Protein AF-A0A7K2YQ91-F1 (afdb_monomer)

pLDDT: mean 84.51, std 18.45, range [21.89, 98.62]

Structure (mmCIF, N/CA/C/O backbone):
data_AF-A0A7K2YQ91-F1
#
_entry.id   AF-A0A7K2YQ91-F1
#
loop_
_atom_site.group_PDB
_atom_site.id
_atom_site.type_symbol
_atom_site.label_atom_id
_atom_site.label_alt_id
_atom_site.label_comp_id
_atom_site.label_asym_id
_atom_site.label_entity_id
_atom_site.label_seq_id
_atom_site.pdbx_PDB_ins_code
_atom_site.Cartn_x
_atom_site.Cartn_y
_atom_site.Cartn_z
_atom_site.occupancy
_atom_site.B_iso_or_equiv
_atom_site.auth_seq_id
_atom_site.auth_comp_id
_atom_site.auth_asym_id
_atom_site.auth_atom_id
_atom_site.pdbx_PDB_model_num
ATOM 1 N N . MET A 1 1 ? -34.217 22.440 5.362 1.00 84.19 1 MET A N 1
ATOM 2 C CA . MET A 1 1 ? -33.002 21.703 5.784 1.00 84.19 1 MET A CA 1
ATOM 3 C C . MET A 1 1 ? -31.745 22.565 5.745 1.00 84.19 1 MET A C 1
ATOM 5 O O . MET A 1 1 ? -31.147 22.761 6.793 1.00 84.19 1 MET A O 1
ATOM 9 N N . GLU A 1 2 ? -31.341 23.101 4.586 1.00 87.19 2 GLU A N 1
ATOM 10 C CA . GLU A 1 2 ? -30.051 23.801 4.434 1.00 87.19 2 GLU A CA 1
ATOM 11 C C . GLU A 1 2 ? -29.869 24.980 5.406 1.00 87.19 2 GLU A C 1
ATOM 13 O O . GLU A 1 2 ? -28.822 25.100 6.033 1.00 87.19 2 GLU A O 1
ATOM 18 N N . THR A 1 3 ? -30.908 25.792 5.627 1.00 91.75 3 THR A N 1
ATOM 19 C CA . THR A 1 3 ? -30.889 26.879 6.623 1.00 91.75 3 THR A CA 1
ATOM 20 C C . THR A 1 3 ? -30.582 26.379 8.039 1.00 91.75 3 THR A C 1
ATOM 22 O O . THR A 1 3 ? -29.820 27.016 8.761 1.00 91.75 3 THR A O 1
ATOM 25 N N . ILE A 1 4 ? -31.125 25.220 8.426 1.00 92.75 4 ILE A N 1
ATOM 26 C CA . ILE A 1 4 ? -30.897 24.611 9.746 1.00 92.75 4 ILE A CA 1
ATOM 27 C C . ILE A 1 4 ? -29.454 24.107 9.841 1.00 92.75 4 ILE A C 1
ATOM 29 O O . ILE A 1 4 ? -28.781 24.370 10.831 1.00 92.75 4 ILE A O 1
ATOM 33 N N . LEU A 1 5 ? -28.945 23.442 8.798 1.00 91.94 5 LEU A N 1
ATOM 34 C CA . LEU A 1 5 ? -27.557 22.962 8.764 1.00 91.94 5 LEU A CA 1
ATOM 35 C C . LEU A 1 5 ? -26.547 24.119 8.764 1.00 91.94 5 LEU A C 1
ATOM 37 O O . LEU A 1 5 ? -25.520 24.047 9.436 1.00 91.94 5 LEU A O 1
ATOM 41 N N . ARG A 1 6 ? -26.859 25.218 8.069 1.00 93.50 6 ARG A N 1
ATOM 42 C CA . ARG A 1 6 ? -26.076 26.458 8.109 1.00 93.50 6 ARG A CA 1
ATOM 43 C C . ARG A 1 6 ? -26.071 27.054 9.513 1.00 93.50 6 ARG A C 1
ATOM 45 O O . ARG A 1 6 ? -25.000 27.372 10.016 1.00 93.50 6 ARG A O 1
ATOM 52 N N . SER A 1 7 ? -27.240 27.138 10.154 1.00 92.56 7 SER A N 1
ATOM 53 C CA . SER A 1 7 ? -27.362 27.593 11.542 1.00 92.56 7 SER A CA 1
ATOM 54 C C . SER A 1 7 ? -26.526 26.727 12.488 1.00 92.56 7 SER A C 1
ATOM 56 O O . SER A 1 7 ? -25.738 27.267 13.263 1.00 92.56 7 SER A O 1
ATOM 58 N N . ALA A 1 8 ? -26.598 25.400 12.346 1.00 92.62 8 ALA A N 1
ATOM 59 C CA . ALA A 1 8 ? -25.799 24.453 13.116 1.00 92.62 8 ALA A CA 1
ATOM 60 C C . ALA A 1 8 ? -24.293 24.677 12.923 1.00 92.62 8 ALA A C 1
ATOM 62 O O . ALA A 1 8 ? -23.558 24.708 13.902 1.00 92.62 8 ALA A O 1
ATOM 63 N N . SER A 1 9 ? -23.834 24.907 11.687 1.00 90.00 9 SER A N 1
ATOM 64 C CA . SER A 1 9 ? -22.427 25.218 11.402 1.00 90.00 9 SER A CA 1
ATOM 65 C C . SER A 1 9 ? -21.976 26.547 12.011 1.00 90.00 9 SER A C 1
ATOM 67 O O . SER A 1 9 ? -20.847 26.637 12.484 1.00 90.00 9 SER A O 1
ATOM 69 N N . THR A 1 10 ? -22.817 27.584 11.983 1.00 93.12 10 THR A N 1
ATOM 70 C CA . THR A 1 10 ? -22.479 28.908 12.540 1.00 93.12 10 THR A CA 1
ATOM 71 C C . THR A 1 10 ? -22.552 28.957 14.061 1.00 93.12 10 THR A C 1
ATOM 73 O O . THR A 1 10 ? -21.942 29.826 14.674 1.00 93.12 10 THR A O 1
ATOM 76 N N . ALA A 1 11 ? -23.295 28.035 14.672 1.00 92.44 11 ALA A N 1
ATOM 77 C CA . ALA A 1 11 ? -23.505 27.987 16.110 1.00 92.44 11 ALA A CA 1
ATOM 78 C C . ALA A 1 11 ? -22.337 27.360 16.878 1.00 92.44 11 ALA A C 1
ATOM 80 O O . ALA A 1 11 ? -22.414 27.324 18.097 1.00 92.44 11 ALA A O 1
ATOM 81 N N . ILE A 1 12 ? -21.290 26.861 16.207 1.00 92.94 12 ILE A N 1
ATOM 82 C CA . ILE A 1 12 ? -20.124 26.222 16.836 1.00 92.94 12 ILE A CA 1
ATOM 83 C C . ILE A 1 12 ? -19.124 27.312 17.252 1.00 92.94 12 ILE A C 1
ATOM 85 O O . ILE A 1 12 ? -18.396 27.820 16.394 1.00 92.94 12 ILE A O 1
ATOM 89 N N . PRO A 1 13 ? -19.054 27.697 18.539 1.00 88.50 13 PRO A N 1
ATOM 90 C CA . PRO A 1 13 ? -18.142 28.743 18.967 1.00 88.50 13 PRO A CA 1
ATOM 91 C C . PRO A 1 13 ? -16.699 28.197 19.052 1.00 88.50 13 PRO A C 1
ATOM 93 O O . PRO A 1 13 ? -16.503 26.999 19.289 1.00 88.50 13 PRO A O 1
ATOM 96 N N . PRO A 1 14 ? -15.658 29.038 18.900 1.00 90.69 14 PRO A N 1
ATOM 97 C CA . PRO A 1 14 ? -14.260 28.607 19.025 1.00 90.69 14 PRO A CA 1
ATOM 98 C C . PRO A 1 14 ? -13.934 27.915 20.360 1.00 90.69 14 PRO A C 1
ATOM 100 O O . PRO A 1 14 ? -13.035 27.080 20.428 1.00 90.69 14 PRO A O 1
ATOM 103 N N . GLU A 1 15 ? -14.659 28.252 21.427 1.00 90.00 15 GLU A N 1
ATOM 104 C CA . GLU A 1 15 ? -14.606 27.628 22.755 1.00 90.00 15 GLU A CA 1
ATOM 105 C C . GLU A 1 15 ? -14.820 26.110 22.676 1.00 90.00 15 GLU A C 1
ATOM 107 O O . GLU A 1 15 ? -14.063 25.341 23.267 1.00 90.00 15 GLU A O 1
ATOM 112 N N . THR A 1 16 ? -15.800 25.679 21.881 1.00 87.75 16 THR A N 1
ATOM 113 C CA . THR A 1 16 ? -16.178 24.272 21.702 1.00 87.75 16 THR A CA 1
ATOM 114 C C . THR A 1 16 ? -15.062 23.440 21.061 1.00 87.75 16 THR A C 1
ATOM 116 O O . THR A 1 16 ? -15.038 22.221 21.213 1.00 87.75 16 THR A O 1
ATOM 119 N N . LEU A 1 17 ? -14.114 24.082 20.368 1.00 86.44 17 LEU A N 1
ATOM 120 C CA . LEU A 1 17 ? -12.963 23.415 19.750 1.00 86.44 17 LEU A CA 1
ATOM 121 C C . LEU A 1 17 ? -11.763 23.275 20.695 1.00 86.44 17 LEU A C 1
ATOM 123 O O . LEU A 1 17 ? -10.905 22.429 20.459 1.00 86.44 17 LEU A O 1
ATOM 127 N N . ARG A 1 18 ? -11.678 24.105 21.743 1.00 90.31 18 ARG A N 1
ATOM 128 C CA . ARG A 1 18 ? -10.527 24.153 22.664 1.00 90.31 18 ARG A CA 1
ATOM 129 C C . ARG A 1 18 ? -10.806 23.567 24.050 1.00 90.31 18 ARG A C 1
ATOM 131 O O . ARG A 1 18 ? -9.876 23.438 24.841 1.00 90.31 18 ARG A O 1
ATOM 138 N N . CYS A 1 19 ? -12.060 23.236 24.355 1.00 87.44 19 CYS A N 1
ATOM 139 C CA . CYS A 1 19 ? -12.488 22.683 25.641 1.00 87.44 19 CYS A CA 1
ATOM 140 C C . CYS A 1 19 ? -13.000 21.246 25.494 1.00 87.44 19 CYS A C 1
ATOM 142 O O . CYS A 1 19 ? -13.556 20.876 24.461 1.00 87.44 19 CYS A O 1
ATOM 144 N N . TYR A 1 20 ? -12.853 20.444 26.554 1.00 89.31 20 TYR A N 1
ATOM 145 C CA . TYR A 1 20 ? -13.459 19.116 26.590 1.00 89.31 20 TYR A CA 1
ATOM 146 C C . TYR A 1 20 ? -14.994 19.218 26.521 1.00 89.31 20 TYR A C 1
ATOM 148 O O . TYR A 1 20 ? -15.584 20.056 27.208 1.00 89.31 20 TYR A O 1
ATOM 156 N N . PRO A 1 21 ? -15.653 18.380 25.703 1.00 89.19 21 PRO A N 1
ATOM 157 C CA . PRO A 1 21 ? -17.090 18.444 25.494 1.00 89.19 21 PRO A CA 1
ATOM 158 C C . PRO A 1 21 ? -17.870 17.984 26.727 1.00 89.19 21 PRO A C 1
ATOM 160 O O . PRO A 1 21 ? -17.579 16.935 27.306 1.00 89.19 21 PRO A O 1
ATOM 163 N N . ALA A 1 22 ? -18.912 18.740 27.074 1.00 88.25 22 ALA A N 1
ATOM 164 C CA . ALA A 1 22 ? -19.911 18.360 28.064 1.00 88.25 22 ALA A CA 1
ATOM 165 C C . ALA A 1 22 ? -21.162 17.821 27.356 1.00 88.25 22 ALA A C 1
ATOM 167 O O . ALA A 1 22 ? -21.765 18.510 26.540 1.00 88.25 22 ALA A O 1
ATOM 168 N N . THR A 1 23 ? -21.567 16.591 27.669 1.00 90.56 23 THR A N 1
ATOM 169 C CA . THR A 1 23 ? -22.654 15.885 26.964 1.00 90.56 23 THR A CA 1
ATOM 170 C C . THR A 1 23 ? -24.034 16.072 27.593 1.00 90.56 23 THR A C 1
ATOM 172 O O . THR A 1 23 ? -25.032 15.706 26.976 1.00 90.56 23 THR A O 1
ATOM 175 N N . ALA A 1 24 ? -24.111 16.622 28.809 1.00 91.19 24 ALA A N 1
ATOM 176 C CA . ALA A 1 24 ? -25.329 16.634 29.619 1.00 91.19 24 ALA A CA 1
ATOM 177 C C . ALA A 1 24 ? -26.501 17.385 28.962 1.00 91.19 24 ALA A C 1
ATOM 179 O O . ALA A 1 24 ? -27.631 16.899 28.999 1.00 91.19 24 ALA A O 1
ATOM 180 N N . GLU A 1 25 ? -26.250 18.540 28.336 1.00 92.19 25 GLU A N 1
ATOM 181 C CA . GLU A 1 25 ? -27.308 19.324 27.684 1.00 92.19 25 GLU A CA 1
ATOM 182 C C . GLU A 1 25 ? -27.873 18.595 26.458 1.00 92.19 25 GLU A C 1
ATOM 184 O O . GLU A 1 25 ? -29.087 18.404 26.358 1.00 92.19 25 GLU A O 1
ATOM 189 N N . THR A 1 26 ? -26.997 18.115 25.574 1.00 94.69 26 THR A N 1
ATOM 190 C CA . THR A 1 26 ? -27.387 17.341 24.389 1.00 94.69 26 THR A CA 1
ATOM 191 C C . THR A 1 26 ? -28.086 16.040 24.766 1.00 94.69 26 THR A C 1
ATOM 193 O O . THR A 1 26 ? -29.087 15.675 24.150 1.00 94.69 26 THR A O 1
ATOM 196 N N . ALA A 1 27 ? -27.620 15.355 25.815 1.00 94.12 27 ALA A N 1
ATOM 197 C CA . ALA A 1 27 ? -28.291 14.179 26.356 1.00 94.12 27 ALA A CA 1
ATOM 198 C C . ALA A 1 27 ? -29.707 14.523 26.843 1.00 94.12 27 ALA A C 1
ATOM 200 O O . ALA A 1 27 ? -30.655 13.837 26.478 1.00 94.12 27 ALA A O 1
ATOM 201 N N . ALA A 1 28 ? -29.887 15.621 27.583 1.00 94.88 28 ALA A N 1
ATOM 202 C CA . ALA A 1 28 ? -31.205 16.089 28.019 1.00 94.88 28 ALA A CA 1
ATOM 203 C C . ALA A 1 28 ? -32.128 16.478 26.861 1.00 94.88 28 ALA A C 1
ATOM 205 O O . ALA A 1 28 ? -33.338 16.254 26.926 1.00 94.88 28 ALA A O 1
ATOM 206 N N . LEU A 1 29 ? -31.582 17.058 25.796 1.00 95.56 29 LEU A N 1
ATOM 207 C CA . LEU A 1 29 ? -32.353 17.395 24.609 1.00 95.56 29 LEU A CA 1
ATOM 208 C C . LEU A 1 29 ? -32.810 16.143 23.852 1.00 95.56 29 LEU A C 1
ATOM 210 O O . LEU A 1 29 ? -33.983 16.049 23.496 1.00 95.56 29 LEU A O 1
ATOM 214 N N . LEU A 1 30 ? -31.914 15.175 23.650 1.00 93.44 30 LEU A N 1
ATOM 215 C CA . LEU A 1 30 ? -32.241 13.910 22.992 1.00 93.44 30 LEU A CA 1
ATOM 216 C C . LEU A 1 30 ? -33.190 13.049 23.832 1.00 93.44 30 LEU A C 1
ATOM 218 O O . LEU A 1 30 ? -34.095 12.448 23.266 1.00 93.44 30 LEU A O 1
ATOM 222 N N . ALA A 1 31 ? -33.043 13.044 25.160 1.00 92.62 31 ALA A N 1
ATOM 223 C CA . ALA A 1 31 ? -33.981 12.411 26.088 1.00 92.62 31 ALA A CA 1
ATOM 224 C C . ALA A 1 31 ? -35.414 12.913 25.867 1.00 92.62 31 ALA A C 1
ATOM 226 O O . ALA A 1 31 ? -36.320 12.117 25.643 1.00 92.62 31 ALA A O 1
ATOM 227 N N . ARG A 1 32 ? -35.601 14.242 25.830 1.00 91.94 32 ARG A N 1
ATOM 228 C CA . ARG A 1 32 ? -36.911 14.854 25.553 1.00 91.94 32 ARG A CA 1
ATOM 229 C C . ARG A 1 32 ? -37.430 14.517 24.160 1.00 91.94 32 ARG A C 1
ATOM 231 O O . ARG A 1 32 ? -38.610 14.237 24.011 1.00 91.94 32 ARG A O 1
ATOM 238 N N . TYR A 1 33 ? -36.565 14.559 23.150 1.00 90.00 33 TYR A N 1
ATOM 239 C CA . TYR A 1 33 ? -36.954 14.259 21.772 1.00 90.00 33 TYR A CA 1
ATOM 240 C C . TYR A 1 33 ? -37.424 12.805 21.597 1.00 90.00 33 TYR A C 1
ATOM 242 O O . TYR A 1 33 ? -38.386 12.552 20.879 1.00 90.00 33 TYR A O 1
ATOM 250 N N . PHE A 1 34 ? -36.766 11.856 22.265 1.00 88.19 34 PHE A N 1
ATOM 251 C CA . PHE A 1 34 ? -37.110 10.433 22.213 1.00 88.19 34 PHE A CA 1
ATOM 252 C C . PHE A 1 34 ? -38.065 9.973 23.326 1.00 88.19 34 PHE A C 1
ATOM 254 O O . PHE A 1 34 ? -38.255 8.770 23.476 1.00 88.19 34 PHE A O 1
ATOM 261 N N . ASP A 1 35 ? -38.641 10.902 24.095 1.00 88.81 35 ASP A N 1
ATOM 262 C CA . ASP A 1 35 ? -39.568 10.628 25.203 1.00 88.81 35 ASP A CA 1
ATOM 263 C C . ASP A 1 35 ? -39.032 9.601 26.227 1.00 88.81 35 ASP A C 1
ATOM 265 O O . ASP A 1 35 ? -39.665 8.601 26.562 1.00 88.81 35 ASP A O 1
ATOM 269 N N . THR A 1 36 ? -37.808 9.819 26.714 1.00 90.50 36 THR A N 1
ATOM 270 C CA . THR A 1 36 ? -37.138 8.950 27.696 1.00 90.50 36 THR A CA 1
ATOM 271 C C . THR A 1 36 ? -36.401 9.763 28.759 1.00 90.50 36 THR A C 1
ATOM 273 O O . THR A 1 36 ? -36.166 10.959 28.600 1.00 90.50 36 THR A O 1
ATOM 276 N N . ASP A 1 37 ? -35.978 9.101 29.835 1.00 90.81 37 ASP A N 1
ATOM 277 C CA . ASP A 1 37 ? -35.132 9.698 30.868 1.00 90.81 37 ASP A CA 1
ATOM 278 C C . ASP A 1 37 ? -33.672 9.848 30.404 1.00 90.81 37 ASP A C 1
ATOM 280 O O . ASP A 1 37 ? -33.174 9.091 29.565 1.00 90.81 37 ASP A O 1
ATOM 284 N N . THR A 1 38 ? -32.958 10.822 30.971 1.00 91.38 38 THR A N 1
ATOM 285 C CA . THR A 1 38 ? -31.561 11.127 30.617 1.00 91.38 38 THR A CA 1
ATOM 286 C C . THR A 1 38 ? -30.558 10.067 31.050 1.00 91.38 38 THR A C 1
ATOM 288 O O . THR A 1 38 ? -29.526 9.918 30.404 1.00 91.38 38 THR A O 1
ATOM 291 N N . ASP A 1 39 ? -30.837 9.324 32.118 1.00 92.12 39 ASP A N 1
ATOM 292 C CA . ASP A 1 39 ? -30.004 8.211 32.589 1.00 92.12 39 ASP A CA 1
ATOM 293 C C . ASP A 1 39 ? -30.240 6.912 31.796 1.00 92.12 39 ASP A C 1
ATOM 295 O O . ASP A 1 39 ? -29.475 5.953 31.919 1.00 92.12 39 ASP A O 1
ATOM 299 N N . ARG A 1 40 ? -31.272 6.902 30.944 1.00 93.62 40 ARG A N 1
ATOM 300 C CA . ARG A 1 40 ? -31.621 5.824 30.011 1.00 93.62 40 ARG A CA 1
ATOM 301 C C . ARG A 1 40 ? -31.012 6.011 28.626 1.00 93.62 40 ARG A C 1
ATOM 303 O O . ARG A 1 40 ? -31.393 5.291 27.701 1.00 93.62 40 ARG A O 1
ATOM 310 N N . LEU A 1 41 ? -30.065 6.938 28.464 1.00 93.12 41 LEU A N 1
ATOM 311 C CA . LEU A 1 41 ? -29.317 7.096 27.222 1.00 93.12 41 LEU A CA 1
ATOM 312 C C . LEU A 1 41 ? -27.837 7.415 27.439 1.00 93.12 41 LEU A C 1
ATOM 314 O O . LEU A 1 41 ? -27.446 8.046 28.416 1.00 93.12 41 LEU A O 1
ATOM 318 N N . VAL A 1 42 ? -27.010 7.027 26.470 1.00 93.94 42 VAL A N 1
ATOM 319 C CA . VAL A 1 42 ? -25.608 7.450 26.384 1.00 93.94 42 VAL A CA 1
ATOM 320 C C . VAL A 1 42 ? -25.251 7.827 24.951 1.00 93.94 42 VAL A C 1
ATOM 322 O O . VAL A 1 42 ? -25.591 7.119 24.000 1.00 93.94 42 VAL A O 1
ATOM 325 N N . LEU A 1 43 ? -24.566 8.960 24.789 1.00 95.12 43 LEU A N 1
ATOM 326 C CA . LEU A 1 43 ? -24.111 9.440 23.485 1.00 95.12 43 LEU A CA 1
ATOM 327 C C . LEU A 1 43 ? -22.854 8.692 23.043 1.00 95.12 43 LEU A C 1
ATOM 329 O O . LEU A 1 43 ? -21.981 8.373 23.846 1.00 95.12 43 LEU A O 1
ATOM 333 N N . THR A 1 44 ? -22.752 8.438 21.743 1.00 95.56 44 THR A N 1
ATOM 334 C CA . THR A 1 44 ? -21.634 7.715 21.128 1.00 95.56 44 THR A CA 1
ATOM 335 C C . THR A 1 44 ? -21.174 8.429 19.854 1.00 95.56 44 THR A C 1
ATOM 337 O O . THR A 1 44 ? -22.002 9.068 19.188 1.00 95.56 44 THR A O 1
ATOM 340 N N . PRO A 1 45 ? -19.874 8.349 19.492 1.00 94.19 45 PRO A N 1
ATOM 341 C CA . PRO A 1 45 ? -19.348 8.938 18.262 1.00 94.19 45 PRO A CA 1
ATOM 342 C C . PRO A 1 45 ? -19.766 8.112 17.033 1.00 94.19 45 PRO A C 1
ATOM 344 O O . PRO A 1 45 ? -18.971 7.437 16.379 1.00 94.19 45 PRO A O 1
ATOM 347 N N . GLY A 1 46 ? -21.063 8.151 16.735 1.00 94.88 46 GLY A N 1
ATOM 348 C CA . GLY A 1 46 ? -21.717 7.366 15.702 1.00 94.88 46 GLY A CA 1
ATOM 349 C C . GLY A 1 46 ? -22.109 5.974 16.192 1.00 94.88 46 GLY A C 1
ATOM 350 O O . GLY A 1 46 ? -21.638 5.480 17.215 1.00 94.88 46 GLY A O 1
ATOM 351 N N . SER A 1 47 ? -22.993 5.328 15.432 1.00 95.12 47 SER A N 1
ATOM 352 C CA . SER A 1 47 ? -23.499 3.987 15.742 1.00 95.12 47 SER A CA 1
ATOM 353 C C . SER A 1 47 ? -22.385 2.938 15.777 1.00 95.12 47 SER A C 1
ATOM 355 O O . SER A 1 47 ? -22.453 2.008 16.567 1.00 95.12 47 SER A O 1
ATOM 357 N N . ASP A 1 48 ? -21.328 3.095 14.980 1.00 94.19 48 ASP A N 1
ATOM 358 C CA . ASP A 1 48 ? -20.211 2.141 14.918 1.00 94.19 48 ASP A CA 1
ATOM 359 C C . ASP A 1 48 ? -19.530 1.976 16.285 1.00 94.19 48 ASP A C 1
ATOM 361 O O . ASP A 1 48 ? -19.207 0.860 16.692 1.00 94.19 48 ASP A O 1
ATOM 365 N N . ALA A 1 49 ? -19.378 3.077 17.031 1.00 93.69 49 ALA A N 1
ATOM 366 C CA . ALA A 1 49 ? -18.838 3.049 18.385 1.00 93.69 49 ALA A CA 1
ATOM 367 C C . ALA A 1 49 ? -19.795 2.357 19.366 1.00 93.69 49 ALA A C 1
ATOM 369 O O . ALA A 1 49 ? -19.349 1.546 20.174 1.00 93.69 49 ALA A O 1
ATOM 370 N N . ALA A 1 50 ? -21.106 2.601 19.259 1.00 94.44 50 ALA A N 1
ATOM 371 C CA . ALA A 1 50 ? -22.115 1.884 20.041 1.00 94.44 50 ALA A CA 1
ATOM 372 C C . ALA A 1 50 ? -22.050 0.364 19.803 1.00 94.44 50 ALA A C 1
ATOM 374 O O . ALA A 1 50 ? -21.961 -0.420 20.747 1.00 94.44 50 ALA A O 1
ATOM 375 N N . LEU A 1 51 ? -22.021 -0.057 18.535 1.00 95.19 51 LEU A N 1
ATOM 376 C CA . LEU A 1 51 ? -21.925 -1.461 18.128 1.00 95.19 51 LEU A CA 1
ATOM 377 C C . LEU A 1 51 ? -20.654 -2.120 18.678 1.00 95.19 51 LEU A C 1
ATOM 379 O O . LEU A 1 51 ? -20.704 -3.240 19.198 1.00 95.19 51 LEU A O 1
ATOM 383 N N . ARG A 1 52 ? -19.526 -1.405 18.604 1.00 94.25 52 ARG A N 1
ATOM 384 C CA . ARG A 1 52 ? -18.252 -1.849 19.165 1.00 94.25 52 ARG A CA 1
ATOM 385 C C . ARG A 1 52 ? -18.326 -2.052 20.673 1.00 94.25 52 ARG A C 1
ATOM 387 O O . ARG A 1 52 ? -17.969 -3.130 21.142 1.00 94.25 52 ARG A O 1
ATOM 394 N N . LEU A 1 53 ? -18.847 -1.076 21.412 1.00 94.06 53 LEU A N 1
ATOM 395 C CA . LEU A 1 53 ? -18.963 -1.149 22.870 1.00 94.06 53 LEU A CA 1
ATOM 396 C C . LEU A 1 53 ? -19.847 -2.301 23.330 1.00 94.06 53 LEU A C 1
ATOM 398 O O . LEU A 1 53 ? -19.491 -3.015 24.266 1.00 94.06 53 LEU A O 1
ATOM 402 N N . VAL A 1 54 ? -20.965 -2.534 22.641 1.00 95.19 54 VAL A N 1
ATOM 403 C CA . VAL A 1 54 ? -21.827 -3.691 22.905 1.00 95.19 54 VAL A CA 1
ATOM 404 C C . VAL A 1 54 ? -21.056 -4.995 22.694 1.00 95.19 54 VAL A C 1
ATOM 406 O O . VAL A 1 54 ? -21.123 -5.889 23.540 1.00 95.19 54 VAL A O 1
ATOM 409 N N . CYS A 1 55 ? -20.321 -5.129 21.588 1.00 95.62 55 CYS A N 1
ATOM 410 C CA . CYS A 1 55 ? -19.553 -6.341 21.309 1.00 95.62 55 CYS A CA 1
ATOM 411 C C . CYS A 1 55 ? -18.423 -6.558 22.329 1.00 95.62 55 CYS A C 1
ATOM 413 O O . CYS A 1 55 ? -18.228 -7.683 22.786 1.00 95.62 55 CYS A O 1
ATOM 415 N N . GLU A 1 56 ? -17.712 -5.498 22.722 1.00 94.12 56 GLU A N 1
ATOM 416 C CA . GLU A 1 56 ? -16.664 -5.538 23.748 1.00 94.12 56 GLU A CA 1
ATOM 417 C C . GLU A 1 56 ? -17.236 -5.907 25.120 1.00 94.12 56 GLU A C 1
ATOM 419 O O . GLU A 1 56 ? -16.702 -6.781 25.800 1.00 94.12 56 GLU A O 1
ATOM 424 N N . HIS A 1 57 ? -18.358 -5.307 25.520 1.00 93.56 57 HIS A N 1
ATOM 425 C CA . HIS A 1 57 ? -19.061 -5.667 26.749 1.00 93.56 57 HIS A CA 1
ATOM 426 C C . HIS A 1 57 ? -19.520 -7.129 26.728 1.00 93.56 57 HIS A C 1
ATOM 428 O O . HIS A 1 57 ? -19.293 -7.865 27.690 1.00 93.56 57 HIS A O 1
ATOM 434 N N . HIS A 1 58 ? -20.097 -7.595 25.617 1.00 95.19 58 HIS A N 1
ATOM 435 C CA . HIS A 1 58 ? -20.486 -8.998 25.471 1.00 95.19 58 HIS A CA 1
ATOM 436 C C . HIS A 1 58 ? -19.277 -9.936 25.555 1.00 95.19 58 HIS A C 1
ATOM 438 O O . HIS A 1 58 ? -19.335 -10.942 26.259 1.00 95.19 58 HIS A O 1
ATOM 444 N N . ARG A 1 59 ? -18.153 -9.587 24.916 1.00 94.50 59 ARG A N 1
ATOM 445 C CA . ARG A 1 59 ? -16.886 -10.331 25.012 1.00 94.50 59 ARG A CA 1
ATOM 446 C C . ARG A 1 59 ? -16.385 -10.410 26.452 1.00 94.50 59 ARG A C 1
ATOM 448 O O . ARG A 1 59 ? -16.044 -11.503 26.901 1.00 94.50 59 ARG A O 1
ATOM 455 N N . ARG A 1 60 ? -16.370 -9.280 27.174 1.00 92.75 60 ARG A N 1
ATOM 456 C CA . ARG A 1 60 ? -15.977 -9.208 28.594 1.00 92.75 60 ARG A CA 1
ATOM 457 C C . ARG A 1 60 ? -16.850 -10.112 29.459 1.00 92.75 60 ARG A C 1
ATOM 459 O O . ARG A 1 60 ? -16.344 -10.793 30.342 1.00 92.75 60 ARG A O 1
ATOM 466 N N . ARG A 1 61 ? -18.157 -10.132 29.194 1.00 90.62 61 ARG A N 1
ATOM 467 C CA . ARG A 1 61 ? -19.138 -10.825 30.032 1.00 90.62 61 ARG A CA 1
ATOM 468 C C . ARG A 1 61 ? -19.273 -12.321 29.723 1.00 90.62 61 ARG A C 1
ATOM 470 O O . ARG A 1 61 ? -19.506 -13.105 30.638 1.00 90.62 61 ARG A O 1
ATOM 477 N N . ALA A 1 62 ? -19.168 -12.718 28.455 1.00 90.56 62 ALA A N 1
ATOM 478 C CA . ALA A 1 62 ? -19.361 -14.100 28.008 1.00 90.56 62 ALA A CA 1
ATOM 479 C C . ALA A 1 62 ? -18.050 -14.878 27.780 1.00 90.56 62 ALA A C 1
ATOM 481 O O . ALA A 1 62 ? -18.103 -16.099 27.651 1.00 90.56 62 ALA A O 1
ATOM 482 N N . GLY A 1 63 ? -16.892 -14.207 27.765 1.00 89.94 63 GLY A N 1
ATOM 483 C CA . GLY A 1 63 ? -15.578 -14.846 27.660 1.00 89.94 63 GLY A CA 1
ATOM 484 C C . GLY A 1 63 ? -15.276 -15.424 26.275 1.00 89.94 63 GLY A C 1
ATOM 485 O O . GLY A 1 63 ? -15.782 -14.954 25.251 1.00 89.94 63 GLY A O 1
ATOM 486 N N . ASP A 1 64 ? -14.393 -16.419 26.229 1.00 84.38 64 ASP A N 1
ATOM 487 C CA . ASP A 1 64 ? -14.032 -17.098 24.984 1.00 84.38 64 ASP A CA 1
ATOM 488 C C . ASP A 1 64 ? -15.218 -17.909 24.442 1.00 84.38 64 ASP A C 1
ATOM 490 O O . ASP A 1 64 ? -15.940 -18.579 25.178 1.00 84.38 64 ASP A O 1
ATOM 494 N N . GLY A 1 65 ? -15.458 -17.822 23.131 1.00 82.50 65 GLY A N 1
ATOM 495 C CA . GLY A 1 65 ? -16.636 -18.429 22.502 1.00 82.50 65 GLY A CA 1
ATOM 496 C C . GLY A 1 65 ? -17.930 -17.613 22.640 1.00 82.50 65 GLY A C 1
ATOM 497 O O . GLY A 1 65 ? -18.998 -18.091 22.227 1.00 82.50 65 GLY A O 1
ATOM 498 N N . ALA A 1 66 ? -17.849 -16.378 23.157 1.00 94.75 66 ALA A N 1
ATOM 499 C CA . ALA A 1 66 ? -18.946 -15.414 23.168 1.00 94.75 66 ALA A CA 1
ATOM 500 C C . ALA A 1 66 ? -19.626 -15.353 21.791 1.00 94.75 66 ALA A C 1
ATOM 502 O O . ALA A 1 66 ? -19.000 -15.088 20.765 1.00 94.75 66 ALA A O 1
ATOM 503 N N . THR A 1 67 ? -20.918 -15.683 21.768 1.00 97.75 67 THR A N 1
ATOM 504 C CA . THR A 1 67 ? -21.661 -15.915 20.525 1.00 97.75 67 THR A CA 1
ATOM 505 C C . THR A 1 67 ? -22.537 -14.720 20.183 1.00 97.75 67 THR A C 1
ATOM 507 O O . THR A 1 67 ? -23.244 -14.211 21.055 1.00 97.75 67 THR A O 1
ATOM 510 N N . VAL A 1 68 ? -22.529 -14.327 18.911 1.00 98.25 68 VAL A N 1
ATOM 511 C CA . VAL A 1 68 ? -23.423 -13.312 18.343 1.00 98.25 68 VAL A CA 1
ATOM 512 C C . VAL A 1 68 ? -24.408 -14.001 17.400 1.00 98.25 68 VAL A C 1
ATOM 514 O O . VAL A 1 68 ? -23.992 -14.705 16.481 1.00 98.25 68 VAL A O 1
ATOM 517 N N . LEU A 1 69 ? -25.707 -13.827 17.633 1.00 98.31 69 LEU A N 1
ATOM 518 C CA . LEU A 1 69 ? -26.776 -14.198 16.709 1.00 98.31 69 LEU A CA 1
ATOM 519 C C . LEU A 1 69 ? -27.094 -12.969 15.853 1.00 98.31 69 LEU A C 1
ATOM 521 O O . LEU A 1 69 ? -27.716 -12.026 16.339 1.00 98.31 69 LEU A O 1
ATOM 525 N N . LEU A 1 70 ? -26.636 -12.966 14.602 1.00 97.50 70 LEU A N 1
ATOM 526 C CA . LEU A 1 70 ? -26.762 -11.814 13.709 1.00 97.50 70 LEU A CA 1
ATOM 527 C C . LEU A 1 70 ? -27.858 -12.052 12.671 1.00 97.50 70 LEU A C 1
ATOM 529 O O . LEU A 1 70 ? -27.803 -13.042 11.939 1.00 97.50 70 LEU A O 1
ATOM 533 N N . GLN A 1 71 ? -28.816 -11.128 12.576 1.00 95.25 71 GLN A N 1
ATOM 534 C CA . GLN A 1 71 ? -29.711 -11.017 11.423 1.00 95.25 71 GLN A CA 1
ATOM 535 C C . GLN A 1 71 ? -28.877 -10.646 10.185 1.00 95.25 71 GLN A C 1
ATOM 537 O O . GLN A 1 71 ? -28.455 -9.500 10.097 1.00 95.25 71 GLN A O 1
ATOM 542 N N . ASP A 1 72 ? -28.614 -11.577 9.261 1.00 93.94 72 ASP A N 1
ATOM 543 C CA . ASP A 1 72 ? -27.656 -11.397 8.153 1.00 93.94 72 ASP A CA 1
ATOM 544 C C . ASP A 1 72 ? -28.350 -11.472 6.774 1.00 93.94 72 ASP A C 1
ATOM 546 O O . ASP A 1 72 ? -29.199 -12.345 6.594 1.00 93.94 72 ASP A O 1
ATOM 550 N N . PRO A 1 73 ? -28.031 -10.624 5.780 1.00 93.62 73 PRO A N 1
ATOM 551 C CA . PRO A 1 73 ? -27.064 -9.527 5.801 1.00 93.62 73 PRO A CA 1
ATOM 552 C C . PRO A 1 73 ? -27.436 -8.391 6.762 1.00 93.62 73 PRO A C 1
ATOM 554 O O . PRO A 1 73 ? -28.609 -8.092 6.993 1.00 93.62 73 PRO A O 1
ATOM 557 N N . ASN A 1 74 ? -26.412 -7.738 7.309 1.00 93.69 74 ASN A N 1
ATOM 558 C CA . ASN A 1 74 ? -26.543 -6.582 8.194 1.00 93.69 74 ASN A CA 1
ATOM 559 C C . ASN A 1 74 ? -25.482 -5.516 7.887 1.00 93.69 74 ASN A C 1
ATOM 561 O O . ASN A 1 74 ? -24.654 -5.677 6.993 1.00 93.69 74 ASN A O 1
ATOM 565 N N . TYR A 1 75 ? -25.492 -4.427 8.651 1.00 92.94 75 TYR A N 1
ATOM 566 C CA . TYR A 1 75 ? -24.464 -3.404 8.631 1.00 92.94 75 TYR A CA 1
ATOM 567 C C . TYR A 1 75 ? -23.060 -4.012 8.867 1.00 92.94 75 TYR A C 1
ATOM 569 O O . TYR A 1 75 ? -22.870 -4.732 9.855 1.00 92.94 75 TYR A O 1
ATOM 577 N N . PRO A 1 76 ? -22.065 -3.737 7.995 1.00 91.62 76 PRO A N 1
ATOM 578 C CA . PRO A 1 76 ? -20.760 -4.410 8.021 1.00 91.62 76 PRO A CA 1
ATOM 579 C C . PRO A 1 76 ? -19.996 -4.319 9.347 1.00 91.62 76 PRO A C 1
ATOM 581 O O . PRO A 1 76 ? -19.230 -5.230 9.665 1.00 91.62 76 PRO A O 1
ATOM 584 N N . ALA A 1 77 ? -20.226 -3.271 10.146 1.00 92.50 77 ALA A N 1
ATOM 585 C CA . ALA A 1 77 ? -19.550 -3.092 11.429 1.00 92.50 77 ALA A CA 1
ATOM 586 C C . ALA A 1 77 ? -19.783 -4.266 12.397 1.00 92.50 77 ALA A C 1
ATOM 588 O O . ALA A 1 77 ? -18.874 -4.601 13.157 1.00 92.50 77 ALA A O 1
ATOM 589 N N . TRP A 1 78 ? -20.943 -4.938 12.334 1.00 95.06 78 TRP A N 1
ATOM 590 C CA . TRP A 1 78 ? -21.208 -6.145 13.125 1.00 95.06 78 TRP A CA 1
ATOM 591 C C . TRP A 1 78 ? -20.239 -7.283 12.782 1.00 95.06 78 TRP A C 1
ATOM 593 O O . TRP A 1 78 ? -19.688 -7.908 13.685 1.00 95.06 78 TRP A O 1
ATOM 603 N N . HIS A 1 79 ? -19.987 -7.524 11.489 1.00 94.06 79 HIS A N 1
ATOM 604 C CA . HIS A 1 79 ? -19.043 -8.549 11.024 1.00 94.06 79 HIS A CA 1
ATOM 605 C C . HIS A 1 79 ? -17.602 -8.187 11.379 1.00 94.06 79 HIS A C 1
ATOM 607 O O . HIS A 1 79 ? -16.876 -9.011 11.933 1.00 94.06 79 HIS A O 1
ATOM 613 N N . GLN A 1 80 ? -17.205 -6.943 11.101 1.00 94.25 80 GLN A N 1
ATOM 614 C CA . GLN A 1 80 ? -15.844 -6.452 11.329 1.00 94.25 80 GLN A CA 1
ATOM 615 C C . GLN A 1 80 ? -15.477 -6.470 12.815 1.00 94.25 80 GLN A C 1
ATOM 617 O O . GLN A 1 80 ? -14.417 -6.963 13.188 1.00 94.25 80 GLN A O 1
ATOM 622 N N . THR A 1 81 ? -16.379 -5.990 13.673 1.00 94.81 81 THR A N 1
ATOM 623 C CA . THR A 1 81 ? -16.155 -5.936 15.122 1.00 94.81 81 THR A CA 1
ATOM 624 C C . THR A 1 81 ? -16.201 -7.332 15.740 1.00 94.81 81 THR A C 1
ATOM 626 O O . THR A 1 81 ? -15.366 -7.651 16.586 1.00 94.81 81 THR A O 1
ATOM 629 N N . ALA A 1 82 ? -17.126 -8.198 15.305 1.00 94.12 82 ALA A N 1
ATOM 630 C CA . ALA A 1 82 ? -17.135 -9.590 15.748 1.00 94.12 82 ALA A CA 1
ATOM 631 C C . ALA A 1 82 ? -15.828 -10.310 15.377 1.00 94.12 82 ALA A C 1
ATOM 633 O O . ALA A 1 82 ? -15.281 -11.020 16.217 1.00 94.12 82 ALA A O 1
ATOM 634 N N . GLY A 1 83 ? -15.302 -10.082 14.168 1.00 93.44 83 GLY A N 1
ATOM 635 C CA . GLY A 1 83 ? -14.003 -10.603 13.736 1.00 93.44 83 GLY A CA 1
ATOM 636 C C . GLY A 1 83 ? -12.842 -10.060 14.572 1.00 93.44 83 GLY A C 1
ATOM 637 O O . GLY A 1 83 ? -12.062 -10.842 15.105 1.00 93.44 83 GLY A O 1
ATOM 638 N N . LEU A 1 84 ? -12.778 -8.739 14.764 1.00 94.19 84 LEU A N 1
ATOM 639 C CA . LEU A 1 84 ? -11.742 -8.072 15.565 1.00 94.19 84 LEU A CA 1
ATOM 640 C C . LEU A 1 84 ? -11.668 -8.611 17.003 1.00 94.19 84 LEU A C 1
ATOM 642 O O . LEU A 1 84 ? -10.583 -8.759 17.558 1.00 94.19 84 LEU A O 1
ATOM 646 N N . LEU A 1 85 ? -12.820 -8.913 17.605 1.00 94.25 85 LEU A N 1
ATOM 647 C CA . LEU A 1 85 ? -12.926 -9.384 18.989 1.00 94.25 85 LEU A CA 1
ATOM 648 C C . LEU A 1 85 ? -12.954 -10.916 19.120 1.00 94.25 85 LEU A C 1
ATOM 650 O O . LEU A 1 85 ? -13.127 -11.432 20.231 1.00 94.25 85 LEU A O 1
ATOM 654 N N . ASN A 1 86 ? -12.794 -11.645 18.009 1.00 93.94 86 ASN A N 1
ATOM 655 C CA . ASN A 1 86 ? -12.902 -13.104 17.935 1.00 93.94 86 ASN A CA 1
ATOM 656 C C . ASN A 1 86 ? -14.219 -13.649 18.530 1.00 93.94 86 ASN A C 1
ATOM 658 O O . ASN A 1 86 ? -14.245 -14.672 19.218 1.00 93.94 86 ASN A O 1
ATOM 662 N N . LEU A 1 87 ? -15.332 -12.954 18.283 1.00 96.69 87 LEU A N 1
ATOM 663 C CA . LEU A 1 87 ? -16.670 -13.406 18.657 1.00 96.69 87 LEU A CA 1
ATOM 664 C C . LEU A 1 87 ? -17.162 -14.484 17.688 1.00 96.69 87 LEU A C 1
ATOM 666 O O . LEU A 1 87 ? -17.025 -14.373 16.469 1.00 96.69 87 LEU A O 1
ATOM 670 N N . ARG A 1 88 ? -17.822 -15.519 18.216 1.00 97.06 88 ARG A N 1
ATOM 671 C CA . ARG A 1 88 ? -18.423 -16.566 17.387 1.00 97.06 88 ARG A CA 1
ATOM 672 C C . ARG A 1 88 ? -19.691 -16.036 16.725 1.00 97.06 88 ARG A C 1
ATOM 674 O O . ARG A 1 88 ? -20.757 -15.995 17.342 1.00 97.06 88 ARG A O 1
ATOM 681 N N . LEU A 1 89 ? -19.583 -15.672 15.455 1.00 96.06 89 LEU A N 1
ATOM 682 C CA . LEU A 1 89 ? -20.698 -15.132 14.688 1.00 96.06 89 LEU A CA 1
ATOM 683 C C . LEU A 1 89 ? -21.567 -16.246 14.089 1.00 96.06 89 LEU A C 1
ATOM 685 O O . LEU A 1 89 ? -21.152 -16.961 13.177 1.00 96.06 89 LEU A O 1
ATOM 689 N N . ARG A 1 90 ? -22.803 -16.371 14.574 1.00 97.06 90 ARG A N 1
ATOM 690 C CA . ARG A 1 90 ? -23.836 -17.234 13.994 1.00 97.06 90 ARG A CA 1
ATOM 691 C C . ARG A 1 90 ? -24.801 -16.379 13.179 1.00 97.06 90 ARG A C 1
ATOM 693 O O . ARG A 1 90 ? -25.684 -15.719 13.724 1.00 97.06 90 ARG A O 1
ATOM 700 N N . ARG A 1 91 ? -24.614 -16.421 11.864 1.00 95.75 91 ARG A N 1
ATOM 701 C CA . ARG A 1 91 ? -25.411 -15.682 10.881 1.00 95.75 91 ARG A CA 1
ATOM 702 C C . ARG A 1 91 ? -26.762 -16.366 10.684 1.00 95.75 91 ARG A C 1
ATOM 704 O O . ARG A 1 91 ? -26.817 -17.579 10.484 1.00 95.75 91 ARG A O 1
ATOM 711 N N . ILE A 1 92 ? -27.839 -15.594 10.760 1.00 95.44 92 ILE A N 1
ATOM 712 C CA . ILE A 1 92 ? -29.199 -16.019 10.430 1.00 95.44 92 ILE A CA 1
ATOM 713 C C . ILE A 1 92 ? -29.543 -15.374 9.090 1.00 95.44 92 ILE A C 1
ATOM 715 O O . ILE A 1 92 ? -29.997 -14.232 9.043 1.00 95.44 92 ILE A O 1
ATOM 719 N N . THR A 1 93 ? -29.232 -16.086 8.008 1.00 92.38 93 THR A N 1
ATOM 720 C CA . THR A 1 93 ? -29.322 -15.574 6.636 1.00 92.38 93 THR A CA 1
ATOM 721 C C . THR A 1 93 ? -30.773 -15.363 6.207 1.00 92.38 93 THR A C 1
ATOM 723 O O . THR A 1 93 ? -31.621 -16.221 6.453 1.00 92.38 93 THR A O 1
ATOM 726 N N . ALA A 1 94 ? -31.058 -14.220 5.584 1.00 89.38 94 ALA A N 1
ATOM 727 C CA . ALA A 1 94 ? -32.346 -13.935 4.970 1.00 89.38 94 ALA A CA 1
ATOM 728 C C . ALA A 1 94 ? -32.535 -14.723 3.671 1.00 89.38 94 ALA A C 1
ATOM 730 O O . ALA A 1 94 ? -31.621 -14.820 2.854 1.00 89.38 94 ALA A O 1
ATOM 731 N N . ASP A 1 95 ? -33.751 -15.215 3.467 1.00 88.38 95 ASP A N 1
ATOM 732 C CA . ASP A 1 95 ? -34.249 -15.592 2.150 1.00 88.38 95 ASP A CA 1
ATOM 733 C C . ASP A 1 95 ? -34.903 -14.350 1.525 1.00 88.38 95 ASP A C 1
ATOM 735 O O . ASP A 1 95 ? -35.824 -13.773 2.109 1.00 88.38 95 ASP A O 1
ATOM 739 N N . LEU A 1 96 ? -34.398 -13.901 0.373 1.00 83.56 96 LEU A N 1
ATOM 740 C CA . LEU A 1 96 ? -34.908 -12.702 -0.298 1.00 83.56 96 LEU A CA 1
ATOM 741 C C . LEU A 1 96 ? -36.323 -12.891 -0.845 1.00 83.56 96 LEU A C 1
ATOM 743 O O . LEU A 1 96 ? -37.074 -11.919 -0.919 1.00 83.56 96 LEU A O 1
ATOM 747 N N . ASP A 1 97 ? -36.682 -14.118 -1.217 1.00 82.38 97 ASP A N 1
ATOM 748 C CA . ASP A 1 97 ? -38.003 -14.431 -1.752 1.00 82.38 97 ASP A CA 1
ATOM 749 C C . ASP A 1 97 ? -39.003 -14.700 -0.613 1.00 82.38 97 ASP A C 1
ATOM 751 O O . ASP A 1 97 ? -40.209 -14.511 -0.783 1.00 82.38 97 ASP A O 1
ATOM 755 N N . ASN A 1 98 ? -38.512 -15.060 0.582 1.00 81.50 98 ASN A N 1
ATOM 756 C CA . ASN A 1 98 ? -39.333 -15.187 1.784 1.00 81.50 98 ASN A CA 1
ATOM 757 C C . ASN A 1 98 ? -38.655 -14.651 3.068 1.00 81.50 98 ASN A C 1
ATOM 759 O O . ASN A 1 98 ? -38.231 -15.433 3.931 1.00 81.50 98 ASN A O 1
ATOM 763 N N . PRO A 1 99 ? -38.639 -13.318 3.278 1.00 72.31 99 PRO A N 1
ATOM 764 C CA . PRO A 1 99 ? -37.970 -12.693 4.424 1.00 72.31 99 PRO A CA 1
ATOM 765 C C . PRO A 1 99 ? -38.489 -13.145 5.798 1.00 72.31 99 PRO A C 1
ATOM 767 O O . PRO A 1 99 ? -37.757 -13.101 6.787 1.00 72.31 99 PRO A O 1
ATOM 770 N N . THR A 1 100 ? -39.736 -13.625 5.879 1.00 77.38 100 THR A N 1
ATOM 771 C CA . THR A 1 100 ? -40.343 -14.081 7.143 1.00 77.38 100 THR A CA 1
ATOM 772 C C . THR A 1 100 ? -39.630 -15.298 7.737 1.00 77.38 100 THR A C 1
ATOM 774 O O . THR A 1 100 ? -39.585 -15.454 8.957 1.00 77.38 100 THR A O 1
ATOM 777 N N . THR A 1 101 ? -38.977 -16.114 6.903 1.00 84.75 101 THR A N 1
ATOM 778 C CA . THR A 1 101 ? -38.195 -17.279 7.347 1.00 84.75 101 THR A CA 1
ATOM 779 C C . THR A 1 101 ? -37.037 -16.887 8.269 1.00 84.75 101 THR A C 1
ATOM 781 O O . THR A 1 101 ? -36.695 -17.640 9.188 1.00 84.75 101 THR A O 1
ATOM 784 N N . GLN A 1 102 ? -36.467 -15.692 8.073 1.00 89.81 102 GLN A N 1
ATOM 785 C CA . GLN A 1 102 ? -35.375 -15.170 8.886 1.00 89.81 102 GLN A CA 1
ATOM 786 C C . GLN A 1 102 ? -35.843 -14.841 10.306 1.00 89.81 102 GLN A C 1
ATOM 788 O O . GLN A 1 102 ? -35.134 -15.137 11.267 1.00 89.81 102 GLN A O 1
ATOM 793 N N . HIS A 1 103 ? -37.041 -14.266 10.445 1.00 88.38 103 HIS A N 1
ATOM 794 C CA . HIS A 1 103 ? -37.635 -13.904 11.737 1.00 88.38 103 HIS A CA 1
ATOM 795 C C . HIS A 1 103 ? -37.758 -15.148 12.624 1.00 88.38 103 HIS A C 1
ATOM 797 O O . HIS A 1 103 ? -37.230 -15.234 13.734 1.00 88.38 103 HIS A O 1
ATOM 803 N N . ASP A 1 104 ? -38.372 -16.161 12.036 1.00 90.06 104 ASP A N 1
ATOM 804 C CA . ASP A 1 104 ? -38.586 -17.489 12.570 1.00 90.06 104 ASP A CA 1
ATOM 805 C C . ASP A 1 104 ? -37.276 -18.188 12.965 1.00 90.06 104 ASP A C 1
ATOM 807 O O . ASP A 1 104 ? -37.132 -18.751 14.058 1.00 90.06 104 ASP A O 1
ATOM 811 N N . ALA A 1 105 ? -36.283 -18.148 12.074 1.00 94.25 105 ALA A N 1
ATOM 812 C CA . ALA A 1 105 ? -34.973 -18.736 12.310 1.00 94.25 105 ALA A CA 1
ATOM 813 C C . ALA A 1 105 ? -34.219 -18.027 13.443 1.00 94.25 105 ALA A C 1
ATOM 815 O O . ALA A 1 105 ? -33.566 -18.700 14.247 1.00 94.25 105 ALA A O 1
ATOM 816 N N . LEU A 1 106 ? -34.348 -16.703 13.547 1.00 95.19 106 LEU A N 1
ATOM 817 C CA . LEU A 1 106 ? -33.715 -15.899 14.587 1.00 95.19 106 LEU A CA 1
ATOM 818 C C . LEU A 1 106 ? -34.298 -16.224 15.964 1.00 95.19 106 LEU A C 1
ATOM 820 O O . LEU A 1 106 ? -33.544 -16.539 16.887 1.00 95.19 106 LEU A O 1
ATOM 824 N N . VAL A 1 107 ? -35.628 -16.264 16.090 1.00 95.25 107 VAL A N 1
ATOM 825 C CA . VAL A 1 107 ? -36.309 -16.661 17.333 1.00 95.25 107 VAL A CA 1
ATOM 826 C C . VAL A 1 107 ? -35.935 -18.091 17.730 1.00 95.25 107 VAL A C 1
ATOM 828 O O . VAL A 1 107 ? -35.608 -18.354 18.891 1.00 95.25 107 VAL A O 1
ATOM 831 N N . ARG A 1 108 ? -35.925 -19.038 16.781 1.00 96.81 108 ARG A N 1
ATOM 832 C CA . ARG A 1 108 ? -35.493 -20.422 17.049 1.00 96.81 108 ARG A CA 1
ATOM 833 C C . ARG A 1 108 ? -34.034 -20.494 17.498 1.00 96.81 108 ARG A C 1
ATOM 835 O O . ARG A 1 108 ? -33.714 -21.277 18.395 1.00 96.81 108 ARG A O 1
ATOM 842 N N . ALA A 1 109 ? -33.145 -19.710 16.891 1.00 97.44 109 ALA A N 1
ATOM 843 C CA . ALA A 1 109 ? -31.741 -19.650 17.280 1.00 97.44 109 ALA A CA 1
ATOM 844 C C . ALA A 1 109 ? -31.583 -19.091 18.699 1.00 97.44 109 ALA A C 1
ATOM 846 O O . ALA A 1 109 ? -30.928 -19.739 19.516 1.00 97.44 109 ALA A O 1
ATOM 847 N N . ALA A 1 110 ? -32.253 -17.978 19.012 1.00 97.19 110 ALA A N 1
ATOM 848 C CA . ALA A 1 110 ? -32.278 -17.380 20.345 1.00 97.19 110 ALA A CA 1
ATOM 849 C C . ALA A 1 110 ? -32.800 -18.380 21.388 1.00 97.19 110 ALA A C 1
ATOM 851 O O . ALA A 1 110 ? -32.136 -18.676 22.376 1.00 97.19 110 ALA A O 1
ATOM 852 N N . ARG A 1 111 ? -33.923 -19.053 21.109 1.00 97.38 111 ARG A N 1
ATOM 853 C CA . ARG A 1 111 ? -34.462 -20.104 21.986 1.00 97.38 111 ARG A CA 1
ATOM 854 C C . ARG A 1 111 ? -33.492 -21.252 22.240 1.00 97.38 111 ARG A C 1
ATOM 856 O O . ARG A 1 111 ? -33.597 -21.869 23.291 1.00 97.38 111 ARG A O 1
ATOM 863 N N . ARG A 1 112 ? -32.565 -21.574 21.334 1.00 96.75 112 ARG A N 1
ATOM 864 C CA . ARG A 1 112 ? -31.615 -22.701 21.474 1.00 96.75 112 ARG A CA 1
ATOM 865 C C . ARG A 1 112 ? -30.274 -22.308 22.092 1.00 96.75 112 ARG A C 1
ATOM 867 O O . ARG A 1 112 ? -29.527 -23.188 22.506 1.00 96.75 112 ARG A O 1
ATOM 874 N N . THR A 1 113 ? -29.971 -21.021 22.171 1.00 95.25 113 THR A N 1
ATOM 875 C CA . THR A 1 113 ? -28.712 -20.508 22.717 1.00 95.25 113 THR A CA 1
ATOM 876 C C . THR A 1 113 ? -28.939 -19.960 24.136 1.00 95.25 113 THR A C 1
ATOM 878 O O . THR A 1 113 ? -30.071 -19.732 24.554 1.00 95.25 113 THR A O 1
ATOM 881 N N . LYS A 1 114 ? -27.867 -19.783 24.914 1.00 93.94 114 LYS A N 1
ATOM 882 C CA . LYS A 1 114 ? -27.856 -19.042 26.188 1.00 93.94 114 LYS A CA 1
ATOM 883 C C . LYS A 1 114 ? -26.750 -17.989 26.134 1.00 93.94 114 LYS A C 1
ATOM 885 O O . LYS A 1 114 ? -25.760 -18.231 25.450 1.00 93.94 114 LYS A O 1
ATOM 890 N N . ASN A 1 115 ? -26.911 -16.868 26.841 1.00 94.69 115 ASN A N 1
ATOM 891 C CA . ASN A 1 115 ? -25.874 -15.837 27.014 1.00 94.69 115 ASN A CA 1
ATOM 892 C C . ASN A 1 115 ? -25.228 -15.390 25.686 1.00 94.69 115 ASN A C 1
ATOM 894 O O . ASN A 1 115 ? -24.031 -15.545 25.465 1.00 94.69 115 ASN A O 1
ATOM 898 N N . ALA A 1 116 ? -26.045 -14.874 24.773 1.00 97.75 116 ALA A N 1
ATOM 899 C CA . ALA A 1 116 ? -25.635 -14.487 23.421 1.00 97.75 116 ALA A CA 1
ATOM 900 C C . ALA A 1 116 ? -25.948 -13.007 23.211 1.00 97.75 116 ALA A C 1
ATOM 902 O O . ALA A 1 116 ? -26.836 -12.481 23.874 1.00 97.75 116 ALA A O 1
ATOM 903 N N . LEU A 1 117 ? -25.266 -12.374 22.267 1.00 98.31 117 LEU A N 1
ATOM 904 C CA . LEU A 1 117 ? -25.642 -11.062 21.759 1.00 98.31 117 LEU A CA 1
ATOM 905 C C . LEU A 1 117 ? -26.526 -11.268 20.530 1.00 98.31 117 LEU A C 1
ATOM 907 O O . LEU A 1 117 ? -26.092 -11.893 19.568 1.00 98.31 117 LEU A O 1
ATOM 911 N N . ILE A 1 118 ? -27.766 -10.796 20.564 1.00 98.12 118 ILE A N 1
ATOM 912 C CA . ILE A 1 118 ? -28.678 -10.813 19.421 1.00 98.12 118 ILE A CA 1
ATOM 913 C C . ILE A 1 118 ? -28.617 -9.433 18.775 1.00 98.12 118 ILE A C 1
ATOM 915 O O . ILE A 1 118 ? -29.000 -8.454 19.407 1.00 98.12 118 ILE A O 1
ATOM 919 N N . ALA A 1 119 ? -28.138 -9.359 17.537 1.00 97.56 119 ALA A N 1
ATOM 920 C CA . ALA A 1 119 ? -28.001 -8.113 16.791 1.00 97.56 119 ALA A CA 1
ATOM 921 C C . ALA A 1 119 ? -29.023 -8.066 15.648 1.00 97.56 119 ALA A C 1
ATOM 923 O O . ALA A 1 119 ? -29.003 -8.909 14.742 1.00 97.56 119 ALA A O 1
ATOM 924 N N . VAL A 1 120 ? -29.921 -7.084 15.714 1.00 95.56 120 VAL A N 1
ATOM 925 C CA . VAL A 1 120 ? -31.029 -6.877 14.779 1.00 95.56 120 VAL A CA 1
ATOM 926 C C . VAL A 1 120 ? -31.029 -5.426 14.331 1.00 95.56 120 VAL A C 1
ATOM 928 O O . VAL A 1 120 ? -31.003 -4.538 15.176 1.00 95.56 120 VAL A O 1
ATOM 931 N N . SER A 1 121 ? -31.129 -5.184 13.023 1.00 94.00 121 SER A N 1
ATOM 932 C CA . SER A 1 121 ? -31.379 -3.836 12.501 1.00 94.00 121 SER A CA 1
ATOM 933 C C . SER A 1 121 ? -32.806 -3.763 11.982 1.00 94.00 121 SER A C 1
ATOM 935 O O . SER A 1 121 ? -33.240 -4.614 11.204 1.00 94.00 121 SER A O 1
ATOM 937 N N . VAL A 1 122 ? -33.554 -2.761 12.431 1.00 91.38 122 VAL A N 1
ATOM 938 C CA . VAL A 1 122 ? -34.983 -2.631 12.156 1.00 91.38 122 VAL A CA 1
ATOM 939 C C . VAL A 1 122 ? -35.353 -1.148 11.978 1.00 91.38 122 VAL A C 1
ATOM 941 O O . VAL A 1 122 ? -35.537 -0.430 12.959 1.00 91.38 122 VAL A O 1
ATOM 944 N N . PRO A 1 123 ? -35.447 -0.646 10.730 1.00 92.69 123 PRO A N 1
ATOM 945 C CA . PRO A 1 123 ? -35.270 -1.354 9.454 1.00 92.69 123 PRO A CA 1
ATOM 946 C C . PRO A 1 123 ? -33.856 -1.901 9.200 1.00 92.69 123 PRO A C 1
ATOM 948 O O . PRO A 1 123 ? -32.859 -1.293 9.590 1.00 92.69 123 PRO A O 1
ATOM 951 N N . ASN A 1 124 ? -33.763 -3.026 8.486 1.00 93.19 124 ASN A N 1
ATOM 952 C CA . ASN A 1 124 ? -32.491 -3.642 8.110 1.00 93.19 124 ASN A CA 1
ATOM 953 C C . ASN A 1 124 ? -31.776 -2.815 7.023 1.00 93.19 124 ASN A C 1
ATOM 955 O O . ASN A 1 124 ? -32.374 -2.473 6.010 1.00 93.19 124 ASN A O 1
ATOM 959 N N . GLY A 1 125 ? -30.493 -2.495 7.214 1.00 90.56 125 GLY A N 1
ATOM 960 C CA . GLY A 1 125 ? -29.755 -1.555 6.356 1.00 90.56 125 GLY A CA 1
ATOM 961 C C . GLY A 1 125 ? -29.435 -2.010 4.918 1.00 90.56 125 GLY A C 1
ATOM 962 O O . GLY A 1 125 ? -29.420 -1.164 4.027 1.00 90.56 125 GLY A O 1
ATOM 963 N N . PRO A 1 126 ? -29.103 -3.282 4.644 1.00 91.50 126 PRO A N 1
ATOM 964 C CA . PRO A 1 126 ? -28.939 -3.754 3.263 1.00 91.50 126 PRO A CA 1
ATOM 965 C C . PRO A 1 126 ? -30.237 -4.271 2.623 1.00 91.50 126 PRO A C 1
ATOM 967 O O . PRO A 1 126 ? -30.405 -4.113 1.416 1.00 91.50 126 PRO A O 1
ATOM 970 N N . LEU A 1 127 ? -31.163 -4.853 3.392 1.00 90.69 127 LEU A N 1
ATOM 971 C CA . LEU A 1 127 ? -32.404 -5.432 2.854 1.00 90.69 127 LEU A CA 1
ATOM 972 C C . LEU A 1 127 ? -33.558 -4.439 2.799 1.00 90.69 127 LEU A C 1
ATOM 974 O O . LEU A 1 127 ? -34.389 -4.525 1.906 1.00 90.69 127 LEU A O 1
ATOM 978 N N . GLY A 1 128 ? -33.628 -3.528 3.769 1.00 90.38 128 GLY A N 1
ATOM 979 C CA . GLY A 1 128 ? -34.755 -2.623 3.966 1.00 90.38 128 GLY A CA 1
ATOM 980 C C . GLY A 1 128 ? -35.956 -3.249 4.688 1.00 90.38 128 GLY A C 1
ATOM 981 O O . GLY A 1 128 ? -36.925 -2.540 4.958 1.00 90.38 128 GLY A O 1
ATOM 982 N N . SER A 1 129 ? -35.898 -4.537 5.040 1.00 88.50 129 SER A N 1
ATOM 983 C CA . SER A 1 129 ? -36.969 -5.258 5.735 1.00 88.50 129 SER A CA 1
ATOM 984 C C . SER A 1 129 ? -37.172 -4.786 7.180 1.00 88.50 129 SER A C 1
ATOM 986 O O . SER A 1 129 ? -36.258 -4.283 7.837 1.00 88.50 129 SER A O 1
ATOM 988 N N . VAL A 1 130 ? -38.394 -4.969 7.688 1.00 89.56 130 VAL A N 1
ATOM 989 C CA . VAL A 1 130 ? -38.788 -4.634 9.062 1.00 89.56 130 VAL A CA 1
ATOM 990 C C . VAL A 1 130 ? -39.314 -5.892 9.742 1.00 89.56 130 VAL A C 1
ATOM 992 O O . VAL A 1 130 ? -40.213 -6.555 9.225 1.00 89.56 130 VAL A O 1
ATOM 995 N N . LEU A 1 131 ? -38.754 -6.213 10.908 1.00 88.44 131 LEU A N 1
ATOM 996 C CA . LEU A 1 131 ? -39.275 -7.267 11.773 1.00 88.44 131 LEU A CA 1
ATOM 997 C C . LEU A 1 131 ? -40.598 -6.815 12.413 1.00 88.44 131 LEU A C 1
ATOM 999 O O . LEU A 1 131 ? -40.650 -5.703 12.945 1.00 88.44 131 LEU A O 1
ATOM 1003 N N . PRO A 1 132 ? -41.650 -7.656 12.411 1.00 86.88 132 PRO A N 1
ATOM 1004 C CA . PRO A 1 132 ? -42.920 -7.329 13.041 1.00 86.88 132 PRO A CA 1
ATOM 1005 C C . PRO A 1 132 ? -42.767 -7.037 14.541 1.00 86.88 132 PRO A C 1
ATOM 1007 O O . PRO A 1 132 ? -41.948 -7.686 15.204 1.00 86.88 132 PRO A O 1
ATOM 1010 N N . PRO A 1 133 ? -43.594 -6.139 15.110 1.00 85.88 133 PRO A N 1
ATOM 1011 C CA . PRO A 1 133 ? -43.577 -5.834 16.540 1.00 85.88 133 PRO A CA 1
ATOM 1012 C C . PRO A 1 133 ? -43.674 -7.074 17.437 1.00 85.88 133 PRO A C 1
ATOM 1014 O O . PRO A 1 133 ? -42.938 -7.169 18.417 1.00 85.88 133 PRO A O 1
ATOM 1017 N N . ASP A 1 134 ? -44.506 -8.051 17.069 1.00 86.56 134 ASP A N 1
ATOM 1018 C CA . ASP A 1 134 ? -44.681 -9.290 17.836 1.00 86.56 134 ASP A CA 1
ATOM 1019 C C . ASP A 1 134 ? -43.389 -10.112 17.906 1.00 86.56 134 ASP A C 1
ATOM 1021 O O . ASP A 1 134 ? -43.029 -10.618 18.969 1.00 86.56 134 ASP A O 1
ATOM 1025 N N . THR A 1 135 ? -42.633 -10.184 16.805 1.00 89.69 135 THR A N 1
ATOM 1026 C CA . THR A 1 135 ? -41.329 -10.859 16.780 1.00 89.69 135 THR A CA 1
ATOM 1027 C C . THR A 1 135 ? -40.307 -10.122 17.642 1.00 89.69 135 THR A C 1
ATOM 1029 O O . THR A 1 135 ? -39.541 -10.759 18.364 1.00 89.69 135 THR A O 1
ATOM 1032 N N . LEU A 1 136 ? -40.291 -8.785 17.608 1.00 89.94 136 LEU A N 1
ATOM 1033 C CA . LEU A 1 136 ? -39.407 -7.989 18.466 1.00 89.94 136 LEU A CA 1
ATOM 1034 C C . LEU A 1 136 ? -39.733 -8.211 19.951 1.00 89.94 136 LEU A C 1
ATOM 1036 O O . LEU A 1 136 ? -38.827 -8.434 20.757 1.00 89.94 136 LEU A O 1
ATOM 1040 N N . SER A 1 137 ? -41.020 -8.225 20.307 1.00 88.75 137 SER A N 1
ATOM 1041 C CA . SER A 1 137 ? -41.480 -8.547 21.660 1.00 88.75 137 SER A CA 1
ATOM 1042 C C . SER A 1 137 ? -41.104 -9.970 22.076 1.00 88.75 137 SER A C 1
ATOM 1044 O O . SER A 1 137 ? -40.641 -10.181 23.197 1.00 88.75 137 SER A O 1
ATOM 1046 N N . GLU A 1 138 ? -41.239 -10.950 21.184 1.00 91.94 138 GLU A N 1
ATOM 1047 C CA . GLU A 1 138 ? -40.829 -12.328 21.445 1.00 91.94 138 GLU A CA 1
ATOM 1048 C C . GLU A 1 138 ? -39.314 -12.442 21.674 1.00 91.94 138 GLU A C 1
ATOM 1050 O O . GLU A 1 138 ? -38.886 -13.098 22.628 1.00 91.94 138 GLU A O 1
ATOM 1055 N N . LEU A 1 139 ? -38.496 -11.771 20.856 1.00 93.44 139 LEU A N 1
ATOM 1056 C CA . LEU A 1 139 ? -37.040 -11.731 21.017 1.00 93.44 139 LEU A CA 1
ATOM 1057 C C . LEU A 1 139 ? -36.632 -11.100 22.348 1.00 93.44 139 LEU A C 1
ATOM 1059 O O . LEU A 1 139 ? -35.783 -11.671 23.031 1.00 93.44 139 LEU A O 1
ATOM 1063 N N . ALA A 1 140 ? -37.259 -9.992 22.751 1.00 92.00 140 ALA A N 1
ATOM 1064 C CA . ALA A 1 140 ? -36.998 -9.352 24.041 1.00 92.00 140 ALA A CA 1
ATOM 1065 C C . ALA A 1 140 ? -37.314 -10.301 25.210 1.00 92.00 140 ALA A C 1
ATOM 1067 O O . ALA A 1 140 ? -36.491 -10.512 26.100 1.00 92.00 140 ALA A O 1
ATOM 1068 N N . GLN A 1 141 ? -38.461 -10.985 25.165 1.00 92.56 141 GLN A N 1
ATOM 1069 C CA . GLN A 1 141 ? -38.809 -11.977 26.183 1.00 92.56 141 GLN A CA 1
ATOM 1070 C C . GLN A 1 141 ? -37.848 -13.178 26.204 1.00 92.56 141 GLN A C 1
ATOM 1072 O O . GLN A 1 141 ? -37.538 -13.722 27.266 1.00 92.56 141 GLN A O 1
ATOM 1077 N N . VAL A 1 142 ? -37.399 -13.653 25.036 1.00 94.94 142 VAL A N 1
ATOM 1078 C CA . VAL A 1 142 ? -36.391 -14.722 24.954 1.00 94.94 142 VAL A CA 1
ATOM 1079 C C . VAL A 1 142 ? -35.051 -14.233 25.501 1.00 94.94 142 VAL A C 1
ATOM 1081 O O . VAL A 1 142 ? -34.385 -15.006 26.191 1.00 94.94 142 VAL A O 1
ATOM 1084 N N . ALA A 1 143 ? -34.680 -12.977 25.247 1.00 95.06 143 ALA A N 1
ATOM 1085 C CA . ALA A 1 143 ? -33.445 -12.392 25.742 1.00 95.06 143 ALA A CA 1
ATOM 1086 C C . ALA A 1 143 ? -33.388 -12.395 27.270 1.00 95.06 143 ALA A C 1
ATOM 1088 O O . ALA A 1 143 ? -32.405 -12.883 27.828 1.00 95.06 143 ALA A O 1
ATOM 1089 N N . GLU A 1 144 ? -34.477 -12.005 27.934 1.00 93.62 144 GLU A N 1
ATOM 1090 C CA . GLU A 1 144 ? -34.597 -12.111 29.391 1.00 93.62 144 GLU A CA 1
ATOM 1091 C C . GLU A 1 144 ? -34.444 -13.555 29.879 1.00 93.62 144 GLU A C 1
ATOM 1093 O O . GLU A 1 144 ? -33.554 -13.874 30.669 1.00 93.62 144 GLU A O 1
ATOM 1098 N N . ARG A 1 145 ? -35.252 -14.477 29.341 1.00 95.06 145 ARG A N 1
ATOM 1099 C CA . ARG A 1 145 ? -35.275 -15.881 29.793 1.00 95.06 145 ARG A CA 1
ATOM 1100 C C . ARG A 1 145 ? -33.961 -16.632 29.573 1.00 95.06 145 ARG A C 1
ATOM 1102 O O . ARG A 1 145 ? -33.707 -17.633 30.242 1.00 95.06 145 ARG A O 1
ATOM 1109 N N . ARG A 1 146 ? -33.161 -16.229 28.584 1.00 95.94 146 ARG A N 1
ATOM 1110 C CA . ARG A 1 146 ? -31.930 -16.931 28.176 1.00 95.94 146 ARG A CA 1
ATOM 1111 C C . ARG A 1 146 ? -30.651 -16.163 28.503 1.00 95.94 146 ARG A C 1
ATOM 1113 O O . ARG A 1 146 ? -29.568 -16.649 28.162 1.00 95.94 146 ARG A O 1
ATOM 1120 N N . GLY A 1 147 ? -30.768 -15.007 29.155 1.00 94.31 147 GLY A N 1
ATOM 1121 C CA . GLY A 1 147 ? -29.637 -14.154 29.506 1.00 94.31 147 GLY A CA 1
ATOM 1122 C C . GLY A 1 147 ? -28.939 -13.539 28.292 1.00 94.31 147 GLY A C 1
ATOM 1123 O O . GLY A 1 147 ? -27.741 -13.268 28.355 1.00 94.31 147 GLY A O 1
ATOM 1124 N N . HIS A 1 148 ? -29.642 -13.354 27.172 1.00 97.00 148 HIS A N 1
ATOM 1125 C CA . HIS A 1 148 ? -29.073 -12.668 26.010 1.00 97.00 148 HIS A CA 1
ATOM 1126 C C . HIS A 1 148 ? -28.992 -11.162 26.244 1.00 97.00 148 HIS A C 1
ATOM 1128 O O . HIS A 1 148 ? -29.699 -10.636 27.093 1.00 97.00 148 HIS A O 1
ATOM 1134 N N . LEU A 1 149 ? -28.150 -10.480 25.479 1.00 96.81 149 LEU A N 1
ATOM 1135 C CA . LEU A 1 149 ? -28.250 -9.045 25.247 1.00 96.81 149 LEU A CA 1
ATOM 1136 C C . LEU A 1 149 ? -28.892 -8.860 23.869 1.00 96.81 149 LEU A C 1
ATOM 1138 O O . LEU A 1 149 ? -28.364 -9.383 22.891 1.00 96.81 149 LEU A O 1
ATOM 1142 N N . LEU A 1 150 ? -30.037 -8.189 23.786 1.00 97.06 150 LEU A N 1
ATOM 1143 C CA . LEU A 1 150 ? -30.700 -7.865 22.523 1.00 97.06 150 LEU A CA 1
ATOM 1144 C C . LEU A 1 150 ? -30.356 -6.431 22.131 1.00 97.06 150 LEU A C 1
ATOM 1146 O O . LEU A 1 150 ? -30.593 -5.513 22.907 1.00 97.06 150 LEU A O 1
ATOM 1150 N N . VAL A 1 151 ? -29.834 -6.238 20.924 1.00 97.25 151 VAL A N 1
ATOM 1151 C CA . VAL A 1 151 ? -29.594 -4.915 20.348 1.00 97.25 151 VAL A CA 1
ATOM 1152 C C . VAL A 1 151 ? -30.477 -4.717 19.134 1.00 97.25 151 VAL A C 1
ATOM 1154 O O . VAL A 1 151 ? -30.429 -5.504 18.186 1.00 97.25 151 VAL A O 1
ATOM 1157 N N . LEU A 1 152 ? -31.254 -3.641 19.182 1.00 95.56 152 LEU A N 1
ATOM 1158 C CA . LEU A 1 152 ? -32.079 -3.146 18.095 1.00 95.56 152 LEU A CA 1
ATOM 1159 C C . LEU A 1 152 ? -31.428 -1.886 17.519 1.00 95.56 152 LEU A C 1
ATOM 1161 O O . LEU A 1 152 ? -31.468 -0.815 18.116 1.00 95.56 152 LEU A O 1
ATOM 1165 N N . ASP A 1 153 ? -30.815 -2.008 16.354 1.00 94.69 153 ASP A N 1
ATOM 1166 C CA . ASP A 1 153 ? -30.312 -0.875 15.585 1.00 94.69 153 ASP A CA 1
ATOM 1167 C C . ASP A 1 153 ? -31.456 -0.273 14.756 1.00 94.69 153 ASP A C 1
ATOM 1169 O O . ASP A 1 153 ? -31.954 -0.881 13.807 1.00 94.69 153 ASP A O 1
ATOM 1173 N N . THR A 1 154 ? -31.894 0.926 15.139 1.00 92.75 154 THR A N 1
ATOM 1174 C CA . THR A 1 154 ? -33.047 1.626 14.560 1.00 92.75 154 THR A CA 1
ATOM 1175 C C . THR A 1 154 ? -32.639 2.865 13.761 1.00 92.75 154 THR A C 1
ATOM 1177 O O . THR A 1 154 ? -33.467 3.747 13.517 1.00 92.75 154 THR A O 1
ATOM 1180 N N . CYS A 1 155 ? -31.391 2.921 13.270 1.00 93.12 155 CYS A N 1
ATOM 1181 C CA . CYS A 1 155 ? -30.834 4.073 12.540 1.00 93.12 155 CYS A CA 1
ATOM 1182 C C . CYS A 1 155 ? -31.643 4.524 11.305 1.00 93.12 155 CYS A C 1
ATOM 1184 O O . CYS A 1 155 ? -31.492 5.659 10.847 1.00 93.12 155 CYS A O 1
ATOM 1186 N N . TYR A 1 156 ? -32.489 3.652 10.746 1.00 93.56 156 TYR A N 1
ATOM 1187 C CA . TYR A 1 156 ? -33.350 3.947 9.593 1.00 93.56 156 TYR A CA 1
ATOM 1188 C C . TYR A 1 156 ? -34.827 4.198 9.953 1.00 93.56 156 TYR A C 1
ATOM 1190 O O . TYR A 1 156 ? -35.628 4.444 9.054 1.00 93.56 156 TYR A O 1
ATOM 1198 N N . GLN A 1 157 ? -35.207 4.161 11.235 1.00 90.31 157 GLN A N 1
ATOM 1199 C CA . GLN A 1 157 ? -36.608 4.202 11.686 1.00 90.31 157 GLN A CA 1
ATOM 1200 C C . GLN A 1 157 ? -37.384 5.432 11.190 1.00 90.31 157 GLN A C 1
ATOM 1202 O O . GLN A 1 157 ? -38.557 5.309 10.836 1.00 90.31 157 GLN A O 1
ATOM 1207 N N . ALA A 1 158 ? -36.727 6.593 11.090 1.00 89.75 158 ALA A N 1
ATOM 1208 C CA . ALA A 1 158 ? -37.343 7.831 10.604 1.00 89.75 158 ALA A CA 1
ATOM 1209 C C . ALA A 1 158 ? -37.998 7.683 9.213 1.00 89.75 158 ALA A C 1
ATOM 1211 O O . ALA A 1 158 ? -38.998 8.331 8.931 1.00 89.75 158 ALA A O 1
ATOM 1212 N N . PHE A 1 159 ? -37.490 6.783 8.362 1.00 91.38 159 PHE A N 1
ATOM 1213 C CA . PHE A 1 159 ? -37.983 6.577 6.992 1.00 91.38 159 PHE A CA 1
ATOM 1214 C C . PHE A 1 159 ? -39.053 5.482 6.868 1.00 91.38 159 PHE A C 1
ATOM 1216 O O . PHE A 1 159 ? -39.519 5.194 5.759 1.00 91.38 159 PHE A O 1
ATOM 1223 N N . HIS A 1 160 ? -39.431 4.848 7.976 1.00 85.88 160 HIS A N 1
ATOM 1224 C CA . HIS A 1 160 ? -40.544 3.902 8.032 1.00 85.88 160 HIS A CA 1
ATOM 1225 C C . HIS A 1 160 ? -41.772 4.519 8.701 1.00 85.88 160 HIS A C 1
ATOM 1227 O O . HIS A 1 160 ? -42.891 4.321 8.235 1.00 85.88 160 HIS A O 1
ATOM 1233 N N . GLY A 1 161 ? -41.548 5.275 9.777 1.00 70.75 161 GLY A N 1
ATOM 1234 C CA . GLY A 1 161 ? -42.560 5.572 10.786 1.00 70.75 161 GLY A CA 1
ATOM 1235 C C . GLY A 1 161 ? -42.332 4.732 12.052 1.00 70.75 161 GLY A C 1
ATOM 1236 O O . GLY A 1 161 ? -41.395 3.928 12.105 1.00 70.75 161 GLY A O 1
ATOM 1237 N N . PRO A 1 162 ? -43.139 4.923 13.106 1.00 60.75 162 PRO A N 1
ATOM 1238 C CA . PRO A 1 162 ? -42.926 4.254 14.387 1.00 60.75 162 PRO A CA 1
ATOM 1239 C C . PRO A 1 162 ? -43.065 2.726 14.261 1.00 60.75 162 PRO A C 1
ATOM 1241 O O . PRO A 1 162 ? -44.135 2.207 13.951 1.00 60.75 162 PRO A O 1
ATOM 1244 N N . ILE A 1 163 ? -41.985 1.990 14.546 1.00 56.84 163 ILE A N 1
ATOM 1245 C CA . ILE A 1 163 ? -41.961 0.518 14.641 1.00 56.84 163 ILE A CA 1
ATOM 1246 C C . ILE A 1 163 ? -42.291 0.157 16.093 1.00 56.84 163 ILE A C 1
ATOM 1248 O O . ILE A 1 163 ? -41.449 -0.292 16.869 1.00 56.84 163 ILE A O 1
ATOM 1252 N N . GLY A 1 164 ? -43.507 0.514 16.510 1.00 60.03 164 GLY A N 1
ATOM 1253 C CA . GLY A 1 164 ? -43.768 0.763 17.925 1.00 60.03 164 GLY A CA 1
ATOM 1254 C C . GLY A 1 164 ? -42.853 1.865 18.470 1.00 60.03 164 GLY A C 1
ATOM 1255 O O . GLY A 1 164 ? -42.237 2.617 17.713 1.00 60.03 164 GLY A O 1
ATOM 1256 N N . ASP A 1 165 ? -42.760 1.949 19.790 1.00 65.00 165 ASP A N 1
ATOM 1257 C CA . ASP A 1 165 ? -41.802 2.824 20.457 1.00 65.00 165 ASP A CA 1
ATOM 1258 C C . ASP A 1 165 ? -40.649 1.981 21.028 1.00 65.00 165 ASP A C 1
ATOM 1260 O O . ASP A 1 165 ? -40.688 1.553 22.183 1.00 65.00 165 ASP A O 1
ATOM 1264 N N . PRO A 1 166 ? -39.663 1.602 20.193 1.00 63.69 166 PRO A N 1
ATOM 1265 C CA . PRO A 1 166 ? -38.576 0.734 20.618 1.00 63.69 166 PRO A CA 1
ATOM 1266 C C . PRO A 1 166 ? -37.720 1.397 21.700 1.00 63.69 166 PRO A C 1
ATOM 1268 O O . PRO A 1 166 ? -37.212 0.685 22.561 1.00 63.69 166 PRO A O 1
ATOM 1271 N N . VAL A 1 167 ? -37.598 2.731 21.692 1.00 64.56 167 VAL A N 1
ATOM 1272 C CA . VAL A 1 167 ? -36.790 3.476 22.665 1.00 64.56 167 VAL A CA 1
ATOM 1273 C C . VAL A 1 167 ? -37.421 3.414 24.053 1.00 64.56 167 VAL A C 1
ATOM 1275 O O . VAL A 1 167 ? -36.743 2.997 24.991 1.00 64.56 167 VAL A O 1
ATOM 1278 N N . THR A 1 168 ? -38.722 3.682 24.205 1.00 63.00 168 THR A N 1
ATOM 1279 C CA . THR A 1 168 ? -39.367 3.533 25.528 1.00 63.00 168 THR A CA 1
ATOM 1280 C C . THR A 1 168 ? -39.477 2.075 25.977 1.00 63.00 168 THR A C 1
ATOM 1282 O O . THR A 1 168 ? -39.529 1.779 27.178 1.00 63.00 168 THR A O 1
ATOM 1285 N N . ARG A 1 169 ? -39.446 1.136 25.024 1.00 68.75 169 ARG A N 1
ATOM 1286 C CA . ARG A 1 169 ? -39.405 -0.312 25.272 1.00 68.75 169 ARG A CA 1
ATOM 1287 C C . ARG A 1 169 ? -38.002 -0.859 25.552 1.00 68.75 169 ARG A C 1
ATOM 1289 O O . ARG A 1 169 ? -37.901 -2.034 25.907 1.00 68.75 169 ARG A O 1
ATOM 1296 N N . ALA A 1 170 ? -36.942 -0.054 25.443 1.00 77.69 170 ALA A N 1
ATOM 1297 C CA . ALA A 1 170 ? -35.581 -0.457 25.789 1.00 77.69 170 ALA A CA 1
ATOM 1298 C C . ALA A 1 170 ? -35.463 -0.636 27.313 1.00 77.69 170 ALA A C 1
ATOM 1300 O O . ALA A 1 170 ? -35.277 0.318 28.075 1.00 77.69 170 ALA A O 1
ATOM 1301 N N . ARG A 1 171 ? -35.673 -1.872 27.772 1.00 78.81 171 ARG A N 1
ATOM 1302 C CA . ARG A 1 171 ? -35.650 -2.267 29.186 1.00 78.81 171 ARG A CA 1
ATOM 1303 C C . ARG A 1 171 ? -34.995 -3.629 29.361 1.00 78.81 171 ARG A C 1
ATOM 1305 O O . ARG A 1 171 ? -34.923 -4.422 28.416 1.00 78.81 171 ARG A O 1
ATOM 1312 N N . GLY A 1 172 ? -34.543 -3.889 30.580 1.00 88.06 172 GLY A N 1
ATOM 1313 C CA . GLY A 1 172 ? -33.833 -5.094 30.970 1.00 88.06 172 GLY A CA 1
ATOM 1314 C C . GLY A 1 172 ? -32.590 -5.290 30.114 1.00 88.06 172 GLY A C 1
ATOM 1315 O O . GLY A 1 172 ? -31.644 -4.504 30.131 1.00 88.06 172 GLY A O 1
ATOM 1316 N N . ARG A 1 173 ? -32.610 -6.353 29.320 1.00 91.06 173 ARG A N 1
ATOM 1317 C CA . ARG A 1 173 ? -31.517 -6.781 28.448 1.00 91.06 173 ARG A CA 1
ATOM 1318 C C . ARG A 1 173 ? -31.677 -6.326 26.999 1.00 91.06 173 ARG A C 1
ATOM 1320 O O . ARG A 1 173 ? -31.058 -6.915 26.113 1.00 91.06 173 ARG A O 1
ATOM 1327 N N . THR A 1 174 ? -32.508 -5.318 26.745 1.00 94.25 174 THR A N 1
ATOM 1328 C CA . THR A 1 174 ? -32.705 -4.742 25.409 1.00 94.25 174 THR A CA 1
ATOM 1329 C C . THR A 1 174 ? -32.075 -3.357 25.318 1.00 94.25 174 THR A C 1
ATOM 1331 O O . THR A 1 174 ? -32.403 -2.472 26.105 1.00 94.25 174 THR A O 1
ATOM 1334 N N . LEU A 1 175 ? -31.208 -3.172 24.325 1.00 95.69 175 LEU A N 1
ATOM 1335 C CA . LEU A 1 175 ? -30.623 -1.893 23.940 1.00 95.69 175 LEU A CA 1
ATOM 1336 C C . LEU A 1 175 ? -31.154 -1.458 22.581 1.00 95.69 175 LEU A C 1
ATOM 1338 O O . LEU A 1 175 ? -31.316 -2.281 21.677 1.00 95.69 175 LEU A O 1
ATOM 1342 N N . VAL A 1 176 ? -31.338 -0.156 22.412 1.00 95.44 176 VAL A N 1
ATOM 1343 C CA . VAL A 1 176 ? -31.652 0.455 21.118 1.00 95.44 176 VAL A CA 1
ATOM 1344 C C . VAL A 1 176 ? -30.518 1.378 20.710 1.00 95.44 176 VAL A C 1
ATOM 1346 O O . VAL A 1 176 ? -30.047 2.162 21.526 1.00 95.44 176 VAL A O 1
ATOM 1349 N N . VAL A 1 177 ? -30.085 1.307 19.454 1.00 95.75 177 VAL A N 1
ATOM 1350 C CA . VAL A 1 177 ? -29.094 2.224 18.876 1.00 95.75 177 VAL A CA 1
ATOM 1351 C C . VAL A 1 177 ? -29.787 3.105 17.848 1.00 95.75 177 VAL A C 1
ATOM 1353 O O . VAL A 1 177 ? -30.381 2.593 16.903 1.00 95.75 177 VAL A O 1
ATOM 1356 N N . GLN A 1 178 ? -29.677 4.423 18.008 1.00 92.75 178 GLN A N 1
ATOM 1357 C CA . GLN A 1 178 ? -30.244 5.406 17.086 1.00 92.75 178 GLN A CA 1
ATOM 1358 C C . GLN A 1 178 ? -29.172 6.397 16.630 1.00 92.75 178 GLN A C 1
ATOM 1360 O O . GLN A 1 178 ? -28.329 6.817 17.422 1.00 92.75 178 GLN A O 1
ATOM 1365 N N . SER A 1 179 ? -29.211 6.815 15.362 1.00 93.94 179 SER A N 1
ATOM 1366 C CA . SER A 1 179 ? -28.258 7.785 14.811 1.00 93.94 179 SER A CA 1
ATOM 1367 C C . SER A 1 179 ? -28.949 8.965 14.142 1.00 93.94 179 SER A C 1
ATOM 1369 O O . SER A 1 179 ? -29.940 8.818 13.427 1.00 93.94 179 SER A O 1
ATOM 1371 N N . LEU A 1 180 ? -28.345 10.145 14.298 1.00 94.56 180 LEU A N 1
ATOM 1372 C CA . LEU A 1 180 ? -28.742 11.353 13.572 1.00 94.56 180 LEU A CA 1
ATOM 1373 C C . LEU A 1 180 ? -28.125 11.422 12.165 1.00 94.56 180 LEU A C 1
ATOM 1375 O O . LEU A 1 180 ? -28.474 12.299 11.376 1.00 94.56 180 LEU A O 1
ATOM 1379 N N . SER A 1 181 ? -27.237 10.477 11.819 1.00 93.94 181 SER A N 1
ATOM 1380 C CA . SER A 1 181 ? -26.501 10.472 10.547 1.00 93.94 181 SER A CA 1
ATOM 1381 C C . SER A 1 181 ? -27.422 10.492 9.329 1.00 93.94 181 SER A C 1
ATOM 1383 O O . SER A 1 181 ? -27.099 11.111 8.319 1.00 93.94 181 SER A O 1
ATOM 1385 N N . LYS A 1 182 ? -28.544 9.770 9.411 1.00 91.38 182 LYS A N 1
ATOM 1386 C CA . LYS A 1 182 ? -29.495 9.611 8.308 1.00 91.38 182 LYS A CA 1
ATOM 1387 C C . LYS A 1 182 ? -30.731 10.468 8.533 1.00 91.38 182 LYS A C 1
ATOM 1389 O O . LYS A 1 182 ? -31.029 11.318 7.706 1.00 91.38 182 LYS A O 1
ATOM 1394 N N . SER A 1 183 ? -31.395 10.278 9.672 1.00 89.81 183 SER A N 1
ATOM 1395 C CA . SER A 1 183 ? -32.642 10.965 10.029 1.00 89.81 183 SER A CA 1
ATOM 1396 C C . SER A 1 183 ? -32.521 12.493 9.991 1.00 89.81 183 SER A C 1
ATOM 1398 O O . SER A 1 183 ? -33.437 13.161 9.537 1.00 89.81 183 SER A O 1
ATOM 1400 N N . HIS A 1 184 ? -31.380 13.056 10.385 1.00 93.44 184 HIS A N 1
ATOM 1401 C CA . HIS A 1 184 ? -31.232 14.504 10.553 1.00 93.44 184 HIS A CA 1
ATOM 1402 C C . HIS A 1 184 ? -30.120 15.110 9.684 1.00 93.44 184 HIS A C 1
ATOM 1404 O O . HIS A 1 184 ? -29.637 16.203 9.962 1.00 93.44 184 HIS A O 1
ATOM 1410 N N . ALA A 1 185 ? -29.689 14.398 8.634 1.00 92.81 185 ALA A N 1
ATOM 1411 C CA . ALA A 1 185 ? -28.610 14.822 7.734 1.00 92.81 185 ALA A CA 1
ATOM 1412 C C . ALA A 1 185 ? -27.276 15.163 8.442 1.00 92.81 185 ALA A C 1
ATOM 1414 O O . ALA A 1 185 ? -26.450 15.906 7.917 1.00 92.81 185 ALA A O 1
ATOM 1415 N N . LEU A 1 186 ? -27.025 14.579 9.619 1.00 94.62 186 LEU A N 1
ATOM 1416 C CA . LEU A 1 186 ? -25.831 14.825 10.434 1.00 94.62 186 LEU A CA 1
ATOM 1417 C C . LEU A 1 186 ? -24.758 13.735 10.262 1.00 94.62 186 LEU A C 1
ATOM 1419 O O . LEU A 1 186 ? -24.043 13.380 11.198 1.00 94.62 186 LEU A O 1
ATOM 1423 N N . ALA A 1 187 ? -24.625 13.166 9.060 1.00 93.00 187 ALA A N 1
ATOM 1424 C CA . ALA A 1 187 ? -23.678 12.075 8.811 1.00 93.00 187 ALA A CA 1
ATOM 1425 C C . ALA A 1 187 ? -22.231 12.460 9.152 1.00 93.00 187 ALA A C 1
ATOM 1427 O O . ALA A 1 187 ? -21.5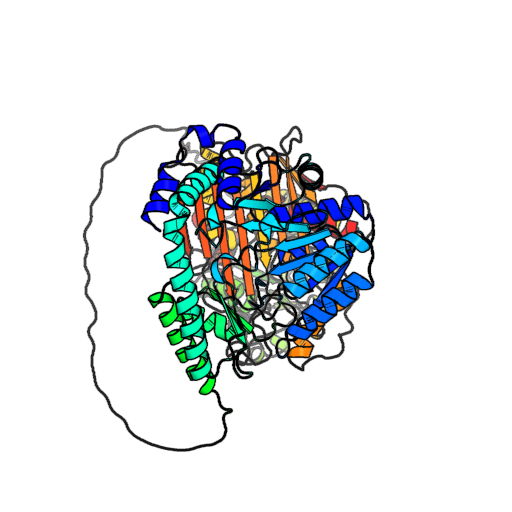19 11.644 9.733 1.00 93.00 187 ALA A O 1
ATOM 1428 N N . GLY A 1 188 ? -21.817 13.694 8.850 1.00 91.81 188 GLY A N 1
ATOM 1429 C CA . GLY A 1 188 ? -20.464 14.193 9.118 1.00 91.81 188 GLY A CA 1
ATOM 1430 C C . GLY A 1 188 ? -20.158 14.459 10.595 1.00 91.81 188 GLY A C 1
ATOM 1431 O O . GLY A 1 188 ? -18.990 14.486 10.963 1.00 91.81 188 GLY A O 1
ATOM 1432 N N . THR A 1 189 ? -21.170 14.603 11.459 1.00 92.75 189 THR A N 1
ATOM 1433 C CA . THR A 1 189 ? -20.943 14.907 12.885 1.00 92.75 189 THR A CA 1
ATOM 1434 C C . THR A 1 189 ? -20.707 13.661 13.725 1.00 92.75 189 THR A C 1
ATOM 1436 O O . THR A 1 189 ? -20.264 13.772 14.863 1.00 92.75 189 THR A O 1
ATOM 1439 N N . ARG A 1 190 ? -20.977 12.470 13.179 1.00 94.44 190 ARG A N 1
ATOM 1440 C CA . ARG A 1 190 ? -20.764 11.187 13.865 1.00 94.44 190 ARG A CA 1
ATOM 1441 C C . ARG A 1 190 ? -21.432 11.170 15.246 1.00 94.44 190 ARG A C 1
ATOM 1443 O O . ARG A 1 190 ? -20.775 10.906 16.242 1.00 94.44 190 ARG A O 1
ATOM 1450 N N . ILE A 1 191 ? -22.730 11.464 15.321 1.00 95.12 191 ILE A N 1
ATOM 1451 C CA . ILE A 1 191 ? -23.484 11.394 16.582 1.00 95.12 191 ILE A CA 1
ATOM 1452 C C . ILE A 1 191 ? -24.567 10.308 16.542 1.00 95.12 191 ILE A C 1
ATOM 1454 O O . ILE A 1 191 ? -25.322 10.152 15.570 1.00 95.12 191 ILE A O 1
ATOM 1458 N N . ALA A 1 192 ? -24.609 9.521 17.610 1.00 95.62 192 ALA A N 1
ATOM 1459 C CA . ALA A 1 192 ? -25.607 8.495 17.871 1.00 95.62 192 ALA A CA 1
ATOM 1460 C C . ALA A 1 192 ? -25.856 8.377 19.380 1.00 95.62 192 ALA A C 1
ATOM 1462 O O . ALA A 1 192 ? -25.093 8.911 20.187 1.00 95.62 192 ALA A O 1
ATOM 1463 N N . ALA A 1 193 ? -26.907 7.659 19.754 1.00 94.62 193 ALA A N 1
ATOM 1464 C CA . ALA A 1 193 ? -27.244 7.365 21.138 1.00 94.62 193 ALA A CA 1
ATOM 1465 C C . ALA A 1 193 ? -27.612 5.886 21.297 1.00 94.62 193 ALA A C 1
ATOM 1467 O O . ALA A 1 193 ? -28.239 5.295 20.413 1.00 94.62 193 ALA A O 1
ATOM 1468 N N . MET A 1 194 ? -27.215 5.302 22.428 1.00 95.19 194 MET A N 1
ATOM 1469 C CA . MET A 1 194 ? -27.739 4.023 22.903 1.00 95.19 194 MET A CA 1
ATOM 1470 C C . MET A 1 194 ? -28.780 4.282 23.985 1.00 95.19 194 MET A C 1
ATOM 1472 O O . MET A 1 194 ? -28.535 5.113 24.855 1.00 95.19 194 MET A O 1
ATOM 1476 N N . PHE A 1 195 ? -29.883 3.543 23.956 1.00 95.31 195 PHE A N 1
ATOM 1477 C CA . PHE A 1 195 ? -30.958 3.596 24.944 1.00 95.31 195 PHE A CA 1
ATOM 1478 C C . PHE A 1 195 ? -31.121 2.243 25.623 1.00 95.31 195 PHE A C 1
ATOM 1480 O O . PHE A 1 195 ? -30.987 1.206 24.969 1.00 95.31 195 PHE A O 1
ATOM 1487 N N . GLY A 1 196 ? -31.426 2.243 26.916 1.00 94.81 196 GLY A N 1
ATOM 1488 C CA . GLY A 1 196 ? -31.607 1.024 27.699 1.00 94.81 196 GLY A CA 1
ATOM 1489 C C . GLY A 1 196 ? -31.647 1.288 29.196 1.00 94.81 196 GLY A C 1
ATOM 1490 O O . GLY A 1 196 ? -31.771 2.429 29.637 1.00 94.81 196 GLY A O 1
ATOM 1491 N N . ASP A 1 197 ? -31.534 0.224 29.991 1.00 93.69 197 ASP A N 1
ATOM 1492 C CA . ASP A 1 197 ? -31.555 0.364 31.445 1.00 93.69 197 ASP A CA 1
ATOM 1493 C C . ASP A 1 197 ? -30.296 1.083 31.973 1.00 93.69 197 ASP A C 1
ATOM 1495 O O . ASP A 1 197 ? -29.182 0.748 31.552 1.00 93.69 197 ASP A O 1
ATOM 1499 N N . PRO A 1 198 ? -30.432 2.014 32.944 1.00 93.81 198 PRO A N 1
ATOM 1500 C CA . PRO A 1 198 ? -29.317 2.847 33.406 1.00 93.81 198 PRO A CA 1
ATOM 1501 C C . PRO A 1 198 ? -28.123 2.063 33.960 1.00 93.81 198 PRO A C 1
ATOM 1503 O O . PRO A 1 198 ? -26.976 2.493 33.864 1.00 93.81 198 PRO A O 1
ATOM 1506 N N . GLU A 1 199 ? -28.356 0.901 34.572 1.00 92.12 199 GLU A N 1
ATOM 1507 C CA . GLU A 1 199 ? -27.277 0.039 35.068 1.00 92.12 199 GLU A CA 1
ATOM 1508 C C . GLU A 1 199 ? -26.473 -0.588 33.922 1.00 92.12 199 GLU A C 1
ATOM 1510 O O . GLU A 1 199 ? -25.243 -0.541 33.933 1.00 92.12 199 GLU A O 1
ATOM 1515 N N . LEU A 1 200 ? -27.162 -1.094 32.897 1.00 91.94 200 LEU A N 1
ATOM 1516 C CA . LEU A 1 200 ? -26.529 -1.669 31.715 1.00 91.94 200 LEU A CA 1
ATOM 1517 C C . LEU A 1 200 ? -25.751 -0.604 30.932 1.00 91.94 200 LEU A C 1
ATOM 1519 O O . LEU A 1 200 ? -24.617 -0.848 30.521 1.00 91.94 200 LEU A O 1
ATOM 1523 N N . LEU A 1 201 ? -26.333 0.586 30.760 1.00 93.00 201 LEU A N 1
ATOM 1524 C CA . LEU A 1 201 ? -25.662 1.699 30.090 1.00 93.00 201 LEU A CA 1
ATOM 1525 C C . LEU A 1 201 ? -24.423 2.167 30.855 1.00 93.00 201 LEU A C 1
ATOM 1527 O O . LEU A 1 201 ? -23.398 2.417 30.225 1.00 93.00 201 LEU A O 1
ATOM 1531 N N . ARG A 1 202 ? -24.470 2.225 32.192 1.00 90.12 202 ARG A N 1
ATOM 1532 C CA . ARG A 1 202 ? -23.291 2.552 33.011 1.00 90.12 202 ARG A CA 1
ATOM 1533 C C . ARG A 1 202 ? -22.163 1.532 32.847 1.00 90.12 202 ARG A C 1
ATOM 1535 O O . ARG A 1 202 ? -21.018 1.944 32.709 1.00 90.12 202 ARG A O 1
ATOM 1542 N N . ASP A 1 203 ? -22.462 0.233 32.803 1.00 88.88 203 ASP A N 1
ATOM 1543 C CA . ASP A 1 203 ? -21.445 -0.816 32.581 1.00 88.88 203 ASP A CA 1
ATOM 1544 C C . ASP A 1 203 ? -20.872 -0.790 31.143 1.00 88.88 203 ASP A C 1
ATOM 1546 O O . ASP A 1 203 ? -19.679 -1.013 30.909 1.00 88.88 203 ASP A O 1
ATOM 1550 N N . LEU A 1 204 ? -21.703 -0.461 30.150 1.00 87.88 204 LEU A N 1
ATOM 1551 C CA . LEU A 1 204 ? -21.257 -0.257 28.766 1.00 87.88 204 LEU A CA 1
ATOM 1552 C C . LEU A 1 204 ? -20.376 0.986 28.607 1.00 87.88 204 LEU A C 1
ATOM 1554 O O . LEU A 1 204 ? -19.410 0.954 27.848 1.00 87.88 204 LEU A O 1
ATOM 1558 N N . ALA A 1 205 ? -20.715 2.067 29.309 1.00 80.75 205 ALA A N 1
ATOM 1559 C CA . ALA A 1 205 ? -20.080 3.375 29.183 1.00 80.75 205 ALA A CA 1
ATOM 1560 C C . ALA A 1 205 ? -18.922 3.612 30.168 1.00 80.75 205 ALA A C 1
ATOM 1562 O O . ALA A 1 205 ? -18.332 4.692 30.149 1.00 80.75 205 ALA A O 1
ATOM 1563 N N . ALA A 1 206 ? -18.579 2.634 31.014 1.00 75.12 206 ALA A N 1
ATOM 1564 C CA . ALA A 1 206 ? -17.496 2.738 31.989 1.00 75.12 206 ALA A CA 1
ATOM 1565 C C . ALA A 1 206 ? -16.121 2.864 31.298 1.00 75.12 206 ALA A C 1
ATOM 1567 O O . ALA A 1 206 ? -15.463 1.861 31.023 1.00 75.12 206 ALA A O 1
ATOM 1568 N N . GLY A 1 207 ? -15.701 4.103 31.010 1.00 64.31 207 GLY A N 1
ATOM 1569 C CA . GLY A 1 207 ? -14.386 4.475 30.471 1.00 64.31 207 GLY A CA 1
ATOM 1570 C C . GLY A 1 207 ? -14.412 5.042 29.038 1.00 64.31 207 GLY A C 1
ATOM 1571 O O . GLY A 1 207 ? -14.183 6.235 28.866 1.00 64.31 207 GLY A O 1
ATOM 1572 N N . PRO A 1 208 ? -14.696 4.239 27.992 1.00 66.50 208 PRO A N 1
ATOM 1573 C CA . PRO A 1 208 ? -14.410 4.585 26.589 1.00 66.50 208 PRO A CA 1
ATOM 1574 C C . PRO A 1 208 ? -15.142 5.797 25.996 1.00 66.50 208 PRO A C 1
ATOM 1576 O O . PRO A 1 208 ? -14.798 6.230 24.897 1.00 66.50 208 PRO A O 1
ATOM 1579 N N . LEU A 1 209 ? -16.196 6.286 26.655 1.00 74.62 209 LEU A N 1
ATOM 1580 C CA . LEU A 1 209 ? -17.079 7.327 26.121 1.00 74.62 209 LEU A CA 1
ATOM 1581 C C . LEU A 1 209 ? -16.881 8.704 26.755 1.00 74.62 209 LEU A C 1
ATOM 1583 O O . LEU A 1 209 ? -17.497 9.668 26.291 1.00 74.62 209 LEU A O 1
ATOM 1587 N N . GLU A 1 210 ? -16.028 8.825 27.773 1.00 73.06 210 GLU A N 1
ATOM 1588 C CA . GLU A 1 210 ? -15.721 10.122 28.371 1.00 73.06 210 GLU A CA 1
ATOM 1589 C C . GLU A 1 210 ? -15.104 11.039 27.302 1.00 73.06 210 GLU A C 1
ATOM 1591 O O . GLU A 1 210 ? -14.075 10.734 26.706 1.00 73.06 210 GLU A O 1
ATOM 1596 N N . HIS A 1 211 ? -15.805 12.130 26.983 1.00 80.81 211 HIS A N 1
ATOM 1597 C CA . HIS A 1 211 ? -15.444 13.094 25.935 1.00 80.81 211 HIS A CA 1
ATOM 1598 C C . HIS A 1 211 ? -15.310 12.545 24.499 1.00 80.81 211 HIS A C 1
ATOM 1600 O O . HIS A 1 211 ? -14.774 13.229 23.627 1.00 80.81 211 HIS A O 1
ATOM 1606 N N . ALA A 1 212 ? -15.833 11.349 24.211 1.00 86.25 212 ALA A N 1
ATOM 1607 C CA . ALA A 1 212 ? -15.659 10.708 22.904 1.00 86.25 212 ALA A CA 1
ATOM 1608 C C . ALA A 1 212 ? -16.452 11.377 21.763 1.00 86.25 212 ALA A C 1
ATOM 1610 O O . ALA A 1 212 ? -16.085 11.256 20.594 1.00 86.25 212 ALA A O 1
ATOM 1611 N N . VAL A 1 213 ? -17.545 12.080 22.079 1.00 92.88 213 VAL A N 1
ATOM 1612 C CA . VAL A 1 213 ? -18.330 12.849 21.100 1.00 92.88 213 VAL A CA 1
ATOM 1613 C C . VAL A 1 213 ? -17.816 14.281 21.069 1.00 92.88 213 VAL A C 1
ATOM 1615 O O . VAL A 1 213 ? -17.827 14.959 22.093 1.00 92.88 213 VAL A O 1
ATOM 1618 N N . SER A 1 214 ? -17.383 14.750 19.895 1.00 94.31 214 SER A N 1
ATOM 1619 C CA . SER A 1 214 ? -16.799 16.088 19.763 1.00 94.31 214 SER A CA 1
ATOM 1620 C C . SER A 1 214 ? -17.791 17.187 20.155 1.00 94.31 214 SER A C 1
ATOM 1622 O O . SER A 1 214 ? -18.989 17.079 19.880 1.00 94.31 214 SER A O 1
ATOM 1624 N N . GLY A 1 215 ? -17.294 18.283 20.734 1.00 94.25 215 GLY A N 1
ATOM 1625 C CA . GLY A 1 215 ? -18.138 19.425 21.088 1.00 94.25 215 GLY A CA 1
ATOM 1626 C C . GLY A 1 215 ? -18.872 20.000 19.873 1.00 94.25 215 GLY A C 1
ATOM 1627 O O . GLY A 1 215 ? -20.056 20.307 19.955 1.00 94.25 215 GLY A O 1
ATOM 1628 N N . ALA A 1 216 ? -18.202 20.060 18.719 1.00 94.62 216 ALA A N 1
ATOM 1629 C CA . ALA A 1 216 ? -18.798 20.505 17.461 1.00 94.62 216 ALA A CA 1
ATOM 1630 C C . ALA A 1 216 ? -19.995 19.628 17.048 1.00 94.62 216 ALA A C 1
ATOM 1632 O O . ALA A 1 216 ? -21.017 20.137 16.586 1.00 94.62 216 ALA A O 1
ATOM 1633 N N . SER A 1 217 ? -19.892 18.313 17.260 1.00 95.56 217 SER A N 1
ATOM 1634 C CA . SER A 1 217 ? -20.972 17.361 16.996 1.00 95.56 217 SER A CA 1
ATOM 1635 C C . SER A 1 217 ? -22.166 17.566 17.922 1.00 95.56 217 SER A C 1
ATOM 1637 O O . SER A 1 217 ? -23.303 17.490 17.458 1.00 95.56 217 SER A O 1
ATOM 1639 N N . LEU A 1 218 ? -21.906 17.827 19.207 1.00 95.62 218 LEU A N 1
ATOM 1640 C CA . LEU A 1 218 ? -22.935 18.105 20.211 1.00 95.62 218 LEU A CA 1
ATOM 1641 C C . LEU A 1 218 ? -23.691 19.392 19.870 1.00 95.62 218 LEU A C 1
ATOM 1643 O O . LEU A 1 218 ? -24.908 19.360 19.724 1.00 95.62 218 LEU A O 1
ATOM 1647 N N . THR A 1 219 ? -22.974 20.488 19.606 1.00 95.31 219 THR A N 1
ATOM 1648 C CA . THR A 1 219 ? -23.585 21.769 19.225 1.00 95.31 219 THR A CA 1
ATOM 1649 C C . THR A 1 219 ? -24.426 21.653 17.953 1.00 95.31 219 THR A C 1
ATOM 1651 O O . THR A 1 219 ? -25.548 22.158 17.897 1.00 95.31 219 THR A O 1
ATOM 1654 N N . ALA A 1 220 ? -23.924 20.952 16.933 1.00 95.75 220 ALA A N 1
ATOM 1655 C CA . ALA A 1 220 ? -24.683 20.737 15.706 1.00 95.75 220 ALA A CA 1
ATOM 1656 C C . ALA A 1 220 ? -25.956 19.907 15.951 1.00 95.75 220 ALA A C 1
ATOM 1658 O O . ALA A 1 220 ? -27.011 20.224 15.399 1.00 95.75 220 ALA A O 1
ATOM 1659 N N . ALA A 1 221 ? -25.875 18.870 16.791 1.00 96.00 221 ALA A N 1
ATOM 1660 C CA . ALA A 1 221 ? -27.034 18.074 17.177 1.00 96.00 221 ALA A CA 1
ATOM 1661 C C . ALA A 1 221 ? -28.063 18.902 17.953 1.00 96.00 221 ALA A C 1
ATOM 1663 O O . ALA A 1 221 ? -29.253 18.799 17.662 1.00 96.00 221 ALA A O 1
ATOM 1664 N N . ASP A 1 222 ? -27.618 19.766 18.867 1.00 96.12 222 ASP A N 1
ATOM 1665 C CA . ASP A 1 222 ? -28.505 20.612 19.662 1.00 96.12 222 ASP A CA 1
ATOM 1666 C C . ASP A 1 222 ? -29.337 21.551 18.793 1.00 96.12 222 ASP A C 1
ATOM 1668 O O . ASP A 1 222 ? -30.553 21.656 18.971 1.00 96.12 222 ASP A O 1
ATOM 1672 N N . VAL A 1 223 ? -28.699 22.209 17.823 1.00 95.81 223 VAL A N 1
ATOM 1673 C CA . VAL A 1 223 ? -29.400 23.090 16.881 1.00 95.81 223 VAL A CA 1
ATOM 1674 C C . VAL A 1 223 ? -30.386 22.293 16.034 1.00 95.81 223 VAL A C 1
ATOM 1676 O O . VAL A 1 223 ? -31.548 22.671 15.914 1.00 95.81 223 VAL A O 1
ATOM 1679 N N . VAL A 1 224 ? -29.951 21.171 15.464 1.00 95.31 224 VAL A N 1
ATOM 1680 C CA . VAL A 1 224 ? -30.784 20.393 14.541 1.00 95.31 224 VAL A CA 1
ATOM 1681 C C . VAL A 1 224 ? -31.991 19.764 15.237 1.00 95.31 224 VAL A C 1
ATOM 1683 O O . VAL A 1 224 ? -33.095 19.834 14.700 1.00 95.31 224 VAL A O 1
ATOM 1686 N N . ILE A 1 225 ? -31.820 19.206 16.438 1.00 94.31 225 ILE A N 1
ATOM 1687 C CA . ILE A 1 225 ? -32.913 18.570 17.188 1.00 94.31 225 ILE A CA 1
ATOM 1688 C C . ILE A 1 225 ? -33.961 19.591 17.638 1.00 94.31 225 ILE A C 1
ATOM 1690 O O . ILE A 1 225 ? -35.150 19.288 17.614 1.00 94.31 225 ILE A O 1
ATOM 1694 N N . ARG A 1 226 ? -33.572 20.832 17.962 1.00 94.25 226 ARG A N 1
ATOM 1695 C CA . ARG A 1 226 ? -34.538 21.913 18.255 1.00 94.25 226 ARG A CA 1
ATOM 1696 C C . ARG A 1 226 ? -35.422 22.276 17.058 1.00 94.25 226 ARG A C 1
ATOM 1698 O O . ARG A 1 226 ? -36.459 22.902 17.242 1.00 94.25 226 ARG A O 1
ATOM 1705 N N . HIS A 1 227 ? -35.026 21.876 15.853 1.00 92.69 227 HIS A N 1
ATOM 1706 C CA . HIS A 1 227 ? -35.776 22.073 14.618 1.00 92.69 227 HIS A CA 1
ATOM 1707 C C . HIS A 1 227 ? -36.224 20.745 13.985 1.00 92.69 227 HIS A C 1
ATOM 1709 O O . HIS A 1 227 ? -36.436 20.694 12.771 1.00 92.69 227 HIS A O 1
ATOM 1715 N N . HIS A 1 228 ? -36.369 19.669 14.773 1.00 88.69 228 HIS A N 1
ATOM 1716 C CA . HIS A 1 228 ? -36.682 18.337 14.241 1.00 88.69 228 HIS A CA 1
ATOM 1717 C C . HIS A 1 228 ? -37.991 18.296 13.434 1.00 88.69 228 HIS A C 1
ATOM 1719 O O . HIS A 1 228 ? -38.085 17.542 12.469 1.00 88.69 228 HIS A O 1
ATOM 1725 N N . ASP A 1 229 ? -38.986 19.124 13.775 1.00 87.88 229 ASP A N 1
ATOM 1726 C CA . ASP A 1 229 ? -40.271 19.179 13.064 1.00 87.88 229 ASP A CA 1
ATOM 1727 C C . ASP A 1 229 ? -40.095 19.471 11.569 1.00 87.88 229 ASP A C 1
ATOM 1729 O O . ASP A 1 229 ? -40.810 18.926 10.730 1.00 87.88 229 ASP A O 1
ATOM 1733 N N . ALA A 1 230 ? -39.076 20.257 11.210 1.00 88.69 230 ALA A N 1
ATOM 1734 C CA . ALA A 1 230 ? -38.771 20.573 9.819 1.00 88.69 230 ALA A CA 1
ATOM 1735 C C . ALA A 1 230 ? -38.252 19.366 9.013 1.00 88.69 230 ALA A C 1
ATOM 1737 O O . ALA A 1 230 ? -38.222 19.427 7.783 1.00 88.69 230 ALA A O 1
ATOM 1738 N N . PHE A 1 231 ? -37.826 18.284 9.675 1.00 90.88 231 PHE A N 1
ATOM 1739 C CA . PHE A 1 231 ? -37.357 17.061 9.021 1.00 90.88 231 PHE A CA 1
ATOM 1740 C C . PHE A 1 231 ? -38.485 16.068 8.723 1.00 90.88 231 PHE A C 1
ATOM 1742 O O . PHE A 1 231 ? -38.304 15.232 7.842 1.00 90.88 231 PHE A O 1
ATOM 1749 N N . GLN A 1 232 ? -39.656 16.191 9.361 1.00 88.94 232 GLN A N 1
ATOM 1750 C CA . GLN A 1 232 ? -40.808 15.311 9.105 1.00 88.94 232 GLN A CA 1
ATOM 1751 C C . GLN A 1 232 ? -41.200 15.309 7.622 1.00 88.94 232 GLN A C 1
ATOM 1753 O O . GLN A 1 232 ? -41.262 14.251 7.000 1.00 88.94 232 GLN A O 1
ATOM 1758 N N . ALA A 1 233 ? -41.329 16.500 7.026 1.00 87.56 233 ALA A N 1
ATOM 1759 C CA . ALA A 1 233 ? -41.651 16.651 5.608 1.00 87.56 233 ALA A CA 1
ATOM 1760 C C . ALA A 1 233 ? -40.605 15.998 4.682 1.00 87.56 233 ALA A C 1
ATOM 1762 O O . ALA A 1 233 ? -40.950 15.466 3.633 1.00 87.56 233 ALA A O 1
ATOM 1763 N N . ILE A 1 234 ? -39.330 15.983 5.085 1.00 89.50 234 ILE A N 1
ATOM 1764 C CA . ILE A 1 234 ? -38.248 15.341 4.323 1.00 89.50 234 ILE A CA 1
ATOM 1765 C C . ILE A 1 234 ? -38.372 13.818 4.422 1.00 89.50 234 ILE A C 1
ATOM 1767 O O . ILE A 1 234 ? -38.163 13.104 3.444 1.00 89.50 234 ILE A O 1
ATOM 1771 N N . TRP A 1 235 ? -38.718 13.295 5.599 1.00 92.00 235 TRP A N 1
ATOM 1772 C CA . TRP A 1 235 ? -38.948 11.862 5.779 1.00 92.00 235 TRP A CA 1
ATOM 1773 C C . TRP A 1 235 ? -40.169 11.383 4.993 1.00 92.00 235 TRP A C 1
ATOM 1775 O O . TRP A 1 235 ? -40.126 10.288 4.432 1.00 92.00 235 TRP A O 1
ATOM 1785 N N . ASP A 1 236 ? -41.232 12.188 4.931 1.00 89.94 236 ASP A N 1
ATOM 1786 C CA . ASP A 1 236 ? -42.393 11.965 4.061 1.00 89.94 236 ASP A CA 1
ATOM 1787 C C . ASP A 1 236 ? -41.987 11.941 2.584 1.00 89.94 236 ASP A C 1
ATOM 1789 O O . ASP A 1 236 ? -42.239 10.957 1.890 1.00 89.94 236 ASP A O 1
ATOM 1793 N N . GLU A 1 237 ? -41.254 12.954 2.121 1.00 89.88 237 GLU A N 1
ATOM 1794 C CA . GLU A 1 237 ? -40.804 13.041 0.729 1.00 89.88 237 GLU A CA 1
ATOM 1795 C C . GLU A 1 237 ? -39.925 11.848 0.320 1.00 89.88 237 GLU A C 1
ATOM 1797 O O . GLU A 1 237 ? -40.103 11.273 -0.759 1.00 89.88 237 GLU A O 1
ATOM 1802 N N . VAL A 1 238 ? -38.999 11.425 1.189 1.00 92.56 238 VAL A N 1
ATOM 1803 C CA . VAL A 1 238 ? -38.161 10.239 0.955 1.00 92.56 238 VAL A CA 1
ATOM 1804 C C . VAL A 1 238 ? -39.017 8.975 0.889 1.00 92.56 238 VAL A C 1
ATOM 1806 O O . VAL A 1 238 ? -38.757 8.113 0.046 1.00 92.56 238 VAL A O 1
ATOM 1809 N N . ARG A 1 239 ? -40.043 8.840 1.742 1.00 91.88 239 ARG A N 1
ATOM 1810 C CA . ARG A 1 239 ? -40.974 7.699 1.707 1.00 91.88 239 ARG A CA 1
ATOM 1811 C C . ARG A 1 239 ? -41.747 7.653 0.393 1.00 91.88 239 ARG A C 1
ATOM 1813 O O . ARG A 1 239 ? -41.749 6.608 -0.262 1.00 91.88 239 ARG A O 1
ATOM 1820 N N . ASP A 1 240 ? -42.328 8.772 -0.016 1.00 91.31 240 ASP A N 1
ATOM 1821 C CA . ASP A 1 240 ? -43.120 8.871 -1.242 1.00 91.31 240 ASP A CA 1
ATOM 1822 C C . ASP A 1 240 ? -42.256 8.638 -2.484 1.00 91.31 240 ASP A C 1
ATOM 1824 O O . ASP A 1 240 ? -42.613 7.862 -3.377 1.00 91.31 240 ASP A O 1
ATOM 1828 N N . THR A 1 241 ? -41.065 9.240 -2.516 1.00 93.25 241 THR A N 1
ATOM 1829 C CA . THR A 1 241 ? -40.098 9.060 -3.602 1.00 93.25 241 THR A CA 1
ATOM 1830 C C . THR A 1 241 ? -39.614 7.618 -3.672 1.00 93.25 241 THR A C 1
ATOM 1832 O O . THR A 1 241 ? -39.553 7.057 -4.765 1.00 93.25 241 THR A O 1
ATOM 1835 N N . ARG A 1 242 ? -39.357 6.959 -2.536 1.00 94.56 242 ARG A N 1
ATOM 1836 C CA . ARG A 1 242 ? -38.988 5.536 -2.490 1.00 94.56 242 ARG A CA 1
ATOM 1837 C C . ARG A 1 242 ? -40.083 4.644 -3.076 1.00 94.56 242 ARG A C 1
ATOM 1839 O O . ARG A 1 242 ? -39.770 3.761 -3.873 1.00 94.56 242 ARG A O 1
ATOM 1846 N N . VAL A 1 243 ? -41.349 4.878 -2.720 1.00 92.06 243 VAL A N 1
ATOM 1847 C CA . VAL A 1 243 ? -42.498 4.110 -3.239 1.00 92.06 243 VAL A CA 1
ATOM 1848 C C . VAL A 1 243 ? -42.655 4.316 -4.746 1.00 92.06 243 VAL A C 1
ATOM 1850 O O . VAL A 1 243 ? -42.695 3.339 -5.497 1.00 92.06 243 VAL A O 1
ATOM 1853 N N . ARG A 1 244 ? -42.661 5.575 -5.206 1.00 92.75 244 ARG A N 1
ATOM 1854 C CA . ARG A 1 244 ? -42.745 5.924 -6.633 1.00 92.75 244 ARG A CA 1
ATOM 1855 C C . ARG A 1 244 ? -41.603 5.300 -7.437 1.00 92.75 244 ARG A C 1
ATOM 1857 O O . ARG A 1 244 ? -41.835 4.681 -8.471 1.00 92.75 244 ARG A O 1
ATOM 1864 N N . THR A 1 245 ? -40.377 5.411 -6.935 1.00 94.88 245 THR A N 1
ATOM 1865 C CA . THR A 1 245 ? -39.171 4.880 -7.586 1.00 94.88 245 THR A CA 1
ATOM 1866 C C . THR A 1 245 ? -39.214 3.359 -7.674 1.00 94.88 245 THR A C 1
ATOM 1868 O O . THR A 1 245 ? -38.923 2.798 -8.728 1.00 94.88 245 THR A O 1
ATOM 1871 N N . ALA A 1 246 ? -39.639 2.672 -6.609 1.00 94.19 246 ALA A N 1
ATOM 1872 C CA . ALA A 1 246 ? -39.802 1.221 -6.628 1.00 94.19 246 ALA A CA 1
ATOM 1873 C C . ALA A 1 246 ? -40.838 0.762 -7.669 1.00 94.19 246 ALA A C 1
ATOM 1875 O O . ALA A 1 246 ? -40.638 -0.271 -8.303 1.00 94.19 246 ALA A O 1
ATOM 1876 N N . HIS A 1 247 ? -41.921 1.517 -7.884 1.00 92.75 247 HIS A N 1
ATOM 1877 C CA . HIS A 1 247 ? -42.883 1.218 -8.951 1.00 92.75 247 HIS A CA 1
ATOM 1878 C C . HIS A 1 247 ? -42.239 1.379 -10.333 1.00 92.75 247 HIS A C 1
ATOM 1880 O O . HIS A 1 247 ? -42.219 0.422 -11.104 1.00 92.75 247 HIS A O 1
ATOM 1886 N N . SER A 1 248 ? -41.587 2.517 -10.585 1.00 92.62 248 SER A N 1
ATOM 1887 C CA . SER A 1 248 ? -40.880 2.780 -11.844 1.00 92.62 248 SER A CA 1
ATOM 1888 C C . SER A 1 248 ? -39.796 1.745 -12.163 1.00 92.62 248 SER A C 1
ATOM 1890 O O . SER A 1 248 ? -39.585 1.413 -13.325 1.00 92.62 248 SER A O 1
ATOM 1892 N N . LEU A 1 249 ? -39.091 1.215 -11.158 1.00 92.62 249 LEU A N 1
ATOM 1893 C CA . LEU A 1 249 ? -38.073 0.175 -11.355 1.00 92.62 249 LEU A CA 1
ATOM 1894 C C . LEU A 1 249 ? -38.666 -1.153 -11.836 1.00 92.62 249 LEU A C 1
ATOM 1896 O O . LEU A 1 249 ? -38.036 -1.834 -12.648 1.00 92.62 249 LEU A O 1
ATOM 1900 N N . ARG A 1 250 ? -39.868 -1.512 -11.366 1.00 90.62 250 ARG A N 1
ATOM 1901 C CA . ARG A 1 250 ? -40.566 -2.728 -11.815 1.00 90.62 250 ARG A CA 1
ATOM 1902 C C . ARG A 1 250 ? -40.963 -2.621 -13.281 1.00 90.62 250 ARG A C 1
ATOM 1904 O O . ARG A 1 250 ? -40.753 -3.575 -14.025 1.00 90.62 250 ARG A O 1
ATOM 1911 N N . ASP A 1 251 ? -41.417 -1.446 -13.715 1.00 86.38 251 ASP A N 1
ATOM 1912 C CA . ASP A 1 251 ? -41.745 -1.179 -15.125 1.00 86.38 251 ASP A CA 1
ATOM 1913 C C . ASP A 1 251 ? -40.519 -1.299 -16.047 1.00 86.38 251 ASP A C 1
ATOM 1915 O O . ASP A 1 251 ? -40.640 -1.554 -17.244 1.00 86.38 251 ASP A O 1
ATOM 1919 N N . LEU A 1 252 ? -39.315 -1.153 -15.487 1.00 84.12 252 LEU A N 1
ATOM 1920 C CA . LEU A 1 252 ? -38.041 -1.330 -16.185 1.00 84.12 252 LEU A CA 1
ATOM 1921 C C . LEU A 1 252 ? -37.497 -2.760 -16.143 1.00 84.12 252 LEU A C 1
ATOM 1923 O O . LEU A 1 252 ? -36.427 -3.022 -16.694 1.00 84.12 252 LEU A O 1
ATOM 1927 N N . GLY A 1 253 ? -38.227 -3.689 -15.527 1.00 83.44 253 GLY A N 1
ATOM 1928 C CA . GLY A 1 253 ? -37.839 -5.091 -15.417 1.00 83.44 253 GLY A CA 1
ATOM 1929 C C . GLY A 1 253 ? -36.820 -5.376 -14.314 1.00 83.44 253 GLY A C 1
ATOM 1930 O O . GLY A 1 253 ? -36.236 -6.458 -14.307 1.00 83.44 253 GLY A O 1
ATOM 1931 N N . TYR A 1 254 ? -36.596 -4.439 -13.390 1.00 88.94 254 TYR A N 1
ATOM 1932 C CA . TYR A 1 254 ? -35.808 -4.693 -12.187 1.00 88.94 254 TYR A CA 1
ATOM 1933 C C . TYR A 1 254 ? -36.694 -5.158 -11.023 1.00 88.94 254 TYR A C 1
ATOM 1935 O O . TYR A 1 254 ? -37.891 -4.870 -10.980 1.00 88.94 254 TYR A O 1
ATOM 1943 N N . VAL A 1 255 ? -36.099 -5.836 -10.034 1.00 90.38 255 VAL A N 1
ATOM 1944 C CA . VAL A 1 255 ? -36.820 -6.332 -8.851 1.00 90.38 255 VAL A CA 1
ATOM 1945 C C . VAL A 1 255 ? -36.355 -5.580 -7.596 1.00 90.38 255 VAL A C 1
ATOM 1947 O O . VAL A 1 255 ? -35.369 -5.983 -6.972 1.00 90.38 255 VAL A O 1
ATOM 1950 N N . PRO A 1 256 ? -37.007 -4.462 -7.219 1.00 93.31 256 PRO A N 1
ATOM 1951 C CA . PRO A 1 256 ? -36.681 -3.758 -5.984 1.00 93.31 256 PRO A CA 1
ATOM 1952 C C . PRO A 1 256 ? -37.147 -4.567 -4.770 1.00 93.31 256 PRO A C 1
ATOM 1954 O O . PRO A 1 256 ? -38.299 -5.009 -4.716 1.00 93.31 256 PRO A O 1
ATOM 1957 N N . LEU A 1 257 ? -36.264 -4.725 -3.785 1.00 92.31 257 LEU A N 1
ATOM 1958 C CA . LEU A 1 257 ? -36.599 -5.333 -2.500 1.00 92.31 257 LEU A CA 1
ATOM 1959 C C . LEU A 1 257 ? -37.483 -4.386 -1.664 1.00 92.31 257 LEU A C 1
ATOM 1961 O O . LEU A 1 257 ? -37.390 -3.161 -1.816 1.00 92.31 257 LEU A O 1
ATOM 1965 N N . PRO A 1 258 ? -38.334 -4.917 -0.763 1.00 88.06 258 PRO A N 1
ATOM 1966 C CA . PRO A 1 258 ? -39.078 -4.093 0.185 1.00 88.06 258 PRO A CA 1
ATOM 1967 C C . PRO A 1 258 ? -38.133 -3.237 1.031 1.00 88.06 258 PRO A C 1
ATOM 1969 O O . PRO A 1 258 ? -37.245 -3.771 1.689 1.00 88.06 258 PRO A O 1
ATOM 1972 N N . SER A 1 259 ? -38.342 -1.919 1.047 1.00 92.69 259 SER A N 1
ATOM 1973 C CA . SER A 1 259 ? -37.486 -1.007 1.805 1.00 92.69 259 SER A CA 1
ATOM 1974 C C . SER A 1 259 ? -38.265 -0.063 2.704 1.00 92.69 259 SER A C 1
ATOM 1976 O O . SER A 1 259 ? -39.222 0.590 2.287 1.00 92.69 259 SER A O 1
ATOM 1978 N N . ALA A 1 260 ? -37.794 0.021 3.943 1.00 92.12 260 ALA A N 1
ATOM 1979 C CA . ALA A 1 260 ? -38.230 0.944 4.975 1.00 92.12 260 ALA A CA 1
ATOM 1980 C C . ALA A 1 260 ? -37.122 1.937 5.396 1.00 92.12 260 ALA A C 1
ATOM 1982 O O . ALA A 1 260 ? -37.327 2.716 6.320 1.00 92.12 260 ALA A O 1
ATOM 1983 N N . GLY A 1 261 ? -35.963 1.932 4.722 1.00 94.19 261 GLY A N 1
ATOM 1984 C CA . GLY A 1 261 ? -34.875 2.900 4.924 1.00 94.19 261 GLY A CA 1
ATOM 1985 C C . GLY A 1 261 ? -34.834 3.991 3.849 1.00 94.19 261 GLY A C 1
ATOM 1986 O O . GLY A 1 261 ? -35.664 4.019 2.948 1.00 94.19 261 GLY A O 1
ATOM 1987 N N . ASN A 1 262 ? -33.851 4.890 3.879 1.00 95.19 262 ASN A N 1
ATOM 1988 C CA . ASN A 1 262 ? -33.699 5.945 2.861 1.00 95.19 262 ASN A CA 1
ATOM 1989 C C . ASN A 1 262 ? -33.000 5.465 1.573 1.00 95.19 262 ASN A C 1
ATOM 1991 O O . ASN A 1 262 ? -32.229 6.198 0.964 1.00 95.19 262 ASN A O 1
ATOM 1995 N N . PHE A 1 263 ? -33.203 4.212 1.180 1.00 96.38 263 PHE A N 1
ATOM 1996 C CA . PHE A 1 263 ? -32.515 3.583 0.054 1.00 96.38 263 PHE A CA 1
ATOM 1997 C C . PHE A 1 263 ? -33.414 2.541 -0.612 1.00 96.38 263 PHE A C 1
ATOM 1999 O O . PHE A 1 263 ? -34.414 2.106 -0.036 1.00 96.38 263 PHE A O 1
ATOM 2006 N N . LEU A 1 264 ? -33.023 2.099 -1.803 1.00 96.50 264 LEU A N 1
ATOM 2007 C CA . LEU A 1 264 ? -33.589 0.940 -2.483 1.00 96.50 264 LEU A CA 1
ATOM 2008 C C . LEU A 1 264 ? -32.477 -0.047 -2.815 1.00 96.50 264 LEU A C 1
ATOM 2010 O O . LEU A 1 264 ? -31.456 0.331 -3.390 1.00 96.50 264 LEU A O 1
ATOM 2014 N N . THR A 1 265 ? -32.700 -1.309 -2.458 1.00 96.31 265 THR A N 1
ATOM 2015 C CA . THR A 1 265 ? -31.875 -2.433 -2.904 1.00 96.31 265 THR A CA 1
ATOM 2016 C C . THR A 1 265 ? -32.581 -3.106 -4.068 1.00 96.31 265 THR A C 1
ATOM 2018 O O . THR A 1 265 ? -33.784 -3.362 -4.017 1.00 96.31 265 THR A O 1
ATOM 2021 N N . LEU A 1 266 ? -31.836 -3.359 -5.132 1.00 94.12 266 LEU A N 1
ATOM 2022 C CA . LEU A 1 266 ? -32.335 -3.798 -6.419 1.00 94.12 266 LEU A CA 1
ATOM 2023 C C . LEU A 1 266 ? -31.659 -5.108 -6.797 1.00 94.12 266 LEU A C 1
ATOM 2025 O O . LEU A 1 266 ? -30.445 -5.127 -6.993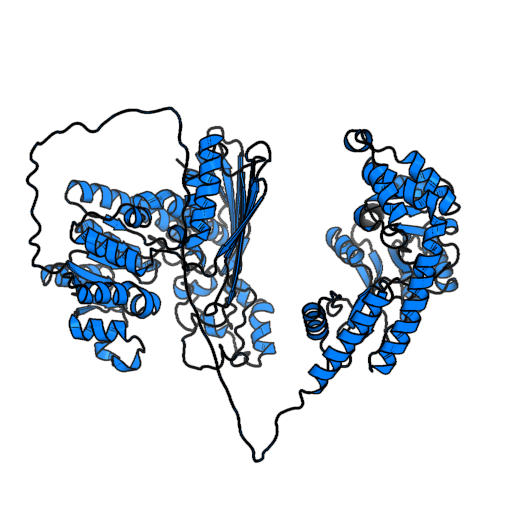 1.00 94.12 266 LEU A O 1
ATOM 2029 N N . ARG A 1 267 ? -32.438 -6.182 -6.940 1.00 91.69 267 ARG A N 1
ATOM 2030 C CA . ARG A 1 267 ? -31.960 -7.404 -7.590 1.00 91.69 267 ARG A CA 1
ATOM 2031 C C . ARG A 1 267 ? -31.940 -7.154 -9.094 1.00 91.69 267 ARG A C 1
ATOM 2033 O O . ARG A 1 267 ? -32.975 -6.831 -9.691 1.00 91.69 267 ARG A O 1
ATOM 2040 N N . LEU A 1 268 ? -30.750 -7.243 -9.682 1.00 90.06 268 LEU A N 1
ATOM 2041 C CA . LEU A 1 268 ? -30.565 -7.055 -11.113 1.00 90.06 268 LEU A CA 1
ATOM 2042 C C . LEU A 1 268 ? -31.022 -8.309 -11.875 1.00 90.06 268 LEU A C 1
ATOM 2044 O O . LEU A 1 268 ? -30.942 -9.413 -11.337 1.00 90.06 268 LEU A O 1
ATOM 2048 N N . PRO A 1 269 ? -31.504 -8.168 -13.120 1.00 84.06 269 PRO A N 1
ATOM 2049 C CA . PRO A 1 269 ? -31.704 -9.307 -14.010 1.00 84.06 269 PRO A CA 1
ATOM 2050 C C . PRO A 1 269 ? -30.384 -10.045 -14.266 1.00 84.06 269 PRO A C 1
ATOM 2052 O O . PRO A 1 269 ? -29.360 -9.387 -14.427 1.00 84.06 269 PRO A O 1
ATOM 2055 N N . ASP A 1 270 ? -30.419 -11.371 -14.443 1.00 78.00 270 ASP A N 1
ATOM 2056 C CA . ASP A 1 270 ? -29.223 -12.222 -14.641 1.00 78.00 270 ASP A CA 1
ATOM 2057 C C . ASP A 1 270 ? -28.278 -11.753 -15.765 1.00 78.00 270 ASP A C 1
ATOM 2059 O O . ASP A 1 270 ? -27.080 -12.020 -15.751 1.00 78.00 270 ASP A O 1
ATOM 2063 N N . ARG A 1 271 ? -28.814 -11.024 -16.751 1.00 76.12 271 ARG A N 1
ATOM 2064 C CA . ARG A 1 271 ? -28.060 -10.447 -17.876 1.00 76.12 271 ARG A CA 1
ATOM 2065 C C . ARG A 1 271 ? -27.237 -9.197 -17.524 1.00 76.12 271 ARG A C 1
ATOM 2067 O O . ARG A 1 271 ? -26.497 -8.718 -18.376 1.00 76.12 271 ARG A O 1
ATOM 2074 N N . VAL A 1 272 ? -27.398 -8.624 -16.330 1.00 80.69 272 VAL A N 1
ATOM 2075 C CA . VAL A 1 272 ? -26.690 -7.415 -15.879 1.00 80.69 272 VAL A CA 1
ATOM 2076 C C . VAL A 1 272 ? -25.925 -7.735 -14.599 1.00 80.69 272 VAL A C 1
ATOM 2078 O O . VAL A 1 272 ? -26.528 -7.967 -13.556 1.00 80.69 272 VAL A O 1
ATOM 2081 N N . SER A 1 273 ? -24.591 -7.705 -14.653 1.00 87.88 273 SER A N 1
ATOM 2082 C CA . SER A 1 273 ? -23.782 -7.832 -13.438 1.00 87.88 273 SER A CA 1
ATOM 2083 C C . SER A 1 273 ? -23.840 -6.549 -12.600 1.00 87.88 273 SER A C 1
ATOM 2085 O O . SER A 1 273 ? -23.927 -5.441 -13.136 1.00 87.88 273 SER A O 1
ATOM 2087 N N . ALA A 1 274 ? -23.768 -6.691 -11.274 1.00 90.62 274 ALA A N 1
ATOM 2088 C CA . ALA A 1 274 ? -23.781 -5.559 -10.346 1.00 90.62 274 ALA A CA 1
ATOM 2089 C C . ALA A 1 274 ? -22.616 -4.592 -10.587 1.00 90.62 274 ALA A C 1
ATOM 2091 O O . ALA A 1 274 ? -22.852 -3.392 -10.721 1.00 90.62 274 ALA A O 1
ATOM 2092 N N . GLY A 1 275 ? -21.401 -5.114 -10.782 1.00 90.56 275 GLY A N 1
ATOM 2093 C CA . GLY A 1 275 ? -20.227 -4.304 -11.112 1.00 90.56 275 GLY A CA 1
ATOM 2094 C C . GLY A 1 275 ? -20.384 -3.504 -12.410 1.00 90.56 275 GLY A C 1
ATOM 2095 O O . GLY A 1 275 ? -20.066 -2.318 -12.434 1.00 90.56 275 GLY A O 1
ATOM 2096 N N . ALA A 1 276 ? -20.948 -4.099 -13.471 1.00 89.31 276 ALA A N 1
ATOM 2097 C CA . ALA A 1 276 ? -21.210 -3.375 -14.719 1.00 89.31 276 ALA A CA 1
ATOM 2098 C C . ALA A 1 276 ? -22.307 -2.313 -14.551 1.00 89.31 276 ALA A C 1
ATOM 2100 O O . ALA A 1 276 ? -22.214 -1.231 -15.125 1.00 89.31 276 ALA A O 1
ATOM 2101 N N . CYS A 1 277 ? -23.336 -2.598 -13.746 1.00 91.25 277 CYS A N 1
ATOM 2102 C CA . CYS A 1 277 ? -24.366 -1.620 -13.413 1.00 91.25 277 CYS A CA 1
ATOM 2103 C C . CYS A 1 277 ? -23.783 -0.424 -12.646 1.00 91.25 277 CYS A C 1
ATOM 2105 O O . CYS A 1 277 ? -24.116 0.717 -12.951 1.00 91.25 277 CYS A O 1
ATOM 2107 N N . VAL A 1 278 ? -22.906 -0.679 -11.673 1.00 95.06 278 VAL A N 1
ATOM 2108 C CA . VAL A 1 278 ? -22.243 0.358 -10.869 1.00 95.06 278 VAL A CA 1
ATOM 2109 C C . VAL A 1 278 ? -21.325 1.212 -11.739 1.00 95.06 278 VAL A C 1
ATOM 2111 O O . VAL A 1 278 ? -21.429 2.433 -11.689 1.00 95.06 278 VAL A O 1
ATOM 2114 N N . ALA A 1 279 ? -20.486 0.592 -12.574 1.00 91.06 279 ALA A N 1
ATOM 2115 C CA . ALA A 1 279 ? -19.611 1.310 -13.500 1.00 91.06 279 ALA A CA 1
ATOM 2116 C C . ALA A 1 279 ? -20.412 2.166 -14.495 1.00 91.06 279 ALA A C 1
ATOM 2118 O O . ALA A 1 279 ? -20.152 3.356 -14.629 1.00 91.06 279 ALA A O 1
ATOM 2119 N N . GLY A 1 280 ? -21.457 1.599 -15.109 1.00 92.56 280 GLY A N 1
ATOM 2120 C CA . GLY A 1 280 ? -22.285 2.327 -16.071 1.00 92.56 280 GLY A CA 1
ATOM 2121 C C . GLY A 1 280 ? -23.060 3.498 -15.458 1.00 92.56 280 GLY A C 1
ATOM 2122 O O . GLY A 1 280 ? -23.259 4.511 -16.122 1.00 92.56 280 GLY A O 1
ATOM 2123 N N . LEU A 1 281 ? -23.489 3.399 -14.194 1.00 94.06 281 LEU A N 1
ATOM 2124 C CA . LEU A 1 281 ? -24.052 4.553 -13.487 1.00 94.06 281 LEU A CA 1
ATOM 2125 C C . LEU A 1 281 ? -22.975 5.582 -13.123 1.00 94.06 281 LEU A C 1
ATOM 2127 O O . LEU A 1 281 ? -23.249 6.777 -13.224 1.00 94.06 281 LEU A O 1
ATOM 2131 N N . ALA A 1 282 ? -21.767 5.144 -12.753 1.00 94.12 282 ALA A N 1
ATOM 2132 C CA . ALA A 1 282 ? -20.655 6.035 -12.428 1.00 94.12 282 ALA A CA 1
ATOM 2133 C C . ALA A 1 282 ? -20.213 6.871 -13.640 1.00 94.12 282 ALA A C 1
ATOM 2135 O O . ALA A 1 282 ? -20.008 8.075 -13.494 1.00 94.12 282 ALA A O 1
ATOM 2136 N N . ASP A 1 283 ? -20.176 6.276 -14.837 1.00 92.88 283 ASP A N 1
ATOM 2137 C CA . ASP A 1 283 ? -19.911 6.981 -16.103 1.00 92.88 283 ASP A CA 1
ATOM 2138 C C . ASP A 1 283 ? -20.964 8.059 -16.407 1.00 92.88 283 ASP A C 1
ATOM 2140 O O . ASP A 1 283 ? -20.688 9.054 -17.076 1.00 92.88 283 ASP A O 1
ATOM 2144 N N . LEU A 1 284 ? -22.179 7.880 -15.883 1.00 93.81 284 LEU A N 1
ATOM 2145 C CA . LEU A 1 284 ? -23.283 8.833 -15.978 1.00 93.81 284 LEU A CA 1
ATOM 2146 C C . LEU A 1 284 ? -23.344 9.799 -14.781 1.00 93.81 284 LEU A C 1
ATOM 2148 O O . LEU A 1 284 ? -24.306 10.553 -14.656 1.00 93.81 284 LEU A O 1
ATOM 2152 N N . GLY A 1 285 ? -22.332 9.790 -13.907 1.00 94.81 285 GLY A N 1
ATOM 2153 C CA . GLY A 1 285 ? -22.217 10.693 -12.759 1.00 94.81 285 GLY A CA 1
ATOM 2154 C C . GLY A 1 285 ? -22.940 10.234 -11.488 1.00 94.81 285 GLY A C 1
ATOM 2155 O O . GLY A 1 285 ? -23.038 11.012 -10.540 1.00 94.81 285 GLY A O 1
ATOM 2156 N N . TYR A 1 286 ? -23.427 8.990 -11.425 1.00 95.44 286 TYR A N 1
ATOM 2157 C CA . TYR A 1 286 ? -24.163 8.452 -10.276 1.00 95.44 286 TYR A CA 1
ATOM 2158 C C . TYR A 1 286 ? -23.386 7.347 -9.554 1.00 95.44 286 TYR A C 1
ATOM 2160 O O . TYR A 1 286 ? -23.062 6.309 -10.124 1.00 95.44 286 TYR A O 1
ATOM 2168 N N . ALA A 1 287 ? -23.151 7.522 -8.253 1.00 94.44 287 ALA A N 1
ATOM 2169 C CA . ALA A 1 287 ? -22.514 6.508 -7.417 1.00 94.44 287 ALA A CA 1
ATOM 2170 C C . ALA A 1 287 ? -23.561 5.641 -6.695 1.00 94.44 287 ALA A C 1
ATOM 2172 O O . ALA A 1 287 ? -24.360 6.142 -5.900 1.00 94.44 287 ALA A O 1
ATOM 2173 N N . ILE A 1 288 ? -23.523 4.328 -6.933 1.00 95.31 288 ILE A N 1
ATOM 2174 C CA . ILE A 1 288 ? -24.355 3.325 -6.250 1.00 95.31 288 ILE A CA 1
ATOM 2175 C C . ILE A 1 288 ? -23.475 2.207 -5.671 1.00 95.31 288 ILE A C 1
ATOM 2177 O O . ILE A 1 288 ? -22.317 2.064 -6.053 1.00 95.31 288 ILE A O 1
ATOM 2181 N N . ALA A 1 289 ? -24.000 1.422 -4.731 1.00 95.69 289 ALA A N 1
ATOM 2182 C CA . ALA A 1 289 ? -23.249 0.358 -4.065 1.00 95.69 289 ALA A CA 1
ATOM 2183 C C . ALA A 1 289 ? -23.477 -1.009 -4.731 1.00 95.69 289 ALA A C 1
ATOM 2185 O O . ALA A 1 289 ? -24.626 -1.423 -4.891 1.00 95.69 289 ALA A O 1
ATOM 2186 N N . ASP A 1 290 ? -22.391 -1.723 -5.038 1.00 95.25 290 ASP A N 1
ATOM 2187 C CA . ASP A 1 290 ? -22.415 -3.158 -5.349 1.00 95.25 290 ASP A CA 1
ATOM 2188 C C . ASP A 1 290 ? -22.588 -3.956 -4.049 1.00 95.25 290 ASP A C 1
ATOM 2190 O O . ASP A 1 290 ? -21.830 -3.761 -3.096 1.00 95.25 290 ASP A O 1
ATOM 2194 N N . LEU A 1 291 ? -23.592 -4.833 -3.983 1.00 94.88 291 LEU A N 1
ATOM 2195 C CA . LEU A 1 291 ? -23.826 -5.701 -2.826 1.00 94.88 291 LEU A CA 1
ATOM 2196 C C . LEU A 1 291 ? -23.424 -7.157 -3.085 1.00 94.88 291 LEU A C 1
ATOM 2198 O O . LEU A 1 291 ? -23.759 -8.024 -2.281 1.00 94.88 291 LEU A O 1
ATOM 2202 N N . SER A 1 292 ? -22.674 -7.438 -4.151 1.00 90.94 292 SER A N 1
ATOM 2203 C CA . SER A 1 292 ? -22.338 -8.808 -4.549 1.00 90.94 292 SER A CA 1
ATOM 2204 C C . SER A 1 292 ? -21.517 -9.572 -3.510 1.00 90.94 292 SER A C 1
ATOM 2206 O O . SER A 1 292 ? -21.655 -10.786 -3.393 1.00 90.94 292 SER A O 1
ATOM 2208 N N . GLU A 1 293 ? -20.710 -8.864 -2.719 1.00 87.81 293 GLU A N 1
ATOM 2209 C CA . GLU A 1 293 ? -19.940 -9.434 -1.604 1.00 87.81 293 GLU A CA 1
ATOM 2210 C C . GLU A 1 293 ? -20.731 -9.479 -0.284 1.00 87.81 293 GLU A C 1
ATOM 2212 O O . GLU A 1 293 ? -20.273 -10.039 0.712 1.00 87.81 293 GLU A O 1
ATOM 2217 N N . THR A 1 294 ? -21.934 -8.898 -0.249 1.00 88.94 294 THR A N 1
ATOM 2218 C CA . THR A 1 294 ? -22.805 -8.934 0.929 1.00 88.94 294 THR A CA 1
ATOM 2219 C C . THR A 1 294 ? -23.559 -10.263 0.968 1.00 88.94 294 THR A C 1
ATOM 2221 O O . THR A 1 294 ? -24.177 -10.664 -0.020 1.00 88.94 294 THR A O 1
ATOM 2224 N N . THR A 1 295 ? -23.533 -10.959 2.114 1.00 85.62 295 THR A N 1
ATOM 2225 C CA . THR A 1 295 ? -24.159 -12.283 2.279 1.00 85.62 295 THR A CA 1
ATOM 2226 C C . THR A 1 295 ? -25.589 -12.303 1.730 1.00 85.62 295 THR A C 1
ATOM 2228 O O . THR A 1 295 ? -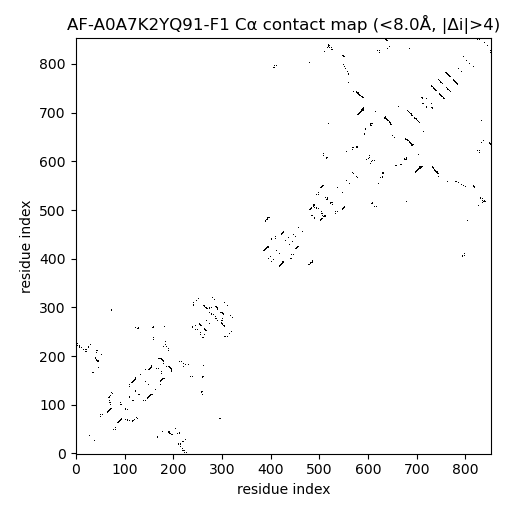26.437 -11.538 2.180 1.00 85.62 295 THR A O 1
ATOM 2231 N N . GLY A 1 296 ? -25.874 -13.206 0.789 1.00 86.25 296 GLY A N 1
ATOM 2232 C CA . GLY A 1 296 ? -27.222 -13.385 0.240 1.00 86.25 296 GLY A CA 1
ATOM 2233 C C . GLY A 1 296 ? -27.696 -12.278 -0.708 1.00 86.25 296 GLY A C 1
ATOM 2234 O O . GLY A 1 296 ? -28.857 -12.305 -1.091 1.00 86.25 296 GLY A O 1
ATOM 2235 N N . LEU A 1 297 ? -26.832 -11.332 -1.101 1.00 91.56 297 LEU A N 1
ATOM 2236 C CA . LEU A 1 297 ? -27.154 -10.217 -2.006 1.00 91.56 297 LEU A CA 1
ATOM 2237 C C . LEU A 1 297 ? -26.304 -10.200 -3.286 1.00 91.56 297 LEU A C 1
ATOM 2239 O O . LEU A 1 297 ? -26.182 -9.168 -3.945 1.00 91.56 297 LEU A O 1
ATOM 2243 N N . ALA A 1 298 ? -25.764 -11.358 -3.679 1.00 90.06 298 ALA A N 1
ATOM 2244 C CA . ALA A 1 298 ? -25.129 -11.546 -4.982 1.00 90.06 298 ALA A CA 1
ATOM 2245 C C . ALA A 1 298 ? -26.046 -11.053 -6.118 1.00 90.06 298 ALA A C 1
ATOM 2247 O O . ALA A 1 298 ? -27.230 -11.389 -6.154 1.00 90.06 298 ALA A O 1
ATOM 2248 N N . GLY A 1 299 ? -25.511 -10.231 -7.028 1.00 89.69 299 GLY A N 1
ATOM 2249 C CA . GLY A 1 299 ? -26.293 -9.657 -8.131 1.00 89.69 299 GLY A CA 1
ATOM 2250 C C . GLY A 1 299 ? -27.259 -8.537 -7.720 1.00 89.69 299 GLY A C 1
ATOM 2251 O O . GLY A 1 299 ? -28.097 -8.125 -8.523 1.00 89.69 299 GLY A O 1
ATOM 2252 N N . CYS A 1 300 ? -27.164 -8.028 -6.489 1.00 94.31 300 CYS A N 1
ATOM 2253 C CA . CYS A 1 300 ? -27.915 -6.857 -6.053 1.00 94.31 300 CYS A CA 1
ATOM 2254 C C . CYS A 1 300 ? -27.039 -5.601 -6.038 1.00 94.31 300 CYS A C 1
ATOM 2256 O O . CYS A 1 300 ? -25.852 -5.642 -5.720 1.00 94.31 300 CYS A O 1
ATOM 2258 N N . VAL A 1 301 ? -27.663 -4.459 -6.308 1.00 96.00 301 VAL A N 1
ATOM 2259 C CA . VAL A 1 301 ? -27.085 -3.128 -6.086 1.00 96.00 301 VAL A CA 1
ATOM 2260 C C . VAL A 1 301 ? -27.981 -2.323 -5.156 1.00 96.00 301 VAL A C 1
ATOM 2262 O O . VAL A 1 301 ? -29.161 -2.635 -5.001 1.00 96.00 301 VAL A O 1
ATOM 2265 N N . ARG A 1 302 ? -27.456 -1.270 -4.534 1.00 96.69 302 ARG A N 1
ATOM 2266 C CA . ARG A 1 302 ? -28.247 -0.377 -3.679 1.00 96.69 302 ARG A CA 1
ATOM 2267 C C . ARG A 1 302 ? -27.905 1.077 -3.925 1.00 96.69 302 ARG A C 1
ATOM 2269 O O . ARG A 1 302 ? -26.734 1.441 -3.982 1.00 96.69 302 ARG A O 1
ATOM 2276 N N . PHE A 1 303 ? -28.926 1.921 -3.965 1.00 96.31 303 PHE A N 1
ATOM 2277 C CA . PHE A 1 303 ? -28.761 3.367 -4.054 1.00 96.31 303 PHE A CA 1
ATOM 2278 C C . PHE A 1 303 ? -29.615 4.086 -3.012 1.00 96.31 303 PHE A C 1
ATOM 2280 O O . PHE A 1 303 ? -30.665 3.596 -2.592 1.00 96.31 303 PHE A O 1
ATOM 2287 N N . THR A 1 304 ? -29.128 5.238 -2.558 1.00 95.62 304 THR A N 1
ATOM 2288 C CA . THR A 1 304 ? -29.839 6.101 -1.605 1.00 95.62 304 THR A CA 1
ATOM 2289 C C . THR A 1 304 ? -30.926 6.867 -2.352 1.00 95.62 304 THR A C 1
ATOM 2291 O O . THR A 1 304 ? -30.678 7.360 -3.448 1.00 95.62 304 THR A O 1
ATOM 2294 N N . VAL A 1 305 ? -32.114 6.976 -1.763 1.00 94.38 305 VAL A N 1
ATOM 2295 C CA . VAL A 1 305 ? -33.175 7.850 -2.271 1.00 94.38 305 VAL A CA 1
ATOM 2296 C C . VAL A 1 305 ? -32.799 9.283 -1.904 1.00 94.38 305 VAL A C 1
ATOM 2298 O O . VAL A 1 305 ? -32.687 9.607 -0.719 1.00 94.38 305 VAL A O 1
ATOM 2301 N N . ALA A 1 306 ? -32.531 10.090 -2.924 1.00 88.88 306 ALA A N 1
ATOM 2302 C CA . ALA A 1 306 ? -32.190 11.502 -2.801 1.00 88.88 306 ALA A CA 1
ATOM 2303 C C . ALA A 1 306 ? -33.455 12.359 -2.996 1.00 88.88 306 ALA A C 1
ATOM 2305 O O . ALA A 1 306 ? -34.572 11.866 -2.820 1.00 88.88 306 ALA A O 1
ATOM 2306 N N . ASP A 1 307 ? -33.290 13.626 -3.370 1.00 85.50 307 ASP A N 1
ATOM 2307 C CA . ASP A 1 307 ? -34.388 14.432 -3.902 1.00 85.50 307 ASP A CA 1
ATOM 2308 C C . ASP A 1 307 ? -34.966 13.803 -5.189 1.00 85.50 307 ASP A C 1
ATOM 2310 O O . ASP A 1 307 ? -34.373 12.900 -5.801 1.00 85.50 307 ASP A O 1
ATOM 2314 N N . ALA A 1 308 ? -36.158 14.254 -5.582 1.00 84.19 308 ALA A N 1
ATOM 2315 C CA . ALA A 1 308 ? -36.873 13.697 -6.725 1.00 84.19 308 ALA A CA 1
ATOM 2316 C C . ALA A 1 308 ? -36.081 13.806 -8.041 1.00 84.19 308 ALA A C 1
ATOM 2318 O O . ALA A 1 308 ? -36.042 12.830 -8.786 1.00 84.19 308 ALA A O 1
ATOM 2319 N N . GLU A 1 309 ? -35.408 14.932 -8.297 1.00 87.38 309 GLU A N 1
ATOM 2320 C CA . GLU A 1 309 ? -34.649 15.166 -9.533 1.00 87.38 309 GLU A CA 1
ATOM 2321 C C . GLU A 1 309 ? -33.459 14.207 -9.636 1.00 87.38 309 GLU A C 1
ATOM 2323 O O . GLU A 1 309 ? -33.309 13.491 -10.630 1.00 87.38 309 GLU A O 1
ATOM 2328 N N . THR A 1 310 ? -32.656 14.112 -8.574 1.00 91.69 310 THR A N 1
ATOM 2329 C CA . THR A 1 310 ? -31.522 13.183 -8.519 1.00 91.69 310 THR A CA 1
ATOM 2330 C C . THR A 1 310 ? -31.987 11.732 -8.662 1.00 91.69 310 THR A C 1
ATOM 2332 O O . THR A 1 310 ? -31.377 10.945 -9.391 1.00 91.69 310 THR A O 1
ATOM 2335 N N . THR A 1 311 ? -33.084 11.363 -7.995 1.00 93.50 311 THR A N 1
ATOM 2336 C CA . THR A 1 311 ? -33.617 9.993 -8.037 1.00 93.50 311 THR A CA 1
ATOM 2337 C C . THR A 1 311 ? -34.176 9.638 -9.419 1.00 93.50 311 THR A C 1
ATOM 2339 O O . THR A 1 311 ? -33.940 8.532 -9.915 1.00 93.50 311 THR A O 1
ATOM 2342 N N . ASP A 1 312 ? -34.850 10.573 -10.088 1.00 90.88 312 ASP A N 1
ATOM 2343 C CA . ASP A 1 312 ? -35.330 10.397 -11.461 1.00 90.88 312 ASP A CA 1
ATOM 2344 C C . ASP A 1 312 ? -34.164 10.298 -12.459 1.00 90.88 312 ASP A C 1
ATOM 2346 O O . ASP A 1 312 ? -34.213 9.499 -13.401 1.00 90.88 312 ASP A O 1
ATOM 2350 N N . GLY A 1 313 ? -33.071 11.024 -12.209 1.00 93.00 313 GLY A N 1
ATOM 2351 C CA . GLY A 1 313 ? -31.807 10.883 -12.929 1.00 93.00 313 GLY A CA 1
ATOM 2352 C C . GLY A 1 313 ? -31.198 9.481 -12.806 1.00 93.00 313 GLY A C 1
ATOM 2353 O O . GLY A 1 313 ? -30.852 8.864 -13.817 1.00 93.00 313 GLY A O 1
ATOM 2354 N N . VAL A 1 314 ? -31.167 8.911 -11.594 1.00 93.94 314 VAL A N 1
ATOM 2355 C CA . VAL A 1 314 ? -30.735 7.517 -11.363 1.00 93.94 314 VAL A CA 1
ATOM 2356 C C . VAL A 1 314 ? -31.630 6.527 -12.117 1.00 93.94 314 VAL A C 1
ATOM 2358 O O . VAL A 1 314 ? -31.126 5.592 -12.744 1.00 93.94 314 VAL A O 1
ATOM 2361 N N . LEU A 1 315 ? -32.952 6.731 -12.120 1.00 93.06 315 LEU A N 1
ATOM 2362 C CA . LEU A 1 315 ? -33.879 5.905 -12.903 1.00 93.06 315 LEU A CA 1
ATOM 2363 C C . LEU A 1 315 ? -33.588 5.990 -14.406 1.00 93.06 315 LEU A C 1
ATOM 2365 O O . LEU A 1 315 ? -33.582 4.964 -15.089 1.00 93.06 315 LEU A O 1
ATOM 2369 N N . ALA A 1 316 ? -33.334 7.188 -14.934 1.00 92.25 316 ALA A N 1
ATOM 2370 C CA . ALA A 1 316 ? -32.965 7.380 -16.333 1.00 92.25 316 ALA A CA 1
ATOM 2371 C C . ALA A 1 316 ? -31.630 6.695 -16.671 1.00 92.25 316 ALA A C 1
ATOM 2373 O O . ALA A 1 316 ? -31.541 5.999 -17.685 1.00 92.25 316 ALA A O 1
ATOM 2374 N N . ALA A 1 317 ? -30.629 6.799 -15.796 1.00 92.62 317 ALA A N 1
ATOM 2375 C CA . ALA A 1 317 ? -29.351 6.112 -15.950 1.00 92.62 317 ALA A CA 1
ATOM 2376 C C . ALA A 1 317 ? -29.524 4.582 -15.968 1.00 92.62 317 ALA A C 1
ATOM 2378 O O . ALA A 1 317 ? -29.031 3.906 -16.874 1.00 92.62 317 ALA A O 1
ATOM 2379 N N . LEU A 1 318 ? -30.328 4.029 -15.051 1.00 91.38 318 LEU A N 1
ATOM 2380 C CA . LEU A 1 318 ? -30.657 2.600 -15.018 1.00 91.38 318 LEU A CA 1
ATOM 2381 C C . LEU A 1 318 ? -31.378 2.125 -16.288 1.00 91.38 318 LEU A C 1
ATOM 2383 O O . LEU A 1 318 ? -31.156 0.989 -16.718 1.00 91.38 318 LEU A O 1
ATOM 2387 N N . ARG A 1 319 ? -32.211 2.965 -16.921 1.00 89.25 319 ARG A N 1
ATOM 2388 C CA . ARG A 1 319 ? -32.818 2.667 -18.236 1.00 89.25 319 ARG A CA 1
ATOM 2389 C C . ARG A 1 319 ? -31.759 2.558 -19.324 1.00 89.25 319 ARG A C 1
ATOM 2391 O O . ARG A 1 319 ? -31.799 1.622 -20.124 1.00 89.25 319 ARG A O 1
ATOM 2398 N N . THR A 1 320 ? -30.826 3.504 -19.358 1.00 86.50 320 THR A N 1
ATOM 2399 C CA . THR A 1 320 ? -29.745 3.550 -20.348 1.00 86.50 320 THR A CA 1
ATOM 2400 C C . THR A 1 320 ? -28.844 2.325 -20.238 1.00 86.50 320 THR A C 1
ATOM 2402 O O . THR A 1 320 ? -28.609 1.659 -21.249 1.00 86.50 320 THR A O 1
ATOM 2405 N N . VAL A 1 321 ? -28.426 1.972 -19.019 1.00 84.12 321 VAL A N 1
ATOM 2406 C CA . VAL A 1 321 ? -27.582 0.796 -18.752 1.00 84.12 321 VAL A CA 1
ATOM 2407 C C . VAL A 1 321 ? -28.303 -0.504 -19.117 1.00 84.12 321 VAL A C 1
ATOM 2409 O O . VAL A 1 321 ? -27.731 -1.361 -19.791 1.00 84.12 321 VAL A O 1
ATOM 2412 N N . SER A 1 322 ? -29.592 -0.630 -18.778 1.00 75.25 322 SER A N 1
ATOM 2413 C CA . SER A 1 322 ? -30.395 -1.792 -19.183 1.00 75.25 322 SER A CA 1
ATOM 2414 C C . SER A 1 322 ? -30.502 -1.946 -20.702 1.00 75.25 322 SER A C 1
ATOM 2416 O O . SER A 1 322 ? -30.438 -3.068 -21.202 1.00 75.25 322 SER A O 1
ATOM 2418 N N . ARG A 1 323 ? -30.647 -0.851 -21.461 1.00 71.12 323 ARG A N 1
ATOM 2419 C CA . ARG A 1 323 ? -30.753 -0.894 -22.932 1.00 71.12 323 ARG A CA 1
ATOM 2420 C C . ARG A 1 323 ? -29.431 -1.251 -23.611 1.00 71.12 323 ARG A C 1
ATOM 2422 O O . ARG A 1 323 ? -29.446 -2.067 -24.527 1.00 71.12 323 ARG A O 1
ATOM 2429 N N . HIS A 1 324 ? -28.309 -0.703 -23.146 1.00 60.91 324 HIS A N 1
ATOM 2430 C CA . HIS A 1 324 ? -26.987 -1.003 -23.711 1.00 60.91 324 HIS A CA 1
ATOM 2431 C C . HIS A 1 324 ? -26.571 -2.456 -23.449 1.00 60.91 324 HIS A C 1
ATOM 2433 O O . HIS A 1 324 ? -26.112 -3.134 -24.365 1.00 60.91 324 HIS A O 1
ATOM 2439 N N . ASN A 1 325 ? -26.868 -2.989 -22.261 1.00 52.94 325 ASN A N 1
ATOM 2440 C CA . ASN A 1 325 ? -26.605 -4.397 -21.940 1.00 52.94 325 ASN A CA 1
ATOM 2441 C C . ASN A 1 325 ? -27.634 -5.372 -22.546 1.00 52.94 325 ASN A C 1
ATOM 2443 O O . ASN A 1 325 ? -27.403 -6.577 -22.564 1.00 52.94 325 ASN A O 1
ATOM 2447 N N . SER A 1 326 ? -28.754 -4.877 -23.090 1.00 44.75 326 SER A N 1
ATOM 2448 C CA . SER A 1 326 ? -29.709 -5.682 -23.874 1.00 44.75 326 SER A CA 1
ATOM 2449 C C . SER A 1 326 ? -29.302 -5.851 -25.347 1.00 44.75 326 SER A C 1
ATOM 2451 O O . SER A 1 326 ? -29.886 -6.683 -26.041 1.00 44.75 326 SER A O 1
ATOM 2453 N N . LEU A 1 327 ? -28.333 -5.066 -25.838 1.00 32.47 327 LEU A N 1
ATOM 2454 C CA . LEU A 1 327 ? -27.890 -5.067 -27.240 1.00 32.47 327 LEU A CA 1
ATOM 2455 C C . LEU A 1 327 ? -26.707 -6.008 -27.517 1.00 32.47 327 LEU A C 1
ATOM 2457 O O . LEU A 1 327 ? -26.314 -6.169 -28.670 1.00 32.47 327 LEU A O 1
ATOM 2461 N N . VAL A 1 328 ? -26.195 -6.704 -26.500 1.00 33.19 328 VAL A N 1
ATOM 2462 C CA . VAL A 1 328 ? -25.199 -7.766 -26.678 1.00 33.19 328 VAL A CA 1
ATOM 2463 C C . VAL A 1 328 ? -25.918 -9.118 -26.751 1.00 33.19 328 VAL A C 1
ATOM 2465 O O . VAL A 1 328 ? -26.108 -9.806 -25.751 1.00 33.19 328 VAL A O 1
ATOM 2468 N N . LYS A 1 329 ? -26.356 -9.498 -27.959 1.00 28.33 329 LYS A N 1
ATOM 2469 C CA . LYS A 1 329 ? -26.627 -10.903 -28.320 1.00 28.33 329 LYS A CA 1
ATOM 2470 C C . LYS A 1 329 ? -25.383 -11.505 -28.998 1.00 28.33 329 LYS A C 1
ATOM 2472 O O . LYS A 1 329 ? -24.634 -10.758 -29.624 1.00 28.33 329 LYS A O 1
ATOM 2477 N N . PRO A 1 330 ? -25.160 -12.833 -28.919 1.00 30.06 330 PRO A N 1
ATOM 2478 C CA . PRO A 1 330 ? -23.977 -13.477 -29.492 1.00 30.06 330 PRO A CA 1
ATOM 2479 C C . PRO A 1 330 ? -23.948 -13.299 -31.015 1.00 30.06 330 PRO A C 1
ATOM 2481 O O . PRO A 1 330 ? -24.981 -13.446 -31.672 1.00 30.06 330 PRO A O 1
ATOM 2484 N N . ALA A 1 331 ? -22.777 -13.008 -31.584 1.00 27.80 331 ALA A N 1
ATOM 2485 C CA . ALA A 1 331 ? -22.615 -12.869 -33.026 1.00 27.80 331 ALA A CA 1
ATOM 2486 C C . ALA A 1 331 ? -22.863 -14.205 -33.751 1.00 27.80 331 ALA A C 1
ATOM 2488 O O . ALA A 1 331 ? -22.182 -15.199 -33.504 1.00 27.80 331 ALA A O 1
ATOM 2489 N N . GLY A 1 332 ? -23.804 -14.194 -34.699 1.00 26.84 332 GLY A N 1
ATOM 2490 C CA . GLY A 1 332 ? -24.031 -15.258 -35.671 1.00 26.84 332 GLY A CA 1
ATOM 2491 C C . GLY A 1 332 ? -24.614 -14.711 -36.981 1.00 26.84 332 GLY A C 1
ATOM 2492 O O . GLY A 1 332 ? -25.770 -14.317 -37.016 1.00 26.84 332 GLY A O 1
ATOM 2493 N N . CYS A 1 333 ? -23.795 -14.763 -38.040 1.00 22.00 333 CYS A N 1
ATOM 2494 C CA . CYS A 1 333 ? -24.107 -14.785 -39.485 1.00 22.00 333 CYS A CA 1
ATOM 2495 C C . CYS A 1 333 ? -24.721 -13.550 -40.212 1.00 22.00 333 CYS A C 1
ATOM 2497 O O . CYS A 1 333 ? -25.898 -13.273 -40.046 1.00 22.00 333 CYS A O 1
ATOM 2499 N N . ARG A 1 334 ? -23.891 -12.926 -41.093 1.00 25.28 334 ARG A N 1
ATOM 2500 C CA . ARG A 1 334 ? -24.081 -12.371 -42.485 1.00 25.28 334 ARG A CA 1
ATOM 2501 C C . ARG A 1 334 ? -25.420 -11.634 -42.811 1.00 25.28 334 ARG A C 1
ATOM 2503 O O . ARG A 1 334 ? -26.470 -12.129 -42.458 1.00 25.28 334 ARG A O 1
ATOM 2510 N N . SER A 1 335 ? -25.530 -10.506 -43.541 1.00 23.92 335 SER A N 1
ATOM 2511 C CA . SER A 1 335 ? -24.988 -10.135 -44.869 1.00 23.92 335 SER A CA 1
ATOM 2512 C C . SER A 1 335 ? -25.389 -8.695 -45.322 1.00 23.92 335 SER A C 1
ATOM 2514 O O . SER A 1 335 ? -26.512 -8.277 -45.067 1.00 23.92 335 SER A O 1
ATOM 2516 N N . SER A 1 336 ? -24.510 -8.038 -46.105 1.00 24.47 336 SER A N 1
ATOM 2517 C CA . SER A 1 336 ? -24.736 -7.164 -47.297 1.00 24.47 336 SER A CA 1
ATOM 2518 C C . SER A 1 336 ? -25.451 -5.780 -47.275 1.00 24.47 336 SER A C 1
ATOM 2520 O O . SER A 1 336 ? -26.663 -5.703 -47.109 1.00 24.47 336 SER A O 1
ATOM 2522 N N . THR A 1 337 ? -24.680 -4.768 -47.753 1.00 24.64 337 THR A N 1
ATOM 2523 C CA . THR A 1 337 ? -24.991 -3.655 -48.720 1.00 24.64 337 THR A CA 1
ATOM 2524 C C . THR A 1 337 ? -25.951 -2.518 -48.301 1.00 24.64 337 THR A C 1
ATOM 2526 O O . THR A 1 337 ? -26.939 -2.797 -47.650 1.00 24.64 337 THR A O 1
ATOM 2529 N N . VAL A 1 338 ? -25.840 -1.219 -48.656 1.00 26.75 338 VAL A N 1
ATOM 2530 C CA . VAL A 1 338 ? -25.002 -0.346 -49.530 1.00 26.75 338 VAL A CA 1
ATOM 2531 C C . VAL A 1 338 ? -25.330 1.128 -49.156 1.00 26.75 338 VAL A C 1
ATOM 2533 O O . VAL A 1 338 ? -26.465 1.394 -48.774 1.00 26.75 338 VAL A O 1
ATOM 2536 N N . GLY A 1 339 ? -24.405 2.091 -49.347 1.00 22.39 339 GLY A N 1
ATOM 2537 C CA . GLY A 1 339 ? -24.769 3.507 -49.614 1.00 22.39 339 GLY A CA 1
ATOM 2538 C C . GLY A 1 339 ? -23.948 4.620 -48.928 1.00 22.39 339 GLY A C 1
ATOM 2539 O O . GLY A 1 339 ? -24.195 4.968 -47.783 1.00 22.39 339 GLY A O 1
ATOM 2540 N N . ARG A 1 340 ? -23.003 5.220 -49.667 1.00 23.27 340 ARG A N 1
ATOM 2541 C CA . ARG A 1 340 ? -22.321 6.533 -49.444 1.00 23.27 340 ARG A CA 1
ATOM 2542 C C . ARG A 1 340 ? -23.165 7.689 -50.069 1.00 23.27 340 ARG A C 1
ATOM 2544 O O . ARG A 1 340 ? -24.148 7.319 -50.709 1.00 23.27 340 ARG A O 1
ATOM 2551 N N . PRO A 1 341 ? -22.779 9.005 -50.101 1.00 31.80 341 PRO A N 1
ATOM 2552 C CA . PRO A 1 341 ? -21.617 9.753 -49.529 1.00 31.80 341 PRO A CA 1
ATOM 2553 C C . PRO A 1 341 ? -21.898 11.185 -48.924 1.00 31.80 341 PRO A C 1
ATOM 2555 O O . PRO A 1 341 ? -22.934 11.767 -49.199 1.00 31.80 341 PRO A O 1
ATOM 2558 N N . ARG A 1 342 ? -20.913 11.722 -48.149 1.00 25.53 342 ARG A N 1
ATOM 2559 C CA . ARG A 1 342 ? -20.200 13.066 -48.073 1.00 25.53 342 ARG A CA 1
ATOM 2560 C C . ARG A 1 342 ? -20.826 14.381 -48.652 1.00 25.53 342 ARG A C 1
ATOM 2562 O O . ARG A 1 342 ? -21.762 14.239 -49.421 1.00 25.53 342 ARG A O 1
ATOM 2569 N N . PRO A 1 343 ? -20.275 15.633 -48.468 1.00 36.16 343 PRO A N 1
ATOM 2570 C CA . PRO A 1 343 ? -18.955 16.110 -47.932 1.00 36.16 343 PRO A CA 1
ATOM 2571 C C . PRO A 1 343 ? -18.987 17.371 -46.998 1.00 36.16 343 PRO A C 1
ATOM 2573 O O . PRO A 1 343 ? -20.014 18.019 -46.875 1.00 36.16 343 PRO A O 1
ATOM 2576 N N . GLY A 1 344 ? -17.930 17.700 -46.228 1.00 24.94 344 GLY A N 1
ATOM 2577 C CA . GLY A 1 344 ? -16.830 18.656 -46.555 1.00 24.94 344 GLY A CA 1
ATOM 2578 C C . GLY A 1 344 ? -16.967 19.948 -45.705 1.00 24.94 344 GLY A C 1
ATOM 2579 O O . GLY A 1 344 ? -18.086 20.286 -45.360 1.00 24.94 344 GLY A O 1
ATOM 2580 N N . HIS A 1 345 ? -15.973 20.743 -45.296 1.00 27.03 345 HIS A N 1
ATOM 2581 C CA . HIS A 1 345 ? -14.503 20.774 -45.359 1.00 27.03 345 HIS A CA 1
ATOM 2582 C C . HIS A 1 345 ? -14.026 21.858 -44.317 1.00 27.03 345 HIS A C 1
ATOM 2584 O O . HIS A 1 345 ? -14.869 22.313 -43.546 1.00 27.03 345 HIS A O 1
ATOM 2590 N N . PRO A 1 346 ? -12.732 22.232 -44.183 1.00 35.25 346 PRO A N 1
ATOM 2591 C CA . PRO A 1 346 ? -12.029 22.484 -42.911 1.00 35.25 346 PRO A CA 1
ATOM 2592 C C . PRO A 1 346 ? -11.753 23.985 -42.655 1.00 35.25 346 PRO A C 1
ATOM 2594 O O . PRO A 1 346 ? -12.207 24.793 -43.448 1.00 35.25 346 PRO A O 1
ATOM 2597 N N . ILE A 1 347 ? -10.976 24.346 -41.619 1.00 24.12 347 ILE A N 1
ATOM 2598 C CA . ILE A 1 347 ? -9.981 25.453 -41.600 1.00 24.12 347 ILE A CA 1
ATOM 2599 C C . ILE A 1 347 ? -9.110 25.316 -40.323 1.00 24.12 347 ILE A C 1
ATOM 2601 O O . ILE A 1 347 ? -9.625 25.054 -39.238 1.00 24.12 347 ILE A O 1
ATOM 2605 N N . THR A 1 348 ? -7.795 25.491 -40.472 1.00 23.56 348 THR A N 1
ATOM 2606 C CA . THR A 1 348 ? -6.757 25.687 -39.431 1.00 23.56 348 THR A CA 1
ATOM 2607 C C . THR A 1 348 ? -6.058 27.056 -39.674 1.00 23.56 348 THR A C 1
ATOM 2609 O O . THR A 1 348 ? -6.552 27.826 -40.494 1.00 23.56 348 THR A O 1
ATOM 2612 N N . PRO A 1 349 ? -4.922 27.393 -39.031 1.00 42.16 349 PRO A N 1
ATOM 2613 C CA . PRO A 1 349 ? -4.763 28.237 -37.836 1.00 42.16 349 PRO A CA 1
ATOM 2614 C C . PRO A 1 349 ? -3.994 29.554 -38.129 1.00 42.16 349 PRO A C 1
ATOM 2616 O O . PRO A 1 349 ? -3.475 29.703 -39.228 1.00 42.16 349 PRO A O 1
ATOM 2619 N N . THR A 1 350 ? -3.820 30.457 -37.151 1.00 25.23 350 THR A N 1
ATOM 2620 C CA . THR A 1 350 ? -2.714 31.450 -37.160 1.00 25.23 350 THR A CA 1
ATOM 2621 C C . THR A 1 350 ? -2.372 31.995 -35.766 1.00 25.23 350 THR A C 1
ATOM 2623 O O . THR A 1 350 ? -3.254 32.164 -34.924 1.00 25.23 350 THR A O 1
ATOM 2626 N N . ASP A 1 351 ? -1.075 32.271 -35.613 1.00 24.47 351 ASP A N 1
ATOM 2627 C CA . ASP A 1 351 ? -0.285 32.841 -34.512 1.00 24.47 351 ASP A CA 1
ATOM 2628 C C . ASP A 1 351 ? -0.698 34.265 -34.059 1.00 24.47 351 ASP A C 1
ATOM 2630 O O . ASP A 1 351 ? -1.381 34.973 -34.799 1.00 24.47 351 ASP A O 1
ATOM 2634 N N . ASP A 1 352 ? -0.296 34.723 -32.859 1.00 26.14 352 ASP A N 1
ATOM 2635 C CA . ASP A 1 352 ? 0.942 35.518 -32.660 1.00 26.14 352 ASP A CA 1
ATOM 2636 C C . ASP A 1 352 ? 1.067 36.205 -31.269 1.00 26.14 352 ASP A C 1
ATOM 2638 O O . ASP A 1 352 ? 0.107 36.417 -30.531 1.00 26.14 352 ASP A O 1
ATOM 2642 N N . GLU A 1 353 ? 2.321 36.525 -30.948 1.00 25.17 353 GLU A N 1
ATOM 2643 C CA . GLU A 1 353 ? 2.987 37.018 -29.728 1.00 25.17 353 GLU A CA 1
ATOM 2644 C C . GLU A 1 353 ? 2.425 38.249 -28.960 1.00 25.17 353 GLU A C 1
ATOM 2646 O O . GLU A 1 353 ? 1.859 39.169 -29.547 1.00 25.17 353 GLU A O 1
ATOM 2651 N N . ARG A 1 354 ? 2.778 38.376 -27.653 1.00 25.78 354 ARG A N 1
ATOM 2652 C CA . ARG A 1 354 ? 3.659 39.466 -27.121 1.00 25.78 354 ARG A CA 1
ATOM 2653 C C . ARG A 1 354 ? 3.890 39.477 -25.590 1.00 25.78 354 ARG A C 1
ATOM 2655 O O . ARG A 1 354 ? 2.990 39.688 -24.788 1.00 25.78 354 ARG A O 1
ATOM 2662 N N . THR A 1 355 ? 5.171 39.322 -25.241 1.00 24.97 355 THR A N 1
ATOM 2663 C CA . THR A 1 355 ? 6.018 39.985 -24.213 1.00 24.97 355 THR A CA 1
ATOM 2664 C C . THR A 1 355 ? 5.418 40.841 -23.077 1.00 24.97 355 THR A C 1
ATOM 2666 O O . THR A 1 355 ? 4.740 41.823 -23.357 1.00 24.97 355 THR A O 1
ATOM 2669 N N . MET A 1 356 ? 5.909 40.636 -21.836 1.00 22.97 356 MET A N 1
ATOM 2670 C CA . MET A 1 356 ? 6.341 41.700 -20.890 1.00 22.97 356 MET A CA 1
ATOM 2671 C C . MET A 1 356 ? 7.241 41.157 -19.744 1.00 22.97 356 MET A C 1
ATOM 2673 O O . MET A 1 356 ? 7.006 40.088 -19.190 1.00 22.97 356 MET A O 1
ATOM 2677 N N . ARG A 1 357 ? 8.282 41.925 -19.390 1.00 21.89 357 ARG A N 1
ATOM 2678 C CA . ARG A 1 357 ? 9.219 41.847 -18.232 1.00 21.89 357 ARG A CA 1
ATOM 2679 C C . ARG A 1 357 ? 9.522 43.310 -17.822 1.00 21.89 357 ARG A C 1
ATOM 2681 O O . ARG A 1 357 ? 9.382 44.160 -18.701 1.00 21.89 357 ARG A O 1
ATOM 2688 N N . PRO A 1 358 ? 10.166 43.633 -16.674 1.00 40.38 358 PRO A N 1
ATOM 2689 C CA . PRO A 1 358 ? 10.197 43.061 -15.312 1.00 40.38 358 PRO A CA 1
ATOM 2690 C C . PRO A 1 358 ? 9.937 44.174 -14.236 1.00 40.38 358 PRO A C 1
ATOM 2692 O O . PRO A 1 358 ? 9.443 45.242 -14.594 1.00 40.38 358 PRO A O 1
ATOM 2695 N N . PRO A 1 359 ? 10.280 43.990 -12.936 1.00 25.30 359 PRO A N 1
ATOM 2696 C CA . PRO A 1 359 ? 11.550 44.560 -12.441 1.00 25.30 359 PRO A CA 1
ATOM 2697 C C . PRO A 1 359 ? 12.309 43.704 -11.395 1.00 25.30 359 PRO A C 1
ATOM 2699 O O . PRO A 1 359 ? 11.791 42.747 -10.830 1.00 25.30 359 PRO A O 1
ATOM 2702 N N . ARG A 1 360 ? 13.588 44.061 -11.188 1.00 25.73 360 ARG A N 1
ATOM 2703 C CA . ARG A 1 360 ? 14.603 43.454 -10.295 1.00 25.73 360 ARG A CA 1
ATOM 2704 C C . ARG A 1 360 ? 14.788 44.245 -8.987 1.00 25.73 360 ARG A C 1
ATOM 2706 O O . ARG A 1 360 ? 14.566 45.451 -9.012 1.00 25.73 360 ARG A O 1
ATOM 2713 N N . ALA A 1 361 ? 15.375 43.567 -7.981 1.00 25.12 361 ALA A N 1
ATOM 2714 C CA . ALA A 1 361 ? 16.319 44.001 -6.910 1.00 25.12 361 ALA A CA 1
ATOM 2715 C C . ALA A 1 361 ? 15.899 43.377 -5.551 1.00 25.12 361 ALA A C 1
ATOM 2717 O O . ALA A 1 361 ? 14.710 43.341 -5.280 1.00 25.12 361 ALA A O 1
ATOM 2718 N N . ASN A 1 362 ? 16.742 42.878 -4.632 1.00 24.39 362 ASN A N 1
ATOM 2719 C CA . ASN A 1 362 ? 18.193 42.967 -4.412 1.00 24.39 362 ASN A CA 1
ATOM 2720 C C . ASN A 1 362 ? 18.650 41.969 -3.312 1.00 24.39 362 ASN A C 1
ATOM 2722 O O . ASN A 1 362 ? 17.868 41.687 -2.413 1.00 24.39 362 ASN A O 1
ATOM 2726 N N . GLY A 1 363 ? 19.947 41.602 -3.346 1.00 23.92 363 GLY A N 1
ATOM 2727 C CA . GLY A 1 363 ? 20.840 41.214 -2.218 1.00 23.92 363 GLY A CA 1
ATOM 2728 C C . GLY A 1 363 ? 20.582 39.885 -1.472 1.00 23.92 363 GLY A C 1
ATOM 2729 O O . GLY A 1 363 ? 19.457 39.588 -1.127 1.00 23.92 363 GLY A O 1
ATOM 2730 N N . ASN A 1 364 ? 21.556 39.034 -1.120 1.00 24.34 364 ASN A N 1
ATOM 2731 C CA . ASN A 1 364 ? 22.992 39.233 -0.920 1.00 24.34 364 ASN A CA 1
ATOM 2732 C C . ASN A 1 364 ? 23.800 37.929 -1.138 1.00 24.34 364 ASN A C 1
ATOM 2734 O O . ASN A 1 364 ? 23.357 36.828 -0.840 1.00 24.34 364 ASN A O 1
ATOM 2738 N N . ARG A 1 365 ? 25.000 38.160 -1.672 1.00 27.91 365 ARG A N 1
ATOM 2739 C CA . ARG A 1 365 ? 26.170 37.333 -2.047 1.00 27.91 365 ARG A CA 1
ATOM 2740 C C . ARG A 1 365 ? 26.999 36.815 -0.822 1.00 27.91 365 ARG A C 1
ATOM 2742 O O . ARG A 1 365 ? 26.638 37.184 0.290 1.00 27.91 365 ARG A O 1
ATOM 2749 N N . PRO A 1 366 ? 28.257 36.311 -0.979 1.00 40.09 366 PRO A N 1
ATOM 2750 C CA . PRO A 1 366 ? 28.812 35.167 -1.751 1.00 40.09 366 PRO A CA 1
ATOM 2751 C C . PRO A 1 366 ? 29.947 34.444 -0.945 1.00 40.09 366 PRO A C 1
ATOM 2753 O O . PRO A 1 366 ? 30.069 34.705 0.245 1.00 40.09 366 PRO A O 1
ATOM 2756 N N . ILE A 1 367 ? 30.812 33.633 -1.598 1.00 23.81 367 ILE A N 1
ATOM 2757 C CA . ILE A 1 367 ? 32.309 33.513 -1.469 1.00 23.81 367 ILE A CA 1
ATOM 2758 C C . ILE A 1 367 ? 32.761 32.114 -1.986 1.00 23.81 367 ILE A C 1
ATOM 2760 O O . ILE A 1 367 ? 32.038 31.163 -1.698 1.00 23.81 367 ILE A O 1
ATOM 2764 N N . PRO A 1 368 ? 33.942 31.896 -2.629 1.00 27.52 368 PRO A N 1
ATOM 2765 C CA . PRO A 1 368 ? 34.884 32.766 -3.366 1.00 27.52 368 PRO A CA 1
ATOM 2766 C C . PRO A 1 368 ? 35.185 32.284 -4.820 1.00 27.52 368 PRO A C 1
ATOM 2768 O O . PRO A 1 368 ? 34.700 31.234 -5.240 1.00 27.52 368 PRO A O 1
ATOM 2771 N N . PRO A 1 369 ? 35.977 33.050 -5.608 1.00 27.38 369 PRO A N 1
ATOM 2772 C CA . PRO A 1 369 ? 36.213 32.800 -7.030 1.00 27.38 369 PRO A CA 1
ATOM 2773 C C . PRO A 1 369 ? 37.384 31.848 -7.311 1.00 27.38 369 PRO A C 1
ATOM 2775 O O . PRO A 1 369 ? 38.333 31.747 -6.535 1.00 27.38 369 PRO A O 1
ATOM 2778 N N . ALA A 1 370 ? 37.315 31.212 -8.482 1.00 28.00 370 ALA A N 1
ATOM 2779 C CA . ALA A 1 370 ? 38.386 30.431 -9.083 1.00 28.00 370 ALA A CA 1
ATOM 2780 C C . ALA A 1 370 ? 39.608 31.313 -9.386 1.00 28.00 370 ALA A C 1
ATOM 2782 O O . ALA A 1 370 ? 39.494 32.347 -10.046 1.00 28.00 370 ALA A O 1
ATOM 2783 N N . THR A 1 371 ? 40.771 30.892 -8.896 1.00 26.94 371 THR A N 1
ATOM 2784 C CA . THR A 1 371 ? 42.076 31.428 -9.283 1.00 26.94 371 THR A CA 1
ATOM 2785 C C . THR A 1 371 ? 42.604 30.683 -10.499 1.00 26.94 371 THR A C 1
ATOM 2787 O O . THR A 1 371 ? 42.684 29.454 -10.482 1.00 26.94 371 THR A O 1
ATOM 2790 N N . ASP A 1 372 ? 43.011 31.448 -11.510 1.00 31.92 372 ASP A N 1
ATOM 2791 C CA . ASP A 1 372 ? 43.883 31.005 -12.593 1.00 31.92 372 ASP A CA 1
ATOM 2792 C C . ASP A 1 372 ? 45.154 30.355 -12.031 1.00 31.92 372 ASP A C 1
ATOM 2794 O O . ASP A 1 372 ? 45.927 30.982 -11.304 1.00 31.92 372 ASP A O 1
ATOM 2798 N N . ALA A 1 373 ? 45.389 29.107 -12.425 1.00 26.61 373 ALA A N 1
ATOM 2799 C CA . ALA A 1 373 ? 46.693 28.470 -12.377 1.00 26.61 373 ALA A CA 1
ATOM 2800 C C . ALA A 1 373 ? 46.850 27.602 -13.628 1.00 26.61 373 ALA A C 1
ATOM 2802 O O . ALA A 1 373 ? 46.472 26.434 -13.673 1.00 26.61 373 ALA A O 1
ATOM 2803 N N . THR A 1 374 ? 47.434 28.191 -14.666 1.00 34.59 374 THR A N 1
ATOM 2804 C CA . THR A 1 374 ? 48.162 27.444 -15.686 1.00 34.59 374 THR A CA 1
ATOM 2805 C C . THR A 1 374 ? 49.350 26.745 -15.020 1.00 34.59 374 THR A C 1
ATOM 2807 O O . THR A 1 374 ? 50.373 27.379 -14.767 1.00 34.59 374 THR A O 1
ATOM 2810 N N . SER A 1 375 ? 49.244 25.442 -14.756 1.00 26.22 375 SER A N 1
ATOM 2811 C CA . SER A 1 375 ? 50.417 24.571 -14.662 1.00 26.22 375 SER A CA 1
ATOM 2812 C C . SER A 1 375 ? 50.111 23.179 -15.207 1.00 26.22 375 SER A C 1
ATOM 2814 O O . SER A 1 375 ? 49.242 22.463 -14.720 1.00 26.22 375 SER A O 1
ATOM 2816 N N . THR A 1 376 ? 50.874 22.855 -16.239 1.00 32.66 376 THR A N 1
ATOM 2817 C CA . THR A 1 376 ? 51.071 21.589 -16.941 1.00 32.66 376 THR A CA 1
ATOM 2818 C C . THR A 1 376 ? 50.882 20.317 -16.109 1.00 32.66 376 THR A C 1
ATOM 2820 O O . THR A 1 376 ? 51.669 20.039 -15.206 1.00 32.66 376 THR A O 1
ATOM 2823 N N . LEU A 1 377 ? 49.938 19.480 -16.541 1.00 27.69 377 LEU A N 1
ATOM 2824 C CA . LEU A 1 377 ? 50.047 18.023 -16.484 1.00 27.69 377 LEU A CA 1
ATOM 2825 C C . LEU A 1 377 ? 49.758 17.503 -17.895 1.00 27.69 377 LEU A C 1
ATOM 2827 O O . LEU A 1 377 ? 48.611 17.348 -18.307 1.00 27.69 377 LEU A O 1
ATOM 2831 N N . GLU A 1 378 ? 50.830 17.313 -18.662 1.00 35.88 378 GLU A N 1
ATOM 2832 C CA . GLU A 1 378 ? 50.813 16.489 -19.866 1.00 35.88 378 GLU A CA 1
ATOM 2833 C C . GLU A 1 378 ? 50.398 15.067 -19.465 1.00 35.88 378 GLU A C 1
ATOM 2835 O O . GLU A 1 378 ? 51.086 14.396 -18.698 1.00 35.88 378 GLU A O 1
ATOM 2840 N N . GLY A 1 379 ? 49.249 14.619 -19.965 1.00 28.56 379 GLY A N 1
ATOM 2841 C CA . GLY A 1 379 ? 48.728 13.279 -19.730 1.00 28.56 379 GLY A CA 1
ATOM 2842 C C . GLY A 1 379 ? 47.826 12.858 -20.881 1.00 28.56 379 GLY A C 1
ATOM 2843 O O . GLY A 1 379 ? 46.624 13.080 -20.835 1.00 28.56 379 GLY A O 1
ATOM 2844 N N . ASN A 1 380 ? 48.442 12.279 -21.914 1.00 31.06 380 ASN A N 1
ATOM 2845 C CA . ASN A 1 380 ? 47.845 11.525 -23.021 1.00 31.06 380 ASN A CA 1
ATOM 2846 C C . ASN A 1 380 ? 46.622 12.156 -23.713 1.00 31.06 380 ASN A C 1
ATOM 2848 O O . ASN A 1 380 ? 45.469 11.850 -23.414 1.00 31.06 380 ASN A O 1
ATOM 2852 N N . LEU A 1 381 ? 46.892 12.937 -24.764 1.00 36.09 381 LEU A N 1
ATOM 2853 C CA . LEU A 1 381 ? 45.945 13.142 -25.860 1.00 36.09 381 LEU A CA 1
ATOM 2854 C C . LEU A 1 381 ? 45.570 11.767 -26.441 1.00 36.09 381 LEU A C 1
ATOM 2856 O O . LEU A 1 381 ? 46.345 11.169 -27.184 1.00 36.09 381 LEU A O 1
ATOM 2860 N N . VAL A 1 382 ? 44.395 11.255 -26.066 1.00 43.78 382 VAL A N 1
ATOM 2861 C CA . VAL A 1 382 ? 43.781 10.076 -26.683 1.00 43.78 382 VAL A CA 1
ATOM 2862 C C . VAL A 1 382 ? 43.684 10.338 -28.183 1.00 43.78 382 VAL A C 1
ATOM 2864 O O . VAL A 1 382 ? 43.107 11.343 -28.604 1.00 43.78 382 VAL A O 1
ATOM 2867 N N . ASP A 1 383 ? 44.282 9.455 -28.979 1.00 42.00 383 ASP A N 1
ATOM 2868 C CA . ASP A 1 383 ? 44.175 9.455 -30.435 1.00 42.00 383 ASP A CA 1
ATOM 2869 C C . ASP A 1 383 ? 42.692 9.465 -30.838 1.00 42.00 383 ASP A C 1
ATOM 2871 O O . ASP A 1 383 ? 41.974 8.477 -30.672 1.00 42.00 383 ASP A O 1
ATOM 2875 N N . ARG A 1 384 ? 42.223 10.617 -31.332 1.00 50.34 384 ARG A N 1
ATOM 2876 C CA . ARG A 1 384 ? 40.810 10.898 -31.639 1.00 50.34 384 ARG A CA 1
ATOM 2877 C C . ARG A 1 384 ? 40.309 10.190 -32.903 1.00 50.34 384 ARG A C 1
ATOM 2879 O O . ARG A 1 384 ? 39.208 10.486 -33.360 1.00 50.34 384 ARG A O 1
ATOM 2886 N N . THR A 1 385 ? 41.110 9.298 -33.487 1.00 57.78 385 THR A N 1
ATOM 2887 C CA . THR A 1 385 ? 40.772 8.566 -34.714 1.00 57.78 385 THR A CA 1
ATOM 2888 C C . THR A 1 385 ? 40.337 7.121 -34.469 1.00 57.78 385 THR A C 1
ATOM 2890 O O . THR A 1 385 ? 39.652 6.554 -35.322 1.00 57.78 385 THR A O 1
ATOM 2893 N N . ARG A 1 386 ? 40.672 6.521 -33.313 1.00 80.69 386 ARG A N 1
ATOM 2894 C CA . ARG A 1 386 ? 40.263 5.143 -33.004 1.00 80.69 386 ARG A CA 1
ATOM 2895 C C . ARG A 1 386 ? 38.861 5.110 -32.377 1.00 80.69 386 ARG A C 1
ATOM 2897 O O . ARG A 1 386 ? 38.607 5.876 -31.446 1.00 80.69 386 ARG A O 1
ATOM 2904 N N . PRO A 1 387 ? 37.953 4.236 -32.844 1.00 89.12 387 PRO A N 1
ATOM 2905 C CA . PRO A 1 387 ? 36.650 4.067 -32.215 1.00 89.12 387 PRO A CA 1
ATOM 2906 C C . PRO A 1 387 ? 36.760 3.610 -30.762 1.00 89.12 387 PRO A C 1
ATOM 2908 O O . PRO A 1 387 ? 37.610 2.776 -30.450 1.00 89.12 387 PRO A O 1
ATOM 2911 N N . VAL A 1 388 ? 35.859 4.094 -29.904 1.00 95.19 388 VAL A N 1
ATOM 2912 C CA . VAL A 1 388 ? 35.643 3.513 -28.572 1.00 95.19 388 VAL A CA 1
ATOM 2913 C C . VAL A 1 388 ? 35.153 2.084 -28.769 1.00 95.19 388 VAL A C 1
ATOM 2915 O O . VAL A 1 388 ? 34.071 1.873 -29.326 1.00 95.19 388 VAL A O 1
ATOM 2918 N N . ASN A 1 389 ? 35.946 1.108 -28.338 1.00 96.88 389 ASN A N 1
ATOM 2919 C CA . ASN A 1 389 ? 35.628 -0.300 -28.522 1.00 96.88 389 ASN A CA 1
ATOM 2920 C C . ASN A 1 389 ? 34.869 -0.846 -27.307 1.00 96.88 389 ASN A C 1
ATOM 2922 O O . ASN A 1 389 ? 35.381 -0.862 -26.185 1.00 96.88 389 ASN A O 1
ATOM 2926 N N . ILE A 1 390 ? 33.636 -1.292 -27.531 1.00 98.06 390 ILE A N 1
ATOM 2927 C CA . ILE A 1 390 ? 32.711 -1.739 -26.492 1.00 98.06 390 ILE A CA 1
ATOM 2928 C C . ILE A 1 390 ? 32.644 -3.264 -26.452 1.00 98.06 390 ILE A C 1
ATOM 2930 O O . ILE A 1 390 ? 32.439 -3.921 -27.476 1.00 98.06 390 ILE A O 1
ATOM 2934 N N . LEU A 1 391 ? 32.730 -3.815 -25.243 1.00 97.88 391 LEU A N 1
ATOM 2935 C CA . LEU A 1 391 ? 32.296 -5.176 -24.940 1.00 97.88 391 LEU A CA 1
ATOM 2936 C C . LEU A 1 391 ? 30.873 -5.131 -24.362 1.00 97.88 391 LEU A C 1
ATOM 2938 O O . LEU A 1 391 ? 30.641 -4.586 -23.280 1.00 97.88 391 LEU A O 1
ATOM 2942 N N . LEU A 1 392 ? 29.912 -5.709 -25.081 1.00 96.88 392 LEU A N 1
ATOM 2943 C CA . LEU A 1 392 ? 28.506 -5.730 -24.677 1.00 96.88 392 LEU A CA 1
ATOM 2944 C C . LEU A 1 392 ? 28.158 -7.061 -23.997 1.00 96.88 392 LEU A C 1
ATOM 2946 O O . LEU A 1 392 ? 28.268 -8.124 -24.600 1.00 96.88 392 LEU A O 1
ATOM 2950 N N . ILE A 1 393 ? 27.691 -7.021 -22.753 1.00 95.88 393 ILE A N 1
ATOM 2951 C CA . ILE A 1 393 ? 27.284 -8.201 -21.983 1.00 95.88 393 ILE A CA 1
ATOM 2952 C C . ILE A 1 393 ? 25.754 -8.245 -21.891 1.00 95.88 393 ILE A C 1
ATOM 2954 O O . ILE A 1 393 ? 25.136 -7.284 -21.435 1.00 95.88 393 ILE A O 1
ATOM 2958 N N . GLY A 1 394 ? 25.129 -9.358 -22.286 1.00 88.62 394 GLY A N 1
ATOM 2959 C CA . GLY A 1 394 ? 23.663 -9.491 -22.301 1.00 88.62 394 GLY A CA 1
ATOM 2960 C C . GLY A 1 394 ? 22.975 -8.768 -23.469 1.00 88.62 394 GLY A C 1
ATOM 2961 O O . GLY A 1 394 ? 21.811 -8.369 -23.368 1.00 88.62 394 GLY A O 1
ATOM 2962 N N . GLY A 1 395 ? 23.692 -8.576 -24.582 1.00 80.94 395 GLY A N 1
ATOM 2963 C CA . GLY A 1 395 ? 23.262 -7.765 -25.726 1.00 80.94 395 GLY A CA 1
ATOM 2964 C C . GLY A 1 395 ? 21.975 -8.213 -26.427 1.00 80.94 395 GLY A C 1
ATOM 2965 O O . GLY A 1 395 ? 21.391 -7.415 -27.152 1.00 80.94 395 GLY A O 1
ATOM 2966 N N . CYS A 1 396 ? 21.488 -9.437 -26.191 1.00 80.81 396 CYS A N 1
ATOM 2967 C CA . CYS A 1 396 ? 20.255 -9.953 -26.799 1.00 80.81 396 CYS A CA 1
ATOM 2968 C C . CYS A 1 396 ? 19.006 -9.779 -25.915 1.00 80.81 396 CYS A C 1
ATOM 2970 O O . CYS A 1 396 ? 17.939 -10.323 -26.211 1.00 80.81 396 CYS A O 1
ATOM 2972 N N . GLY A 1 397 ? 19.094 -9.117 -24.757 1.00 79.00 397 GLY A N 1
ATOM 2973 C CA . GLY A 1 397 ? 17.911 -8.825 -23.937 1.00 79.00 397 GLY A CA 1
ATOM 2974 C C . GLY A 1 397 ? 16.961 -7.861 -24.657 1.00 79.00 397 GLY A C 1
ATOM 2975 O O . GLY A 1 397 ? 17.437 -6.914 -25.266 1.00 79.00 397 GLY A O 1
ATOM 2976 N N . HIS A 1 398 ? 15.633 -8.041 -24.560 1.00 75.25 398 HIS A N 1
ATOM 2977 C CA . HIS A 1 398 ? 14.654 -7.162 -25.235 1.00 75.25 398 HIS A CA 1
ATOM 2978 C C . HIS A 1 398 ? 14.948 -5.670 -24.995 1.00 75.25 398 HIS A C 1
ATOM 2980 O O . HIS A 1 398 ? 15.100 -4.905 -25.943 1.00 75.25 398 HIS A O 1
ATOM 2986 N N . TRP A 1 399 ? 15.123 -5.285 -23.728 1.00 78.62 399 TRP A N 1
ATOM 2987 C CA . TRP A 1 399 ? 15.466 -3.919 -23.333 1.00 78.62 399 TRP A CA 1
ATOM 2988 C C . TRP A 1 399 ? 16.799 -3.435 -23.937 1.00 78.62 399 TRP A C 1
ATOM 2990 O O . TRP A 1 399 ? 16.871 -2.347 -24.508 1.00 78.62 399 TRP A O 1
ATOM 3000 N N . ALA A 1 400 ? 17.858 -4.244 -23.839 1.00 83.25 400 ALA A N 1
ATOM 3001 C CA . ALA A 1 400 ? 19.191 -3.885 -24.322 1.00 83.25 400 ALA A CA 1
ATOM 3002 C C . ALA A 1 400 ? 19.248 -3.777 -25.856 1.00 83.25 400 ALA A C 1
ATOM 3004 O O . ALA A 1 400 ? 19.814 -2.817 -26.379 1.00 83.25 400 ALA A O 1
ATOM 3005 N N . ALA A 1 401 ? 18.624 -4.729 -26.553 1.00 84.38 401 ALA A N 1
ATOM 3006 C CA . ALA A 1 401 ? 18.670 -4.899 -27.999 1.00 84.38 401 ALA A CA 1
ATOM 3007 C C . ALA A 1 401 ? 17.682 -4.009 -28.764 1.00 84.38 401 ALA A C 1
ATOM 3009 O O . ALA A 1 401 ? 17.997 -3.576 -29.867 1.00 84.38 401 ALA A O 1
ATOM 3010 N N . LYS A 1 402 ? 16.477 -3.763 -28.226 1.00 81.88 402 LYS A N 1
ATOM 3011 C CA . LYS A 1 402 ? 15.415 -3.031 -28.945 1.00 81.88 402 LYS A CA 1
ATOM 3012 C C . LYS A 1 402 ? 15.226 -1.599 -28.471 1.00 81.88 402 LYS A C 1
ATOM 3014 O O . LYS A 1 402 ? 14.926 -0.730 -29.284 1.00 81.88 402 LYS A O 1
ATOM 3019 N N . GLU A 1 403 ? 15.375 -1.347 -27.172 1.00 80.44 403 GLU A N 1
ATOM 3020 C CA . GLU A 1 403 ? 14.903 -0.091 -26.580 1.00 80.44 403 GLU A CA 1
ATOM 3021 C C . GLU A 1 403 ? 16.030 0.853 -26.152 1.00 80.44 403 GLU A C 1
ATOM 3023 O O . GLU A 1 403 ? 15.840 2.070 -26.214 1.00 80.44 403 GLU A O 1
ATOM 3028 N N . ASN A 1 404 ? 17.198 0.325 -25.758 1.00 88.50 404 ASN A N 1
ATOM 3029 C CA . ASN A 1 404 ? 18.204 1.109 -25.040 1.00 88.50 404 ASN A CA 1
ATOM 3030 C C . ASN A 1 404 ? 19.627 1.055 -25.600 1.00 88.50 404 ASN A C 1
ATOM 3032 O O . ASN A 1 404 ? 20.005 1.937 -26.361 1.00 88.50 404 ASN A O 1
ATOM 3036 N N . HIS A 1 405 ? 20.438 0.076 -25.186 1.00 94.06 405 HIS A N 1
ATOM 3037 C CA . HIS A 1 405 ? 21.892 0.148 -25.351 1.00 94.06 405 HIS A CA 1
ATOM 3038 C C . HIS A 1 405 ? 22.326 0.011 -26.806 1.00 94.06 405 HIS A C 1
ATOM 3040 O O . HIS A 1 405 ? 23.099 0.833 -27.283 1.00 94.06 405 HIS A O 1
ATOM 3046 N N . VAL A 1 406 ? 21.798 -0.983 -27.523 1.00 94.75 406 VAL A N 1
ATOM 3047 C CA . VAL A 1 406 ? 22.103 -1.171 -28.944 1.00 94.75 406 VAL A CA 1
ATOM 3048 C C . VAL A 1 406 ? 21.607 0.016 -29.782 1.00 94.75 406 VAL A C 1
ATOM 3050 O O . VAL A 1 406 ? 22.429 0.586 -30.497 1.00 94.75 406 VAL A O 1
ATOM 3053 N N . PRO A 1 407 ? 20.342 0.474 -29.654 1.00 94.56 407 PRO A N 1
ATOM 3054 C CA . PRO A 1 407 ? 19.909 1.706 -30.307 1.00 94.56 407 PRO A CA 1
ATOM 3055 C C . PRO A 1 407 ? 20.792 2.914 -29.982 1.00 94.56 407 PRO A C 1
ATOM 3057 O O . PRO A 1 407 ? 21.189 3.616 -30.893 1.00 94.56 407 PRO A O 1
ATOM 3060 N N . ALA A 1 408 ? 21.173 3.125 -28.718 1.00 94.75 408 ALA A N 1
ATOM 3061 C CA . ALA A 1 408 ? 22.023 4.254 -28.330 1.00 94.75 408 ALA A CA 1
ATOM 3062 C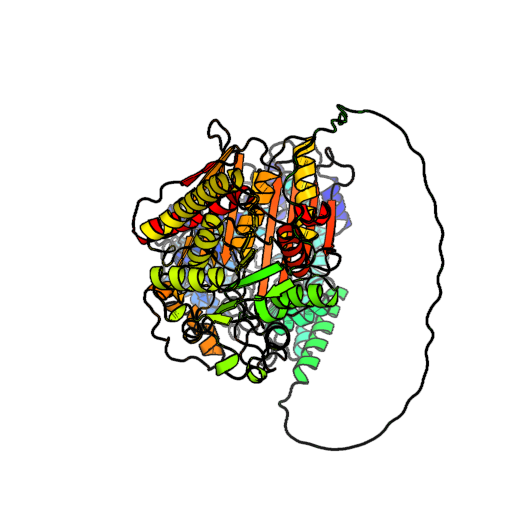 C . ALA A 1 408 ? 23.408 4.228 -29.002 1.00 94.75 408 ALA A C 1
ATOM 3064 O O . ALA A 1 408 ? 23.948 5.281 -29.340 1.00 94.75 408 ALA A O 1
ATOM 3065 N N . LEU A 1 409 ? 23.983 3.035 -29.187 1.00 96.62 409 LEU A N 1
ATOM 3066 C CA . LEU A 1 409 ? 25.255 2.848 -29.888 1.00 96.62 409 LEU A CA 1
ATOM 3067 C C . LEU A 1 409 ? 25.112 3.117 -31.392 1.00 96.62 409 LEU A C 1
ATOM 3069 O O . LEU A 1 409 ? 25.977 3.769 -31.969 1.00 96.62 409 LEU A O 1
ATOM 3073 N N . LEU A 1 410 ? 24.015 2.675 -32.012 1.00 96.12 410 LEU A N 1
ATOM 3074 C CA . LEU A 1 410 ? 23.699 2.984 -33.412 1.00 96.12 410 LEU A CA 1
ATOM 3075 C C . LEU A 1 410 ? 23.404 4.472 -33.629 1.00 96.12 410 LEU A C 1
ATOM 3077 O O . LEU A 1 410 ? 23.877 5.047 -34.603 1.00 96.12 410 LEU A O 1
ATOM 3081 N N . ASP A 1 411 ? 22.686 5.109 -32.704 1.00 95.56 411 ASP A N 1
ATOM 3082 C CA . ASP A 1 411 ? 22.404 6.545 -32.736 1.00 95.56 411 ASP A CA 1
ATOM 3083 C C . ASP A 1 411 ? 23.731 7.337 -32.724 1.00 95.56 411 ASP A C 1
ATOM 3085 O O . ASP A 1 411 ? 23.932 8.224 -33.550 1.00 95.56 411 ASP A O 1
ATOM 3089 N N . LEU A 1 412 ? 24.703 6.947 -31.882 1.00 95.19 412 LEU A N 1
ATOM 3090 C CA . LEU A 1 412 ? 26.051 7.539 -31.890 1.00 95.19 412 LEU A CA 1
ATOM 3091 C C . LEU A 1 412 ? 26.779 7.355 -33.227 1.00 95.19 412 LEU A C 1
ATOM 3093 O O . LEU A 1 412 ? 27.412 8.292 -33.713 1.00 95.19 412 LEU A O 1
ATOM 3097 N N . LYS A 1 413 ? 26.694 6.167 -33.831 1.00 94.88 413 LYS A N 1
ATOM 3098 C CA . LYS A 1 413 ? 27.297 5.886 -35.144 1.00 94.88 413 LYS A CA 1
ATOM 3099 C C . LYS A 1 413 ? 26.679 6.755 -36.235 1.00 94.88 413 LYS A C 1
ATOM 3101 O O . LYS A 1 413 ? 27.406 7.349 -37.029 1.00 94.88 413 LYS A O 1
ATOM 3106 N N . ALA A 1 414 ? 25.355 6.896 -36.229 1.00 94.44 414 ALA A N 1
ATOM 3107 C CA . ALA A 1 414 ? 24.623 7.761 -37.149 1.00 94.44 414 ALA A CA 1
ATOM 3108 C C . ALA A 1 414 ? 24.972 9.250 -36.961 1.00 94.44 414 ALA A C 1
ATOM 3110 O O . ALA A 1 414 ? 25.037 9.994 -37.938 1.00 94.44 414 ALA A O 1
ATOM 3111 N N . GLU A 1 415 ? 25.266 9.677 -35.729 1.00 93.88 415 GLU A N 1
ATOM 3112 C CA . GLU A 1 415 ? 25.808 11.007 -35.406 1.00 93.88 415 GLU A CA 1
ATOM 3113 C C . GLU A 1 415 ? 27.280 11.194 -35.840 1.00 93.88 415 GLU A C 1
ATOM 3115 O O . GLU A 1 415 ? 27.836 12.284 -35.691 1.00 93.88 415 GLU A O 1
ATOM 3120 N N . GLY A 1 416 ? 27.936 10.152 -36.365 1.00 92.19 416 GLY A N 1
ATOM 3121 C CA . GLY A 1 416 ? 29.347 10.171 -36.758 1.00 92.19 416 GLY A CA 1
ATOM 3122 C C . GLY A 1 416 ? 30.324 10.047 -35.585 1.00 92.19 416 GLY A C 1
ATOM 3123 O O . GLY A 1 416 ? 31.517 10.310 -35.747 1.00 92.19 416 GLY A O 1
ATOM 3124 N N . PHE A 1 417 ? 29.849 9.665 -34.397 1.00 93.50 417 PHE A N 1
ATOM 3125 C CA . PHE A 1 417 ? 30.713 9.413 -33.252 1.00 93.50 417 PHE A CA 1
ATOM 3126 C C . PHE A 1 417 ? 31.442 8.067 -33.425 1.00 93.50 417 PHE A C 1
ATOM 3128 O O . PHE A 1 417 ? 30.794 7.050 -33.688 1.00 93.50 417 PHE A O 1
ATOM 3135 N N . PRO A 1 418 ? 32.777 8.012 -33.255 1.00 93.06 418 PRO A N 1
ATOM 3136 C CA . PRO A 1 418 ? 33.548 6.802 -33.506 1.00 93.06 418 PRO A CA 1
ATOM 3137 C C . PRO A 1 418 ? 33.364 5.806 -32.347 1.00 93.06 418 PRO A C 1
ATOM 3139 O O . PRO A 1 418 ? 34.089 5.830 -31.354 1.00 93.06 418 PRO A O 1
ATOM 3142 N N . VAL A 1 419 ? 32.377 4.917 -32.470 1.00 95.81 419 VAL A N 1
ATOM 3143 C CA . VAL A 1 419 ? 32.108 3.808 -31.540 1.00 95.81 419 VAL A CA 1
ATOM 3144 C C . VAL A 1 419 ? 31.885 2.506 -32.306 1.00 95.81 419 VAL A C 1
ATOM 3146 O O . VAL A 1 419 ? 31.336 2.494 -33.411 1.00 95.81 419 VAL A O 1
ATOM 3149 N N . ARG A 1 420 ? 32.323 1.401 -31.705 1.00 95.94 420 ARG A N 1
ATOM 3150 C CA . ARG A 1 420 ? 32.232 0.044 -32.245 1.00 95.94 420 ARG A CA 1
ATOM 3151 C C . ARG A 1 420 ? 31.930 -0.938 -31.121 1.00 95.94 420 ARG A C 1
ATOM 3153 O O . ARG A 1 420 ? 32.459 -0.793 -30.024 1.00 95.94 420 ARG A O 1
ATOM 3160 N N . VAL A 1 421 ? 31.148 -1.973 -31.402 1.00 97.38 421 VAL A N 1
ATOM 3161 C CA . VAL A 1 421 ? 31.019 -3.149 -30.534 1.00 97.38 421 VAL A CA 1
ATOM 3162 C C . VAL A 1 421 ? 31.946 -4.249 -31.046 1.00 97.38 421 VAL A C 1
ATOM 3164 O O . VAL A 1 421 ? 31.677 -4.872 -32.066 1.00 97.38 421 VAL A O 1
ATOM 3167 N N . GLY A 1 422 ? 33.064 -4.488 -30.359 1.00 95.88 422 GLY A N 1
ATOM 3168 C CA . GLY A 1 422 ? 34.058 -5.482 -30.785 1.00 95.88 422 GLY A CA 1
ATOM 3169 C C . GLY A 1 422 ? 33.667 -6.920 -30.437 1.00 95.88 422 GLY A C 1
ATOM 3170 O O . GLY A 1 422 ? 33.996 -7.856 -31.171 1.00 95.88 422 GLY A O 1
ATOM 3171 N N . ALA A 1 423 ? 32.933 -7.106 -29.338 1.00 96.94 423 ALA A N 1
ATOM 3172 C CA . ALA A 1 423 ? 32.430 -8.409 -28.925 1.00 96.94 423 ALA A CA 1
ATOM 3173 C C . ALA A 1 423 ? 31.117 -8.306 -28.141 1.00 96.94 423 ALA A C 1
ATOM 3175 O O . ALA A 1 423 ? 30.840 -7.305 -27.473 1.00 96.94 423 ALA A O 1
ATOM 3176 N N . VAL A 1 424 ? 30.335 -9.385 -28.195 1.00 95.19 424 VAL A N 1
ATOM 3177 C CA . VAL A 1 424 ? 29.128 -9.573 -27.390 1.00 95.19 424 VAL A CA 1
ATOM 3178 C C . VAL A 1 424 ? 29.246 -10.867 -26.592 1.00 95.19 424 VAL A C 1
ATOM 3180 O O . VAL A 1 424 ? 29.553 -11.923 -27.142 1.00 95.19 424 VAL A O 1
ATOM 3183 N N . CYS A 1 425 ? 28.983 -10.781 -25.290 1.00 94.31 425 CYS A N 1
ATOM 3184 C CA . CYS A 1 425 ? 28.892 -11.926 -24.393 1.00 94.31 425 CYS A CA 1
ATOM 3185 C C . CYS A 1 425 ? 27.418 -12.189 -24.050 1.00 94.31 425 CYS A C 1
ATOM 3187 O O . CYS A 1 425 ? 26.835 -11.507 -23.201 1.00 94.31 425 CYS A O 1
ATOM 3189 N N . ASP A 1 426 ? 26.790 -13.140 -24.737 1.00 90.94 426 ASP A N 1
ATOM 3190 C CA . ASP A 1 426 ? 25.395 -13.543 -24.518 1.00 90.94 426 ASP A CA 1
ATOM 3191 C C . ASP A 1 426 ? 25.216 -14.998 -24.984 1.00 90.94 426 ASP A C 1
ATOM 3193 O O . ASP A 1 426 ? 25.740 -15.361 -26.038 1.00 90.94 426 ASP A O 1
ATOM 3197 N N . PRO A 1 427 ? 24.484 -15.847 -24.242 1.00 87.00 427 PRO A N 1
ATOM 3198 C CA . PRO A 1 427 ? 24.252 -17.228 -24.662 1.00 87.00 427 PRO A CA 1
ATOM 3199 C C . PRO A 1 427 ? 23.448 -17.355 -25.964 1.00 87.00 427 PRO A C 1
ATOM 3201 O O . PRO A 1 427 ? 23.531 -18.382 -26.633 1.00 87.00 427 PRO A O 1
ATOM 3204 N N . ARG A 1 428 ? 22.668 -16.333 -26.335 1.00 85.44 428 ARG A N 1
ATOM 3205 C CA . ARG A 1 428 ? 21.912 -16.311 -27.595 1.00 85.44 428 ARG A CA 1
ATOM 3206 C C . ARG A 1 428 ? 22.815 -15.792 -28.697 1.00 85.44 428 ARG A C 1
ATOM 3208 O O . ARG A 1 428 ? 23.208 -14.632 -28.653 1.00 85.44 428 ARG A O 1
ATOM 3215 N N . ASP A 1 429 ? 23.146 -16.651 -29.653 1.00 85.31 429 ASP A N 1
ATOM 3216 C CA . ASP A 1 429 ? 24.063 -16.340 -30.749 1.00 85.31 429 ASP A CA 1
ATOM 3217 C C . ASP A 1 429 ? 23.278 -16.070 -32.047 1.00 85.31 429 ASP A C 1
ATOM 3219 O O . ASP A 1 429 ? 22.793 -17.014 -32.686 1.00 85.31 429 ASP A O 1
ATOM 3223 N N . PRO A 1 430 ? 23.161 -14.800 -32.481 1.00 78.38 430 PRO A N 1
ATOM 3224 C CA . PRO A 1 430 ? 22.385 -14.436 -33.658 1.00 78.38 430 PRO A CA 1
ATOM 3225 C C . PRO A 1 430 ? 22.999 -14.970 -34.960 1.00 78.38 430 PRO A C 1
ATOM 3227 O O . PRO A 1 430 ? 22.279 -15.115 -35.949 1.00 78.38 430 PRO A O 1
ATOM 3230 N N . TYR A 1 431 ? 24.292 -15.321 -34.975 1.00 82.06 431 TYR A N 1
ATOM 3231 C CA . TYR A 1 431 ? 24.933 -15.956 -36.129 1.00 82.06 431 TYR A CA 1
ATOM 3232 C C . TYR A 1 431 ? 24.510 -17.419 -36.302 1.00 82.06 431 TYR A C 1
ATOM 3234 O O . TYR A 1 431 ? 24.600 -17.954 -37.407 1.00 82.06 431 TYR A O 1
ATOM 3242 N N . ARG A 1 432 ? 24.046 -18.070 -35.228 1.00 76.75 432 ARG A N 1
ATOM 3243 C CA . ARG A 1 432 ? 23.571 -19.463 -35.243 1.00 76.75 432 ARG A CA 1
ATOM 3244 C C . ARG A 1 432 ? 22.056 -19.569 -35.355 1.00 76.75 432 ARG A C 1
ATOM 3246 O O . ARG A 1 432 ? 21.570 -20.468 -36.031 1.00 76.75 432 ARG A O 1
ATOM 3253 N N . GLU A 1 433 ? 21.328 -18.672 -34.696 1.00 68.12 433 GLU A N 1
ATOM 3254 C CA . GLU A 1 433 ? 19.865 -18.742 -34.560 1.00 68.12 433 GLU A CA 1
ATOM 3255 C C . GLU A 1 433 ? 19.093 -18.035 -35.688 1.00 68.12 433 GLU A C 1
ATOM 3257 O O . GLU A 1 433 ? 17.871 -18.073 -35.703 1.00 68.12 433 GLU A O 1
ATOM 3262 N N . GLY A 1 434 ? 19.777 -17.423 -36.661 1.00 62.56 434 GLY A N 1
ATOM 3263 C CA . GLY A 1 434 ? 19.123 -16.716 -37.762 1.00 62.56 434 GLY A CA 1
ATOM 3264 C C . GLY A 1 434 ? 18.652 -15.317 -37.352 1.00 62.56 434 GLY A C 1
ATOM 3265 O O . GLY A 1 434 ? 17.588 -15.110 -36.777 1.00 62.56 434 GLY A O 1
ATOM 3266 N N . ILE A 1 435 ? 19.442 -14.314 -37.730 1.00 57.22 435 ILE A N 1
ATOM 3267 C CA . ILE A 1 435 ? 19.274 -12.890 -37.395 1.00 57.22 435 ILE A CA 1
ATOM 3268 C C . ILE A 1 435 ? 17.850 -12.337 -37.656 1.00 57.22 435 ILE A C 1
ATOM 3270 O O . ILE A 1 435 ? 17.368 -11.487 -36.906 1.00 57.22 435 ILE A O 1
ATOM 3274 N N . GLY A 1 436 ? 17.164 -12.805 -38.708 1.00 57.38 436 GLY A N 1
ATOM 3275 C CA . GLY A 1 436 ? 15.836 -12.314 -39.110 1.00 57.38 436 GLY A CA 1
ATOM 3276 C C . GLY A 1 436 ? 14.672 -12.778 -38.225 1.00 57.38 436 GLY A C 1
ATOM 3277 O O . GLY A 1 436 ? 13.643 -12.106 -38.181 1.00 57.38 436 GLY A O 1
ATOM 3278 N N . GLU A 1 437 ? 14.829 -13.882 -37.493 1.00 58.38 437 GLU A N 1
ATOM 3279 C CA . GLU A 1 437 ? 13.751 -14.499 -36.702 1.00 58.38 437 GLU A CA 1
ATOM 3280 C C . GLU A 1 437 ? 13.680 -13.953 -35.265 1.00 58.38 437 GLU A C 1
ATOM 3282 O O . GLU A 1 437 ? 12.663 -14.079 -34.586 1.00 58.38 437 GLU A O 1
ATOM 3287 N N . LEU A 1 438 ? 14.727 -13.254 -34.811 1.00 60.09 438 LEU A N 1
ATOM 3288 C CA . LEU A 1 438 ? 14.862 -12.757 -33.436 1.00 60.09 438 LEU A CA 1
ATOM 3289 C C . LEU A 1 438 ? 13.995 -11.524 -33.116 1.00 60.09 438 LEU A C 1
ATOM 3291 O O . LEU A 1 438 ? 13.898 -11.108 -31.958 1.00 60.09 438 LEU A O 1
ATOM 3295 N N . GLY A 1 439 ? 13.386 -10.890 -34.125 1.00 68.12 439 GLY A N 1
ATOM 3296 C CA . GLY A 1 439 ? 12.549 -9.696 -33.952 1.00 68.12 439 GLY A CA 1
ATOM 3297 C C . GLY A 1 439 ? 13.271 -8.503 -33.301 1.00 68.12 439 GLY A C 1
ATOM 3298 O O . GLY A 1 439 ? 12.610 -7.643 -32.719 1.00 68.12 439 GLY A O 1
ATOM 3299 N N . MET A 1 440 ? 14.608 -8.460 -33.346 1.00 77.94 440 MET A N 1
ATOM 3300 C CA . MET A 1 440 ? 15.484 -7.464 -32.708 1.00 77.94 440 MET A CA 1
ATOM 3301 C C . MET A 1 440 ? 16.234 -6.630 -33.761 1.00 77.94 440 MET A C 1
ATOM 3303 O O . MET A 1 440 ? 17.456 -6.678 -33.828 1.00 77.94 440 MET A O 1
ATOM 3307 N N . ALA A 1 441 ? 15.508 -5.871 -34.593 1.00 84.69 441 ALA A N 1
ATOM 3308 C CA . ALA A 1 441 ? 16.079 -5.138 -35.734 1.00 84.69 441 ALA A CA 1
ATOM 3309 C C . ALA A 1 441 ? 17.334 -4.288 -35.411 1.00 84.69 441 ALA A C 1
ATOM 3311 O O . ALA A 1 441 ? 18.312 -4.428 -36.137 1.00 84.69 441 ALA A O 1
ATOM 3312 N N . PRO A 1 442 ? 17.407 -3.519 -34.304 1.00 90.12 442 PRO A N 1
ATOM 3313 C CA . PRO A 1 442 ? 18.625 -2.759 -34.013 1.00 90.12 442 PRO A CA 1
ATOM 3314 C C . PRO A 1 442 ? 19.847 -3.658 -33.755 1.00 90.12 442 PRO A C 1
ATOM 3316 O O . PRO A 1 442 ? 20.954 -3.344 -34.171 1.00 90.12 442 PRO A O 1
ATOM 3319 N N . LEU A 1 443 ? 19.670 -4.821 -33.120 1.00 88.62 443 LEU A N 1
ATOM 3320 C CA . LEU A 1 443 ? 20.767 -5.779 -32.936 1.00 88.62 443 LEU A CA 1
ATOM 3321 C C . LEU A 1 443 ? 21.239 -6.371 -34.264 1.00 88.62 443 LEU A C 1
ATOM 3323 O O . LEU A 1 443 ? 22.433 -6.586 -34.444 1.00 88.62 443 LEU A O 1
ATOM 3327 N N . VAL A 1 444 ? 20.318 -6.604 -35.198 1.00 88.38 444 VAL A N 1
ATOM 3328 C CA . VAL A 1 444 ? 20.653 -7.040 -36.557 1.00 88.38 444 VAL A CA 1
ATOM 3329 C C . VAL A 1 444 ? 21.548 -6.017 -37.250 1.00 88.38 444 VAL A C 1
ATOM 3331 O O . VAL A 1 444 ? 22.560 -6.392 -37.839 1.00 88.38 444 VAL A O 1
ATOM 3334 N N . ASP A 1 445 ? 21.181 -4.741 -37.170 1.00 90.88 445 ASP A N 1
ATOM 3335 C CA . ASP A 1 445 ? 21.934 -3.661 -37.801 1.00 90.88 445 ASP A CA 1
ATOM 3336 C C . ASP A 1 445 ? 23.317 -3.509 -37.161 1.00 90.88 445 ASP A C 1
ATOM 3338 O O . ASP A 1 445 ? 24.314 -3.478 -37.879 1.00 90.88 445 ASP A O 1
ATOM 3342 N N . LEU A 1 446 ? 23.403 -3.577 -35.827 1.00 92.75 446 LEU A N 1
ATOM 3343 C CA . LEU A 1 446 ? 24.680 -3.595 -35.110 1.00 92.75 446 LEU A CA 1
ATOM 3344 C C . LEU A 1 446 ? 25.571 -4.769 -35.543 1.00 92.75 446 LEU A C 1
ATOM 3346 O O . LEU A 1 446 ? 26.756 -4.584 -35.800 1.00 92.75 446 LEU A O 1
ATOM 3350 N N . VAL A 1 447 ? 25.014 -5.980 -35.635 1.00 90.81 447 VAL A N 1
ATOM 3351 C CA . VAL A 1 447 ? 25.765 -7.177 -36.044 1.00 90.81 447 VAL A CA 1
ATOM 3352 C C . VAL A 1 447 ? 26.276 -7.054 -37.480 1.00 90.81 447 VAL A C 1
ATOM 3354 O O . VAL A 1 447 ? 27.398 -7.468 -37.763 1.00 90.81 447 VAL A O 1
ATOM 3357 N N . ARG A 1 448 ? 25.484 -6.471 -38.387 1.00 90.06 448 ARG A N 1
ATOM 3358 C CA . ARG A 1 448 ? 25.915 -6.216 -39.770 1.00 90.06 448 ARG A CA 1
ATOM 3359 C C . ARG A 1 448 ? 27.005 -5.153 -39.853 1.00 90.06 448 ARG A C 1
ATOM 3361 O O . ARG A 1 448 ? 27.892 -5.287 -40.689 1.00 90.06 448 ARG A O 1
ATOM 3368 N N . GLU A 1 449 ? 26.908 -4.104 -39.041 1.00 92.94 449 GLU A N 1
ATOM 3369 C CA . GLU A 1 449 ? 27.823 -2.966 -39.093 1.00 92.94 449 GLU A CA 1
ATOM 3370 C C . GLU A 1 449 ? 29.170 -3.271 -38.423 1.00 92.94 449 GLU A C 1
ATOM 3372 O O . GLU A 1 449 ? 30.216 -3.013 -39.013 1.00 92.94 449 GLU A O 1
ATOM 3377 N N . ASP A 1 450 ? 29.153 -3.855 -37.222 1.00 94.69 450 ASP A N 1
ATOM 3378 C CA . ASP A 1 450 ? 30.358 -4.054 -36.405 1.00 94.69 450 ASP A CA 1
ATOM 3379 C C . ASP A 1 450 ? 30.941 -5.471 -36.468 1.00 94.69 450 ASP A C 1
ATOM 3381 O O . ASP A 1 450 ? 32.098 -5.667 -36.087 1.00 94.69 450 ASP A O 1
ATOM 3385 N N . ALA A 1 451 ? 30.158 -6.458 -36.924 1.00 93.25 451 ALA A N 1
ATOM 3386 C CA . ALA A 1 451 ? 30.521 -7.879 -36.939 1.00 93.25 451 ALA A CA 1
ATOM 3387 C C . ALA A 1 451 ? 31.209 -8.353 -35.631 1.00 93.25 451 ALA A C 1
ATOM 3389 O O . ALA A 1 451 ? 32.316 -8.906 -35.677 1.00 93.25 451 ALA A O 1
ATOM 3390 N N . PRO A 1 452 ? 30.589 -8.135 -34.450 1.00 94.88 452 PRO A N 1
ATOM 3391 C CA . PRO A 1 452 ? 31.208 -8.439 -33.166 1.00 94.88 452 PRO A CA 1
ATOM 3392 C C . PRO A 1 452 ? 31.502 -9.931 -33.014 1.00 94.88 452 PRO A C 1
ATOM 3394 O O . PRO A 1 452 ? 30.719 -10.785 -33.444 1.00 94.88 452 PRO A O 1
ATOM 3397 N N . ILE A 1 453 ? 32.591 -10.252 -32.313 1.00 94.88 453 ILE A N 1
ATOM 3398 C CA . ILE A 1 453 ? 32.882 -11.628 -31.899 1.00 94.88 453 ILE A CA 1
ATOM 3399 C C . ILE A 1 453 ? 31.850 -12.057 -30.857 1.00 94.88 453 ILE A C 1
ATOM 3401 O O . ILE A 1 453 ? 31.607 -11.336 -29.889 1.00 94.88 453 ILE A O 1
ATOM 3405 N N . TRP A 1 454 ? 31.274 -13.245 -31.030 1.00 92.81 454 TRP A N 1
ATOM 3406 C CA . TRP A 1 454 ? 30.304 -13.783 -30.085 1.00 92.81 454 TRP A CA 1
ATOM 3407 C C . TRP A 1 454 ? 30.955 -14.731 -29.081 1.00 92.81 454 TRP A C 1
ATOM 3409 O O . TRP A 1 454 ? 31.641 -15.680 -29.467 1.00 92.81 454 TRP A O 1
ATOM 3419 N N . LEU A 1 455 ? 30.717 -14.490 -27.795 1.00 92.56 455 LEU A N 1
ATOM 3420 C CA . LEU A 1 455 ? 31.126 -15.363 -26.701 1.00 92.56 455 LEU A CA 1
ATOM 3421 C C . LEU A 1 455 ? 29.878 -15.871 -25.977 1.00 92.56 455 LEU A C 1
ATOM 3423 O O . LEU A 1 455 ? 29.072 -15.078 -25.500 1.00 92.56 455 LEU A O 1
ATOM 3427 N N . ASP A 1 456 ? 29.730 -17.192 -25.885 1.00 90.50 456 ASP A N 1
ATOM 3428 C CA . ASP A 1 456 ? 28.659 -17.835 -25.119 1.00 90.50 456 ASP A CA 1
ATOM 3429 C C . ASP A 1 456 ? 29.156 -18.116 -23.687 1.00 90.50 456 ASP A C 1
ATOM 3431 O O . ASP A 1 456 ? 29.927 -19.064 -23.485 1.00 90.50 456 ASP A O 1
ATOM 3435 N N . PRO A 1 457 ? 28.744 -17.318 -22.680 1.00 88.50 457 PRO A N 1
ATOM 3436 C CA . PRO A 1 457 ? 29.196 -17.507 -21.308 1.00 88.50 457 PRO A CA 1
ATOM 3437 C C . PRO A 1 457 ? 28.572 -18.737 -20.642 1.00 88.50 457 PRO A C 1
ATOM 3439 O O . PRO A 1 457 ? 29.139 -19.241 -19.679 1.00 88.50 457 PRO A O 1
ATOM 3442 N N . ALA A 1 458 ? 27.438 -19.258 -21.133 1.00 81.81 458 ALA A N 1
ATOM 3443 C CA . ALA A 1 458 ? 26.741 -20.378 -20.494 1.00 81.81 458 ALA A CA 1
ATOM 3444 C C . ALA A 1 458 ? 27.507 -21.707 -20.614 1.00 81.81 458 ALA A C 1
ATOM 3446 O O . ALA A 1 458 ? 27.187 -22.678 -19.930 1.00 81.81 458 ALA A O 1
ATOM 3447 N N . ARG A 1 459 ? 28.530 -21.758 -21.473 1.00 76.56 459 ARG A N 1
ATOM 3448 C CA . ARG A 1 459 ? 29.378 -22.939 -21.690 1.00 76.56 459 ARG A CA 1
ATOM 3449 C C . ARG A 1 459 ? 30.704 -22.888 -20.939 1.00 76.56 459 ARG A C 1
ATOM 3451 O O . ARG A 1 459 ? 31.510 -23.803 -21.100 1.00 76.56 459 ARG A O 1
ATOM 3458 N N . LEU A 1 460 ? 30.959 -21.830 -20.169 1.00 83.06 460 LEU A N 1
ATOM 3459 C CA . LEU A 1 460 ? 32.262 -21.577 -19.565 1.00 83.06 460 LEU A CA 1
ATOM 3460 C C . LEU A 1 460 ? 32.153 -21.456 -18.039 1.00 83.06 460 LEU A C 1
ATOM 3462 O O . LEU A 1 460 ? 31.342 -20.672 -17.547 1.00 83.06 460 LEU A O 1
ATOM 3466 N N . PRO A 1 461 ? 32.987 -22.174 -17.265 1.00 80.50 461 PRO A N 1
ATOM 3467 C CA . PRO A 1 461 ? 33.169 -21.852 -15.853 1.00 80.50 461 PRO A CA 1
ATOM 3468 C C . PRO A 1 461 ? 33.837 -20.468 -15.693 1.00 80.50 461 PRO A C 1
ATOM 3470 O O . PRO A 1 461 ? 34.487 -20.000 -16.633 1.00 80.50 461 PRO A O 1
ATOM 3473 N N . PRO A 1 462 ? 33.748 -19.823 -14.511 1.00 76.75 462 PRO A N 1
ATOM 3474 C CA . PRO A 1 462 ? 34.262 -18.466 -14.295 1.00 76.75 462 PRO A CA 1
ATOM 3475 C C . PRO A 1 462 ? 35.720 -18.255 -14.731 1.00 76.75 462 PRO A C 1
ATOM 3477 O O . PRO A 1 462 ? 35.998 -17.310 -15.461 1.00 76.75 462 PRO A O 1
ATOM 3480 N N . ASP A 1 463 ? 36.641 -19.155 -14.377 1.00 81.88 463 ASP A N 1
ATOM 3481 C CA . ASP A 1 463 ? 38.059 -19.007 -14.745 1.00 81.88 463 ASP A CA 1
ATOM 3482 C C . ASP A 1 463 ? 38.277 -19.066 -16.264 1.00 81.88 463 ASP A C 1
ATOM 3484 O O . ASP A 1 463 ? 39.055 -18.292 -16.825 1.00 81.88 463 ASP A O 1
ATOM 3488 N N . ALA A 1 464 ? 37.541 -19.942 -16.953 1.00 88.56 464 ALA A N 1
ATOM 3489 C CA . ALA A 1 464 ? 37.590 -20.038 -18.408 1.00 88.56 464 ALA A CA 1
ATOM 3490 C C . ALA A 1 464 ? 36.952 -18.812 -19.079 1.00 88.56 464 ALA A C 1
ATOM 3492 O O . ALA A 1 464 ? 37.403 -18.392 -20.143 1.00 88.56 464 ALA A O 1
ATOM 3493 N N . LEU A 1 465 ? 35.937 -18.206 -18.451 1.00 91.19 465 LEU A N 1
ATOM 3494 C CA . LEU A 1 465 ? 35.358 -16.949 -18.914 1.00 91.19 465 LEU A CA 1
ATOM 3495 C C . LEU A 1 465 ? 36.376 -15.805 -18.815 1.00 91.19 465 LEU A C 1
ATOM 3497 O O . LEU A 1 465 ? 36.544 -15.079 -19.789 1.00 91.19 465 LEU A O 1
ATOM 3501 N N . TYR A 1 466 ? 37.106 -15.673 -17.701 1.00 92.06 466 TYR A N 1
ATOM 3502 C CA . TYR A 1 466 ? 38.175 -14.669 -17.572 1.00 92.06 466 TYR A CA 1
ATOM 3503 C C . TYR A 1 466 ? 39.252 -14.851 -18.644 1.00 92.06 466 TYR A C 1
ATOM 3505 O O . TYR A 1 466 ? 39.621 -13.883 -19.304 1.00 92.06 466 TYR A O 1
ATOM 3513 N N . GLN A 1 467 ? 39.700 -16.088 -18.871 1.00 93.19 467 GLN A N 1
ATOM 3514 C CA . GLN A 1 467 ? 40.676 -16.400 -19.920 1.00 93.19 467 GLN A CA 1
ATOM 3515 C C . GLN A 1 467 ? 40.156 -16.048 -21.320 1.00 93.19 467 GLN A C 1
ATOM 3517 O O . GLN A 1 467 ? 40.895 -15.495 -22.133 1.00 93.19 467 GLN A O 1
ATOM 3522 N N . ALA A 1 468 ? 38.884 -16.336 -21.608 1.00 94.31 468 ALA A N 1
ATOM 3523 C CA . ALA A 1 468 ? 38.267 -15.991 -22.883 1.00 94.31 468 ALA A CA 1
ATOM 3524 C C . ALA A 1 468 ? 38.157 -14.470 -23.072 1.00 94.31 468 ALA A C 1
ATOM 3526 O O . ALA A 1 468 ? 38.500 -13.959 -24.137 1.00 94.31 468 ALA A O 1
ATOM 3527 N N . LEU A 1 469 ? 37.728 -13.740 -22.039 1.00 95.75 469 LEU A N 1
ATOM 3528 C CA . LEU A 1 469 ? 37.667 -12.278 -22.062 1.00 95.75 469 LEU A CA 1
ATOM 3529 C C . LEU A 1 469 ? 39.062 -11.658 -22.228 1.00 95.75 469 LEU A C 1
ATOM 3531 O O . LEU A 1 469 ? 39.218 -10.715 -23.001 1.00 95.75 469 LEU A O 1
ATOM 3535 N N . ASP A 1 470 ? 40.083 -12.222 -21.580 1.00 95.94 470 ASP A N 1
ATOM 3536 C CA . ASP A 1 470 ? 41.478 -11.801 -21.739 1.00 95.94 470 ASP A CA 1
ATOM 3537 C C . ASP A 1 470 ? 41.998 -12.040 -23.150 1.00 95.94 470 ASP A C 1
ATOM 3539 O O . ASP A 1 470 ? 42.628 -11.156 -23.725 1.00 95.94 470 ASP A O 1
ATOM 3543 N N . ALA A 1 471 ? 41.690 -13.192 -23.746 1.00 95.69 471 ALA A N 1
ATOM 3544 C CA . ALA A 1 471 ? 42.057 -13.480 -25.127 1.00 95.69 471 ALA A CA 1
ATOM 3545 C C . ALA A 1 471 ? 41.386 -12.508 -26.114 1.00 95.69 471 ALA A C 1
ATOM 3547 O O . ALA A 1 471 ? 42.033 -12.038 -27.052 1.00 95.69 471 ALA A O 1
ATOM 3548 N N . LEU A 1 472 ? 40.108 -12.172 -25.897 1.00 96.19 472 LEU A N 1
ATOM 3549 C CA . LEU A 1 472 ? 39.396 -11.180 -26.708 1.00 96.19 472 LEU A CA 1
ATOM 3550 C C . LEU A 1 472 ? 40.015 -9.788 -26.558 1.00 96.19 472 LEU A C 1
ATOM 3552 O O . LEU A 1 472 ? 40.326 -9.154 -27.562 1.00 96.19 472 LEU A O 1
ATOM 3556 N N . HIS A 1 473 ? 40.252 -9.350 -25.322 1.00 96.88 473 HIS A N 1
ATOM 3557 C CA . HIS A 1 473 ? 40.821 -8.039 -25.029 1.00 96.88 473 HIS A CA 1
ATOM 3558 C C . HIS A 1 473 ? 42.271 -7.897 -25.518 1.00 96.88 473 HIS A C 1
ATOM 3560 O O . HIS A 1 473 ? 42.661 -6.836 -25.992 1.00 96.88 473 HIS A O 1
ATOM 3566 N N . ALA A 1 474 ? 43.073 -8.963 -25.451 1.00 95.81 474 ALA A N 1
ATOM 3567 C CA . ALA A 1 474 ? 44.435 -8.969 -25.983 1.00 95.81 474 ALA A CA 1
ATOM 3568 C C . ALA A 1 474 ? 44.461 -8.904 -27.518 1.00 95.81 474 ALA A C 1
ATOM 3570 O O . ALA A 1 474 ? 45.367 -8.304 -28.095 1.00 95.81 474 ALA A O 1
ATOM 3571 N N . ARG A 1 475 ? 43.476 -9.522 -28.184 1.00 94.00 475 ARG A N 1
ATOM 3572 C CA . ARG A 1 475 ? 43.334 -9.480 -29.644 1.00 94.00 475 ARG A CA 1
ATOM 3573 C C . ARG A 1 475 ? 42.848 -8.116 -30.134 1.00 94.00 475 ARG A C 1
ATOM 3575 O O . ARG A 1 475 ? 43.318 -7.647 -31.165 1.00 94.00 475 ARG A O 1
ATOM 3582 N N . ASP A 1 476 ? 41.876 -7.537 -29.441 1.00 92.00 476 ASP A N 1
ATOM 3583 C CA . ASP A 1 476 ? 41.216 -6.287 -29.810 1.00 92.00 476 ASP A CA 1
ATOM 3584 C C . ASP A 1 476 ? 40.793 -5.544 -28.529 1.00 92.00 476 ASP A C 1
ATOM 3586 O O . ASP A 1 476 ? 39.738 -5.841 -27.961 1.00 92.00 476 ASP A O 1
ATOM 3590 N N . PRO A 1 477 ? 41.633 -4.621 -28.023 1.00 94.75 477 PRO A N 1
ATOM 3591 C CA . PRO A 1 477 ? 41.409 -3.973 -26.738 1.00 94.75 477 PRO A CA 1
ATOM 3592 C C . PRO A 1 477 ? 40.075 -3.234 -26.674 1.00 94.75 477 PRO A C 1
ATOM 3594 O O . PRO A 1 477 ? 39.719 -2.465 -27.565 1.00 94.75 477 PRO A O 1
ATOM 3597 N N . PHE A 1 478 ? 39.355 -3.458 -25.580 1.00 96.88 478 PHE A N 1
ATOM 3598 C CA . PHE A 1 478 ? 38.123 -2.753 -25.236 1.00 96.88 478 PHE A CA 1
ATOM 3599 C C . PHE A 1 478 ? 38.449 -1.507 -24.418 1.00 96.88 478 PHE A C 1
ATOM 3601 O O . PHE A 1 478 ? 39.375 -1.524 -23.613 1.00 96.88 478 PHE A O 1
ATOM 3608 N N . ASP A 1 479 ? 37.656 -0.455 -24.570 1.00 95.50 479 ASP A N 1
ATOM 3609 C CA . ASP A 1 479 ? 37.749 0.763 -23.762 1.00 95.50 479 ASP A CA 1
ATOM 3610 C C . ASP A 1 479 ? 36.682 0.778 -22.659 1.00 95.50 479 ASP A C 1
ATOM 3612 O O . ASP A 1 479 ? 36.897 1.313 -21.566 1.00 95.50 479 ASP A O 1
ATOM 3616 N N . ALA A 1 480 ? 35.531 0.154 -22.927 1.00 97.00 480 ALA A N 1
ATOM 3617 C CA . ALA A 1 480 ? 34.419 0.120 -21.995 1.00 97.00 480 ALA A CA 1
ATOM 3618 C C . ALA A 1 480 ? 33.535 -1.126 -22.133 1.00 97.00 480 ALA A C 1
ATOM 3620 O O . ALA A 1 480 ? 33.481 -1.781 -23.175 1.00 97.00 480 ALA A O 1
ATOM 3621 N N . LEU A 1 481 ? 32.806 -1.425 -21.059 1.00 98.00 481 LEU A N 1
ATOM 3622 C CA . LEU A 1 481 ? 31.786 -2.461 -21.006 1.00 98.00 481 LEU A CA 1
ATOM 3623 C C . LEU A 1 481 ? 30.398 -1.848 -20.852 1.00 98.00 481 LEU A C 1
ATOM 3625 O O . LEU A 1 481 ? 30.208 -0.886 -20.108 1.00 98.00 481 LEU A O 1
ATOM 3629 N N . VAL A 1 482 ? 29.415 -2.482 -21.482 1.00 97.56 482 VAL A N 1
ATOM 3630 C CA . VAL A 1 482 ? 27.994 -2.262 -21.196 1.00 97.56 482 VAL A CA 1
ATOM 3631 C C . VAL A 1 482 ? 27.408 -3.580 -20.703 1.00 97.56 482 VAL A C 1
ATOM 3633 O O . VAL A 1 482 ? 27.392 -4.562 -21.439 1.00 97.56 482 VAL A O 1
ATOM 3636 N N . ILE A 1 483 ? 26.955 -3.614 -19.451 1.00 96.06 483 ILE A N 1
ATOM 3637 C CA . ILE A 1 483 ? 26.499 -4.816 -18.750 1.00 96.06 483 ILE A CA 1
ATOM 3638 C C . ILE A 1 483 ? 24.984 -4.753 -18.560 1.00 96.06 483 ILE A C 1
ATOM 3640 O O . ILE A 1 483 ? 24.487 -3.963 -17.759 1.00 96.06 483 ILE A O 1
ATOM 3644 N N . ALA A 1 484 ? 24.264 -5.601 -19.295 1.00 92.75 484 ALA A N 1
ATOM 3645 C CA . ALA A 1 484 ? 22.804 -5.688 -19.315 1.00 92.75 484 ALA A CA 1
ATOM 3646 C C . ALA A 1 484 ? 22.317 -7.154 -19.275 1.00 92.75 484 ALA A C 1
ATOM 3648 O O . ALA A 1 484 ? 21.423 -7.560 -20.022 1.00 92.75 484 ALA A O 1
ATOM 3649 N N . CYS A 1 485 ? 22.943 -7.979 -18.429 1.00 90.94 485 CYS A N 1
ATOM 3650 C CA . CYS A 1 485 ? 22.580 -9.383 -18.221 1.00 90.94 485 CYS A CA 1
ATOM 3651 C C . CYS A 1 485 ? 21.788 -9.582 -16.910 1.00 90.94 485 CYS A C 1
ATOM 3653 O O . CYS A 1 485 ? 21.244 -8.631 -16.352 1.00 90.94 485 CYS A O 1
ATOM 3655 N N . ASN A 1 486 ? 21.620 -10.828 -16.450 1.00 89.00 486 ASN A N 1
ATOM 3656 C CA . ASN A 1 486 ? 20.980 -11.076 -15.155 1.00 89.00 486 ASN A CA 1
ATOM 3657 C C . ASN A 1 486 ? 21.873 -10.503 -14.026 1.00 89.00 486 ASN A C 1
ATOM 3659 O O . ASN A 1 486 ? 23.075 -10.787 -14.028 1.00 89.00 486 ASN A O 1
ATOM 3663 N N . PRO A 1 487 ? 21.310 -9.758 -13.050 1.00 92.69 487 PRO A N 1
ATOM 3664 C CA . PRO A 1 487 ? 22.070 -9.173 -11.950 1.00 92.69 487 PRO A CA 1
ATOM 3665 C C . PRO A 1 487 ? 22.986 -10.118 -11.174 1.00 92.69 487 PRO A C 1
ATOM 3667 O O . PRO A 1 487 ? 24.028 -9.676 -10.691 1.00 92.69 487 PRO A O 1
ATOM 3670 N N . VAL A 1 488 ? 22.655 -11.412 -11.076 1.00 92.44 488 VAL A N 1
ATOM 3671 C CA . VAL A 1 488 ? 23.523 -12.387 -10.387 1.00 92.44 488 VAL A CA 1
ATOM 3672 C C . VAL A 1 488 ? 24.861 -12.627 -11.098 1.00 92.44 488 VAL A C 1
ATOM 3674 O O . VAL A 1 488 ? 25.778 -13.208 -10.523 1.00 92.44 488 VAL A O 1
ATOM 3677 N N . HIS A 1 489 ? 24.998 -12.162 -12.342 1.00 91.62 489 HIS A N 1
ATOM 3678 C CA . HIS A 1 489 ? 26.217 -12.283 -13.136 1.00 91.62 489 HIS A CA 1
ATOM 3679 C C . HIS A 1 489 ? 26.967 -10.957 -13.296 1.00 91.62 489 HIS A C 1
ATOM 3681 O O . HIS A 1 489 ? 28.041 -10.955 -13.882 1.00 91.62 489 HIS A O 1
ATOM 3687 N N . HIS A 1 490 ? 26.470 -9.824 -12.790 1.00 95.06 490 HIS A N 1
ATOM 3688 C CA . HIS A 1 490 ? 27.135 -8.527 -12.989 1.00 95.06 490 HIS A CA 1
ATOM 3689 C C . HIS A 1 490 ? 28.557 -8.495 -12.415 1.00 95.06 490 HIS A C 1
ATOM 3691 O O . HIS A 1 490 ? 29.483 -8.001 -13.064 1.00 95.06 490 HIS A O 1
ATOM 3697 N N . MET A 1 491 ? 28.745 -9.075 -11.226 1.00 94.50 491 MET A N 1
ATOM 3698 C CA . MET A 1 491 ? 29.998 -8.982 -10.476 1.00 94.50 491 MET A CA 1
ATOM 3699 C C . MET A 1 491 ? 31.202 -9.572 -11.227 1.00 94.50 491 MET A C 1
ATOM 3701 O O . MET A 1 491 ? 32.299 -9.021 -11.150 1.00 94.50 491 MET A O 1
ATOM 3705 N N . VAL A 1 492 ? 31.004 -10.644 -12.005 1.00 92.69 492 VAL A N 1
ATOM 3706 C CA . VAL A 1 492 ? 32.088 -11.289 -12.769 1.00 92.69 492 VAL A CA 1
ATOM 3707 C C . VAL A 1 492 ? 32.680 -10.329 -13.810 1.00 92.69 492 VAL A C 1
ATOM 3709 O O . VAL A 1 492 ? 33.896 -10.172 -13.908 1.00 92.69 492 VAL A O 1
ATOM 3712 N N . TYR A 1 493 ? 31.817 -9.602 -14.523 1.00 96.00 493 TYR A N 1
ATOM 3713 C CA . TYR A 1 493 ? 32.219 -8.663 -15.568 1.00 96.00 493 TYR A CA 1
ATOM 3714 C C . TYR A 1 493 ? 32.719 -7.343 -14.984 1.00 96.00 493 TYR A C 1
ATOM 3716 O O . TYR A 1 493 ? 33.709 -6.798 -15.469 1.00 96.00 493 TYR A O 1
ATOM 3724 N N . LEU A 1 494 ? 32.084 -6.855 -13.915 1.00 96.62 494 LEU A N 1
ATOM 3725 C CA . LEU A 1 494 ? 32.522 -5.655 -13.202 1.00 96.62 494 LEU A CA 1
ATOM 3726 C C . LEU A 1 494 ? 33.929 -5.828 -12.628 1.00 96.62 494 LEU A C 1
ATOM 3728 O O . LEU A 1 494 ? 34.790 -4.983 -12.861 1.00 96.62 494 LEU A O 1
ATOM 3732 N N . ARG A 1 495 ? 34.201 -6.944 -11.942 1.00 95.12 495 ARG A N 1
ATOM 3733 C CA . ARG A 1 495 ? 35.540 -7.232 -11.412 1.00 95.12 495 ARG A CA 1
ATOM 3734 C C . ARG A 1 495 ? 36.565 -7.361 -12.538 1.00 95.12 495 ARG A C 1
ATOM 3736 O O . ARG A 1 495 ? 37.663 -6.821 -12.417 1.00 95.12 495 ARG A O 1
ATOM 3743 N N . TRP A 1 496 ? 36.225 -8.037 -13.638 1.00 95.56 496 TRP A N 1
ATOM 3744 C CA . TRP A 1 496 ? 37.115 -8.141 -14.800 1.00 95.56 496 TRP A CA 1
ATOM 3745 C C . TRP A 1 496 ? 37.450 -6.766 -15.407 1.00 95.56 496 TRP A C 1
ATOM 3747 O O . TRP A 1 496 ? 38.624 -6.481 -15.648 1.00 95.56 496 TRP A O 1
ATOM 3757 N N . ALA A 1 497 ? 36.449 -5.894 -15.574 1.00 96.25 497 ALA A N 1
ATOM 3758 C CA . ALA A 1 497 ? 36.624 -4.538 -16.094 1.00 96.25 497 ALA A CA 1
ATOM 3759 C C . ALA A 1 497 ? 37.473 -3.662 -15.167 1.00 96.25 497 ALA A C 1
ATOM 3761 O O . ALA A 1 497 ? 38.454 -3.068 -15.612 1.00 96.25 497 ALA A O 1
ATOM 3762 N N . VAL A 1 498 ? 37.136 -3.619 -13.874 1.00 95.56 498 VAL A N 1
ATOM 3763 C CA . VAL A 1 498 ? 37.818 -2.769 -12.890 1.00 95.56 498 VAL A CA 1
ATOM 3764 C C . VAL A 1 498 ? 39.275 -3.184 -12.710 1.00 95.56 498 VAL A C 1
ATOM 3766 O O . VAL A 1 498 ? 40.146 -2.328 -12.771 1.00 95.56 498 VAL A O 1
ATOM 3769 N N . THR A 1 499 ? 39.576 -4.481 -12.604 1.00 93.19 499 THR A N 1
ATOM 3770 C CA . THR A 1 499 ? 40.973 -4.964 -12.488 1.00 93.19 499 THR A CA 1
ATOM 3771 C C . THR A 1 499 ? 41.827 -4.662 -13.721 1.00 93.19 499 THR A C 1
ATOM 3773 O O . THR A 1 499 ? 43.053 -4.674 -13.653 1.00 93.19 499 THR A O 1
ATOM 3776 N N . ARG A 1 500 ? 41.191 -4.366 -14.859 1.00 93.75 500 ARG A N 1
ATOM 3777 C CA . ARG A 1 500 ? 41.860 -3.900 -16.078 1.00 93.75 500 ARG A CA 1
ATOM 3778 C C . ARG A 1 500 ? 41.789 -2.397 -16.249 1.00 93.75 500 ARG A C 1
ATOM 3780 O O . ARG A 1 500 ? 42.439 -1.920 -17.161 1.00 93.75 500 ARG A O 1
ATOM 3787 N N . GLY A 1 501 ? 41.047 -1.669 -15.412 1.00 94.12 501 GLY A N 1
ATOM 3788 C CA . GLY A 1 501 ? 40.782 -0.231 -15.479 1.00 94.12 501 GLY A CA 1
ATOM 3789 C C . GLY A 1 501 ? 39.909 0.215 -16.645 1.00 94.12 501 GLY A C 1
ATOM 3790 O O . GLY A 1 501 ? 40.147 1.284 -17.205 1.00 94.12 501 GLY A O 1
ATOM 3791 N N . LEU A 1 502 ? 38.970 -0.623 -17.070 1.00 95.81 502 LEU A N 1
ATOM 3792 C CA . LEU A 1 502 ? 38.002 -0.314 -18.120 1.00 95.81 502 LEU A CA 1
ATOM 3793 C C . LEU A 1 502 ? 36.771 0.374 -17.533 1.00 95.81 502 LEU A C 1
ATOM 3795 O O . LEU A 1 502 ? 36.305 0.006 -16.455 1.00 95.81 502 LEU A O 1
ATOM 3799 N N . HIS A 1 503 ? 36.198 1.326 -18.270 1.00 97.12 503 HIS A N 1
ATOM 3800 C CA . HIS A 1 503 ? 34.915 1.911 -17.884 1.00 97.12 503 HIS A CA 1
ATOM 3801 C C . HIS A 1 503 ? 33.806 0.854 -17.975 1.00 97.12 503 HIS A C 1
ATOM 3803 O O . HIS A 1 503 ? 33.819 0.012 -18.870 1.00 97.12 503 HIS A O 1
ATOM 3809 N N . ALA A 1 504 ? 32.815 0.900 -17.090 1.00 97.62 504 ALA A N 1
ATOM 3810 C CA . ALA A 1 504 ? 31.679 -0.013 -17.134 1.00 97.62 504 ALA A CA 1
ATOM 3811 C C . ALA A 1 504 ? 30.363 0.722 -16.870 1.00 97.62 504 ALA A C 1
ATOM 3813 O O . ALA A 1 504 ? 30.211 1.393 -15.852 1.00 97.62 504 ALA A O 1
ATOM 3814 N N . LEU A 1 505 ? 29.394 0.555 -17.765 1.00 96.38 505 LEU A N 1
ATOM 3815 C CA . LEU A 1 505 ? 27.995 0.885 -17.525 1.00 96.38 505 LEU A CA 1
ATOM 3816 C C . LEU A 1 505 ? 27.294 -0.400 -17.113 1.00 96.38 505 LEU A C 1
ATOM 3818 O O . LEU A 1 505 ? 27.296 -1.361 -17.877 1.00 96.38 505 LEU A O 1
ATOM 3822 N N . CYS A 1 506 ? 26.695 -0.429 -15.931 1.00 94.62 506 CYS A N 1
ATOM 3823 C CA . CYS A 1 506 ? 26.038 -1.618 -15.409 1.00 94.62 506 CYS A CA 1
ATOM 3824 C C . CYS A 1 506 ? 24.583 -1.332 -15.080 1.00 94.62 506 CYS A C 1
ATOM 3826 O O . CYS A 1 506 ? 24.276 -0.399 -14.335 1.00 94.62 506 CYS A O 1
ATOM 3828 N N . ASP A 1 507 ? 23.685 -2.164 -15.601 1.00 90.88 507 ASP A N 1
ATOM 3829 C CA . ASP A 1 507 ? 22.299 -2.169 -15.163 1.00 90.88 507 ASP A CA 1
ATOM 3830 C C . ASP A 1 507 ? 22.199 -2.507 -13.667 1.00 90.88 507 ASP A C 1
ATOM 3832 O O . ASP A 1 507 ? 23.084 -3.105 -13.053 1.00 90.88 507 ASP A O 1
ATOM 3836 N N . LYS A 1 508 ? 21.090 -2.092 -13.055 1.00 88.50 508 LYS A N 1
ATOM 3837 C CA . LYS A 1 508 ? 20.851 -2.261 -11.619 1.00 88.50 508 LYS A CA 1
ATOM 3838 C C . LYS A 1 508 ? 20.153 -3.589 -11.273 1.00 88.50 508 LYS A C 1
ATOM 3840 O O . LYS A 1 508 ? 19.275 -4.018 -12.035 1.00 88.50 508 LYS A O 1
ATOM 3845 N N . PRO A 1 509 ? 20.380 -4.149 -10.070 1.00 92.75 509 PRO A N 1
ATOM 3846 C CA . PRO A 1 509 ? 21.363 -3.756 -9.053 1.00 92.75 509 PRO A CA 1
ATOM 3847 C C . PRO A 1 509 ? 22.796 -4.052 -9.498 1.00 92.75 509 PRO A C 1
ATOM 3849 O O . PRO A 1 509 ? 23.015 -4.914 -10.343 1.00 92.75 509 PRO A O 1
ATOM 3852 N N . VAL A 1 510 ? 23.762 -3.347 -8.907 1.00 93.88 510 VAL A N 1
ATOM 3853 C CA . VAL A 1 510 ? 25.186 -3.518 -9.239 1.00 93.88 510 VAL A CA 1
ATOM 3854 C C . VAL A 1 510 ? 25.679 -4.910 -8.854 1.00 93.88 510 VAL A C 1
ATOM 3856 O O . VAL A 1 510 ? 26.274 -5.595 -9.679 1.00 93.88 510 VAL A O 1
ATOM 3859 N N . VAL A 1 511 ? 25.404 -5.341 -7.620 1.00 95.69 511 VAL A N 1
ATOM 3860 C CA . VAL A 1 511 ? 25.767 -6.671 -7.131 1.00 95.69 511 VAL A CA 1
ATOM 3861 C C . VAL A 1 511 ? 24.510 -7.385 -6.662 1.00 95.69 511 VAL A C 1
ATOM 3863 O O . VAL A 1 511 ? 23.710 -6.848 -5.902 1.00 95.69 511 VAL A O 1
ATOM 3866 N N . CYS A 1 512 ? 24.335 -8.617 -7.118 1.00 95.94 512 CYS A N 1
ATOM 3867 C CA . CYS A 1 512 ? 23.358 -9.562 -6.605 1.00 95.94 512 CYS A CA 1
ATOM 3868 C C . CYS A 1 512 ? 23.993 -10.953 -6.659 1.00 95.94 512 CYS A C 1
ATOM 3870 O O . CYS A 1 512 ? 24.898 -11.192 -7.456 1.00 95.94 512 CYS A O 1
ATOM 3872 N N . THR A 1 513 ? 23.548 -11.864 -5.806 1.00 95.62 513 THR A N 1
ATOM 3873 C CA . THR A 1 513 ? 24.129 -13.202 -5.692 1.00 95.62 513 THR A CA 1
ATOM 3874 C C . THR A 1 513 ? 23.025 -14.239 -5.784 1.00 95.62 513 THR A C 1
ATOM 3876 O O . THR A 1 513 ? 21.934 -14.039 -5.255 1.00 95.62 513 THR A O 1
ATOM 3879 N N . GLU A 1 514 ? 23.290 -15.353 -6.461 1.00 94.81 514 GLU A N 1
ATOM 3880 C CA . GLU A 1 514 ? 22.333 -16.460 -6.517 1.00 94.81 514 GLU A CA 1
ATOM 3881 C C . GLU A 1 514 ? 21.953 -16.912 -5.107 1.00 94.81 514 GLU A C 1
ATOM 3883 O O . GLU A 1 514 ? 22.796 -16.951 -4.210 1.00 94.81 514 GLU A O 1
ATOM 3888 N N . ASN A 1 515 ? 20.682 -17.260 -4.924 1.00 96.69 515 ASN A N 1
ATOM 3889 C CA . ASN A 1 515 ? 20.094 -17.731 -3.673 1.00 96.69 515 ASN A CA 1
ATOM 3890 C C . ASN A 1 515 ? 20.072 -16.716 -2.523 1.00 96.69 515 ASN A C 1
ATOM 3892 O O . ASN A 1 515 ? 19.668 -17.073 -1.417 1.00 96.69 515 ASN A O 1
ATOM 3896 N N . ALA A 1 516 ? 20.406 -15.444 -2.771 1.00 96.62 516 ALA A N 1
ATOM 3897 C CA . ALA A 1 516 ? 20.428 -14.399 -1.743 1.00 96.62 516 ALA A CA 1
ATOM 3898 C C . ALA A 1 516 ? 19.121 -14.247 -0.960 1.00 96.62 516 ALA A C 1
ATOM 3900 O O . ALA A 1 516 ? 19.120 -13.729 0.151 1.00 96.62 516 ALA A O 1
ATOM 3901 N N . SER A 1 517 ? 17.996 -14.677 -1.528 1.00 95.19 517 SER A N 1
ATOM 3902 C CA . SER A 1 517 ? 16.709 -14.582 -0.856 1.00 95.19 517 SER A CA 1
ATOM 3903 C C . SER A 1 517 ? 16.578 -15.524 0.342 1.00 95.19 517 SER A C 1
ATOM 3905 O O . SER A 1 517 ? 15.773 -15.255 1.230 1.00 95.19 517 SER A O 1
ATOM 3907 N N . TRP A 1 518 ? 17.333 -16.623 0.387 1.00 95.44 518 TRP A N 1
ATOM 3908 C CA . TRP A 1 518 ? 17.144 -17.691 1.374 1.00 95.44 518 TRP A CA 1
ATOM 3909 C C . TRP A 1 518 ? 18.448 -18.281 1.934 1.00 95.44 518 TRP A C 1
ATOM 3911 O O . TRP A 1 518 ? 18.399 -18.964 2.954 1.00 95.44 518 TRP A O 1
ATOM 3921 N N . ASP A 1 519 ? 19.599 -18.025 1.309 1.00 96.94 519 ASP A N 1
ATOM 3922 C CA . ASP A 1 519 ? 20.922 -18.422 1.798 1.00 96.94 519 ASP A CA 1
ATOM 3923 C C . ASP A 1 519 ? 21.628 -17.226 2.473 1.00 96.94 519 ASP A C 1
ATOM 3925 O O . ASP A 1 519 ? 22.008 -16.271 1.783 1.00 96.94 519 ASP A O 1
ATOM 3929 N N . PRO A 1 520 ? 21.844 -17.257 3.806 1.00 95.88 520 PRO A N 1
ATOM 3930 C CA . PRO A 1 520 ? 22.535 -16.186 4.520 1.00 95.88 520 PRO A CA 1
ATOM 3931 C C . PRO A 1 520 ? 23.942 -15.905 3.988 1.00 95.88 520 PRO A C 1
ATOM 3933 O O . PRO A 1 520 ? 24.343 -14.744 3.914 1.00 95.88 520 PRO A O 1
ATOM 3936 N N . THR A 1 521 ? 24.695 -16.929 3.574 1.00 96.50 521 THR A N 1
ATOM 3937 C CA . THR A 1 521 ? 26.042 -16.736 3.023 1.00 96.50 521 THR A CA 1
ATOM 3938 C C . THR A 1 521 ? 25.973 -15.975 1.705 1.00 96.50 521 THR A C 1
ATOM 3940 O O . THR A 1 521 ? 26.712 -15.008 1.517 1.00 96.50 521 THR A O 1
ATOM 3943 N N . ALA A 1 522 ? 25.053 -16.349 0.815 1.00 96.69 522 ALA A N 1
ATOM 3944 C CA . ALA A 1 522 ? 24.824 -15.612 -0.421 1.00 96.69 522 ALA A CA 1
ATOM 3945 C C . ALA A 1 522 ? 24.379 -14.165 -0.166 1.00 96.69 522 ALA A C 1
ATOM 3947 O O . ALA A 1 522 ? 24.937 -13.248 -0.770 1.00 96.69 522 ALA A O 1
ATOM 3948 N N . ALA A 1 523 ? 23.434 -13.945 0.751 1.00 96.56 523 ALA A N 1
ATOM 3949 C CA . ALA A 1 523 ? 22.947 -12.611 1.097 1.00 96.56 523 ALA A CA 1
ATOM 3950 C C . ALA A 1 523 ? 24.064 -11.702 1.641 1.00 96.56 523 ALA A C 1
ATOM 3952 O O . ALA A 1 523 ? 24.161 -10.536 1.261 1.00 96.56 523 ALA A O 1
ATOM 3953 N N . HIS A 1 524 ? 24.947 -12.239 2.489 1.00 94.88 524 HIS A N 1
ATOM 3954 C CA . HIS A 1 524 ? 26.103 -11.512 3.018 1.00 94.88 524 HIS A CA 1
ATOM 3955 C C . HIS A 1 524 ? 27.108 -11.110 1.934 1.00 94.88 524 HIS A C 1
ATOM 3957 O O . HIS A 1 524 ? 27.677 -10.016 2.010 1.00 94.88 524 HIS A O 1
ATOM 3963 N N . ARG A 1 525 ? 27.297 -11.953 0.909 1.00 96.81 525 ARG A N 1
ATOM 3964 C CA . ARG A 1 525 ? 28.189 -11.637 -0.213 1.00 96.81 525 ARG A CA 1
ATOM 3965 C C . ARG A 1 525 ? 27.767 -10.384 -0.977 1.00 96.81 525 ARG A C 1
ATOM 3967 O O . ARG A 1 525 ? 28.645 -9.697 -1.468 1.00 96.81 525 ARG A O 1
ATOM 3974 N N . ILE A 1 526 ? 26.476 -10.031 -1.022 1.00 97.31 526 ILE A N 1
ATOM 3975 C CA . ILE A 1 526 ? 26.009 -8.833 -1.744 1.00 97.31 526 ILE A CA 1
ATOM 3976 C C . ILE A 1 526 ? 26.762 -7.581 -1.271 1.00 97.31 526 ILE A C 1
ATOM 3978 O O . ILE A 1 526 ? 27.370 -6.894 -2.087 1.00 97.31 526 ILE A O 1
ATOM 3982 N N . GLN A 1 527 ? 26.761 -7.294 0.037 1.00 96.00 527 GLN A N 1
ATOM 3983 C CA . GLN A 1 527 ? 27.463 -6.116 0.560 1.00 96.00 527 GLN A CA 1
ATOM 3984 C C . GLN A 1 527 ? 28.983 -6.274 0.466 1.00 96.00 527 GLN A C 1
ATOM 3986 O O . GLN A 1 527 ? 29.673 -5.336 0.080 1.00 96.00 527 GLN A O 1
ATOM 3991 N N . HIS A 1 528 ? 29.495 -7.463 0.793 1.00 96.06 528 HIS A N 1
ATOM 3992 C CA . HIS A 1 528 ? 30.929 -7.734 0.779 1.00 96.06 528 HIS A CA 1
ATOM 3993 C C . HIS A 1 528 ? 31.551 -7.511 -0.607 1.00 96.06 528 HIS A C 1
ATOM 3995 O O . HIS A 1 528 ? 32.533 -6.782 -0.728 1.00 96.06 528 HIS A O 1
ATOM 4001 N N . ASP A 1 529 ? 30.943 -8.080 -1.648 1.00 97.00 529 ASP A N 1
ATOM 4002 C CA . ASP A 1 529 ? 31.422 -7.987 -3.026 1.00 97.00 529 ASP A CA 1
ATOM 4003 C C . ASP A 1 529 ? 31.307 -6.552 -3.566 1.00 97.00 529 ASP A C 1
ATOM 4005 O O . ASP A 1 529 ? 32.152 -6.122 -4.352 1.00 97.00 529 ASP A O 1
ATOM 4009 N N . PHE A 1 530 ? 30.304 -5.783 -3.123 1.00 97.38 530 PHE A N 1
ATOM 4010 C CA . PHE A 1 530 ? 30.189 -4.361 -3.452 1.00 97.38 530 PHE A CA 1
ATOM 4011 C C . PHE A 1 530 ? 31.310 -3.531 -2.818 1.00 97.38 530 PHE A C 1
ATOM 4013 O O . PHE A 1 530 ? 31.943 -2.734 -3.510 1.00 97.38 530 PHE A O 1
ATOM 4020 N N . ASP A 1 531 ? 31.598 -3.743 -1.531 1.00 96.06 531 ASP A N 1
ATOM 4021 C CA . ASP A 1 531 ? 32.694 -3.056 -0.839 1.00 96.06 531 ASP A CA 1
ATOM 4022 C C . ASP A 1 531 ? 34.057 -3.422 -1.446 1.00 96.06 531 ASP A C 1
ATOM 4024 O O . ASP A 1 531 ? 34.931 -2.566 -1.593 1.00 96.06 531 ASP A O 1
ATOM 4028 N N . ASP A 1 532 ? 34.238 -4.688 -1.830 1.00 96.25 532 ASP A N 1
ATOM 4029 C CA . ASP A 1 532 ? 35.413 -5.163 -2.561 1.00 96.25 532 ASP A CA 1
ATOM 4030 C C . ASP A 1 532 ? 35.553 -4.484 -3.924 1.00 96.25 532 ASP A C 1
ATOM 4032 O O . ASP A 1 532 ? 36.634 -3.995 -4.256 1.00 96.25 532 ASP A O 1
ATOM 4036 N N . LEU A 1 533 ? 34.472 -4.433 -4.709 1.00 97.00 533 LEU A N 1
ATOM 4037 C CA . LEU A 1 533 ? 34.467 -3.779 -6.016 1.00 97.00 533 LEU A CA 1
ATOM 4038 C C . LEU A 1 533 ? 34.828 -2.298 -5.895 1.00 97.00 533 LEU A C 1
ATOM 4040 O O . LEU A 1 533 ? 35.576 -1.774 -6.716 1.00 97.00 533 LEU A O 1
ATOM 4044 N N . LEU A 1 534 ? 34.308 -1.633 -4.867 1.00 96.00 534 LEU A N 1
ATOM 4045 C CA . LEU A 1 534 ? 34.540 -0.220 -4.618 1.00 96.00 534 LEU A CA 1
ATOM 4046 C C . LEU A 1 534 ? 35.990 0.060 -4.223 1.00 96.00 534 LEU A C 1
ATOM 4048 O O . LEU A 1 534 ? 36.612 0.941 -4.811 1.00 96.00 534 LEU A O 1
ATOM 4052 N N . ARG A 1 535 ? 36.561 -0.747 -3.317 1.00 95.88 535 ARG A N 1
ATOM 4053 C CA . ARG A 1 535 ? 37.992 -0.684 -2.979 1.00 95.88 535 ARG A CA 1
ATOM 4054 C C . ARG A 1 535 ? 38.874 -0.906 -4.202 1.00 95.88 535 ARG A C 1
ATOM 4056 O O . ARG A 1 535 ? 39.885 -0.230 -4.363 1.00 95.88 535 ARG A O 1
ATOM 4063 N N . GLU A 1 536 ? 38.522 -1.870 -5.046 1.00 95.69 536 GLU A N 1
ATOM 4064 C CA . GLU A 1 536 ? 39.301 -2.168 -6.246 1.00 95.69 536 GLU A CA 1
ATOM 4065 C C . GLU A 1 536 ? 39.197 -1.043 -7.282 1.00 95.69 536 GLU A C 1
ATOM 4067 O O . GLU A 1 536 ? 40.201 -0.662 -7.880 1.00 95.69 536 GLU A O 1
ATOM 4072 N N . LEU A 1 537 ? 38.014 -0.441 -7.430 1.00 96.19 537 LEU A N 1
ATOM 4073 C CA . LEU A 1 537 ? 37.820 0.725 -8.285 1.00 96.19 537 LEU A CA 1
ATOM 4074 C C . LEU A 1 537 ? 38.636 1.922 -7.795 1.00 96.19 537 LEU A C 1
ATOM 4076 O O . LEU A 1 537 ? 39.310 2.552 -8.603 1.00 96.19 537 LEU A O 1
ATOM 4080 N N . GLU A 1 538 ? 38.622 2.207 -6.492 1.00 94.94 538 GLU A N 1
ATOM 4081 C CA . GLU A 1 538 ? 39.396 3.296 -5.886 1.00 94.94 538 GLU A CA 1
ATOM 4082 C C . GLU A 1 538 ? 40.905 3.110 -6.112 1.00 94.94 538 GLU A C 1
ATOM 4084 O O . GLU A 1 538 ? 41.585 4.051 -6.520 1.00 94.94 538 GLU A O 1
ATOM 4089 N N . LYS A 1 539 ? 41.434 1.891 -5.924 1.00 94.38 539 LYS A N 1
ATOM 4090 C CA . LYS A 1 539 ? 42.840 1.579 -6.245 1.00 94.38 539 LYS A CA 1
ATOM 4091 C C . LYS A 1 539 ? 43.138 1.797 -7.721 1.00 94.38 539 LYS A C 1
ATOM 4093 O O . LYS A 1 539 ? 44.145 2.410 -8.063 1.00 94.38 539 LYS A O 1
ATOM 4098 N N . GLN A 1 540 ? 42.267 1.316 -8.602 1.00 94.00 540 GLN A N 1
ATOM 4099 C CA . GLN A 1 540 ? 42.493 1.433 -10.035 1.00 94.00 540 GLN A CA 1
ATOM 4100 C C . GLN A 1 540 ? 42.432 2.889 -10.511 1.00 94.00 540 GLN A C 1
ATOM 4102 O O . GLN A 1 540 ? 43.220 3.284 -11.370 1.00 94.00 540 GLN A O 1
ATOM 4107 N N . GLN A 1 541 ? 41.552 3.704 -9.924 1.00 93.12 541 GLN A N 1
ATOM 4108 C CA . GLN A 1 541 ? 41.435 5.136 -10.207 1.00 93.12 541 GLN A CA 1
ATOM 4109 C C . GLN A 1 541 ? 42.694 5.931 -9.832 1.00 93.12 541 GLN A C 1
ATOM 4111 O O . GLN A 1 541 ? 42.943 6.973 -10.434 1.00 93.12 541 GLN A O 1
ATOM 4116 N N . GLN A 1 542 ? 43.520 5.431 -8.903 1.00 92.38 542 GLN A N 1
ATOM 4117 C CA . GLN A 1 542 ? 44.843 6.007 -8.617 1.00 92.38 542 GLN A CA 1
ATOM 4118 C C . GLN A 1 542 ? 45.856 5.746 -9.740 1.00 92.38 542 GLN A C 1
ATOM 4120 O O . GLN A 1 542 ? 46.831 6.483 -9.868 1.00 92.38 542 GLN A O 1
ATOM 4125 N N . VAL A 1 543 ? 45.641 4.702 -10.548 1.00 92.00 543 VAL A N 1
ATOM 4126 C CA . VAL A 1 543 ? 46.518 4.327 -11.665 1.00 92.00 543 VAL A CA 1
ATOM 4127 C C . VAL A 1 543 ? 46.060 4.983 -12.965 1.00 92.00 543 VAL A C 1
ATOM 4129 O O . VAL A 1 543 ? 46.882 5.508 -13.713 1.00 92.00 543 VAL A O 1
ATOM 4132 N N . ARG A 1 544 ? 44.757 4.939 -13.265 1.00 87.88 544 ARG A N 1
ATOM 4133 C CA . ARG A 1 544 ? 44.178 5.532 -14.478 1.00 87.88 544 ARG A CA 1
ATOM 4134 C C . ARG A 1 544 ? 42.686 5.847 -14.313 1.00 87.88 544 ARG A C 1
ATOM 4136 O O . ARG A 1 544 ? 42.013 5.143 -13.560 1.00 87.88 544 ARG A O 1
ATOM 4143 N N . PRO A 1 545 ? 42.132 6.822 -15.061 1.00 87.06 545 PRO A N 1
ATOM 4144 C CA . PRO A 1 545 ? 40.698 7.091 -15.055 1.00 87.06 545 PRO A CA 1
ATOM 4145 C C . PRO A 1 545 ? 39.893 5.841 -15.424 1.00 87.06 545 PRO A C 1
ATOM 4147 O O . PRO A 1 545 ? 40.113 5.226 -16.463 1.00 87.06 545 PRO A O 1
ATOM 4150 N N . CYS A 1 546 ? 38.972 5.453 -14.547 1.00 91.88 546 CYS A N 1
ATOM 4151 C CA . CYS A 1 546 ? 38.096 4.300 -14.713 1.00 91.88 546 CYS A CA 1
ATOM 4152 C C . CYS A 1 546 ? 36.804 4.579 -13.945 1.00 91.88 546 CYS A C 1
ATOM 4154 O O . CYS A 1 546 ? 36.849 5.004 -12.791 1.00 91.88 546 CYS A O 1
ATOM 4156 N N . HIS A 1 547 ? 35.645 4.358 -14.564 1.00 93.75 547 HIS A N 1
ATOM 4157 C CA . HIS A 1 547 ? 34.349 4.663 -13.955 1.00 93.75 547 HIS A CA 1
ATOM 4158 C C . HIS A 1 547 ? 33.402 3.478 -14.077 1.00 93.75 547 HIS A C 1
ATOM 4160 O O . HIS A 1 547 ? 33.232 2.938 -15.166 1.00 93.75 547 HIS A O 1
ATOM 4166 N N . VAL A 1 548 ? 32.745 3.134 -12.970 1.00 96.06 548 VAL A N 1
ATOM 4167 C CA . VAL A 1 548 ? 31.578 2.249 -12.961 1.00 96.06 548 VAL A CA 1
ATOM 4168 C C . VAL A 1 548 ? 30.343 3.119 -12.767 1.00 96.06 548 VAL A C 1
ATOM 4170 O O . VAL A 1 548 ? 30.253 3.858 -11.783 1.00 96.06 548 VAL A O 1
ATOM 4173 N N . VAL A 1 549 ? 29.424 3.054 -13.726 1.00 93.50 549 VAL A N 1
ATOM 4174 C CA . VAL A 1 549 ? 28.260 3.932 -13.841 1.00 93.50 549 VAL A CA 1
ATOM 4175 C C . VAL A 1 549 ? 26.983 3.102 -13.887 1.00 93.50 549 VAL A C 1
ATOM 4177 O O . VAL A 1 549 ? 26.924 2.064 -14.543 1.00 93.50 549 VAL A O 1
ATOM 4180 N N . VAL A 1 550 ? 25.942 3.579 -13.214 1.00 90.88 550 VAL A N 1
ATOM 4181 C CA . VAL A 1 550 ? 24.622 2.953 -13.137 1.00 90.88 550 VAL A CA 1
ATOM 4182 C C . VAL A 1 550 ? 23.577 3.905 -13.729 1.00 90.88 550 VAL A C 1
ATOM 4184 O O . VAL A 1 550 ? 23.443 5.040 -13.258 1.00 90.88 550 VAL A O 1
ATOM 4187 N N . PRO A 1 551 ? 22.807 3.486 -14.751 1.00 85.88 551 PRO A N 1
ATOM 4188 C CA . PRO A 1 551 ? 21.796 4.337 -15.366 1.00 85.88 551 PRO A CA 1
ATOM 4189 C C . PRO A 1 551 ? 20.514 4.391 -14.512 1.00 85.88 551 PRO A C 1
ATOM 4191 O O . PRO A 1 551 ? 19.746 3.426 -14.434 1.00 85.88 551 PRO A O 1
ATOM 4194 N N . LEU A 1 552 ? 20.227 5.547 -13.899 1.00 82.38 552 LEU A N 1
ATOM 4195 C CA . LEU A 1 552 ? 19.097 5.724 -12.974 1.00 82.38 552 LEU A CA 1
ATOM 4196 C C . LEU A 1 552 ? 17.940 6.525 -13.579 1.00 82.38 552 LEU A C 1
ATOM 4198 O O . LEU A 1 552 ? 17.757 7.715 -13.337 1.00 82.38 552 LEU A O 1
ATOM 4202 N N . ARG A 1 553 ? 17.073 5.830 -14.318 1.00 78.19 553 ARG A N 1
ATOM 4203 C CA . ARG A 1 553 ? 15.968 6.445 -15.083 1.00 78.19 553 ARG A CA 1
ATOM 4204 C C . ARG A 1 553 ? 15.017 7.305 -14.251 1.00 78.19 553 ARG A C 1
ATOM 4206 O O . ARG A 1 553 ? 14.570 8.345 -14.715 1.00 78.19 553 ARG A O 1
ATOM 4213 N N . ARG A 1 554 ? 14.687 6.871 -13.028 1.00 83.94 554 ARG A N 1
ATOM 4214 C CA . ARG A 1 554 ? 13.755 7.610 -12.158 1.00 83.94 554 ARG A CA 1
ATOM 4215 C C . ARG A 1 554 ? 14.345 8.940 -11.692 1.00 83.94 554 ARG A C 1
ATOM 4217 O O . ARG A 1 554 ? 13.588 9.880 -11.518 1.00 83.94 554 ARG A O 1
ATOM 4224 N N . ARG A 1 555 ? 15.672 9.064 -11.591 1.00 83.88 555 ARG A N 1
ATOM 4225 C CA . ARG A 1 555 ? 16.334 10.336 -11.261 1.00 83.88 555 ARG A CA 1
ATOM 4226 C C . ARG A 1 555 ? 16.345 11.338 -12.424 1.00 83.88 555 ARG A C 1
ATOM 4228 O O . ARG A 1 555 ? 16.704 12.489 -12.219 1.00 83.88 555 ARG A O 1
ATOM 4235 N N . ALA A 1 556 ? 15.951 10.923 -13.631 1.00 78.25 556 ALA A N 1
ATOM 4236 C CA . ALA A 1 556 ? 15.789 11.785 -14.809 1.00 78.25 556 ALA A CA 1
ATOM 4237 C C . ALA A 1 556 ? 14.312 12.060 -15.164 1.00 78.25 556 ALA A C 1
ATOM 4239 O O . ALA A 1 556 ? 14.020 12.751 -16.139 1.00 78.25 556 ALA A O 1
ATOM 4240 N N . ASN A 1 557 ? 13.376 11.511 -14.388 1.00 83.44 557 ASN A N 1
ATOM 4241 C CA . ASN A 1 557 ? 11.945 11.684 -14.601 1.00 83.44 557 ASN A CA 1
ATOM 4242 C C . ASN A 1 557 ? 11.434 12.925 -13.860 1.00 83.44 557 ASN A C 1
ATOM 4244 O O . ASN A 1 557 ? 11.694 13.097 -12.667 1.00 83.44 557 ASN A O 1
ATOM 4248 N N . ASP A 1 558 ? 10.652 13.749 -14.555 1.00 85.69 558 ASP A N 1
ATOM 4249 C CA . ASP A 1 558 ? 10.196 15.045 -14.049 1.00 85.69 558 ASP A CA 1
ATOM 4250 C C . ASP A 1 558 ? 9.292 14.961 -12.813 1.00 85.69 558 ASP A C 1
ATOM 4252 O O . ASP A 1 558 ? 9.372 15.834 -11.947 1.00 85.69 558 ASP A O 1
ATOM 4256 N N . ALA A 1 559 ? 8.487 13.906 -12.669 1.00 90.56 559 ALA A N 1
ATOM 4257 C CA . ALA A 1 559 ? 7.661 13.691 -11.484 1.00 90.56 559 ALA A CA 1
ATOM 4258 C C . ALA A 1 559 ? 8.526 13.401 -10.247 1.00 90.56 559 ALA A C 1
ATOM 4260 O O . ALA A 1 559 ? 8.372 14.052 -9.213 1.00 90.56 559 ALA A O 1
ATOM 4261 N N . TYR A 1 560 ? 9.497 12.489 -10.369 1.00 92.56 560 TYR A N 1
ATOM 4262 C CA . TYR A 1 560 ? 10.423 12.175 -9.274 1.00 92.56 560 TYR A CA 1
ATOM 4263 C C . TYR A 1 560 ? 11.352 13.352 -8.952 1.00 92.56 560 TYR A C 1
ATOM 4265 O O . TYR A 1 560 ? 11.645 13.588 -7.781 1.00 92.56 560 TYR A O 1
ATOM 4273 N N . LEU A 1 561 ? 11.788 14.107 -9.967 1.00 90.56 561 LEU A N 1
ATOM 4274 C CA . LEU A 1 561 ? 12.562 15.341 -9.801 1.00 90.56 561 LEU A CA 1
ATOM 4275 C C . LEU A 1 561 ? 11.743 16.453 -9.137 1.00 90.56 561 LEU A C 1
ATOM 4277 O O . LEU A 1 561 ? 12.293 17.252 -8.387 1.00 90.56 561 LEU A O 1
ATOM 4281 N N . THR A 1 562 ? 10.438 16.521 -9.403 1.00 94.12 562 THR A N 1
ATOM 4282 C CA . THR A 1 562 ? 9.543 17.470 -8.732 1.00 94.12 562 THR A CA 1
ATOM 4283 C C . THR A 1 562 ? 9.469 17.160 -7.247 1.00 94.12 562 THR A C 1
ATOM 4285 O O . THR A 1 562 ? 9.720 18.048 -6.444 1.00 94.12 562 THR A O 1
ATOM 4288 N N . VAL A 1 563 ? 9.245 15.897 -6.879 1.00 96.94 563 VAL A N 1
ATOM 4289 C CA . VAL A 1 563 ? 9.287 15.474 -5.473 1.00 96.94 563 VAL A CA 1
ATOM 4290 C C . VAL A 1 563 ? 10.653 15.767 -4.842 1.00 96.94 563 VAL A C 1
ATOM 4292 O O . VAL A 1 563 ? 10.691 16.345 -3.762 1.00 96.94 563 VAL A O 1
ATOM 4295 N N . ALA A 1 564 ? 11.755 15.436 -5.526 1.00 95.88 564 ALA A N 1
ATOM 4296 C CA . ALA A 1 564 ? 13.118 15.695 -5.054 1.00 95.88 564 ALA A CA 1
ATOM 4297 C C . ALA A 1 564 ? 13.349 17.175 -4.710 1.00 95.88 564 ALA A C 1
ATOM 4299 O O . ALA A 1 564 ? 13.815 17.487 -3.619 1.00 95.88 564 ALA A O 1
ATOM 4300 N N . ARG A 1 565 ? 12.964 18.087 -5.612 1.00 95.81 565 ARG A N 1
ATOM 4301 C CA . ARG A 1 565 ? 13.080 19.535 -5.386 1.00 95.81 565 ARG A CA 1
ATOM 4302 C C . ARG A 1 565 ? 12.235 20.000 -4.205 1.00 95.81 565 ARG A C 1
ATOM 4304 O O . ARG A 1 565 ? 12.716 20.773 -3.388 1.00 95.81 565 ARG A O 1
ATOM 4311 N N . GLU A 1 566 ? 10.992 19.530 -4.109 1.00 97.19 566 GLU A N 1
ATOM 4312 C CA . GLU A 1 566 ? 10.082 19.935 -3.033 1.00 97.19 566 GLU A CA 1
ATOM 4313 C C . GLU A 1 566 ? 10.595 19.490 -1.655 1.00 97.19 566 GLU A C 1
ATOM 4315 O O . GLU A 1 566 ? 10.470 20.247 -0.691 1.00 97.19 566 GLU A O 1
ATOM 4320 N N . ILE A 1 567 ? 11.179 18.289 -1.539 1.00 97.56 567 ILE A N 1
ATOM 4321 C CA . ILE A 1 567 ? 11.739 17.828 -0.258 1.00 97.56 567 ILE A CA 1
ATOM 4322 C C . ILE A 1 567 ? 13.061 18.517 0.081 1.00 97.56 567 ILE A C 1
ATOM 4324 O O . ILE A 1 567 ? 13.279 18.887 1.237 1.00 97.56 567 ILE A O 1
ATOM 4328 N N . GLU A 1 568 ? 13.916 18.730 -0.919 1.00 97.06 568 GLU A N 1
ATOM 4329 C CA . GLU A 1 568 ? 15.203 19.408 -0.764 1.00 97.06 568 GLU A CA 1
ATOM 4330 C C . GLU A 1 568 ? 15.007 20.869 -0.348 1.00 97.06 568 GLU A C 1
ATOM 4332 O O . GLU A 1 568 ? 15.718 21.358 0.524 1.00 97.06 568 GLU A O 1
ATOM 4337 N N . GLU A 1 569 ? 13.997 21.557 -0.885 1.00 95.81 569 GLU A N 1
ATOM 4338 C CA . GLU A 1 569 ? 13.666 22.931 -0.500 1.00 95.81 569 GLU A CA 1
ATOM 4339 C C . GLU A 1 569 ? 13.338 23.037 0.998 1.00 95.81 569 GLU A C 1
ATOM 4341 O O . GLU A 1 569 ? 13.899 23.873 1.709 1.00 95.81 569 GLU A O 1
ATOM 4346 N N . VAL A 1 570 ? 12.465 22.160 1.508 1.00 96.25 570 VAL A N 1
ATOM 4347 C CA . VAL A 1 570 ? 12.088 22.149 2.930 1.00 96.25 570 VAL A CA 1
ATOM 4348 C C . VAL A 1 570 ? 13.276 21.764 3.817 1.00 96.25 570 VAL A C 1
ATOM 4350 O O . VAL A 1 570 ? 13.469 22.377 4.870 1.00 96.25 570 VAL A O 1
ATOM 4353 N N . GLN A 1 571 ? 14.106 20.810 3.386 1.00 96.00 571 GLN A N 1
ATOM 4354 C CA . GLN A 1 571 ? 15.351 20.475 4.079 1.00 96.00 571 GLN A CA 1
ATOM 4355 C C . GLN A 1 571 ? 16.289 21.686 4.128 1.00 96.00 571 GLN A C 1
ATOM 4357 O O . GLN A 1 571 ? 16.790 22.032 5.191 1.00 96.00 571 GLN A O 1
ATOM 4362 N N . HIS A 1 572 ? 16.522 22.350 3.001 1.00 96.06 572 HIS A N 1
ATOM 4363 C CA . HIS A 1 572 ? 17.452 23.468 2.912 1.00 96.06 572 HIS A CA 1
ATOM 4364 C C . HIS A 1 572 ? 17.009 24.639 3.800 1.00 96.06 572 HIS A C 1
ATOM 4366 O O . HIS A 1 572 ? 17.807 25.170 4.573 1.00 96.06 572 HIS A O 1
ATOM 4372 N N . VAL A 1 573 ? 15.728 25.014 3.739 1.00 94.62 573 VAL A N 1
ATOM 4373 C CA . VAL A 1 573 ? 15.201 26.187 4.455 1.00 94.62 573 VAL A CA 1
ATOM 4374 C C . VAL A 1 573 ? 14.945 25.903 5.938 1.00 94.62 573 VAL A C 1
ATOM 4376 O O . VAL A 1 573 ? 15.191 26.770 6.776 1.00 94.62 573 VAL A O 1
ATOM 4379 N N . HIS A 1 574 ? 14.460 24.709 6.286 1.00 94.38 574 HIS A N 1
ATOM 4380 C CA . HIS A 1 574 ? 13.979 24.405 7.640 1.00 94.38 574 HIS A CA 1
ATOM 4381 C C . HIS A 1 574 ? 14.745 23.292 8.354 1.00 94.38 574 HIS A C 1
ATOM 4383 O O . HIS A 1 574 ? 14.429 22.996 9.504 1.00 94.38 574 HIS A O 1
ATOM 4389 N N . GLN A 1 575 ? 15.729 22.668 7.698 1.00 94.75 575 GLN A N 1
ATOM 4390 C CA . GLN A 1 575 ? 16.480 21.515 8.218 1.00 94.75 575 GLN A CA 1
ATOM 4391 C C . GLN A 1 575 ? 15.572 20.335 8.604 1.00 94.75 575 GLN A C 1
ATOM 4393 O O . GLN A 1 575 ? 15.921 19.497 9.438 1.00 94.75 575 GLN A O 1
ATOM 4398 N N . GLN A 1 576 ? 14.385 20.275 7.994 1.00 95.81 576 GLN A N 1
ATOM 4399 C CA . GLN A 1 576 ? 13.401 19.236 8.241 1.00 95.81 576 GLN A CA 1
ATOM 4400 C C . GLN A 1 576 ? 13.577 18.104 7.230 1.00 95.81 576 GLN A C 1
ATOM 4402 O O . GLN A 1 576 ? 13.223 18.227 6.054 1.00 95.81 576 GLN A O 1
ATOM 4407 N N . GLY A 1 577 ? 14.068 16.974 7.731 1.00 96.44 577 GLY A N 1
ATOM 4408 C CA . GLY A 1 577 ? 14.178 15.748 6.954 1.00 96.44 577 GLY A CA 1
ATOM 4409 C C . GLY A 1 577 ? 12.850 15.023 6.794 1.00 96.44 577 GLY A C 1
ATOM 4410 O O . GLY A 1 577 ? 11.816 15.432 7.343 1.00 96.44 577 GLY A O 1
ATOM 4411 N N . LEU A 1 578 ? 12.895 13.910 6.066 1.00 97.69 578 LEU A N 1
ATOM 4412 C CA . LEU A 1 578 ? 11.771 12.985 5.976 1.00 97.69 578 LEU A CA 1
ATOM 4413 C C . LEU A 1 578 ? 11.440 12.425 7.366 1.00 97.69 578 LEU A C 1
ATOM 4415 O O . LEU A 1 578 ? 12.315 11.943 8.078 1.00 97.69 578 LEU A O 1
ATOM 4419 N N . THR A 1 579 ? 10.166 12.468 7.748 1.00 97.44 579 THR A N 1
ATOM 4420 C CA . THR A 1 579 ? 9.662 11.834 8.981 1.00 97.44 579 THR A CA 1
ATOM 4421 C C . THR A 1 579 ? 8.847 10.589 8.674 1.00 97.44 579 THR A C 1
ATOM 4423 O O . THR A 1 579 ? 8.739 9.689 9.502 1.00 97.44 579 THR A O 1
ATOM 4426 N N . SER A 1 580 ? 8.255 10.511 7.482 1.00 98.19 580 SER A N 1
ATOM 4427 C CA . SER A 1 580 ? 7.637 9.281 7.007 1.00 98.19 580 SER A CA 1
ATOM 4428 C C . SER A 1 580 ? 7.674 9.190 5.489 1.00 98.19 580 SER A C 1
ATOM 4430 O O . SER A 1 580 ? 7.461 10.188 4.803 1.00 98.19 580 SER A O 1
ATOM 4432 N N . LEU A 1 581 ? 7.920 7.989 4.972 1.00 98.44 581 LEU A N 1
ATOM 4433 C CA . LEU A 1 581 ? 7.715 7.654 3.566 1.00 98.44 581 LEU A CA 1
ATOM 4434 C C . LEU A 1 581 ? 7.025 6.296 3.495 1.00 98.44 581 LEU A C 1
ATOM 4436 O O . LEU A 1 581 ? 7.611 5.294 3.889 1.00 98.44 581 LEU A O 1
ATOM 4440 N N . ASN A 1 582 ? 5.803 6.240 2.980 1.00 98.38 582 ASN A N 1
ATOM 4441 C CA . ASN A 1 582 ? 5.106 4.988 2.714 1.00 98.38 582 ASN A CA 1
ATOM 4442 C C . ASN A 1 582 ? 5.013 4.758 1.207 1.00 98.38 582 ASN A C 1
ATOM 4444 O O . ASN A 1 582 ? 4.336 5.496 0.489 1.00 98.38 582 ASN A O 1
ATOM 4448 N N . LEU A 1 583 ? 5.705 3.729 0.730 1.00 98.00 583 LEU A N 1
ATOM 4449 C CA . LEU A 1 583 ? 5.687 3.301 -0.655 1.00 98.00 583 LEU A CA 1
ATOM 4450 C C . LEU A 1 583 ? 4.975 1.957 -0.776 1.00 98.00 583 LEU A C 1
ATOM 4452 O O . LEU A 1 583 ? 5.450 0.942 -0.267 1.00 98.00 583 LEU A O 1
ATOM 4456 N N . VAL A 1 584 ? 3.899 1.933 -1.556 1.00 96.81 584 VAL A N 1
ATOM 4457 C CA . VAL A 1 584 ? 3.214 0.703 -1.957 1.00 96.81 584 VAL A CA 1
ATOM 4458 C C . VAL A 1 584 ? 3.350 0.535 -3.462 1.00 96.81 584 VAL A C 1
ATOM 4460 O O . VAL A 1 584 ? 2.929 1.403 -4.223 1.00 96.81 584 VAL A O 1
ATOM 4463 N N . LYS A 1 585 ? 3.929 -0.586 -3.895 1.00 93.19 585 LYS A N 1
ATOM 4464 C CA . LYS A 1 585 ? 4.052 -0.990 -5.299 1.00 93.19 585 LYS A CA 1
ATOM 4465 C C . LYS A 1 585 ? 3.227 -2.251 -5.542 1.00 93.19 585 LYS A C 1
ATOM 4467 O O . LYS A 1 585 ? 3.549 -3.316 -5.022 1.00 93.19 585 LYS A O 1
ATOM 4472 N N . ASN A 1 586 ? 2.250 -2.146 -6.432 1.00 90.69 586 ASN A N 1
ATOM 4473 C CA . ASN A 1 586 ? 1.482 -3.271 -6.949 1.00 90.69 586 ASN A CA 1
ATOM 4474 C C . ASN A 1 586 ? 1.934 -3.524 -8.389 1.00 90.69 586 ASN A C 1
ATOM 4476 O O . ASN A 1 586 ? 1.699 -2.713 -9.286 1.00 90.69 586 ASN A O 1
ATOM 4480 N N . ALA A 1 587 ? 2.669 -4.613 -8.611 1.00 80.94 587 ALA A N 1
ATOM 4481 C CA . ALA A 1 587 ? 3.325 -4.822 -9.899 1.00 80.94 587 ALA A CA 1
ATOM 4482 C C . ALA A 1 587 ? 2.433 -5.462 -10.964 1.00 80.94 587 ALA A C 1
ATOM 4484 O O . ALA A 1 587 ? 2.899 -5.562 -12.100 1.00 80.94 587 ALA A O 1
ATOM 4485 N N . GLY A 1 588 ? 1.220 -5.908 -10.611 1.00 77.50 588 GLY A N 1
ATOM 4486 C CA . GLY A 1 588 ? 0.222 -6.424 -11.547 1.00 77.50 588 GLY A CA 1
ATOM 4487 C C . GLY A 1 588 ? 0.703 -7.586 -12.407 1.00 77.50 588 GLY A C 1
ATOM 4488 O O . GLY A 1 588 ? 0.321 -7.690 -13.573 1.00 77.50 588 GLY A O 1
ATOM 4489 N N . MET A 1 589 ? 1.605 -8.409 -11.867 1.00 72.38 589 MET A N 1
ATOM 4490 C CA . MET A 1 589 ? 2.309 -9.487 -12.564 1.00 72.38 589 MET A CA 1
ATOM 4491 C C . MET A 1 589 ? 1.708 -10.852 -12.261 1.00 72.38 589 MET A C 1
ATOM 4493 O O . MET A 1 589 ? 2.461 -11.808 -12.069 1.00 72.38 589 MET A O 1
ATOM 4497 N N . TYR A 1 590 ? 0.380 -10.966 -12.206 1.00 77.25 590 TYR A N 1
ATOM 4498 C CA . TYR A 1 590 ? -0.214 -12.290 -12.072 1.00 77.25 590 TYR A CA 1
ATOM 4499 C C . TYR A 1 590 ? 0.325 -13.223 -13.171 1.00 77.25 590 TYR A C 1
ATOM 4501 O O . TYR A 1 590 ? 0.359 -12.881 -14.359 1.00 77.25 590 TYR A O 1
ATOM 4509 N N . ARG A 1 591 ? 0.772 -14.401 -12.739 1.00 78.31 591 ARG A N 1
ATOM 4510 C CA . ARG A 1 591 ? 1.318 -15.463 -13.578 1.00 78.31 591 ARG A CA 1
ATOM 4511 C C . ARG A 1 591 ? 0.570 -16.744 -13.286 1.00 78.31 591 ARG A C 1
ATOM 4513 O O . ARG A 1 591 ? 0.329 -17.073 -12.123 1.00 78.31 591 ARG A O 1
ATOM 4520 N N . LEU A 1 592 ? 0.256 -17.488 -14.337 1.00 78.19 592 LEU A N 1
ATOM 4521 C CA . LEU A 1 592 ? -0.182 -18.865 -14.177 1.00 78.19 592 LEU A CA 1
ATOM 4522 C C . LEU A 1 592 ? 0.970 -19.679 -13.564 1.00 78.19 592 LEU A C 1
ATOM 4524 O O . LEU A 1 592 ? 2.134 -19.417 -13.877 1.00 78.19 592 LEU A O 1
ATOM 4528 N N . PRO A 1 593 ? 0.684 -20.696 -12.732 1.00 79.50 593 PRO A N 1
ATOM 4529 C CA . PRO A 1 593 ? 1.716 -21.543 -12.138 1.00 79.50 593 PRO A CA 1
ATOM 4530 C C . PRO A 1 593 ? 2.742 -22.073 -13.152 1.00 79.50 593 PRO A C 1
ATOM 4532 O O . PRO A 1 593 ? 3.941 -22.013 -12.892 1.00 79.50 593 PRO A O 1
ATOM 4535 N N . THR A 1 594 ? 2.285 -22.511 -14.330 1.00 75.56 594 THR A N 1
ATOM 4536 C CA . THR A 1 594 ? 3.113 -23.021 -15.442 1.00 75.56 594 THR A CA 1
ATOM 4537 C C . THR A 1 594 ? 4.117 -22.005 -15.977 1.00 75.56 594 THR A C 1
ATOM 4539 O O . THR A 1 594 ? 5.188 -22.376 -16.447 1.00 75.56 594 THR A O 1
ATOM 4542 N N . GLU A 1 595 ? 3.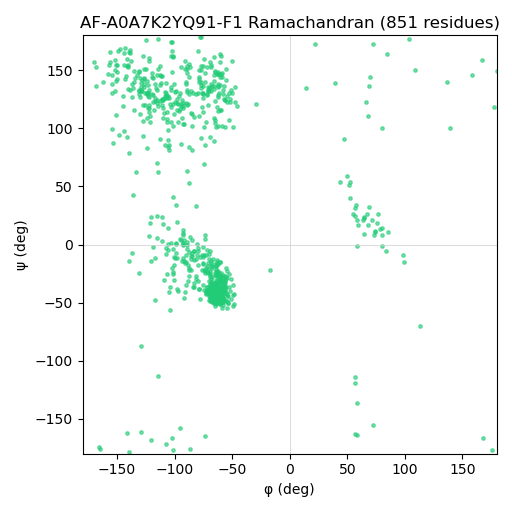824 -20.715 -15.853 1.00 77.75 595 GLU A N 1
ATOM 4543 C CA . GLU A 1 595 ? 4.647 -19.632 -16.391 1.00 77.75 595 GLU A CA 1
ATOM 4544 C C . GLU A 1 595 ? 5.857 -19.299 -15.526 1.00 77.75 595 GLU A C 1
ATOM 4546 O O . GLU A 1 595 ? 6.809 -18.693 -16.012 1.00 77.75 595 GLU A O 1
ATOM 4551 N N . TYR A 1 596 ? 5.869 -19.717 -14.260 1.00 80.38 596 TYR A N 1
ATOM 4552 C CA . TYR A 1 596 ? 7.074 -19.618 -13.438 1.00 80.38 596 TYR A CA 1
ATOM 4553 C C . TYR A 1 596 ? 8.183 -20.569 -13.908 1.00 80.38 596 TYR A C 1
ATOM 4555 O O . TYR A 1 596 ? 9.341 -20.342 -13.576 1.00 80.38 596 TYR A O 1
ATOM 4563 N N . GLY A 1 597 ? 7.844 -21.597 -14.697 1.00 71.50 597 GLY A N 1
ATOM 4564 C CA . GLY A 1 597 ? 8.811 -22.477 -15.359 1.00 71.50 597 GLY A CA 1
ATOM 4565 C C . GLY A 1 597 ? 9.226 -22.003 -16.757 1.00 71.50 597 GLY A C 1
ATOM 4566 O O . GLY A 1 597 ? 10.154 -22.558 -17.341 1.00 71.50 597 GLY A O 1
ATOM 4567 N N . MET A 1 598 ? 8.558 -20.983 -17.310 1.00 68.62 598 MET A N 1
ATOM 4568 C CA . MET A 1 598 ? 8.845 -20.460 -18.647 1.00 68.62 598 MET A CA 1
ATOM 4569 C C . MET A 1 598 ? 9.937 -19.384 -18.577 1.00 68.62 598 MET A C 1
ATOM 4571 O O . MET A 1 598 ? 9.666 -18.182 -18.531 1.00 68.62 598 MET A O 1
ATOM 4575 N N . GLY A 1 599 ? 11.192 -19.836 -18.578 1.00 62.41 599 GLY A N 1
ATOM 4576 C CA . GLY A 1 599 ? 12.378 -18.977 -18.575 1.00 62.41 599 GLY A CA 1
ATOM 4577 C C . GLY A 1 599 ? 12.642 -18.265 -17.243 1.00 62.41 599 GLY A C 1
ATOM 4578 O O . GLY A 1 599 ? 11.838 -18.288 -16.314 1.00 62.41 599 GLY A O 1
ATOM 4579 N N . ASP A 1 600 ? 13.795 -17.601 -17.145 1.00 64.44 600 ASP A N 1
ATOM 4580 C CA . ASP A 1 600 ? 14.208 -16.925 -15.913 1.00 64.44 600 ASP A CA 1
ATOM 4581 C C . ASP A 1 600 ? 13.618 -15.513 -15.824 1.00 64.44 600 ASP A C 1
ATOM 4583 O O . ASP A 1 600 ? 14.199 -14.496 -16.215 1.00 64.44 600 ASP A O 1
ATOM 4587 N N . ALA A 1 601 ? 12.367 -15.441 -15.401 1.00 61.75 601 ALA A N 1
ATOM 4588 C CA . ALA A 1 601 ? 11.668 -14.182 -15.268 1.00 61.75 601 ALA A CA 1
ATOM 4589 C C . ALA A 1 601 ? 11.781 -13.646 -13.843 1.00 61.75 601 ALA A C 1
ATOM 4591 O O . ALA A 1 601 ? 11.289 -14.268 -12.915 1.00 61.75 601 ALA A O 1
ATOM 4592 N N . HIS A 1 602 ? 12.371 -12.457 -13.694 1.00 75.31 602 HIS A N 1
ATOM 4593 C CA . HIS A 1 602 ? 12.618 -11.831 -12.391 1.00 75.31 602 HIS A CA 1
ATOM 4594 C C . HIS A 1 602 ? 13.475 -12.697 -11.448 1.00 75.31 602 HIS A C 1
ATOM 4596 O O . HIS A 1 602 ? 13.256 -12.678 -10.244 1.00 75.31 602 HIS A O 1
ATOM 4602 N N . GLY A 1 603 ? 14.428 -13.468 -11.990 1.00 83.06 603 GLY A N 1
ATOM 4603 C CA . GLY A 1 603 ? 15.468 -14.156 -11.213 1.00 83.06 603 GLY A CA 1
ATOM 4604 C C . GLY A 1 603 ? 14.957 -15.214 -10.241 1.00 83.06 603 GLY A C 1
ATOM 4605 O O . GLY A 1 603 ? 15.653 -15.544 -9.278 1.00 83.06 603 GLY A O 1
ATOM 4606 N N . TYR A 1 604 ? 13.743 -15.738 -10.455 1.00 89.06 604 TYR A N 1
ATOM 4607 C CA . TYR A 1 604 ? 13.244 -16.862 -9.669 1.00 89.06 604 TYR A CA 1
ATOM 4608 C C . TYR A 1 604 ? 14.158 -18.076 -9.850 1.00 89.06 604 TYR A C 1
ATOM 4610 O O . TYR A 1 604 ? 14.514 -18.698 -8.857 1.00 89.06 604 TYR A O 1
ATOM 4618 N N . GLY A 1 605 ? 14.620 -18.365 -11.073 1.00 88.25 605 GLY A N 1
ATOM 4619 C CA . GLY A 1 605 ? 15.520 -19.495 -11.329 1.00 88.25 605 GLY A CA 1
ATOM 4620 C C . GLY A 1 605 ? 16.837 -19.406 -10.553 1.00 88.25 605 GLY A C 1
ATOM 4621 O O . GLY A 1 605 ? 17.385 -20.428 -10.160 1.00 88.25 605 GLY A O 1
ATOM 4622 N N . SER A 1 606 ? 17.290 -18.186 -10.263 1.00 90.50 606 SER A N 1
ATOM 4623 C CA . SER A 1 606 ? 18.501 -17.904 -9.485 1.00 90.50 606 SER A CA 1
ATOM 4624 C C . SER A 1 606 ? 18.249 -17.732 -7.981 1.00 90.50 606 SER A C 1
ATOM 4626 O O . SER A 1 606 ? 19.167 -17.361 -7.258 1.00 90.50 606 SER A O 1
ATOM 4628 N N . GLY A 1 607 ? 17.020 -17.922 -7.487 1.00 92.56 607 GLY A N 1
ATOM 4629 C CA . GLY A 1 607 ? 16.703 -17.819 -6.058 1.00 92.56 607 GLY A CA 1
ATOM 4630 C C . GLY A 1 607 ? 16.723 -16.398 -5.469 1.00 92.56 607 GLY A C 1
ATOM 4631 O O . GLY A 1 607 ? 16.870 -16.268 -4.252 1.00 92.56 607 GLY A O 1
ATOM 4632 N N . VAL A 1 608 ? 16.591 -15.346 -6.293 1.00 90.94 608 VAL A N 1
ATOM 4633 C CA . VAL A 1 608 ? 16.659 -13.925 -5.865 1.00 90.94 608 VAL A CA 1
ATOM 4634 C C . VAL A 1 608 ? 15.379 -13.125 -6.080 1.00 90.94 608 VAL A C 1
ATOM 4636 O O . VAL A 1 608 ? 15.297 -12.019 -5.587 1.00 90.94 608 VAL A O 1
ATOM 4639 N N . GLY A 1 609 ? 14.399 -13.643 -6.821 1.00 90.50 609 GLY A N 1
ATOM 4640 C CA . GLY A 1 609 ? 13.065 -13.047 -6.903 1.00 90.50 609 GLY A CA 1
ATOM 4641 C C . GLY A 1 609 ? 12.990 -11.583 -7.365 1.00 90.50 609 GLY A C 1
ATOM 4642 O O . GLY A 1 609 ? 13.873 -11.023 -8.015 1.00 90.50 609 GLY A O 1
ATOM 4643 N N . SER A 1 610 ? 11.845 -10.954 -7.097 1.00 87.81 610 SER A N 1
ATOM 4644 C CA . SER A 1 610 ? 11.483 -9.665 -7.701 1.00 87.81 610 SER A CA 1
ATOM 4645 C C . SER A 1 610 ? 12.280 -8.452 -7.204 1.00 87.81 610 SER A C 1
ATOM 4647 O O . SER A 1 610 ? 12.305 -7.423 -7.898 1.00 87.81 610 SER A O 1
ATOM 4649 N N . LEU A 1 611 ? 12.898 -8.540 -6.018 1.00 92.25 611 LEU A N 1
ATOM 4650 C CA . LEU A 1 611 ? 13.573 -7.418 -5.366 1.00 92.25 611 LEU A CA 1
ATOM 4651 C C . LEU A 1 611 ? 14.737 -6.909 -6.229 1.00 92.25 611 LEU A C 1
ATOM 4653 O O . LEU A 1 611 ? 14.849 -5.702 -6.461 1.00 92.25 611 LEU A O 1
ATOM 4657 N N . ALA A 1 612 ? 15.525 -7.828 -6.801 1.00 90.56 612 ALA A N 1
ATOM 4658 C CA . ALA A 1 612 ? 16.645 -7.532 -7.705 1.00 90.56 612 ALA A CA 1
ATOM 4659 C C . ALA A 1 612 ? 16.228 -6.973 -9.080 1.00 90.56 612 ALA A C 1
ATOM 4661 O O . ALA A 1 612 ? 17.073 -6.572 -9.873 1.00 90.56 612 ALA A O 1
ATOM 4662 N N . PHE A 1 613 ? 14.937 -6.901 -9.401 1.00 85.81 613 PHE A N 1
ATOM 4663 C CA . PHE A 1 613 ? 14.481 -6.492 -10.730 1.00 85.81 613 PHE A CA 1
ATOM 4664 C C . PHE A 1 613 ? 13.712 -5.173 -10.666 1.00 85.81 613 PHE A C 1
ATOM 4666 O O . PHE A 1 613 ? 14.292 -4.115 -10.403 1.00 85.81 613 PHE A O 1
ATOM 4673 N N . SER A 1 614 ? 12.410 -5.189 -10.952 1.00 75.00 614 SER A N 1
ATOM 4674 C CA . SER A 1 614 ? 11.601 -3.969 -11.077 1.00 75.00 614 SER A CA 1
ATOM 4675 C C . SER A 1 614 ? 11.492 -3.177 -9.767 1.00 75.00 614 SER A C 1
ATOM 4677 O O . SER A 1 614 ? 11.170 -1.987 -9.797 1.00 75.00 614 SER A O 1
ATOM 4679 N N . SER A 1 615 ? 11.786 -3.820 -8.636 1.00 86.25 615 SER A N 1
ATOM 4680 C CA . SER A 1 615 ? 11.663 -3.262 -7.292 1.00 86.25 615 SER A CA 1
ATOM 4681 C C . SER A 1 615 ? 12.899 -2.493 -6.807 1.00 86.25 615 SER A C 1
ATOM 4683 O O . SER A 1 615 ? 12.723 -1.543 -6.046 1.00 86.25 615 SER A O 1
ATOM 4685 N N . TYR A 1 616 ? 14.113 -2.806 -7.284 1.00 91.06 616 TYR A N 1
ATOM 4686 C CA . TYR A 1 616 ? 15.342 -2.096 -6.879 1.00 91.06 616 TYR A CA 1
ATOM 4687 C C . TYR A 1 616 ? 15.268 -0.589 -7.136 1.00 91.06 616 TYR A C 1
ATOM 4689 O O . TYR A 1 616 ? 15.728 0.217 -6.338 1.00 91.06 616 TYR A O 1
ATOM 4697 N N . HIS A 1 617 ? 14.642 -0.181 -8.239 1.00 89.62 617 HIS A N 1
ATOM 4698 C CA . HIS A 1 617 ? 14.552 1.236 -8.581 1.00 89.62 617 HIS A CA 1
ATOM 4699 C C . HIS A 1 617 ? 13.872 2.095 -7.512 1.00 89.62 617 HIS A C 1
ATOM 4701 O O . HIS A 1 617 ? 14.098 3.297 -7.467 1.00 89.62 617 HIS A O 1
ATOM 4707 N N . PHE A 1 618 ? 12.993 1.506 -6.708 1.00 93.94 618 PHE A N 1
ATOM 4708 C CA . PHE A 1 618 ? 12.350 2.223 -5.621 1.00 93.94 618 PHE A CA 1
ATOM 4709 C C . PHE A 1 618 ? 13.237 2.309 -4.380 1.00 93.94 618 PHE A C 1
ATOM 4711 O O . PHE A 1 618 ? 13.163 3.310 -3.681 1.00 93.94 618 PHE A O 1
ATOM 4718 N N . ILE A 1 619 ? 14.111 1.324 -4.153 1.00 95.25 619 ILE A N 1
ATOM 4719 C CA . ILE A 1 619 ? 15.162 1.407 -3.128 1.00 95.25 619 ILE A CA 1
ATOM 4720 C C . ILE A 1 619 ? 16.088 2.575 -3.453 1.00 95.25 619 ILE A C 1
ATOM 4722 O O . ILE A 1 619 ? 16.377 3.382 -2.580 1.00 95.25 619 ILE A O 1
ATOM 4726 N N . ASP A 1 620 ? 16.469 2.715 -4.725 1.00 93.31 620 ASP A N 1
ATOM 4727 C CA . ASP A 1 620 ? 17.282 3.844 -5.173 1.00 93.31 620 ASP A CA 1
ATOM 472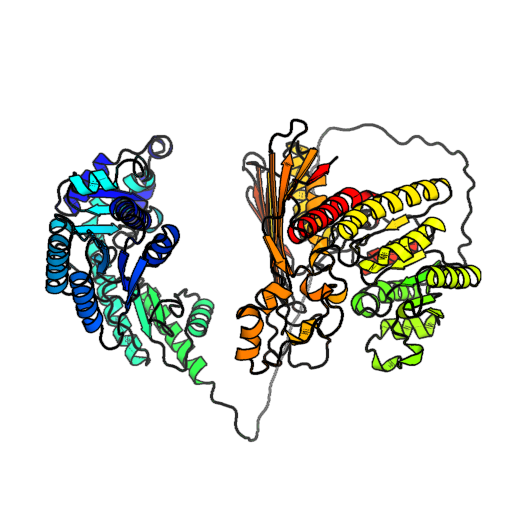8 C C . ASP A 1 620 ? 16.593 5.199 -4.956 1.00 93.31 620 ASP A C 1
ATOM 4730 O O . ASP A 1 620 ? 17.227 6.134 -4.482 1.00 93.31 620 ASP A O 1
ATOM 4734 N N . VAL A 1 621 ? 15.292 5.308 -5.249 1.00 94.75 621 VAL A N 1
ATOM 4735 C CA . VAL A 1 621 ? 14.535 6.545 -4.992 1.00 94.75 621 VAL A CA 1
ATOM 4736 C C . VAL A 1 621 ? 14.422 6.836 -3.496 1.00 94.75 621 VAL A C 1
ATOM 4738 O O . VAL A 1 621 ? 14.579 7.984 -3.099 1.00 94.75 621 VAL A O 1
ATOM 4741 N N . ILE A 1 622 ? 14.179 5.816 -2.666 1.00 96.69 622 ILE A N 1
ATOM 4742 C CA . ILE A 1 622 ? 14.140 5.963 -1.205 1.00 96.69 622 ILE A CA 1
ATOM 4743 C C . ILE A 1 622 ? 15.491 6.468 -0.694 1.00 96.69 622 ILE A C 1
ATOM 4745 O O . ILE A 1 622 ? 15.529 7.472 0.011 1.00 96.69 622 ILE A O 1
ATOM 4749 N N . ALA A 1 623 ? 16.587 5.814 -1.083 1.00 95.50 623 ALA A N 1
ATOM 4750 C CA . ALA A 1 623 ? 17.939 6.220 -0.717 1.00 95.50 623 ALA A CA 1
ATOM 4751 C C . ALA A 1 623 ? 18.229 7.655 -1.173 1.00 95.50 623 ALA A C 1
ATOM 4753 O O . ALA A 1 623 ? 18.673 8.475 -0.379 1.00 95.50 623 ALA A O 1
ATOM 4754 N N . TRP A 1 624 ? 17.893 7.988 -2.420 1.00 94.44 624 TRP A N 1
ATOM 4755 C CA . TRP A 1 624 ? 18.077 9.327 -2.968 1.00 94.44 624 TRP A CA 1
ATOM 4756 C C . TRP A 1 624 ? 17.310 10.395 -2.183 1.00 94.44 624 TRP A C 1
ATOM 4758 O O . TRP A 1 624 ? 17.884 11.418 -1.825 1.00 94.44 624 TRP A O 1
ATOM 4768 N N . TYR A 1 625 ? 16.033 10.163 -1.876 1.00 97.31 625 TYR A N 1
ATOM 4769 C CA . TYR A 1 625 ? 15.225 11.120 -1.119 1.00 97.31 625 TYR A CA 1
ATOM 4770 C C . TYR A 1 625 ? 15.695 11.268 0.328 1.00 97.31 625 TYR A C 1
ATOM 4772 O O . TYR A 1 625 ? 15.686 12.380 0.852 1.00 97.31 625 TYR A O 1
ATOM 4780 N N . LEU A 1 626 ? 16.160 10.183 0.953 1.00 96.69 626 LEU A N 1
ATOM 4781 C CA . LEU A 1 626 ? 16.793 10.238 2.269 1.00 96.69 626 LEU A CA 1
ATOM 4782 C C . LEU A 1 626 ? 18.092 11.050 2.241 1.00 96.69 626 LEU A C 1
ATOM 4784 O O . LEU A 1 626 ? 18.313 11.844 3.147 1.00 96.69 626 LEU A O 1
ATOM 4788 N N . SER A 1 627 ? 18.910 10.916 1.195 1.00 93.75 627 SER A N 1
ATOM 4789 C CA . SER A 1 627 ? 20.130 11.716 1.035 1.00 93.75 627 SER A CA 1
ATOM 4790 C C . SER A 1 627 ? 19.848 13.197 0.757 1.00 93.75 627 SER A C 1
ATOM 4792 O O . SER A 1 627 ? 20.623 14.046 1.186 1.00 93.75 627 SER A O 1
ATOM 4794 N N . LEU A 1 628 ? 18.752 13.527 0.064 1.00 95.06 628 LEU A N 1
ATOM 4795 C CA . LEU A 1 628 ? 18.355 14.920 -0.192 1.00 95.06 628 LEU A CA 1
ATOM 4796 C C . LEU A 1 628 ? 17.754 15.609 1.038 1.00 95.06 628 LEU A C 1
ATOM 4798 O O . LEU A 1 628 ? 17.931 16.811 1.220 1.00 95.06 628 LEU A O 1
ATOM 4802 N N . ALA A 1 629 ? 17.020 14.866 1.867 1.00 96.81 629 ALA A N 1
ATOM 4803 C CA . ALA A 1 629 ? 16.329 15.396 3.038 1.00 96.81 629 ALA A CA 1
ATOM 4804 C C . ALA A 1 629 ? 16.557 14.529 4.294 1.00 96.81 629 ALA A C 1
ATOM 4806 O O . ALA A 1 629 ? 15.589 13.999 4.853 1.00 96.81 629 ALA A O 1
ATOM 4807 N N . PRO A 1 630 ? 17.810 14.389 4.774 1.00 95.56 630 PRO A N 1
ATOM 4808 C CA . PRO A 1 630 ? 18.120 13.538 5.924 1.00 95.56 630 PRO A CA 1
ATOM 4809 C C . PRO A 1 630 ? 17.653 14.150 7.252 1.00 95.56 630 PRO A C 1
ATOM 4811 O O . PRO A 1 630 ? 17.407 13.435 8.224 1.00 95.56 630 PRO A O 1
ATOM 4814 N N . GLY A 1 631 ? 17.502 15.476 7.329 1.00 94.69 631 GLY A N 1
ATOM 4815 C CA . GLY A 1 631 ? 17.230 16.169 8.586 1.00 94.69 631 GLY A CA 1
ATOM 4816 C C . GLY A 1 631 ? 18.315 15.872 9.616 1.00 94.69 631 GLY A C 1
ATOM 4817 O O . GLY A 1 631 ? 19.483 16.171 9.393 1.00 94.69 631 GLY A O 1
ATOM 4818 N N . ARG A 1 632 ? 17.921 15.267 10.742 1.00 94.94 632 ARG A N 1
ATOM 4819 C CA . ARG A 1 632 ? 18.840 14.809 11.800 1.00 94.94 632 ARG A CA 1
ATOM 4820 C C . ARG A 1 632 ? 19.150 13.311 11.731 1.00 94.94 632 ARG A C 1
ATOM 4822 O O . ARG A 1 632 ? 19.851 12.812 12.608 1.00 94.94 632 ARG A O 1
ATOM 4829 N N . ALA A 1 633 ? 18.587 12.588 10.763 1.00 96.00 633 ALA A N 1
ATOM 4830 C CA . ALA A 1 633 ? 18.787 11.153 10.657 1.00 96.00 633 ALA A CA 1
ATOM 4831 C C . ALA A 1 633 ? 20.215 10.858 10.193 1.00 96.00 633 ALA A C 1
ATOM 4833 O O . ALA A 1 633 ? 20.671 11.394 9.187 1.00 96.00 633 ALA A O 1
ATOM 4834 N N . THR A 1 634 ? 20.902 9.986 10.923 1.00 95.56 634 THR A N 1
ATOM 4835 C CA . THR A 1 634 ? 22.257 9.519 10.598 1.00 95.56 634 THR A CA 1
ATOM 4836 C C . THR A 1 634 ? 22.316 8.013 10.397 1.00 95.56 634 THR A C 1
ATOM 4838 O O . THR A 1 634 ? 23.292 7.510 9.846 1.00 95.56 634 THR A O 1
ATOM 4841 N N . ARG A 1 635 ? 21.277 7.274 10.807 1.00 95.94 635 ARG A N 1
ATOM 4842 C CA . ARG A 1 635 ? 21.218 5.813 10.707 1.00 95.94 635 ARG A CA 1
ATOM 4843 C C . ARG A 1 635 ? 19.826 5.320 10.337 1.00 95.94 635 ARG A C 1
ATOM 4845 O O . ARG A 1 635 ? 18.822 5.950 10.670 1.00 95.94 635 ARG A O 1
ATOM 4852 N N . LEU A 1 636 ? 19.786 4.152 9.709 1.00 97.12 636 LEU A N 1
ATOM 4853 C CA . LEU A 1 636 ? 18.591 3.360 9.453 1.00 97.12 636 LEU A CA 1
ATOM 4854 C C . LEU A 1 636 ? 18.643 2.069 10.255 1.00 97.12 636 LEU A C 1
ATOM 4856 O O . LEU A 1 636 ? 19.667 1.389 10.255 1.00 97.12 636 LEU A O 1
ATOM 4860 N N . VAL A 1 637 ? 17.522 1.687 10.856 1.00 96.88 637 VAL A N 1
ATOM 4861 C CA . VAL A 1 637 ? 17.306 0.321 11.340 1.00 96.88 637 VAL A CA 1
ATOM 4862 C C . VAL A 1 637 ? 16.315 -0.377 10.421 1.00 96.88 637 VAL A C 1
ATOM 4864 O O . VAL A 1 637 ? 15.152 0.014 10.335 1.00 96.88 637 VAL A O 1
ATOM 4867 N N . LEU A 1 638 ? 16.783 -1.404 9.713 1.00 96.81 638 LEU A N 1
ATOM 4868 C CA . LEU A 1 638 ? 15.974 -2.167 8.770 1.00 96.81 638 LEU A CA 1
ATOM 4869 C C . LEU A 1 638 ? 15.294 -3.354 9.454 1.00 96.81 638 LEU A C 1
ATOM 4871 O O . LEU A 1 638 ? 15.930 -4.093 10.211 1.00 96.81 638 LEU A O 1
ATOM 4875 N N . THR A 1 639 ? 14.024 -3.583 9.119 1.00 95.31 639 THR A N 1
ATOM 4876 C CA . THR A 1 639 ? 13.271 -4.787 9.500 1.00 95.31 639 THR A CA 1
ATOM 4877 C C . THR A 1 639 ? 12.433 -5.312 8.333 1.00 95.31 639 THR A C 1
ATOM 4879 O O . THR A 1 639 ? 12.125 -4.587 7.384 1.00 95.31 639 THR A O 1
ATOM 4882 N N . ASN A 1 640 ? 12.080 -6.598 8.390 1.00 92.56 640 ASN A N 1
ATOM 4883 C CA . ASN A 1 640 ? 11.291 -7.289 7.372 1.00 92.56 640 ASN A CA 1
ATOM 4884 C C . ASN A 1 640 ? 10.046 -7.929 8.010 1.00 92.56 640 ASN A C 1
ATOM 4886 O O . ASN A 1 640 ? 10.082 -9.104 8.373 1.00 92.56 640 ASN A O 1
ATOM 4890 N N . PRO A 1 641 ? 8.957 -7.168 8.206 1.00 92.56 641 PRO A N 1
ATOM 4891 C CA . PRO A 1 641 ? 7.729 -7.691 8.806 1.00 92.56 641 PRO A CA 1
ATOM 4892 C C . PRO A 1 641 ? 6.993 -8.727 7.945 1.00 92.56 641 PRO A C 1
ATOM 4894 O O . PRO A 1 641 ? 6.125 -9.427 8.466 1.00 92.56 641 PRO A O 1
ATOM 4897 N N . TYR A 1 642 ? 7.264 -8.811 6.638 1.00 95.00 642 TYR A N 1
ATOM 4898 C CA . TYR A 1 642 ? 6.543 -9.725 5.756 1.00 95.00 642 TYR A CA 1
ATOM 4899 C C . TYR A 1 642 ? 7.365 -10.112 4.533 1.00 95.00 642 TYR A C 1
ATOM 4901 O O . TYR A 1 642 ? 7.809 -9.258 3.771 1.00 95.00 642 TYR A O 1
ATOM 4909 N N . VAL A 1 643 ? 7.439 -11.415 4.266 1.00 94.56 643 VAL A N 1
ATOM 4910 C CA . VAL A 1 643 ? 7.926 -11.961 3.001 1.00 94.56 643 VAL A CA 1
ATOM 4911 C C . VAL A 1 643 ? 7.055 -13.139 2.572 1.00 94.56 643 VAL A C 1
ATOM 4913 O O . VAL A 1 643 ? 6.761 -14.051 3.345 1.00 94.56 643 VAL A O 1
ATOM 4916 N N . ARG A 1 644 ? 6.647 -13.152 1.304 1.00 94.31 644 ARG A N 1
ATOM 4917 C CA . ARG A 1 644 ? 5.958 -14.280 0.673 1.00 94.31 644 ARG A CA 1
ATOM 4918 C C . ARG A 1 644 ? 6.873 -14.923 -0.349 1.00 94.31 644 ARG A C 1
ATOM 4920 O O . ARG A 1 644 ? 7.332 -14.266 -1.279 1.00 94.31 644 ARG A O 1
ATOM 4927 N N . ARG A 1 645 ? 7.095 -16.229 -0.209 1.00 94.38 645 ARG A N 1
ATOM 4928 C CA . ARG A 1 645 ? 7.883 -17.036 -1.153 1.00 94.38 645 ARG A CA 1
ATOM 4929 C C . ARG A 1 645 ? 7.020 -17.611 -2.267 1.00 94.38 645 ARG A C 1
ATOM 4931 O O . ARG A 1 645 ? 5.836 -17.885 -2.046 1.00 94.38 645 ARG A O 1
ATOM 4938 N N . LEU A 1 646 ? 7.625 -17.877 -3.424 1.00 92.06 646 LEU A N 1
ATOM 4939 C CA . LEU A 1 646 ? 6.920 -18.458 -4.568 1.00 92.06 646 LEU A CA 1
ATOM 4940 C C . LEU A 1 646 ? 6.276 -19.802 -4.220 1.00 92.06 646 LEU A C 1
ATOM 4942 O O . LEU A 1 646 ? 5.091 -19.999 -4.475 1.00 92.06 646 LEU A O 1
ATOM 4946 N N . GLY A 1 647 ? 7.009 -20.695 -3.554 1.00 92.44 647 GLY A N 1
ATOM 4947 C CA . GLY A 1 647 ? 6.471 -21.987 -3.136 1.00 92.44 647 GLY A CA 1
ATOM 4948 C C . GLY A 1 647 ? 5.260 -21.855 -2.208 1.00 92.44 647 GLY A C 1
ATOM 4949 O O . GLY A 1 647 ? 4.323 -22.642 -2.312 1.00 92.44 647 GLY A O 1
ATOM 4950 N N . ASN A 1 648 ? 5.237 -20.840 -1.336 1.00 92.69 648 ASN A N 1
ATOM 4951 C CA . ASN A 1 648 ? 4.096 -20.571 -0.455 1.00 92.69 648 ASN A CA 1
ATOM 4952 C C . ASN A 1 648 ? 2.897 -20.040 -1.249 1.00 92.69 648 ASN A C 1
ATOM 4954 O O . ASN A 1 648 ? 1.771 -20.463 -1.006 1.00 92.69 648 ASN A O 1
ATOM 4958 N N . TYR A 1 649 ? 3.136 -19.141 -2.208 1.00 91.00 649 TYR A N 1
ATOM 4959 C CA . TYR A 1 649 ? 2.104 -18.631 -3.111 1.00 91.00 649 TYR A CA 1
ATOM 4960 C C . TYR A 1 649 ? 1.457 -19.747 -3.938 1.00 91.00 649 TYR A C 1
ATOM 4962 O O . TYR A 1 649 ? 0.237 -19.856 -3.950 1.00 91.00 649 TYR A O 1
ATOM 4970 N N . LEU A 1 650 ? 2.250 -20.627 -4.554 1.00 89.31 650 LEU A N 1
ATOM 4971 C CA . LEU A 1 650 ? 1.744 -21.699 -5.421 1.00 89.31 650 LEU A CA 1
ATOM 4972 C C . LEU A 1 650 ? 0.881 -22.746 -4.692 1.00 89.31 650 LEU A C 1
ATOM 4974 O O . LEU A 1 650 ? 0.144 -23.490 -5.334 1.00 89.31 650 LEU A O 1
ATOM 4978 N N . ARG A 1 651 ? 0.946 -22.808 -3.354 1.00 89.25 651 ARG A N 1
ATOM 4979 C CA . ARG A 1 651 ? 0.074 -23.667 -2.535 1.00 89.25 651 ARG A CA 1
ATOM 4980 C C . ARG A 1 651 ? -1.280 -23.037 -2.212 1.00 89.25 651 ARG A C 1
ATOM 4982 O O . ARG A 1 651 ? -2.141 -23.724 -1.668 1.00 89.25 651 ARG A O 1
ATOM 4989 N N . THR A 1 652 ? -1.487 -21.751 -2.500 1.00 88.00 652 THR A N 1
ATOM 4990 C CA . THR A 1 652 ? -2.767 -21.091 -2.223 1.00 88.00 652 THR A CA 1
ATOM 4991 C C . THR A 1 652 ? -3.750 -21.270 -3.371 1.00 88.00 652 THR A C 1
ATOM 4993 O O . THR A 1 652 ? -3.373 -21.383 -4.540 1.00 88.00 652 THR A O 1
ATOM 4996 N N . THR A 1 653 ? -5.042 -21.232 -3.043 1.00 84.69 653 THR A N 1
ATOM 4997 C CA . THR A 1 653 ? -6.130 -21.240 -4.030 1.00 84.69 653 THR A CA 1
ATOM 4998 C C . THR A 1 653 ? -6.087 -20.026 -4.961 1.00 84.69 653 THR A C 1
ATOM 5000 O O . THR A 1 653 ? -6.581 -20.124 -6.085 1.00 84.69 653 THR A O 1
ATOM 5003 N N . GLU A 1 654 ? -5.480 -18.920 -4.518 1.00 83.12 654 GLU A N 1
ATOM 5004 C CA . GLU A 1 654 ? -5.284 -17.674 -5.274 1.00 83.12 654 GLU A CA 1
ATOM 5005 C C . GLU A 1 654 ? -4.411 -17.902 -6.510 1.00 83.12 654 GLU A C 1
ATOM 5007 O O . GLU A 1 654 ? -4.756 -17.447 -7.598 1.00 83.12 654 GLU A O 1
ATOM 5012 N N . SER A 1 655 ? -3.316 -18.660 -6.366 1.00 83.25 655 SER A N 1
ATOM 5013 C CA . SER A 1 655 ? -2.409 -18.959 -7.483 1.00 83.25 655 SER A CA 1
ATOM 5014 C C . SER A 1 655 ? -3.099 -19.722 -8.616 1.00 83.25 655 SER A C 1
ATOM 5016 O O . SER A 1 655 ? -2.738 -19.571 -9.780 1.00 83.25 655 SER A O 1
ATOM 5018 N N . GLN A 1 656 ? -4.150 -20.477 -8.292 1.00 79.44 656 GLN A N 1
ATOM 5019 C CA . GLN A 1 656 ? -4.914 -21.295 -9.232 1.00 79.44 656 GLN A CA 1
ATOM 5020 C C . GLN A 1 656 ? -6.234 -20.648 -9.670 1.00 79.44 656 GLN A C 1
ATOM 5022 O O . GLN A 1 656 ? -6.906 -21.170 -10.558 1.00 79.44 656 GLN A O 1
ATOM 5027 N N . LEU A 1 657 ? -6.672 -19.564 -9.020 1.00 81.12 657 LEU A N 1
ATOM 5028 C CA . LEU A 1 657 ? -8.017 -19.018 -9.203 1.00 81.12 657 LEU A CA 1
ATOM 5029 C C . LEU A 1 657 ? -8.231 -18.503 -10.627 1.00 81.12 657 LEU A C 1
ATOM 5031 O O . LEU A 1 657 ? -9.176 -18.934 -11.282 1.00 81.12 657 LEU A O 1
ATOM 5035 N N . LEU A 1 658 ? -7.342 -17.636 -11.121 1.00 76.00 658 LEU A N 1
ATOM 5036 C CA . LEU A 1 658 ? -7.499 -17.067 -12.461 1.00 76.00 658 LEU A CA 1
ATOM 5037 C C . LEU A 1 658 ? -7.368 -18.144 -13.541 1.00 76.00 658 LEU A C 1
ATOM 5039 O O . LEU A 1 658 ? -8.179 -18.177 -14.458 1.00 76.00 658 LEU A O 1
ATOM 5043 N N . GLY A 1 659 ? -6.424 -19.081 -13.393 1.00 74.00 659 GLY A N 1
ATOM 5044 C CA . GLY A 1 659 ? -6.308 -20.228 -14.299 1.00 74.00 659 GLY A CA 1
ATOM 5045 C C . GLY A 1 659 ? -7.593 -21.060 -14.378 1.00 74.00 659 GLY A C 1
ATOM 5046 O O . GLY A 1 659 ? -8.003 -21.447 -15.471 1.00 74.00 659 GLY A O 1
ATOM 5047 N N . ARG A 1 660 ? -8.273 -21.287 -13.242 1.00 80.75 660 ARG A N 1
ATOM 5048 C CA . ARG A 1 660 ? -9.574 -21.981 -13.200 1.00 80.75 660 ARG A CA 1
ATOM 5049 C C . ARG A 1 660 ? -10.687 -21.175 -13.867 1.00 80.75 660 ARG A C 1
ATOM 5051 O O . ARG A 1 660 ? -11.459 -21.753 -14.621 1.00 80.75 660 ARG A O 1
ATOM 5058 N N . ILE A 1 661 ? -10.753 -19.865 -13.619 1.00 78.25 661 ILE A N 1
ATOM 5059 C CA . ILE A 1 661 ? -11.743 -18.965 -14.238 1.00 78.25 661 ILE A CA 1
ATOM 5060 C C . ILE A 1 661 ? -11.573 -18.929 -15.762 1.00 78.25 661 ILE A C 1
ATOM 5062 O O . ILE A 1 661 ? -12.555 -18.985 -16.492 1.00 78.25 661 ILE A O 1
ATOM 5066 N N . LEU A 1 662 ? -10.328 -18.870 -16.237 1.00 73.06 662 LEU A N 1
ATOM 5067 C CA . LEU A 1 662 ? -9.994 -18.811 -17.660 1.00 73.06 662 LEU A CA 1
ATOM 5068 C C . LEU A 1 662 ? -10.058 -20.179 -18.365 1.00 73.06 662 LEU A C 1
ATOM 5070 O O . LEU A 1 662 ? -9.865 -20.243 -19.574 1.00 73.06 662 LEU A O 1
ATOM 5074 N N . GLY A 1 663 ? -10.293 -21.278 -17.639 1.00 73.75 663 GLY A N 1
ATOM 5075 C CA . GLY A 1 663 ? -10.313 -22.627 -18.218 1.00 73.75 663 GLY A CA 1
ATOM 5076 C C . GLY A 1 663 ? -8.946 -23.128 -18.708 1.00 73.75 663 GLY A C 1
ATOM 5077 O O . GLY A 1 663 ? -8.886 -24.096 -19.459 1.00 73.75 663 GLY A O 1
ATOM 5078 N N . VAL A 1 664 ? -7.851 -22.493 -18.277 1.00 69.31 664 VAL A N 1
ATOM 5079 C CA . VAL A 1 664 ? -6.457 -22.833 -18.637 1.00 69.31 664 VAL A CA 1
ATOM 5080 C C . VAL A 1 664 ? -5.680 -23.423 -17.455 1.00 69.31 664 VAL A C 1
ATOM 5082 O O . VAL A 1 664 ? -4.450 -23.435 -17.440 1.00 69.31 664 VAL A O 1
ATOM 5085 N N . ALA A 1 665 ? -6.391 -23.889 -16.426 1.00 64.06 665 ALA A N 1
ATOM 5086 C CA . ALA A 1 665 ? -5.792 -24.541 -15.270 1.00 64.06 665 ALA A CA 1
ATOM 5087 C C . ALA A 1 665 ? -5.133 -25.867 -15.688 1.00 64.06 665 ALA A C 1
ATOM 5089 O O . ALA A 1 665 ? -5.820 -26.844 -15.974 1.00 64.06 665 ALA A O 1
ATOM 5090 N N . GLY A 1 666 ? -3.800 -25.884 -15.721 1.00 62.75 666 GLY A N 1
ATOM 5091 C CA . GLY A 1 666 ? -2.986 -27.092 -15.869 1.00 62.75 666 GLY A CA 1
ATOM 5092 C C . GLY A 1 666 ? -2.375 -27.544 -14.542 1.00 62.75 666 GLY A C 1
ATOM 5093 O O . GLY A 1 666 ? -2.481 -26.847 -13.527 1.00 62.75 666 GLY A O 1
ATOM 5094 N N . GLU A 1 667 ? -1.706 -28.699 -14.550 1.00 65.56 667 GLU A N 1
ATOM 5095 C CA . GLU A 1 667 ? -0.890 -29.127 -13.411 1.00 65.56 667 GLU A CA 1
ATOM 5096 C C . GLU A 1 667 ? 0.231 -28.103 -13.141 1.00 65.56 667 GLU A C 1
ATOM 5098 O O . GLU A 1 667 ? 0.844 -27.597 -14.089 1.00 65.56 667 GLU A O 1
ATOM 5103 N N . PRO A 1 668 ? 0.510 -27.756 -11.869 1.00 68.12 668 PRO A N 1
ATOM 5104 C CA . PRO A 1 668 ? 1.632 -26.888 -11.533 1.00 68.12 668 PRO A CA 1
ATOM 5105 C C . PRO A 1 668 ? 2.942 -27.493 -12.060 1.00 68.12 668 PRO A C 1
ATOM 5107 O O . PRO A 1 668 ? 3.160 -28.695 -11.893 1.00 68.12 668 PRO A O 1
ATOM 5110 N N . PRO A 1 669 ? 3.836 -26.695 -12.668 1.00 74.75 669 PRO A N 1
ATOM 5111 C CA . PRO A 1 669 ? 5.093 -27.213 -13.182 1.00 74.75 669 PRO A CA 1
ATOM 5112 C C . PRO A 1 669 ? 5.989 -27.647 -12.021 1.00 74.75 669 PRO A C 1
ATOM 5114 O O . PRO A 1 669 ? 5.947 -27.074 -10.927 1.00 74.75 669 PRO A O 1
ATOM 5117 N N . VAL A 1 670 ? 6.865 -28.614 -12.281 1.00 83.56 670 VAL A N 1
ATOM 5118 C CA . VAL A 1 670 ? 7.972 -28.909 -11.370 1.00 83.56 670 VAL A CA 1
ATOM 5119 C C . VAL A 1 670 ? 8.992 -27.781 -11.504 1.00 83.56 670 VAL A C 1
ATOM 5121 O O . VAL A 1 670 ? 9.689 -27.677 -12.511 1.00 83.56 670 VAL A O 1
ATOM 5124 N N . LEU A 1 671 ? 9.041 -26.906 -10.503 1.00 87.75 671 LEU A N 1
ATOM 5125 C CA . LEU A 1 671 ? 10.012 -25.817 -10.434 1.00 87.75 671 LEU A CA 1
ATOM 5126 C C . LEU A 1 671 ? 11.265 -26.257 -9.679 1.00 87.75 671 LEU A C 1
ATOM 5128 O O . LEU A 1 671 ? 11.194 -27.077 -8.760 1.00 87.75 671 LEU A O 1
ATOM 5132 N N . ALA A 1 672 ? 12.401 -25.660 -10.038 1.00 88.88 672 ALA A N 1
ATOM 5133 C CA . ALA A 1 672 ? 13.646 -25.838 -9.307 1.00 88.88 672 ALA A CA 1
ATOM 5134 C C . ALA A 1 672 ? 13.484 -25.400 -7.831 1.00 88.88 672 ALA A C 1
ATOM 5136 O O . ALA A 1 672 ? 12.755 -24.433 -7.557 1.00 88.88 672 ALA A O 1
ATOM 5137 N N . PRO A 1 673 ? 14.137 -26.077 -6.866 1.00 91.62 673 PRO A N 1
ATOM 5138 C CA . PRO A 1 673 ? 14.053 -25.722 -5.449 1.00 91.62 673 PRO A CA 1
ATOM 5139 C C . PRO A 1 673 ? 14.370 -24.250 -5.156 1.00 91.62 673 PRO A C 1
ATOM 5141 O O . PRO A 1 673 ? 13.727 -23.638 -4.305 1.00 91.62 673 PRO A O 1
ATOM 5144 N N . GLU A 1 674 ? 15.325 -23.674 -5.878 1.00 91.56 674 GLU A N 1
ATOM 5145 C CA . GLU A 1 674 ? 15.767 -22.284 -5.779 1.00 91.56 674 GLU A CA 1
ATOM 5146 C C . GLU A 1 674 ? 14.616 -21.324 -6.102 1.00 91.56 674 GLU A C 1
ATOM 5148 O O . GLU A 1 674 ? 14.343 -20.392 -5.342 1.00 91.56 674 GLU A O 1
ATOM 5153 N N . ALA A 1 675 ? 13.859 -21.616 -7.163 1.00 91.06 675 ALA A N 1
ATOM 5154 C CA . ALA A 1 675 ? 12.699 -20.828 -7.565 1.00 91.06 675 ALA A CA 1
ATOM 5155 C C . ALA A 1 675 ? 11.591 -20.843 -6.518 1.00 91.06 675 ALA A C 1
ATOM 5157 O O . ALA A 1 675 ? 11.009 -19.801 -6.224 1.00 91.06 675 ALA A O 1
ATOM 5158 N N . LEU A 1 676 ? 11.331 -21.990 -5.889 1.00 93.31 676 LEU A N 1
ATOM 5159 C CA . LEU A 1 676 ? 10.324 -22.091 -4.830 1.00 93.31 676 LEU A CA 1
ATOM 5160 C C . LEU A 1 676 ? 10.683 -21.261 -3.588 1.00 93.31 676 LEU A C 1
ATOM 5162 O O . LEU A 1 676 ? 9.780 -20.842 -2.856 1.00 93.31 676 LEU A O 1
ATOM 5166 N N . ARG A 1 677 ? 11.976 -21.016 -3.355 1.00 95.38 677 ARG A N 1
ATOM 5167 C CA . ARG A 1 677 ? 12.497 -20.251 -2.213 1.00 95.38 677 ARG A CA 1
ATOM 5168 C C . ARG A 1 677 ? 12.658 -18.761 -2.504 1.00 95.38 677 ARG A C 1
ATOM 5170 O O . ARG A 1 677 ? 12.803 -17.986 -1.562 1.00 95.38 677 ARG A O 1
ATOM 5177 N N . ALA A 1 678 ? 12.606 -18.343 -3.764 1.00 93.75 678 ALA A N 1
ATOM 5178 C CA . ALA A 1 678 ? 12.665 -16.936 -4.136 1.00 93.75 678 ALA A CA 1
ATOM 5179 C C . ALA A 1 678 ? 11.477 -16.139 -3.563 1.00 93.75 678 ALA A C 1
ATOM 5181 O O . ALA A 1 678 ? 10.365 -16.662 -3.395 1.00 93.75 678 ALA A O 1
ATOM 5182 N N . GLU A 1 679 ? 11.703 -14.863 -3.255 1.00 94.06 679 GLU A N 1
ATOM 5183 C CA . GLU A 1 679 ? 10.659 -13.965 -2.775 1.00 94.06 679 GLU A CA 1
ATOM 5184 C C . GLU A 1 679 ? 9.785 -13.442 -3.920 1.00 94.06 679 GLU A C 1
ATOM 5186 O O . GLU A 1 679 ? 10.239 -13.145 -5.029 1.00 94.06 679 GLU A O 1
ATOM 5191 N N . VAL A 1 680 ? 8.494 -13.316 -3.627 1.00 91.25 680 VAL A N 1
ATOM 5192 C CA . VAL A 1 680 ? 7.484 -12.799 -4.550 1.00 91.25 680 VAL A CA 1
ATOM 5193 C C . VAL A 1 680 ? 6.869 -11.525 -4.010 1.00 91.25 680 VAL A C 1
ATOM 5195 O O . VAL A 1 680 ? 6.811 -10.558 -4.751 1.00 91.25 680 VAL A O 1
ATOM 5198 N N . ASP A 1 681 ? 6.465 -11.485 -2.746 1.00 93.75 681 ASP A N 1
ATOM 5199 C CA . ASP A 1 681 ? 5.945 -10.267 -2.118 1.00 93.75 681 ASP A CA 1
ATOM 5200 C C . ASP A 1 681 ? 6.747 -9.971 -0.854 1.00 93.75 681 ASP A C 1
ATOM 5202 O O . ASP A 1 681 ? 7.246 -10.898 -0.213 1.00 93.75 681 ASP A O 1
ATOM 5206 N N . PHE A 1 682 ? 6.861 -8.701 -0.480 1.00 95.19 682 PHE A N 1
ATOM 5207 C CA . PHE A 1 682 ? 7.579 -8.311 0.731 1.00 95.19 682 PHE A CA 1
ATOM 5208 C C . PHE A 1 682 ? 7.113 -6.959 1.274 1.00 95.19 682 PHE A C 1
ATOM 5210 O O . PHE A 1 682 ? 6.596 -6.119 0.533 1.00 95.19 682 PHE A O 1
ATOM 5217 N N . VAL A 1 683 ? 7.338 -6.746 2.568 1.00 96.75 683 VAL A N 1
ATOM 5218 C CA . VAL A 1 683 ? 7.238 -5.447 3.234 1.00 96.75 683 VAL A CA 1
ATOM 5219 C C . VAL A 1 683 ? 8.498 -5.243 4.057 1.00 96.75 683 VAL A C 1
ATOM 5221 O O . VAL A 1 683 ? 8.851 -6.098 4.862 1.00 96.75 683 VAL A O 1
ATOM 5224 N N . PHE A 1 684 ? 9.141 -4.094 3.882 1.00 96.25 684 PHE A N 1
ATOM 5225 C CA . PHE A 1 684 ? 10.289 -3.671 4.674 1.00 96.25 684 PHE A CA 1
ATOM 5226 C C . PHE A 1 684 ? 9.994 -2.369 5.402 1.00 96.25 684 PHE A C 1
ATOM 5228 O O . PHE A 1 684 ? 9.312 -1.492 4.865 1.00 96.25 684 PHE A O 1
ATOM 5235 N N . HIS A 1 685 ? 10.576 -2.222 6.587 1.00 97.12 685 HIS A N 1
ATOM 5236 C CA . HIS A 1 685 ? 10.638 -0.952 7.296 1.00 97.12 685 HIS A CA 1
ATOM 5237 C C . HIS A 1 685 ? 12.090 -0.487 7.426 1.00 97.12 685 HIS A C 1
ATOM 5239 O O . HIS A 1 685 ? 12.988 -1.309 7.603 1.00 97.12 685 HIS A O 1
ATOM 5245 N N . ALA A 1 686 ? 12.302 0.826 7.376 1.00 97.25 686 ALA A N 1
ATOM 5246 C CA . ALA A 1 686 ? 13.541 1.476 7.778 1.00 97.25 686 ALA A CA 1
ATOM 5247 C C . ALA A 1 686 ? 13.215 2.584 8.788 1.00 97.25 686 ALA A C 1
ATOM 5249 O O . ALA A 1 686 ? 12.650 3.619 8.428 1.00 97.25 686 ALA A O 1
ATOM 5250 N N . GLU A 1 687 ? 13.528 2.349 10.058 1.00 97.56 687 GLU A N 1
ATOM 5251 C CA . GLU A 1 687 ? 13.407 3.356 11.112 1.00 97.56 687 GLU A CA 1
ATOM 5252 C C . GLU A 1 687 ? 14.549 4.364 10.988 1.00 97.56 687 GLU A C 1
ATOM 5254 O O . GLU A 1 687 ? 15.713 3.979 10.889 1.00 97.56 687 GLU A O 1
ATOM 5259 N N . LEU A 1 688 ? 14.214 5.652 10.989 1.00 97.69 688 LEU A N 1
ATOM 5260 C CA . LEU A 1 688 ? 15.164 6.757 10.882 1.00 97.69 688 LEU A CA 1
ATOM 5261 C C . LEU A 1 688 ? 15.635 7.140 12.281 1.00 97.69 688 LEU A C 1
ATOM 5263 O O . LEU A 1 688 ? 14.806 7.515 13.110 1.00 97.69 688 LEU A O 1
ATOM 5267 N N . LEU A 1 689 ? 16.939 7.075 12.538 1.00 96.62 689 LEU A N 1
ATOM 5268 C CA . LEU A 1 689 ? 17.521 7.371 13.846 1.00 96.62 689 LEU A CA 1
ATOM 5269 C C . LEU A 1 689 ? 18.511 8.536 13.777 1.00 96.62 689 LEU A C 1
ATOM 5271 O O . LEU A 1 689 ? 19.269 8.651 12.812 1.00 96.62 689 LEU A O 1
ATOM 5275 N N . ASP A 1 690 ? 18.542 9.361 14.824 1.00 95.31 690 ASP A N 1
ATOM 5276 C CA . ASP A 1 690 ? 19.630 10.323 15.039 1.00 95.31 690 ASP A CA 1
ATOM 5277 C C . ASP A 1 690 ? 20.899 9.658 15.619 1.00 95.31 690 ASP A C 1
ATOM 5279 O O . ASP A 1 690 ? 20.940 8.457 15.910 1.00 95.31 690 ASP A O 1
ATOM 5283 N N . GLU A 1 691 ? 21.954 10.451 15.829 1.00 92.56 691 GLU A N 1
ATOM 5284 C CA . GLU A 1 691 ? 23.220 9.985 16.421 1.00 92.56 691 GLU A CA 1
ATOM 5285 C C . GLU A 1 691 ? 23.041 9.344 17.806 1.00 92.56 691 GLU A C 1
ATOM 5287 O O . GLU A 1 691 ? 23.758 8.400 18.156 1.00 92.56 691 GLU A O 1
ATOM 5292 N N . SER A 1 692 ? 22.056 9.832 18.568 1.00 94.44 692 SER A N 1
ATOM 5293 C CA . SER A 1 692 ? 21.690 9.360 19.907 1.00 94.44 692 SER A CA 1
ATOM 5294 C C . SER A 1 692 ? 20.729 8.166 19.881 1.00 94.44 692 SER A C 1
ATOM 5296 O O . SER A 1 692 ? 20.323 7.696 20.942 1.00 94.44 692 SER A O 1
ATOM 5298 N N . ARG A 1 693 ? 20.403 7.639 18.691 1.00 91.44 693 ARG A N 1
ATOM 5299 C CA . ARG A 1 693 ? 19.454 6.540 18.456 1.00 91.44 693 ARG A CA 1
ATOM 5300 C C . ARG A 1 693 ? 18.004 6.866 18.828 1.00 91.44 693 ARG A C 1
ATOM 5302 O O . ARG A 1 693 ? 17.223 5.949 19.068 1.00 91.44 693 ARG A O 1
ATOM 5309 N N . ASN A 1 694 ? 17.622 8.141 18.845 1.00 95.38 694 ASN A N 1
ATOM 5310 C CA . ASN A 1 694 ? 16.212 8.509 18.944 1.00 95.38 694 ASN A CA 1
ATOM 5311 C C . ASN A 1 694 ? 15.523 8.279 17.599 1.00 95.38 694 ASN A C 1
ATOM 5313 O O . ASN A 1 694 ? 16.053 8.665 16.555 1.00 95.38 694 ASN A O 1
ATOM 5317 N N . THR A 1 695 ? 14.322 7.705 17.630 1.00 96.12 695 THR A N 1
ATOM 5318 C CA . THR A 1 695 ? 13.499 7.521 16.433 1.00 96.12 695 THR A CA 1
ATOM 5319 C C . THR A 1 695 ? 12.959 8.862 15.942 1.00 96.12 695 THR A C 1
ATOM 5321 O O . THR A 1 695 ? 12.230 9.554 16.650 1.00 96.12 695 THR A O 1
ATOM 5324 N N . LEU A 1 696 ? 13.304 9.214 14.707 1.00 96.50 696 LEU A N 1
ATOM 5325 C CA . LEU A 1 696 ? 12.881 10.436 14.023 1.00 96.50 696 LEU A CA 1
ATOM 5326 C C . LEU A 1 696 ? 11.743 10.198 13.030 1.00 96.50 696 LEU A C 1
ATOM 5328 O O . LEU A 1 696 ? 11.016 11.128 12.681 1.00 96.50 696 LEU A O 1
ATOM 5332 N N . GLY A 1 697 ? 11.608 8.968 12.538 1.00 96.94 697 GLY A N 1
ATOM 5333 C CA . GLY A 1 697 ? 10.661 8.663 11.481 1.00 96.94 697 GLY A CA 1
ATOM 5334 C C . GLY A 1 697 ? 10.730 7.230 10.977 1.00 96.94 697 GLY A C 1
ATOM 5335 O O . GLY A 1 697 ? 11.483 6.406 11.495 1.00 96.94 697 GLY A O 1
ATOM 5336 N N . LEU A 1 698 ? 9.925 6.942 9.956 1.00 98.06 698 LEU A N 1
ATOM 5337 C CA . LEU A 1 698 ? 9.761 5.593 9.421 1.00 98.06 698 LEU A CA 1
ATOM 5338 C C . LEU A 1 698 ? 9.552 5.596 7.908 1.00 98.06 698 LEU A C 1
ATOM 5340 O O . LEU A 1 698 ? 8.622 6.222 7.395 1.00 98.06 698 LEU A O 1
ATOM 5344 N N . VAL A 1 699 ? 10.355 4.805 7.207 1.00 98.31 699 VAL A N 1
ATOM 5345 C CA . VAL A 1 699 ? 10.105 4.434 5.816 1.00 98.31 699 VAL A CA 1
ATOM 5346 C C . VAL A 1 699 ? 9.483 3.043 5.770 1.00 98.31 699 VAL A C 1
ATOM 5348 O O . VAL A 1 699 ? 9.988 2.117 6.392 1.00 98.31 699 VAL A O 1
ATOM 5351 N N . THR A 1 700 ? 8.397 2.883 5.021 1.00 98.50 700 THR A N 1
ATOM 5352 C CA . THR A 1 700 ? 7.762 1.595 4.723 1.00 98.50 700 THR A CA 1
ATOM 5353 C C . THR A 1 700 ? 7.798 1.359 3.222 1.00 98.50 700 THR A C 1
ATOM 5355 O O . THR A 1 700 ? 7.376 2.217 2.448 1.00 98.50 700 THR A O 1
ATOM 5358 N N . TYR A 1 701 ? 8.278 0.190 2.805 1.00 97.81 701 TYR A N 1
ATOM 5359 C CA . TYR A 1 701 ? 8.257 -0.240 1.413 1.00 97.81 701 TYR A CA 1
ATOM 5360 C C . TYR A 1 701 ? 7.537 -1.578 1.280 1.00 97.81 701 TYR A C 1
ATOM 5362 O O . TYR A 1 701 ? 8.064 -2.618 1.663 1.00 97.81 701 TYR A O 1
ATOM 5370 N N . SER A 1 702 ? 6.340 -1.542 0.700 1.00 96.88 702 SER A N 1
ATOM 5371 C CA . SER A 1 702 ? 5.525 -2.716 0.392 1.00 96.88 702 SER A CA 1
ATOM 5372 C C . SER A 1 702 ? 5.547 -3.004 -1.106 1.00 96.88 702 SER A C 1
ATOM 5374 O O . SER A 1 702 ? 5.247 -2.125 -1.918 1.00 96.88 702 SER A O 1
ATOM 5376 N N . CYS A 1 703 ? 5.859 -4.239 -1.489 1.00 94.38 703 CYS A N 1
ATOM 5377 C CA . CYS A 1 703 ? 5.811 -4.694 -2.874 1.00 94.38 703 CYS A CA 1
ATOM 5378 C C . CYS A 1 703 ? 4.975 -5.967 -2.991 1.00 94.38 703 CYS A C 1
ATOM 5380 O O . CYS A 1 703 ? 5.333 -7.007 -2.441 1.00 94.38 703 CYS A O 1
ATOM 5382 N N . PHE A 1 704 ? 3.911 -5.890 -3.789 1.00 92.31 704 PHE A N 1
ATOM 5383 C CA . PHE A 1 704 ? 3.012 -7.002 -4.076 1.00 92.31 704 PHE A CA 1
ATOM 5384 C C . PHE A 1 704 ? 2.978 -7.261 -5.583 1.00 92.31 704 PHE A C 1
ATOM 5386 O O . PHE A 1 704 ? 2.399 -6.495 -6.365 1.00 92.31 704 PHE A O 1
ATOM 5393 N N . ASN A 1 705 ? 3.634 -8.331 -6.026 1.00 84.62 705 ASN A N 1
ATOM 5394 C CA . ASN A 1 705 ? 3.736 -8.636 -7.450 1.00 84.62 705 ASN A CA 1
ATOM 5395 C C . ASN A 1 705 ? 2.511 -9.375 -7.980 1.00 84.62 705 ASN A C 1
ATOM 5397 O O . ASN A 1 705 ? 2.102 -9.116 -9.112 1.00 84.62 705 ASN A O 1
ATOM 5401 N N . ASN A 1 706 ? 1.885 -10.215 -7.156 1.00 79.88 706 ASN A N 1
ATOM 5402 C CA . ASN A 1 706 ? 0.699 -10.987 -7.530 1.00 79.88 706 ASN A CA 1
ATOM 5403 C C . ASN A 1 706 ? -0.598 -10.203 -7.282 1.00 79.88 706 ASN A C 1
ATOM 5405 O O . ASN A 1 706 ? -1.512 -10.664 -6.604 1.00 79.88 706 ASN A O 1
ATOM 5409 N N . THR A 1 707 ? -0.651 -8.988 -7.823 1.00 78.88 707 THR A N 1
ATOM 5410 C CA . THR A 1 707 ? -1.803 -8.077 -7.777 1.00 78.88 707 THR A CA 1
ATOM 5411 C C . THR A 1 707 ? -2.549 -8.071 -9.114 1.00 78.88 707 THR A C 1
ATOM 5413 O O . THR A 1 707 ? -2.117 -8.723 -10.068 1.00 78.88 707 THR A O 1
ATOM 5416 N N . TYR A 1 708 ? -3.690 -7.373 -9.175 1.00 75.62 708 TYR A N 1
ATOM 5417 C CA . TYR A 1 708 ? -4.549 -7.314 -10.362 1.00 75.62 708 TYR A CA 1
ATOM 5418 C C . TYR A 1 708 ? -3.759 -7.028 -11.651 1.00 75.62 708 TYR A C 1
ATOM 5420 O O . TYR A 1 708 ? -2.886 -6.161 -11.691 1.00 75.62 708 TYR A O 1
ATOM 5428 N N . SER A 1 709 ? -4.081 -7.775 -12.703 1.00 72.06 709 SER A N 1
ATOM 5429 C CA . SER A 1 709 ? -3.463 -7.705 -14.023 1.00 72.06 709 SER A CA 1
ATOM 5430 C C . SER A 1 709 ? -4.574 -7.730 -15.067 1.00 72.06 709 SER A C 1
ATOM 5432 O O . SER A 1 709 ? -5.516 -8.506 -14.914 1.00 72.06 709 SER A O 1
ATOM 5434 N N . HIS A 1 710 ? -4.460 -6.932 -16.132 1.00 63.69 710 HIS A N 1
ATOM 5435 C CA . HIS A 1 710 ? -5.372 -7.035 -17.282 1.00 63.69 710 HIS A CA 1
ATOM 5436 C C . HIS A 1 710 ? -5.099 -8.276 -18.125 1.00 63.69 710 HIS A C 1
ATOM 5438 O O . HIS A 1 710 ? -5.889 -8.600 -19.009 1.00 63.69 710 HIS A O 1
ATOM 5444 N N . ARG A 1 711 ? -3.998 -8.976 -17.836 1.00 63.19 711 ARG A N 1
ATOM 5445 C CA . ARG A 1 711 ? -3.591 -10.181 -18.532 1.00 63.19 711 ARG A CA 1
ATOM 5446 C C . ARG A 1 711 ? -4.675 -11.248 -18.432 1.00 63.19 711 ARG A C 1
ATOM 5448 O O . ARG A 1 711 ? -4.817 -11.949 -17.430 1.00 63.19 711 ARG A O 1
ATOM 5455 N N . THR A 1 712 ? -5.412 -11.382 -19.519 1.00 56.38 712 THR A N 1
ATOM 5456 C CA . THR A 1 712 ? -6.462 -12.372 -19.716 1.00 56.38 712 THR A CA 1
ATOM 5457 C C . THR A 1 712 ? -6.149 -13.017 -21.049 1.00 56.38 712 THR A C 1
ATOM 5459 O O . THR A 1 712 ? -6.155 -12.345 -22.073 1.00 56.38 712 THR A O 1
ATOM 5462 N N . THR A 1 713 ? -5.764 -14.296 -21.058 1.00 52.34 713 THR A N 1
ATOM 5463 C CA . THR A 1 713 ? -5.334 -14.989 -22.285 1.00 52.34 713 THR A CA 1
ATOM 5464 C C . THR A 1 713 ? -6.355 -14.775 -23.411 1.00 52.34 713 THR A C 1
ATOM 5466 O O . THR A 1 713 ? -7.412 -15.401 -23.407 1.00 52.34 713 THR A O 1
ATOM 5469 N N . GLY A 1 714 ? -6.049 -13.864 -24.343 1.00 49.12 714 GLY A N 1
ATOM 5470 C CA . GLY A 1 714 ? -6.886 -13.526 -25.493 1.00 49.12 714 GLY A CA 1
ATOM 5471 C C . GLY A 1 714 ? -8.154 -12.694 -25.240 1.00 49.12 714 GLY A C 1
ATOM 5472 O O . GLY A 1 714 ? -8.953 -12.608 -26.168 1.00 49.12 714 GLY A O 1
ATOM 5473 N N . ALA A 1 715 ? -8.377 -12.096 -24.058 1.00 43.75 715 ALA A N 1
ATOM 5474 C CA . ALA A 1 715 ? -9.637 -11.376 -23.776 1.00 43.75 715 ALA A CA 1
ATOM 5475 C C . ALA A 1 715 ? -9.577 -9.845 -23.959 1.00 43.75 715 ALA A C 1
ATOM 5477 O O . ALA A 1 715 ? -10.626 -9.205 -24.018 1.00 43.75 715 ALA A O 1
ATOM 5478 N N . SER A 1 716 ? -8.386 -9.258 -24.113 1.00 46.50 716 SER A N 1
ATOM 5479 C CA . SER A 1 716 ? -8.214 -7.861 -24.539 1.00 46.50 716 SER A CA 1
ATOM 5480 C C . SER A 1 716 ? -7.569 -7.775 -25.931 1.00 46.50 716 SER A C 1
ATOM 5482 O O . SER A 1 716 ? -6.825 -8.671 -26.342 1.00 46.50 716 SER A O 1
ATOM 5484 N N . GLU A 1 717 ? -7.819 -6.694 -26.681 1.00 49.41 717 GLU A N 1
ATOM 5485 C CA . GLU A 1 717 ? -7.121 -6.421 -27.956 1.00 49.41 717 GLU A CA 1
ATOM 5486 C C . GLU A 1 717 ? -5.589 -6.381 -27.774 1.00 49.41 717 GLU A C 1
ATOM 5488 O O . GLU A 1 717 ? -4.833 -6.796 -28.652 1.00 49.41 717 GLU A O 1
ATOM 5493 N N . VAL A 1 718 ? -5.125 -5.967 -26.589 1.00 47.97 718 VAL A N 1
ATOM 5494 C CA . VAL A 1 718 ? -3.705 -5.926 -26.211 1.00 47.97 718 VAL A CA 1
ATOM 5495 C C . VAL A 1 718 ? -3.128 -7.336 -25.986 1.00 47.97 718 VAL A C 1
ATOM 5497 O O . VAL A 1 718 ? -1.983 -7.591 -26.370 1.00 47.97 718 VAL A O 1
ATOM 5500 N N . ASP A 1 719 ? -3.920 -8.260 -25.426 1.00 47.19 719 ASP A N 1
ATOM 5501 C CA . ASP A 1 719 ? -3.552 -9.664 -25.166 1.00 47.19 719 ASP A CA 1
ATOM 5502 C C . ASP A 1 719 ? -3.684 -10.574 -26.404 1.00 47.19 719 ASP A C 1
ATOM 5504 O O . ASP A 1 719 ? -2.992 -11.587 -26.514 1.00 47.19 719 ASP A O 1
ATOM 5508 N N . SER A 1 720 ? -4.575 -10.239 -27.341 1.00 47.56 720 SER A N 1
ATOM 5509 C CA . SER A 1 720 ? -4.912 -11.067 -28.515 1.00 47.56 720 SER A CA 1
ATOM 5510 C C . SER A 1 720 ? -3.988 -10.864 -29.722 1.00 47.56 720 SER A C 1
ATOM 5512 O O . SER A 1 720 ? -4.010 -11.666 -30.655 1.00 47.56 720 SER A O 1
ATOM 5514 N N . ALA A 1 721 ? -3.113 -9.855 -29.694 1.00 47.53 721 ALA A N 1
ATOM 5515 C CA . ALA A 1 721 ? -2.228 -9.512 -30.810 1.00 47.53 721 ALA A CA 1
ATOM 5516 C C . ALA A 1 721 ? -1.043 -10.480 -31.043 1.00 47.53 721 ALA A C 1
ATOM 5518 O O . ALA A 1 721 ? -0.203 -10.193 -31.891 1.00 47.53 721 ALA A O 1
ATOM 5519 N N . GLY A 1 722 ? -0.931 -11.596 -30.308 1.00 42.72 722 GLY A N 1
ATOM 5520 C CA . GLY A 1 722 ? -0.080 -12.759 -30.633 1.00 42.72 722 GLY A CA 1
ATOM 5521 C C . GLY A 1 722 ? 1.442 -12.561 -30.793 1.00 42.72 722 GLY A C 1
ATOM 5522 O O . GLY A 1 722 ? 2.139 -13.535 -31.052 1.00 42.72 722 GLY A O 1
ATOM 5523 N N . LEU A 1 723 ? 1.981 -11.343 -30.658 1.00 36.56 723 LEU A N 1
ATOM 5524 C CA . LEU A 1 723 ? 3.305 -10.989 -31.200 1.00 36.56 723 LEU A CA 1
ATOM 5525 C C . LEU A 1 723 ? 4.334 -10.467 -30.182 1.00 36.56 723 LEU A C 1
ATOM 5527 O O . LEU A 1 723 ? 5.405 -10.025 -30.595 1.00 36.56 723 LEU A O 1
ATOM 5531 N N . VAL A 1 724 ? 4.070 -10.490 -28.867 1.00 37.62 724 VAL A N 1
ATOM 5532 C CA . VAL A 1 724 ? 5.054 -10.007 -27.872 1.00 37.62 724 VAL A CA 1
ATOM 5533 C C . VAL A 1 724 ? 5.270 -11.030 -26.751 1.00 37.62 724 VAL A C 1
ATOM 5535 O O . VAL A 1 724 ? 4.294 -11.461 -26.138 1.00 37.62 724 VAL A O 1
ATOM 5538 N N . PRO A 1 725 ? 6.528 -11.427 -26.464 1.00 43.44 725 PRO A N 1
ATOM 5539 C CA . PRO A 1 725 ? 6.848 -12.358 -25.389 1.00 43.44 725 PRO A CA 1
ATOM 5540 C C . PRO A 1 725 ? 6.312 -11.901 -24.028 1.00 43.44 725 PRO A C 1
ATOM 5542 O O . PRO A 1 725 ? 6.259 -10.710 -23.737 1.00 43.44 725 PRO A O 1
ATOM 5545 N N . PHE A 1 726 ? 6.021 -12.894 -23.188 1.00 47.09 726 PHE A N 1
ATOM 5546 C CA . PHE A 1 726 ? 5.675 -12.933 -21.755 1.00 47.09 726 PHE A CA 1
ATOM 5547 C C . PHE A 1 726 ? 5.966 -11.726 -20.826 1.00 47.09 726 PHE A C 1
ATOM 5549 O O . PHE A 1 726 ? 5.383 -11.641 -19.746 1.00 47.09 726 PHE A O 1
ATOM 5556 N N . ARG A 1 727 ? 6.888 -10.817 -21.155 1.00 49.22 727 ARG A N 1
ATOM 5557 C CA . ARG A 1 727 ? 7.443 -9.834 -20.214 1.00 49.22 727 ARG A CA 1
ATOM 5558 C C . ARG A 1 727 ? 6.723 -8.482 -20.145 1.00 49.22 727 ARG A C 1
ATOM 5560 O O . ARG A 1 727 ? 6.968 -7.777 -19.169 1.00 49.22 727 ARG A O 1
ATOM 5567 N N . GLU A 1 728 ? 5.862 -8.105 -21.094 1.00 51.16 728 GLU A N 1
ATOM 5568 C CA . GLU A 1 728 ? 5.543 -6.667 -21.248 1.00 51.16 728 GLU A CA 1
ATOM 5569 C C . GLU A 1 728 ? 4.062 -6.263 -21.337 1.00 51.16 728 GLU A C 1
ATOM 5571 O O . GLU A 1 728 ? 3.755 -5.143 -20.942 1.00 51.16 728 GLU A O 1
ATOM 5576 N N . LYS A 1 729 ? 3.123 -7.118 -21.764 1.00 52.78 729 LYS A N 1
ATOM 5577 C CA . LYS A 1 729 ? 1.735 -6.679 -22.044 1.00 52.78 729 LYS A CA 1
ATOM 5578 C C . LYS A 1 729 ? 0.705 -7.147 -21.007 1.00 52.78 729 LYS A C 1
ATOM 5580 O O . LYS A 1 729 ? 0.784 -8.270 -20.517 1.00 52.78 729 LYS A O 1
ATOM 5585 N N . GLY A 1 730 ? -0.225 -6.253 -20.643 1.00 55.81 730 GLY A N 1
ATOM 5586 C CA . GLY A 1 730 ? -1.332 -6.503 -19.700 1.00 55.81 730 GLY A CA 1
ATOM 5587 C C . GLY A 1 730 ? -0.985 -6.352 -18.209 1.00 55.81 730 GLY A C 1
ATOM 5588 O O . GLY A 1 730 ? -1.866 -6.423 -17.350 1.00 55.81 730 GLY A O 1
ATOM 5589 N N . ARG A 1 731 ? 0.293 -6.117 -17.877 1.00 72.38 731 ARG A N 1
ATOM 5590 C CA . ARG A 1 731 ? 0.766 -5.888 -16.501 1.00 72.38 731 ARG A CA 1
ATOM 5591 C C . ARG A 1 731 ? 0.292 -4.530 -15.982 1.00 72.38 731 ARG A C 1
ATOM 5593 O O . ARG A 1 731 ? 0.547 -3.526 -16.635 1.00 72.38 731 ARG A O 1
ATOM 5600 N N . MET A 1 732 ? -0.262 -4.469 -14.771 1.00 75.25 732 MET A N 1
ATOM 5601 C CA . MET A 1 732 ? -0.508 -3.183 -14.102 1.00 75.25 732 MET A CA 1
ATOM 5602 C C . MET A 1 732 ? 0.766 -2.627 -13.462 1.00 75.25 732 MET A C 1
ATOM 5604 O O . MET A 1 732 ? 1.463 -3.308 -12.718 1.00 75.25 732 MET A O 1
ATOM 5608 N N . SER A 1 733 ? 1.086 -1.367 -13.717 1.00 80.06 733 SER A N 1
ATOM 5609 C CA . SER A 1 733 ? 2.138 -0.622 -13.038 1.00 80.06 733 SER A CA 1
ATOM 5610 C C . SER A 1 733 ? 1.512 0.364 -12.055 1.00 80.06 733 SER A C 1
ATOM 5612 O O . SER A 1 733 ? 1.350 1.539 -12.364 1.00 80.06 733 SER A O 1
ATOM 5614 N N . GLN A 1 734 ? 1.220 -0.104 -10.843 1.00 88.50 734 GLN A N 1
ATOM 5615 C CA . GLN A 1 734 ? 0.620 0.712 -9.791 1.00 88.50 734 GLN A CA 1
ATOM 5616 C C . GLN A 1 734 ? 1.622 1.023 -8.683 1.00 88.50 734 GLN A C 1
ATOM 5618 O O . GLN A 1 734 ? 2.280 0.123 -8.153 1.00 88.50 734 GLN A O 1
ATOM 5623 N N . PHE A 1 735 ? 1.715 2.290 -8.290 1.00 93.25 735 PHE A N 1
ATOM 5624 C CA . PHE A 1 735 ? 2.346 2.644 -7.027 1.00 93.25 735 PHE A CA 1
ATOM 5625 C C . PHE A 1 735 ? 1.759 3.916 -6.414 1.00 93.25 735 PHE A C 1
ATOM 5627 O O . PHE A 1 735 ? 1.275 4.806 -7.115 1.00 93.25 735 PHE A O 1
ATOM 5634 N N . VAL A 1 736 ? 1.873 4.007 -5.093 1.00 96.69 736 VAL A N 1
ATOM 5635 C CA . VAL A 1 736 ? 1.629 5.221 -4.312 1.00 96.69 736 VAL A CA 1
ATOM 5636 C C . VAL A 1 736 ? 2.839 5.459 -3.422 1.00 96.69 736 VAL A C 1
ATOM 5638 O O . VAL A 1 736 ? 3.313 4.530 -2.773 1.00 96.69 736 VAL A O 1
ATOM 5641 N N . MET A 1 737 ? 3.336 6.691 -3.410 1.00 98.06 737 MET A N 1
ATOM 5642 C CA . MET A 1 737 ? 4.380 7.157 -2.506 1.00 98.06 737 MET A CA 1
ATOM 5643 C C . MET A 1 737 ? 3.837 8.340 -1.707 1.00 98.06 737 MET A C 1
ATOM 5645 O O . MET A 1 737 ? 3.594 9.405 -2.271 1.00 98.06 737 MET A O 1
ATOM 5649 N N . ASP A 1 738 ? 3.618 8.127 -0.415 1.00 98.25 738 ASP A N 1
ATOM 5650 C CA . ASP A 1 738 ? 3.163 9.127 0.552 1.00 98.25 738 ASP A CA 1
ATOM 5651 C C . ASP A 1 738 ? 4.363 9.575 1.394 1.00 98.25 738 ASP A C 1
ATOM 5653 O O . ASP A 1 738 ? 5.005 8.749 2.040 1.00 98.25 738 ASP A O 1
ATOM 5657 N N . ILE A 1 739 ? 4.718 10.856 1.329 1.00 98.62 739 ILE A N 1
ATOM 5658 C CA . ILE A 1 739 ? 5.962 11.410 1.867 1.00 98.62 739 ILE A CA 1
ATOM 5659 C C . ILE A 1 739 ? 5.622 12.567 2.801 1.00 98.62 739 ILE A C 1
ATOM 5661 O O . ILE A 1 739 ? 4.902 13.493 2.429 1.00 98.62 739 ILE A O 1
ATOM 5665 N N . ASN A 1 740 ? 6.190 12.548 4.002 1.00 98.25 740 ASN A N 1
ATOM 5666 C CA . ASN A 1 740 ? 5.982 13.559 5.031 1.00 98.25 740 ASN A CA 1
ATOM 5667 C C . ASN A 1 740 ? 7.327 14.115 5.515 1.00 98.25 740 ASN A C 1
ATOM 5669 O O . ASN A 1 740 ? 8.252 13.357 5.814 1.00 98.25 740 ASN A O 1
ATOM 5673 N N . GLN A 1 741 ? 7.401 15.439 5.646 1.00 96.88 741 GLN A N 1
ATOM 5674 C CA . GLN A 1 741 ? 8.486 16.175 6.303 1.00 96.88 741 GLN A CA 1
ATOM 5675 C C . GLN A 1 741 ? 7.923 16.875 7.540 1.00 96.88 741 GLN A C 1
ATOM 5677 O O . GLN A 1 741 ? 7.730 18.095 7.579 1.00 96.88 741 GLN A O 1
ATOM 5682 N N . GLY A 1 742 ? 7.582 16.062 8.538 1.00 93.06 742 GLY A N 1
ATOM 5683 C CA . GLY A 1 742 ? 6.980 16.499 9.788 1.00 93.06 742 GLY A CA 1
ATOM 5684 C C . GLY A 1 742 ? 5.662 17.238 9.574 1.00 93.06 742 GLY A C 1
ATOM 5685 O O . GLY A 1 742 ? 4.815 16.847 8.776 1.00 93.06 742 GLY A O 1
ATOM 5686 N N . ASN A 1 743 ? 5.497 18.341 10.295 1.00 93.31 743 ASN A N 1
ATOM 5687 C CA . ASN A 1 743 ? 4.330 19.221 10.223 1.00 93.31 743 ASN A CA 1
ATOM 5688 C C . ASN A 1 743 ? 4.440 20.305 9.129 1.00 93.31 743 ASN A C 1
ATOM 5690 O O . ASN A 1 743 ? 3.599 21.212 9.085 1.00 93.31 743 ASN A O 1
ATOM 5694 N N . LEU A 1 744 ? 5.480 20.258 8.288 1.00 96.69 744 LEU A N 1
ATOM 5695 C CA . LEU A 1 744 ? 5.762 21.300 7.299 1.00 96.69 744 LEU A CA 1
ATOM 5696 C C . LEU A 1 744 ? 5.231 20.951 5.912 1.00 96.69 744 LEU A C 1
ATOM 5698 O O . LEU A 1 744 ? 4.710 21.836 5.232 1.00 96.69 744 LEU A O 1
ATOM 5702 N N . GLN A 1 745 ? 5.349 19.691 5.492 1.00 96.75 745 GLN A N 1
ATOM 5703 C CA . GLN A 1 745 ? 5.021 19.277 4.131 1.00 96.75 745 GLN A CA 1
ATOM 5704 C C . GLN A 1 745 ? 4.538 17.829 4.054 1.00 96.75 745 GLN A C 1
ATOM 5706 O O . GLN A 1 745 ? 5.079 16.937 4.706 1.00 96.75 745 GLN A O 1
ATOM 5711 N N . HIS A 1 746 ? 3.557 17.621 3.180 1.00 98.19 746 HIS A N 1
ATOM 5712 C CA . HIS A 1 746 ? 3.037 16.334 2.745 1.00 98.19 746 HIS A CA 1
ATOM 5713 C C . HIS A 1 746 ? 3.013 16.284 1.215 1.00 98.19 746 HIS A C 1
ATOM 5715 O O . HIS A 1 746 ? 2.549 17.222 0.561 1.00 98.19 746 HIS A O 1
ATOM 5721 N N . LEU A 1 747 ? 3.517 15.195 0.643 1.00 98.50 747 LEU A N 1
ATOM 5722 C CA . LEU A 1 747 ? 3.548 14.930 -0.791 1.00 98.50 747 LEU A CA 1
ATOM 5723 C C . LEU A 1 747 ? 2.963 13.543 -1.059 1.00 98.50 747 LEU A C 1
ATOM 5725 O O . LEU A 1 747 ? 3.327 12.576 -0.399 1.00 98.50 747 LEU A O 1
ATOM 5729 N N . VAL A 1 748 ? 2.104 13.429 -2.067 1.00 98.44 748 VAL A N 1
ATOM 5730 C CA . VAL A 1 748 ? 1.597 12.140 -2.547 1.00 98.44 748 VAL A CA 1
ATOM 5731 C C . VAL A 1 748 ? 1.867 12.028 -4.035 1.00 98.44 748 VAL A C 1
ATOM 5733 O O . VAL A 1 748 ? 1.363 12.830 -4.819 1.00 98.44 748 VAL A O 1
ATOM 5736 N N . MET A 1 749 ? 2.637 11.017 -4.428 1.00 97.38 749 MET A N 1
ATOM 5737 C CA . MET A 1 749 ? 2.864 10.656 -5.823 1.00 97.38 749 MET A CA 1
ATOM 5738 C C . MET A 1 749 ? 2.143 9.348 -6.142 1.00 97.38 749 MET A C 1
ATOM 5740 O O . MET A 1 749 ? 2.329 8.349 -5.451 1.00 97.38 749 MET A O 1
ATOM 5744 N N . THR A 1 750 ? 1.339 9.339 -7.201 1.00 95.69 750 THR A N 1
ATOM 5745 C CA . THR A 1 750 ? 0.545 8.173 -7.611 1.00 95.69 750 THR A CA 1
ATOM 5746 C C . THR A 1 750 ? 0.736 7.860 -9.087 1.00 95.69 750 THR A C 1
ATOM 5748 O O . THR A 1 750 ? 0.856 8.763 -9.917 1.00 95.69 750 THR A O 1
ATOM 5751 N N . LYS A 1 751 ? 0.757 6.565 -9.400 1.00 91.38 751 LYS A N 1
ATOM 5752 C CA . LYS A 1 751 ? 0.782 6.015 -10.755 1.00 91.38 751 LYS A CA 1
ATOM 5753 C C . LYS A 1 751 ? -0.128 4.784 -10.792 1.00 91.38 751 LYS A C 1
ATOM 5755 O O . LYS A 1 751 ? -0.061 3.957 -9.881 1.00 91.38 751 LYS A O 1
ATOM 5760 N N . ASN A 1 752 ? -0.976 4.670 -11.811 1.00 87.44 752 ASN A N 1
ATOM 5761 C CA . ASN A 1 752 ? -1.904 3.552 -11.977 1.00 87.44 752 ASN A CA 1
ATOM 5762 C C . ASN A 1 752 ? -2.254 3.354 -13.459 1.00 87.44 752 ASN A C 1
ATOM 5764 O O . ASN A 1 752 ? -3.101 4.068 -13.989 1.00 87.44 752 ASN A O 1
ATOM 5768 N N . ASP A 1 753 ? -1.607 2.388 -14.105 1.00 80.06 753 ASP A N 1
ATOM 5769 C CA . ASP A 1 753 ? -1.722 2.156 -15.549 1.00 80.06 753 ASP A CA 1
ATOM 5770 C C . ASP A 1 753 ? -1.390 0.729 -15.953 1.00 80.06 753 ASP A C 1
ATOM 5772 O O . ASP A 1 753 ? -0.781 -0.024 -15.191 1.00 80.06 753 ASP A O 1
ATOM 5776 N N . VAL A 1 754 ? -1.756 0.395 -17.188 1.00 75.31 754 VAL A N 1
ATOM 5777 C CA . VAL A 1 754 ? -1.354 -0.822 -17.886 1.00 75.31 754 VAL A CA 1
ATOM 5778 C C . VAL A 1 754 ? -0.048 -0.557 -18.637 1.00 75.31 754 VAL A C 1
ATOM 5780 O O . VAL A 1 754 ? 0.086 0.417 -19.376 1.00 75.31 754 VAL A O 1
ATOM 5783 N N . VAL A 1 755 ? 0.938 -1.439 -18.480 1.00 70.38 755 VAL A N 1
ATOM 5784 C CA . VAL A 1 755 ? 2.193 -1.349 -19.235 1.00 70.38 755 VAL A CA 1
ATOM 5785 C C . VAL A 1 755 ? 1.915 -1.485 -20.728 1.00 70.38 755 VAL A C 1
ATOM 5787 O O . VAL A 1 755 ? 1.289 -2.450 -21.168 1.00 70.38 755 VAL A O 1
ATOM 5790 N N . GLY A 1 756 ? 2.441 -0.532 -21.494 1.00 67.31 756 GLY A N 1
AT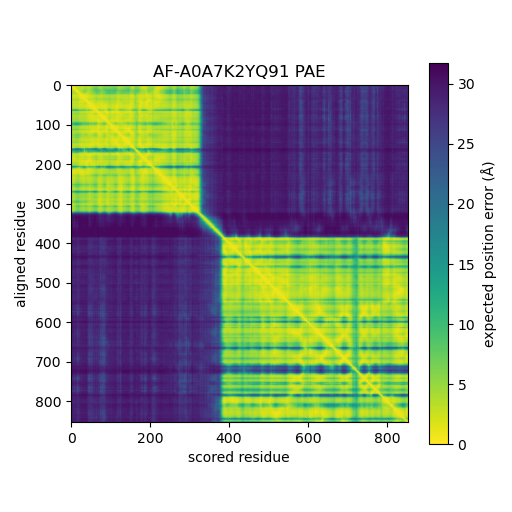OM 5791 C CA . GLY A 1 756 ? 2.246 -0.437 -22.939 1.00 67.31 756 GLY A CA 1
ATOM 5792 C C . GLY A 1 756 ? 1.158 0.558 -23.350 1.00 67.31 756 GLY A C 1
ATOM 5793 O O . GLY A 1 756 ? 1.064 0.863 -24.534 1.00 67.31 756 GLY A O 1
ATOM 5794 N N . GLU A 1 757 ? 0.387 1.095 -22.402 1.00 72.31 757 GLU A N 1
ATOM 5795 C CA . GLU A 1 757 ? -0.581 2.170 -22.634 1.00 72.31 757 GLU A CA 1
ATOM 5796 C C . GLU A 1 757 ? -0.025 3.531 -22.189 1.00 72.31 757 GLU A C 1
ATOM 5798 O O . GLU A 1 757 ? 0.935 3.612 -21.416 1.00 72.31 757 GLU A O 1
ATOM 5803 N N . SER A 1 758 ? -0.631 4.618 -22.675 1.00 73.94 758 SER A N 1
ATOM 5804 C CA . SER A 1 758 ? -0.372 5.960 -22.149 1.00 73.94 758 SER A CA 1
ATOM 5805 C C . SER A 1 758 ? -0.785 6.026 -20.679 1.00 73.94 758 SER A C 1
ATOM 5807 O O . SER A 1 758 ? -1.858 5.555 -20.308 1.00 73.94 758 SER A O 1
ATOM 5809 N N . TYR A 1 759 ? 0.045 6.634 -19.835 1.00 81.06 759 TYR A N 1
ATOM 5810 C CA . TYR A 1 759 ? -0.197 6.673 -18.396 1.00 81.06 759 TYR A CA 1
ATOM 5811 C C . TYR A 1 759 ? 0.168 8.004 -17.788 1.00 81.06 759 TYR A C 1
ATOM 5813 O O . TYR A 1 759 ? 1.079 8.664 -18.253 1.00 81.06 759 TYR A O 1
ATOM 5821 N N . ARG A 1 760 ? -0.460 8.351 -16.666 1.00 87.69 760 ARG A N 1
ATOM 5822 C CA . ARG A 1 760 ? -0.156 9.592 -15.955 1.00 87.69 760 ARG A CA 1
ATOM 5823 C C . ARG A 1 760 ? 0.483 9.334 -14.602 1.00 87.69 760 ARG A C 1
ATOM 5825 O O . ARG A 1 760 ? 0.152 8.365 -13.920 1.00 87.69 760 ARG A O 1
ATOM 5832 N N . ILE A 1 761 ? 1.382 10.229 -14.205 1.00 91.88 761 ILE A N 1
ATOM 5833 C CA . ILE A 1 761 ? 1.875 10.314 -12.827 1.00 91.88 761 ILE A CA 1
ATOM 5834 C C . ILE A 1 761 ? 1.307 11.597 -12.227 1.00 91.88 761 ILE A C 1
ATOM 5836 O O . ILE A 1 761 ? 1.480 12.671 -12.798 1.00 91.88 761 ILE A O 1
ATOM 5840 N N . ALA A 1 762 ? 0.624 11.492 -11.091 1.00 93.81 762 ALA A N 1
ATOM 5841 C CA . ALA A 1 762 ? 0.107 12.649 -10.367 1.00 93.81 762 ALA A CA 1
ATOM 5842 C C . ALA A 1 762 ? 0.930 12.877 -9.100 1.00 93.81 762 ALA A C 1
ATOM 5844 O O . ALA A 1 762 ? 1.132 11.941 -8.324 1.00 93.81 762 ALA A O 1
ATOM 5845 N N . VAL A 1 763 ? 1.378 14.113 -8.884 1.00 97.06 763 VAL A N 1
ATOM 5846 C CA . VAL A 1 763 ? 2.053 14.557 -7.659 1.00 97.06 763 VAL A CA 1
ATOM 5847 C C . VAL A 1 763 ? 1.191 15.629 -7.008 1.00 97.06 763 VAL A C 1
ATOM 5849 O O . VAL A 1 763 ? 0.839 16.617 -7.644 1.00 97.06 763 VAL A O 1
ATOM 5852 N N . ARG A 1 764 ? 0.855 15.454 -5.733 1.00 98.00 764 ARG A N 1
ATOM 5853 C CA . ARG A 1 764 ? 0.096 16.420 -4.931 1.00 98.00 764 ARG A CA 1
ATOM 5854 C C . ARG A 1 764 ? 0.934 16.859 -3.751 1.00 98.00 764 ARG A C 1
ATOM 5856 O O . ARG A 1 764 ? 1.419 16.009 -3.015 1.00 98.00 764 ARG A O 1
ATOM 5863 N N . ARG A 1 765 ? 1.051 18.166 -3.539 1.00 97.56 765 ARG A N 1
ATOM 5864 C CA . ARG A 1 765 ? 1.685 18.766 -2.364 1.00 97.56 765 ARG A CA 1
ATOM 5865 C C . ARG A 1 765 ? 0.647 19.462 -1.499 1.00 97.56 765 ARG A C 1
ATOM 5867 O O . ARG A 1 765 ? -0.196 20.217 -1.996 1.00 97.56 765 ARG A O 1
ATOM 5874 N N . ARG A 1 766 ? 0.789 19.291 -0.187 1.00 97.31 766 ARG A N 1
ATOM 5875 C CA . ARG A 1 766 ? 0.266 20.193 0.839 1.00 97.31 766 ARG A CA 1
ATOM 5876 C C . ARG A 1 766 ? 1.417 20.677 1.707 1.00 97.31 766 ARG A C 1
ATOM 5878 O O . ARG A 1 766 ? 2.239 19.880 2.145 1.00 97.31 766 ARG A O 1
ATOM 5885 N N . ARG A 1 767 ? 1.485 21.976 1.956 1.00 95.62 767 ARG A N 1
ATOM 5886 C CA . ARG A 1 767 ? 2.535 22.591 2.768 1.00 95.62 767 ARG A CA 1
ATOM 5887 C C . ARG A 1 767 ? 1.894 23.518 3.795 1.00 95.62 767 ARG A C 1
ATOM 5889 O O . ARG A 1 767 ? 0.821 24.075 3.559 1.00 95.62 767 ARG A O 1
ATOM 5896 N N . ASN A 1 768 ? 2.522 23.646 4.957 1.00 94.19 768 ASN A N 1
ATOM 5897 C CA . ASN A 1 768 ? 2.040 24.514 6.020 1.00 94.19 768 ASN A CA 1
ATOM 5898 C C . ASN A 1 768 ? 1.937 25.969 5.502 1.00 94.19 768 ASN A C 1
ATOM 5900 O O . ASN A 1 768 ? 2.925 26.472 4.966 1.00 94.19 768 ASN A O 1
ATOM 5904 N N . PRO A 1 769 ? 0.802 26.675 5.682 1.00 92.94 769 PRO A N 1
ATOM 5905 C CA . PRO A 1 769 ? 0.639 28.055 5.205 1.00 92.94 769 PRO A CA 1
ATOM 5906 C C . PRO A 1 769 ? 1.631 29.065 5.802 1.00 92.94 769 PRO A 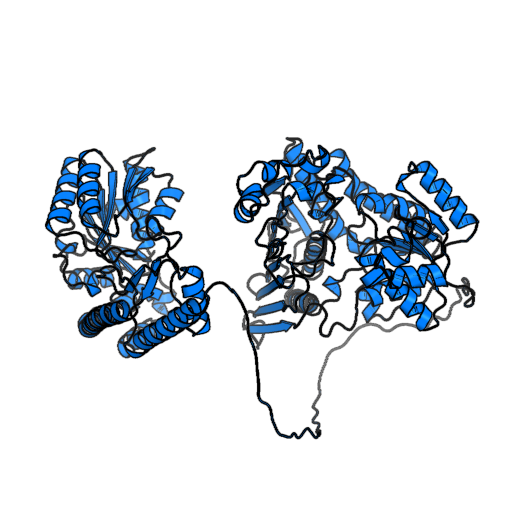C 1
ATOM 5908 O O . PRO A 1 769 ? 1.758 30.178 5.308 1.00 92.94 769 PRO A O 1
ATOM 5911 N N . ARG A 1 770 ? 2.327 28.711 6.891 1.00 91.19 770 ARG A N 1
ATOM 5912 C CA . ARG A 1 770 ? 3.414 29.526 7.458 1.00 91.19 770 ARG A CA 1
ATOM 5913 C C . ARG A 1 770 ? 4.756 29.341 6.747 1.00 91.19 770 ARG A C 1
ATOM 5915 O O . ARG A 1 770 ? 5.667 30.119 6.999 1.00 91.19 770 ARG A O 1
ATOM 5922 N N . VAL A 1 771 ? 4.875 28.324 5.898 1.00 87.62 771 VAL A N 1
ATOM 5923 C CA . VAL A 1 771 ? 6.087 27.991 5.137 1.00 87.62 771 VAL A CA 1
ATOM 5924 C C . VAL A 1 771 ? 5.984 28.460 3.682 1.00 87.62 771 VAL A C 1
ATOM 5926 O O . VAL A 1 771 ? 6.998 28.701 3.037 1.00 87.62 771 VAL A O 1
ATOM 5929 N N . THR A 1 772 ? 4.773 28.594 3.140 1.00 89.75 772 THR A N 1
ATOM 5930 C CA . THR A 1 772 ? 4.556 29.030 1.755 1.00 89.75 772 THR A CA 1
ATOM 5931 C C . THR A 1 772 ? 3.218 29.743 1.589 1.00 89.75 772 THR A C 1
ATOM 5933 O O . THR A 1 772 ? 2.248 29.426 2.277 1.00 89.75 772 THR A O 1
ATOM 5936 N N . GLU A 1 773 ? 3.159 30.670 0.633 1.00 90.06 773 GLU A N 1
ATOM 5937 C CA . GLU A 1 773 ? 1.928 31.351 0.214 1.00 90.06 773 GLU A CA 1
ATOM 5938 C C . GLU A 1 773 ? 1.025 30.461 -0.659 1.00 90.06 773 GLU A C 1
ATOM 5940 O O . GLU A 1 773 ? -0.164 30.733 -0.802 1.00 90.06 773 GLU A O 1
ATOM 5945 N N . GLU A 1 774 ? 1.561 29.367 -1.207 1.00 93.88 774 GLU A N 1
ATOM 5946 C CA . GLU A 1 774 ? 0.818 28.385 -1.995 1.00 93.88 774 GLU A CA 1
ATOM 5947 C C . GLU A 1 774 ? 0.677 27.086 -1.173 1.00 93.88 774 GLU A C 1
ATOM 5949 O O . GLU A 1 774 ? 1.491 26.174 -1.289 1.00 93.88 774 GLU A O 1
ATOM 5954 N N . PRO A 1 775 ? -0.325 26.937 -0.291 1.00 91.31 775 PRO A N 1
ATOM 5955 C CA . PRO A 1 775 ? -0.388 25.797 0.631 1.00 91.31 775 PRO A CA 1
ATOM 5956 C C . PRO A 1 775 ? -0.713 24.463 -0.055 1.00 91.31 775 PRO A C 1
ATOM 5958 O O . PRO A 1 775 ? -0.500 23.404 0.532 1.00 91.31 775 PRO A O 1
ATOM 5961 N N . SER A 1 776 ? -1.208 24.471 -1.296 1.00 95.25 776 SER A N 1
ATOM 5962 C CA . SER A 1 776 ? -1.461 23.250 -2.061 1.00 95.25 776 SER A CA 1
ATOM 5963 C C . SER A 1 776 ? -1.148 23.435 -3.537 1.00 95.25 776 SER A C 1
ATOM 5965 O O . SER A 1 776 ? -1.405 24.499 -4.091 1.00 95.25 776 SER A O 1
ATOM 5967 N N . ARG A 1 777 ? -0.601 22.386 -4.155 1.00 97.31 777 ARG A N 1
ATOM 5968 C CA . ARG A 1 777 ? -0.312 22.327 -5.588 1.00 97.31 777 ARG A CA 1
ATOM 5969 C C . ARG A 1 777 ? -0.414 20.898 -6.093 1.00 97.31 777 ARG A C 1
ATOM 5971 O O . ARG A 1 777 ? -0.119 19.955 -5.359 1.00 97.31 777 ARG A O 1
ATOM 5978 N N . GLU A 1 778 ? -0.824 20.746 -7.343 1.00 96.88 778 GLU A N 1
ATOM 5979 C CA . GLU A 1 778 ? -0.904 19.464 -8.034 1.00 96.88 778 GLU A CA 1
ATOM 5980 C C . GLU A 1 778 ? -0.184 19.565 -9.379 1.00 96.88 778 GLU A C 1
ATOM 5982 O O . GLU A 1 778 ? -0.280 20.574 -10.078 1.00 96.88 778 GLU A O 1
ATOM 5987 N N . TRP A 1 779 ? 0.549 18.512 -9.724 1.00 95.62 779 TRP A N 1
ATOM 5988 C CA . TRP A 1 779 ? 1.181 18.328 -11.020 1.00 95.62 779 TRP A CA 1
ATOM 5989 C C . TRP A 1 779 ? 0.685 17.020 -11.621 1.00 95.62 779 TRP A C 1
ATOM 5991 O O . TRP A 1 779 ? 0.616 15.997 -10.934 1.00 95.62 779 TRP A O 1
ATOM 6001 N N . LEU A 1 780 ? 0.381 17.051 -12.913 1.00 92.69 780 LEU A N 1
ATOM 6002 C CA . LEU A 1 780 ? -0.017 15.887 -13.688 1.00 92.69 780 LEU A CA 1
ATOM 6003 C C . LEU A 1 780 ? 0.950 15.737 -14.863 1.00 92.69 780 LEU A C 1
ATOM 6005 O O . LEU A 1 780 ? 1.075 16.647 -15.677 1.00 92.69 780 LEU A O 1
ATOM 6009 N N . PHE A 1 781 ? 1.638 14.602 -14.928 1.00 88.69 781 PHE A N 1
ATOM 6010 C CA . PHE A 1 781 ? 2.628 14.290 -15.959 1.00 88.69 781 PHE A CA 1
ATOM 6011 C C . PHE A 1 781 ? 2.041 13.250 -16.919 1.00 88.69 781 PHE A C 1
ATOM 6013 O O . PHE A 1 781 ? 1.528 12.233 -16.452 1.00 88.69 781 PHE A O 1
ATOM 6020 N N . GLU A 1 782 ? 2.082 13.513 -18.231 1.00 77.06 782 GLU A N 1
ATOM 6021 C CA . GLU A 1 782 ? 1.389 12.715 -19.264 1.00 77.06 782 GLU A CA 1
ATOM 6022 C C . GLU A 1 782 ? 2.029 11.361 -19.595 1.00 77.06 782 GLU A C 1
ATOM 6024 O O . GLU A 1 782 ? 1.348 10.525 -20.178 1.00 77.06 782 GLU A O 1
ATOM 6029 N N . ASP A 1 783 ? 3.290 11.148 -19.205 1.00 68.44 783 ASP A N 1
ATOM 6030 C CA . ASP A 1 783 ? 3.957 9.849 -19.048 1.00 68.44 783 ASP A CA 1
ATOM 6031 C C . ASP A 1 783 ? 5.257 10.039 -18.220 1.00 68.44 783 ASP A C 1
ATOM 6033 O O . ASP A 1 783 ? 5.511 11.125 -17.693 1.00 68.44 783 ASP A O 1
ATOM 6037 N N . ALA A 1 784 ? 6.083 8.997 -18.023 1.00 59.38 784 ALA A N 1
ATOM 6038 C CA . ALA A 1 784 ? 7.329 9.136 -17.240 1.00 59.38 784 ALA A CA 1
ATOM 6039 C C . ALA A 1 784 ? 8.433 9.969 -17.924 1.00 59.38 784 ALA A C 1
ATOM 6041 O O . ALA A 1 784 ? 9.484 10.202 -17.323 1.00 59.38 784 ALA A O 1
ATOM 6042 N N . HIS A 1 785 ? 8.242 10.325 -19.180 1.00 58.00 785 HIS A N 1
ATOM 6043 C CA . HIS A 1 785 ? 9.240 10.857 -20.091 1.00 58.00 785 HIS A CA 1
ATOM 6044 C C . HIS A 1 785 ? 8.715 12.035 -20.931 1.00 58.00 785 HIS A C 1
ATOM 6046 O O . HIS A 1 785 ? 9.513 12.687 -21.600 1.00 58.00 785 HIS A O 1
ATOM 6052 N N . HIS A 1 786 ? 7.419 12.358 -20.876 1.00 46.22 786 HIS A N 1
ATOM 6053 C CA . HIS A 1 786 ? 6.812 13.493 -21.558 1.00 46.22 786 HIS A CA 1
ATOM 6054 C C . HIS A 1 786 ? 7.390 14.790 -20.985 1.00 46.22 786 HIS A C 1
ATOM 6056 O O . HIS A 1 786 ? 7.033 15.210 -19.887 1.00 46.22 786 HIS A O 1
ATOM 6062 N N . GLY A 1 787 ? 8.331 15.392 -21.716 1.00 51.53 787 GLY A N 1
ATOM 6063 C CA . GLY A 1 787 ? 9.102 16.560 -21.275 1.00 51.53 787 GLY A CA 1
ATOM 6064 C C . GLY A 1 787 ? 10.504 16.250 -20.729 1.00 51.53 787 GLY A C 1
ATOM 6065 O O . GLY A 1 787 ? 11.345 17.155 -20.706 1.00 51.53 787 GLY A O 1
ATOM 6066 N N . SER A 1 788 ? 10.820 14.986 -20.400 1.00 59.16 788 SER A N 1
ATOM 6067 C CA . SER A 1 788 ? 12.176 14.587 -20.003 1.00 59.16 788 SER A CA 1
ATOM 6068 C C . SER A 1 788 ? 13.126 14.748 -21.186 1.00 59.16 788 SER A C 1
ATOM 6070 O O . SER A 1 788 ? 13.137 13.954 -22.124 1.00 59.16 788 SER A O 1
ATOM 6072 N N . ARG A 1 789 ? 14.008 15.747 -21.104 1.00 66.31 789 ARG A N 1
ATOM 6073 C CA . ARG A 1 789 ? 15.079 15.975 -22.092 1.00 66.31 789 ARG A CA 1
ATOM 6074 C C . ARG A 1 789 ? 16.087 14.817 -22.166 1.00 66.31 789 ARG A C 1
ATOM 6076 O O . ARG A 1 789 ? 16.857 14.726 -23.117 1.00 66.31 789 ARG A O 1
ATOM 6083 N N . ILE A 1 790 ? 16.109 13.939 -21.158 1.00 75.19 790 ILE A N 1
ATOM 6084 C CA . ILE A 1 790 ? 17.120 12.893 -20.978 1.00 75.19 790 ILE A CA 1
ATOM 6085 C C . ILE A 1 790 ? 16.446 11.522 -20.921 1.00 75.19 790 ILE A C 1
ATOM 6087 O O . ILE A 1 790 ? 15.656 11.234 -20.024 1.00 75.19 790 ILE A O 1
ATOM 6091 N N . THR A 1 791 ? 16.776 10.673 -21.894 1.00 80.06 791 THR A N 1
ATOM 6092 C CA . THR A 1 791 ? 16.265 9.305 -22.030 1.00 80.06 791 THR A CA 1
ATOM 6093 C C . THR A 1 791 ? 17.310 8.285 -21.556 1.00 80.06 791 THR A C 1
ATOM 6095 O O . THR A 1 791 ? 18.490 8.620 -21.422 1.00 80.06 791 THR A O 1
ATOM 6098 N N . PRO A 1 792 ? 16.939 7.008 -21.341 1.00 81.38 792 PRO A N 1
ATOM 6099 C CA . PRO A 1 792 ? 17.915 5.951 -21.060 1.00 81.38 792 PRO A CA 1
ATOM 6100 C C . PRO A 1 792 ? 19.000 5.810 -22.143 1.00 81.38 792 PRO A C 1
ATOM 6102 O O . PRO A 1 792 ? 20.156 5.514 -21.819 1.00 81.38 792 PRO A O 1
ATOM 6105 N N . ARG A 1 793 ? 18.655 6.098 -23.408 1.00 87.94 793 ARG A N 1
ATOM 6106 C CA . ARG A 1 793 ? 19.619 6.129 -24.512 1.00 87.94 793 ARG A CA 1
ATOM 6107 C C . ARG A 1 793 ? 20.639 7.237 -24.309 1.00 87.94 793 ARG A C 1
ATOM 6109 O O . ARG A 1 793 ? 21.827 6.941 -24.335 1.00 87.94 793 ARG A O 1
ATOM 6116 N N . HIS A 1 794 ? 20.198 8.455 -23.976 1.00 87.88 794 HIS A N 1
ATOM 6117 C CA . HIS A 1 794 ? 21.103 9.574 -23.681 1.00 87.88 794 HIS A CA 1
ATOM 6118 C C . HIS A 1 794 ? 22.090 9.241 -22.549 1.00 87.88 794 HIS A C 1
ATOM 6120 O O . HIS A 1 794 ? 23.254 9.615 -22.633 1.00 87.88 794 HIS A O 1
ATOM 6126 N N . LEU A 1 795 ? 21.675 8.485 -21.523 1.00 88.88 795 LEU A N 1
ATOM 6127 C CA . LEU A 1 795 ? 22.588 8.035 -20.458 1.00 88.88 795 LEU A CA 1
ATOM 6128 C C . LEU A 1 795 ? 23.645 7.044 -20.971 1.00 88.88 795 LEU A C 1
ATOM 6130 O O . LEU A 1 795 ? 24.810 7.137 -20.592 1.00 88.88 795 LEU A O 1
ATOM 6134 N N . THR A 1 796 ? 23.261 6.120 -21.857 1.00 92.00 796 THR A N 1
ATOM 6135 C CA . THR A 1 796 ? 24.219 5.201 -22.499 1.00 92.00 796 THR A CA 1
ATOM 6136 C C . THR A 1 796 ? 25.186 5.969 -23.401 1.00 92.00 796 THR A C 1
ATOM 6138 O O . THR A 1 796 ? 26.391 5.743 -23.339 1.00 92.00 796 THR A O 1
ATOM 6141 N N . GLN A 1 797 ? 24.685 6.921 -24.190 1.00 92.69 797 GLN A N 1
ATOM 6142 C CA . GLN A 1 797 ? 25.516 7.759 -25.054 1.00 92.69 797 GLN A CA 1
ATOM 6143 C C . GLN A 1 797 ? 26.504 8.604 -24.244 1.00 92.69 797 GLN A C 1
ATOM 6145 O O . GLN A 1 797 ? 27.684 8.673 -24.580 1.00 92.69 797 GLN A O 1
ATOM 6150 N N . ALA A 1 798 ? 26.041 9.205 -23.147 1.00 91.38 798 ALA A N 1
ATOM 6151 C CA . ALA A 1 798 ? 26.882 9.957 -22.228 1.00 91.38 798 ALA A CA 1
ATOM 6152 C C . ALA A 1 798 ? 27.983 9.078 -21.628 1.00 91.38 798 ALA A C 1
ATOM 6154 O O . ALA A 1 798 ? 29.138 9.480 -21.600 1.00 91.38 798 ALA A O 1
ATOM 6155 N N . PHE A 1 799 ? 27.669 7.847 -21.226 1.00 94.12 799 PHE A N 1
ATOM 6156 C CA . PHE A 1 799 ? 28.689 6.911 -20.763 1.00 94.12 799 PHE A CA 1
ATOM 6157 C C . PHE A 1 799 ? 29.754 6.610 -21.833 1.00 94.12 799 PHE A C 1
ATOM 6159 O O . PHE A 1 799 ? 30.944 6.621 -21.528 1.00 94.12 799 PHE A O 1
ATOM 6166 N N . VAL A 1 800 ? 29.357 6.382 -23.087 1.00 94.81 800 VAL A N 1
ATOM 6167 C CA . VAL A 1 800 ? 30.317 6.126 -24.177 1.00 94.81 800 VAL A CA 1
ATOM 6168 C C . VAL A 1 800 ? 31.200 7.353 -24.433 1.00 94.81 800 VAL A C 1
ATOM 6170 O O . VAL A 1 800 ? 32.409 7.222 -24.612 1.00 94.81 800 VAL A O 1
ATOM 6173 N N . ARG A 1 801 ? 30.622 8.558 -24.388 1.00 92.75 801 ARG A N 1
ATOM 6174 C CA . ARG A 1 801 ? 31.367 9.822 -24.502 1.00 92.75 801 ARG A CA 1
ATOM 6175 C C . ARG A 1 801 ? 32.341 10.014 -23.334 1.00 92.75 801 ARG A C 1
ATOM 6177 O O . ARG A 1 801 ? 33.482 10.406 -23.564 1.00 92.75 801 ARG A O 1
ATOM 6184 N N . LEU A 1 802 ? 31.938 9.653 -22.114 1.00 91.88 802 LEU A N 1
ATOM 6185 C CA . LEU A 1 802 ? 32.810 9.640 -20.934 1.00 91.88 802 LEU A CA 1
ATOM 6186 C C . LEU A 1 802 ? 33.983 8.668 -21.113 1.00 91.88 802 LEU A C 1
ATOM 6188 O O . LEU A 1 802 ? 35.118 9.029 -20.823 1.00 91.88 802 LEU A O 1
ATOM 6192 N N . ALA A 1 803 ? 33.729 7.463 -21.632 1.00 92.38 803 ALA A N 1
ATOM 6193 C CA . ALA A 1 803 ? 34.776 6.483 -21.923 1.00 92.38 803 ALA A CA 1
ATOM 6194 C C . ALA A 1 803 ? 35.750 6.953 -23.021 1.00 92.38 803 ALA A C 1
ATOM 6196 O O . ALA A 1 803 ? 36.903 6.535 -23.044 1.00 92.38 803 ALA A O 1
ATOM 6197 N N . ALA A 1 804 ? 35.315 7.862 -23.899 1.00 91.25 804 ALA A N 1
ATOM 6198 C CA . ALA A 1 804 ? 36.178 8.545 -24.865 1.00 91.25 804 ALA A CA 1
ATOM 6199 C C . ALA A 1 804 ? 36.974 9.723 -24.267 1.00 91.25 804 ALA A C 1
ATOM 6201 O O . ALA A 1 804 ? 37.683 10.415 -25.000 1.00 91.25 804 ALA A O 1
ATOM 6202 N N . GLY A 1 805 ? 36.825 10.002 -22.968 1.00 88.12 805 GLY A N 1
ATOM 6203 C CA . GLY A 1 805 ? 37.440 11.148 -22.299 1.00 88.12 805 GLY A CA 1
ATOM 6204 C C . GLY A 1 805 ? 36.762 12.489 -22.595 1.00 88.12 805 GLY A C 1
ATOM 6205 O O . GLY A 1 805 ? 37.385 13.532 -22.402 1.00 88.12 805 GLY A O 1
ATOM 6206 N N . GLN A 1 806 ? 35.515 12.498 -23.085 1.00 88.94 806 GLN A N 1
ATOM 6207 C CA . GLN A 1 806 ? 34.754 13.741 -23.242 1.00 88.94 806 GLN A CA 1
ATOM 6208 C C . GLN A 1 806 ? 34.171 14.191 -21.901 1.00 88.94 806 GLN A C 1
ATOM 6210 O O . GLN A 1 806 ? 33.634 13.384 -21.139 1.00 88.94 806 GLN A O 1
ATOM 6215 N N . GLU A 1 807 ? 34.209 15.499 -21.650 1.00 84.00 807 GLU A N 1
ATOM 6216 C CA . GLU A 1 807 ? 33.430 16.094 -20.570 1.00 84.00 807 GLU A CA 1
ATOM 6217 C C . GLU A 1 807 ? 31.936 15.971 -20.871 1.00 84.00 807 GLU A C 1
ATOM 6219 O O . GLU A 1 807 ? 31.476 16.203 -21.993 1.00 84.00 807 GLU A O 1
ATOM 6224 N N . LEU A 1 808 ? 31.170 15.600 -19.850 1.00 82.62 808 LEU A N 1
ATOM 6225 C CA . LEU A 1 808 ? 29.728 15.474 -19.969 1.00 82.62 808 LEU A CA 1
ATOM 6226 C C . LEU A 1 808 ? 29.042 16.794 -19.621 1.00 82.62 808 LEU A C 1
ATOM 6228 O O . LEU A 1 808 ? 29.414 17.424 -18.628 1.00 82.62 808 LEU A O 1
ATOM 6232 N N . PRO A 1 809 ? 27.991 17.183 -20.366 1.00 76.56 809 PRO A N 1
ATOM 6233 C CA . PRO A 1 809 ? 27.128 18.283 -19.964 1.00 76.56 809 PRO A CA 1
ATOM 6234 C C . PRO A 1 809 ? 26.646 18.088 -18.514 1.00 76.56 809 PRO A C 1
ATOM 6236 O O . PRO A 1 809 ? 26.203 16.983 -18.174 1.00 76.56 809 PRO A O 1
ATOM 6239 N N . PRO A 1 810 ? 26.712 19.115 -17.642 1.00 74.56 810 PRO A N 1
ATOM 6240 C CA . PRO A 1 810 ? 26.361 18.976 -16.225 1.00 74.56 810 PRO A CA 1
ATOM 6241 C C . PRO A 1 810 ? 24.942 18.448 -15.987 1.00 74.56 810 PRO A C 1
ATOM 6243 O O . PRO A 1 810 ? 24.680 17.721 -15.027 1.00 74.56 810 PRO A O 1
ATOM 6246 N N . ASP A 1 811 ? 24.016 18.797 -16.878 1.00 70.31 811 ASP A N 1
ATOM 6247 C CA . ASP A 1 811 ? 22.630 18.353 -16.846 1.00 70.31 811 ASP A CA 1
ATOM 6248 C C . ASP A 1 811 ? 22.471 16.866 -17.158 1.00 70.31 811 ASP A C 1
ATOM 6250 O O . ASP A 1 811 ? 21.523 16.281 -16.655 1.00 70.31 811 ASP A O 1
ATOM 6254 N N . VAL A 1 812 ? 23.388 16.251 -17.909 1.00 73.25 812 VAL A N 1
ATOM 6255 C CA . VAL A 1 812 ? 23.411 14.808 -18.195 1.00 73.25 812 VAL A CA 1
ATOM 6256 C C . VAL A 1 812 ? 24.234 14.051 -17.156 1.00 73.25 812 VAL A C 1
ATOM 6258 O O . VAL A 1 812 ? 23.800 13.003 -16.674 1.00 73.25 812 VAL A O 1
ATOM 6261 N N . ALA A 1 813 ? 25.376 14.612 -16.751 1.00 75.19 813 ALA A N 1
ATOM 6262 C CA . ALA A 1 813 ? 26.272 14.031 -15.754 1.00 75.19 813 ALA A CA 1
ATOM 6263 C C . ALA A 1 813 ? 25.553 13.743 -14.427 1.00 75.19 813 ALA A C 1
ATOM 6265 O O . ALA A 1 813 ? 25.692 12.658 -13.876 1.00 75.19 813 ALA A O 1
ATOM 6266 N N . ARG A 1 814 ? 24.695 14.662 -13.963 1.00 73.00 814 ARG A N 1
ATOM 6267 C CA . ARG A 1 814 ? 23.912 14.514 -12.719 1.00 73.00 814 ARG A CA 1
ATOM 6268 C C . ARG A 1 814 ? 22.905 13.352 -12.712 1.00 73.00 814 ARG A C 1
ATOM 6270 O O . ARG A 1 814 ? 22.347 13.038 -11.664 1.00 73.00 814 ARG A O 1
ATOM 6277 N N . HIS A 1 815 ? 22.609 12.757 -13.869 1.00 75.38 815 HIS A N 1
ATOM 6278 C CA . HIS A 1 815 ? 21.704 11.606 -13.980 1.00 75.38 815 HIS A CA 1
ATOM 6279 C C . HIS A 1 815 ? 22.450 10.274 -14.144 1.00 75.38 815 HIS A C 1
ATOM 6281 O O . HIS A 1 815 ? 21.817 9.213 -14.155 1.00 75.38 815 HIS A O 1
ATOM 6287 N N . LEU A 1 816 ? 23.780 10.318 -14.243 1.00 79.19 816 LEU A N 1
ATOM 6288 C CA . LEU A 1 816 ? 24.645 9.155 -14.121 1.00 79.19 816 LEU A CA 1
ATOM 6289 C C . LEU A 1 816 ? 25.033 9.003 -12.654 1.00 79.19 816 LEU A C 1
ATOM 6291 O O . LEU A 1 816 ? 25.605 9.909 -12.060 1.00 79.19 816 LEU A O 1
ATOM 6295 N N . SER A 1 817 ? 24.712 7.854 -12.068 1.00 86.75 817 SER A N 1
ATOM 6296 C CA . SER A 1 817 ? 25.186 7.526 -10.727 1.00 86.75 817 SER A CA 1
ATOM 6297 C C . SER A 1 817 ? 26.468 6.737 -10.850 1.00 86.75 817 SER A C 1
ATOM 6299 O O . SER A 1 817 ? 26.490 5.693 -11.501 1.00 86.75 817 SER A O 1
ATOM 6301 N N . PHE A 1 818 ? 27.526 7.207 -10.213 1.00 91.56 818 PHE A N 1
ATOM 6302 C CA . PHE A 1 818 ? 28.751 6.436 -10.102 1.00 91.56 818 PHE A CA 1
ATOM 6303 C C . PHE A 1 818 ? 28.611 5.388 -8.998 1.00 91.56 818 PHE A C 1
ATOM 6305 O O . PHE A 1 818 ? 27.692 5.431 -8.178 1.00 91.56 818 PHE A O 1
ATOM 6312 N N . LEU A 1 819 ? 29.535 4.427 -8.965 1.00 93.31 819 LEU A N 1
ATOM 6313 C CA . LEU A 1 819 ? 29.503 3.349 -7.977 1.00 93.31 819 LEU A CA 1
ATOM 6314 C C . LEU A 1 819 ? 29.491 3.859 -6.527 1.00 93.31 819 LEU A C 1
ATOM 6316 O O . LEU A 1 819 ? 28.779 3.304 -5.695 1.00 93.31 819 LEU A O 1
ATOM 6320 N N . HIS A 1 820 ? 30.223 4.936 -6.226 1.00 90.56 820 HIS A N 1
ATOM 6321 C CA . HIS A 1 820 ? 30.238 5.529 -4.886 1.00 90.56 820 HIS A CA 1
ATOM 6322 C C . HIS A 1 820 ? 28.873 6.105 -4.481 1.00 90.56 820 HIS A C 1
ATOM 6324 O O . HIS A 1 820 ? 28.469 5.951 -3.331 1.00 90.56 820 HIS A O 1
ATOM 6330 N N . ASP A 1 821 ? 28.120 6.668 -5.429 1.00 89.88 821 ASP A N 1
ATOM 6331 C CA . ASP A 1 821 ? 26.774 7.206 -5.192 1.00 89.88 821 ASP A CA 1
ATOM 6332 C C . ASP A 1 821 ? 25.738 6.111 -4.884 1.00 89.88 821 ASP A C 1
ATOM 6334 O O . ASP A 1 821 ? 24.627 6.399 -4.436 1.00 89.88 821 ASP A O 1
ATOM 6338 N N . GLN A 1 822 ? 26.073 4.842 -5.142 1.00 91.75 822 GLN A N 1
ATOM 6339 C CA . GLN A 1 822 ? 25.194 3.703 -4.889 1.00 91.75 822 GLN A CA 1
ATOM 6340 C C . GLN A 1 822 ? 25.351 3.108 -3.486 1.00 91.75 822 GLN A C 1
ATOM 6342 O O . GLN A 1 822 ? 24.575 2.216 -3.156 1.00 91.75 822 GLN A O 1
ATOM 6347 N N . ARG A 1 823 ? 26.284 3.588 -2.644 1.00 93.56 823 ARG A N 1
ATOM 6348 C CA . ARG A 1 823 ? 26.552 3.022 -1.303 1.00 93.56 823 ARG A CA 1
ATOM 6349 C C . ARG A 1 823 ? 25.274 2.827 -0.479 1.00 93.56 823 ARG A C 1
ATOM 6351 O O . ARG A 1 823 ? 25.011 1.713 -0.034 1.00 93.56 823 ARG A O 1
ATOM 6358 N N . LEU A 1 824 ? 24.449 3.869 -0.336 1.00 94.50 824 LEU A N 1
ATOM 6359 C CA . LEU A 1 824 ? 23.226 3.793 0.471 1.00 94.50 824 LEU A CA 1
ATOM 6360 C C . LEU A 1 824 ? 22.163 2.880 -0.162 1.00 94.50 824 LEU A C 1
ATOM 6362 O O . LEU A 1 824 ? 21.631 1.996 0.512 1.00 94.50 824 LEU A O 1
ATOM 6366 N N . SER A 1 825 ? 21.882 3.047 -1.461 1.00 94.56 825 SER A N 1
ATOM 6367 C CA . SER A 1 825 ? 20.943 2.185 -2.201 1.00 94.56 825 SER A CA 1
ATOM 6368 C C . SER A 1 825 ? 21.325 0.709 -2.068 1.00 94.56 825 SER A C 1
ATOM 6370 O O . SER A 1 825 ? 20.469 -0.149 -1.843 1.00 94.56 825 SER A O 1
ATOM 6372 N N . HIS A 1 826 ? 22.623 0.423 -2.169 1.00 95.56 826 HIS A N 1
ATOM 6373 C CA . HIS A 1 826 ? 23.172 -0.917 -2.095 1.00 95.56 826 HIS A CA 1
ATOM 6374 C C . HIS A 1 826 ? 23.138 -1.492 -0.678 1.00 95.56 826 HIS A C 1
ATOM 6376 O O . HIS A 1 826 ? 22.754 -2.646 -0.510 1.00 95.56 826 HIS A O 1
ATOM 6382 N N . ALA A 1 827 ? 23.459 -0.695 0.343 1.00 95.88 827 ALA A N 1
ATOM 6383 C CA . ALA A 1 827 ? 23.397 -1.122 1.739 1.00 95.88 827 ALA A CA 1
ATOM 6384 C C . ALA A 1 827 ? 21.966 -1.477 2.170 1.00 95.88 827 ALA A C 1
ATOM 6386 O O . ALA A 1 827 ? 21.751 -2.512 2.803 1.00 95.88 827 ALA A O 1
ATOM 6387 N N . ILE A 1 828 ? 20.972 -0.677 1.761 1.00 96.75 828 ILE A N 1
ATOM 6388 C CA . ILE A 1 828 ? 19.554 -0.987 2.001 1.00 96.75 828 ILE A CA 1
ATOM 6389 C C . ILE A 1 828 ? 19.163 -2.284 1.279 1.00 96.75 828 ILE A C 1
ATOM 6391 O O . ILE A 1 828 ? 18.566 -3.180 1.876 1.00 96.75 828 ILE A O 1
ATOM 6395 N N . PHE A 1 829 ? 19.539 -2.417 0.005 1.00 97.00 829 PHE A N 1
ATOM 6396 C CA . PHE A 1 829 ? 19.255 -3.604 -0.802 1.00 97.00 829 PHE A CA 1
ATOM 6397 C C . PHE A 1 829 ? 19.880 -4.888 -0.231 1.00 97.00 829 PHE A C 1
ATOM 6399 O O . PHE A 1 829 ? 19.195 -5.904 -0.098 1.00 97.00 829 PHE A O 1
ATOM 6406 N N . ALA A 1 830 ? 21.157 -4.842 0.147 1.00 96.75 830 ALA A N 1
ATOM 6407 C CA . ALA A 1 830 ? 21.855 -5.953 0.781 1.00 96.75 830 ALA A CA 1
ATOM 6408 C C . ALA A 1 830 ? 21.236 -6.290 2.143 1.00 96.75 830 ALA A C 1
ATOM 6410 O O . ALA A 1 830 ? 21.041 -7.462 2.469 1.00 96.75 830 ALA A O 1
ATOM 6411 N N . GLY A 1 831 ? 20.874 -5.266 2.921 1.00 96.25 831 GLY A N 1
ATOM 6412 C CA . GLY A 1 831 ? 20.205 -5.424 4.206 1.00 96.25 831 GLY A CA 1
ATOM 6413 C C . GLY A 1 831 ? 18.871 -6.163 4.092 1.00 96.25 831 GLY A C 1
ATOM 6414 O O . GLY A 1 831 ? 18.606 -7.074 4.873 1.00 96.25 831 GLY A O 1
ATOM 6415 N N . PHE A 1 832 ? 18.071 -5.853 3.071 1.00 96.19 832 PHE A N 1
ATOM 6416 C CA . PHE A 1 832 ? 16.814 -6.554 2.799 1.00 96.19 832 PHE A CA 1
ATOM 6417 C C . PHE A 1 832 ? 17.011 -8.044 2.504 1.00 96.19 832 PHE A C 1
ATOM 6419 O O . PHE A 1 832 ? 16.300 -8.871 3.077 1.00 96.19 832 PHE A O 1
ATOM 6426 N N . TYR A 1 833 ? 17.999 -8.417 1.683 1.00 97.12 833 TYR A N 1
ATOM 6427 C CA . TYR A 1 833 ? 18.309 -9.835 1.460 1.00 97.12 833 TYR A CA 1
ATOM 6428 C C . TYR A 1 833 ? 18.831 -10.532 2.708 1.00 97.12 833 TYR A C 1
ATOM 6430 O O . TYR A 1 833 ? 18.424 -11.658 2.979 1.00 97.12 833 TYR A O 1
ATOM 6438 N N . ARG A 1 834 ? 19.678 -9.867 3.502 1.00 96.19 834 ARG A N 1
ATOM 6439 C CA . ARG A 1 834 ? 20.163 -10.425 4.772 1.00 96.19 834 ARG A CA 1
ATOM 6440 C C . ARG A 1 834 ? 19.007 -10.744 5.718 1.00 96.19 834 ARG A C 1
ATOM 6442 O O . ARG A 1 834 ? 18.967 -11.845 6.257 1.00 96.19 834 ARG A O 1
ATOM 6449 N N . LEU A 1 835 ? 18.046 -9.830 5.860 1.00 95.75 835 LEU A N 1
ATOM 6450 C CA . LEU A 1 835 ? 16.848 -10.047 6.675 1.00 95.75 835 LEU A CA 1
ATOM 6451 C C . LEU A 1 835 ? 15.989 -11.202 6.136 1.00 95.75 835 LEU A C 1
ATOM 6453 O O . LEU A 1 835 ? 15.570 -12.064 6.901 1.00 95.75 835 LEU A O 1
ATOM 6457 N N . MET A 1 836 ? 15.746 -11.255 4.823 1.00 95.38 836 MET A N 1
ATOM 6458 C CA . MET A 1 836 ? 14.981 -12.345 4.198 1.00 95.38 836 MET A CA 1
ATOM 6459 C C . MET A 1 836 ? 15.652 -13.715 4.353 1.00 95.38 836 MET A C 1
ATOM 6461 O O . MET A 1 836 ? 14.969 -14.709 4.603 1.00 95.38 836 MET A O 1
ATOM 6465 N N . ALA A 1 837 ? 16.971 -13.784 4.189 1.00 96.00 837 ALA A N 1
ATOM 6466 C CA . ALA A 1 837 ? 17.714 -15.029 4.305 1.00 96.00 837 ALA A CA 1
ATOM 6467 C C . ALA A 1 837 ? 17.808 -15.509 5.760 1.00 96.00 837 ALA A C 1
ATOM 6469 O O . ALA A 1 837 ? 17.653 -16.702 6.013 1.00 96.00 837 ALA A O 1
ATOM 6470 N N . ALA A 1 838 ? 17.998 -14.591 6.714 1.00 94.06 838 ALA A N 1
ATOM 6471 C CA . ALA A 1 838 ? 17.978 -14.903 8.142 1.00 94.06 838 ALA A CA 1
ATOM 6472 C C . ALA A 1 838 ? 16.614 -15.461 8.582 1.00 94.06 838 ALA A C 1
ATOM 6474 O O . ALA A 1 838 ? 16.575 -16.505 9.235 1.00 94.06 838 ALA A O 1
ATOM 6475 N N . ASP A 1 839 ? 15.514 -14.827 8.147 1.00 93.12 839 ASP A N 1
ATOM 6476 C CA . ASP A 1 839 ? 14.140 -15.309 8.370 1.00 93.12 839 ASP A CA 1
ATOM 6477 C C . ASP A 1 839 ? 13.975 -16.753 7.876 1.00 93.12 839 ASP A C 1
ATOM 6479 O O . ASP A 1 839 ? 13.553 -17.641 8.617 1.00 93.12 839 ASP A O 1
ATOM 6483 N N . TYR A 1 840 ? 14.397 -17.021 6.637 1.00 94.31 840 TYR A N 1
ATOM 6484 C CA . TYR A 1 840 ? 14.297 -18.354 6.045 1.00 94.31 840 TYR A CA 1
ATOM 6485 C C . TYR A 1 840 ? 15.143 -19.403 6.783 1.00 94.31 840 TYR A C 1
ATOM 6487 O O . TYR A 1 840 ? 14.712 -20.545 6.951 1.00 94.31 840 TYR A O 1
ATOM 6495 N N . ALA A 1 841 ? 16.343 -19.029 7.231 1.00 93.25 841 ALA A N 1
ATOM 6496 C CA . ALA A 1 841 ? 17.247 -19.908 7.964 1.00 93.25 841 ALA A CA 1
ATOM 6497 C C . ALA A 1 841 ? 16.827 -20.140 9.430 1.00 93.25 841 ALA A C 1
ATOM 6499 O O . ALA A 1 841 ? 17.507 -20.883 10.139 1.00 93.25 841 ALA A O 1
ATOM 6500 N N . GLY A 1 842 ? 15.741 -19.511 9.901 1.00 90.56 842 GLY A N 1
ATOM 6501 C CA . GLY A 1 842 ? 15.322 -19.562 11.304 1.00 90.56 842 GLY A CA 1
ATOM 6502 C C . GLY A 1 842 ? 16.329 -18.905 12.251 1.00 90.56 842 GLY A C 1
ATOM 6503 O O . GLY A 1 842 ? 16.383 -19.246 13.433 1.00 90.56 842 GLY A O 1
ATOM 6504 N N . GLN A 1 843 ? 17.162 -18.003 11.728 1.00 89.81 843 GLN A N 1
ATOM 6505 C CA . GLN A 1 843 ? 18.103 -17.227 12.524 1.00 89.81 843 GLN A CA 1
ATOM 6506 C C . GLN A 1 843 ? 17.356 -16.075 13.210 1.00 89.81 843 GLN A C 1
ATOM 6508 O O . GLN A 1 843 ? 16.364 -15.580 12.669 1.00 89.81 843 GLN A O 1
ATOM 6513 N N . PRO A 1 844 ? 17.807 -15.620 14.392 1.00 80.94 844 PRO A N 1
ATOM 6514 C CA . PRO A 1 844 ? 17.261 -14.421 15.008 1.00 80.94 844 PRO A CA 1
ATOM 6515 C C . PRO A 1 844 ? 17.289 -13.255 14.016 1.00 80.94 844 PRO A C 1
ATOM 6517 O O . PRO A 1 844 ? 18.336 -12.930 13.456 1.00 80.94 844 PRO A O 1
ATOM 6520 N N . LEU A 1 845 ? 16.129 -12.636 13.793 1.00 74.88 845 LEU A N 1
ATOM 6521 C CA . LEU A 1 845 ? 16.015 -11.446 12.961 1.00 74.88 845 LEU A CA 1
ATOM 6522 C C . LEU A 1 845 ? 16.596 -10.255 13.717 1.00 74.88 845 LEU A C 1
ATOM 6524 O O . LEU A 1 845 ? 15.892 -9.537 14.426 1.00 74.88 845 LEU A O 1
ATOM 6528 N N . GLU A 1 846 ? 17.906 -10.079 13.598 1.00 71.56 846 GLU A N 1
ATOM 6529 C CA . GLU A 1 846 ? 18.584 -8.903 14.118 1.00 71.56 846 GLU A CA 1
ATOM 6530 C C . GLU A 1 846 ? 18.201 -7.673 13.290 1.00 71.56 846 GLU A C 1
ATOM 6532 O O . GLU A 1 846 ? 18.187 -7.696 12.057 1.00 71.56 846 GLU A O 1
ATOM 6537 N N . GLN A 1 847 ? 17.900 -6.579 13.987 1.00 79.31 847 GLN A N 1
ATOM 6538 C CA . GLN A 1 847 ? 17.785 -5.258 13.383 1.00 79.31 847 GLN A CA 1
ATOM 6539 C C . GLN A 1 847 ? 19.090 -4.920 12.661 1.00 79.31 847 GLN A C 1
ATOM 6541 O O . GLN A 1 847 ? 20.164 -4.930 13.266 1.00 79.31 847 GLN A O 1
ATOM 6546 N N . LEU A 1 848 ? 19.003 -4.608 11.369 1.00 87.31 848 LEU A N 1
ATOM 6547 C CA . LEU A 1 848 ? 20.185 -4.298 10.576 1.00 87.31 848 LEU A CA 1
ATOM 6548 C C . LEU A 1 848 ? 20.387 -2.789 10.527 1.00 87.31 848 LEU A C 1
ATOM 6550 O O . LEU A 1 848 ? 19.547 -2.059 10.002 1.00 87.31 848 LEU A O 1
ATOM 6554 N N . LEU A 1 849 ? 21.510 -2.338 11.079 1.00 90.94 849 LEU A N 1
ATOM 6555 C CA . LEU A 1 849 ? 21.897 -0.935 11.078 1.00 90.94 849 LEU A CA 1
ATOM 6556 C C . LEU A 1 849 ? 22.594 -0.574 9.759 1.00 90.94 849 LEU A C 1
ATOM 6558 O O . LEU A 1 849 ? 23.532 -1.261 9.353 1.00 90.94 849 LEU A O 1
ATOM 6562 N N . VAL A 1 850 ? 22.154 0.505 9.118 1.00 92.50 850 VAL A N 1
ATOM 6563 C CA . VAL A 1 850 ? 22.801 1.107 7.943 1.00 92.50 850 VAL A CA 1
ATOM 6564 C C . VAL A 1 850 ? 23.094 2.570 8.248 1.00 92.50 850 VAL A C 1
ATOM 6566 O O . VAL A 1 850 ? 22.200 3.290 8.688 1.00 92.50 850 VAL A O 1
ATOM 6569 N N . ASP A 1 851 ? 24.321 3.022 8.016 1.00 90.06 851 ASP A N 1
ATOM 6570 C CA . ASP A 1 851 ? 24.670 4.436 8.162 1.00 90.06 851 ASP A CA 1
ATOM 6571 C C . ASP A 1 851 ? 24.152 5.242 6.954 1.00 90.06 851 ASP A C 1
ATOM 6573 O O . ASP A 1 851 ? 24.256 4.808 5.805 1.00 90.06 851 ASP A O 1
ATOM 6577 N N . LEU A 1 852 ? 23.541 6.401 7.227 1.00 85.50 852 LEU A N 1
ATOM 6578 C CA . LEU A 1 852 ? 23.043 7.336 6.206 1.00 85.50 852 LEU A CA 1
ATOM 6579 C C . LEU A 1 852 ? 24.106 8.332 5.734 1.00 85.50 852 LEU A C 1
ATOM 6581 O O . LEU A 1 852 ? 23.915 8.953 4.689 1.00 85.50 852 LEU A O 1
ATOM 6585 N N . THR A 1 853 ? 25.152 8.527 6.537 1.00 71.44 853 TH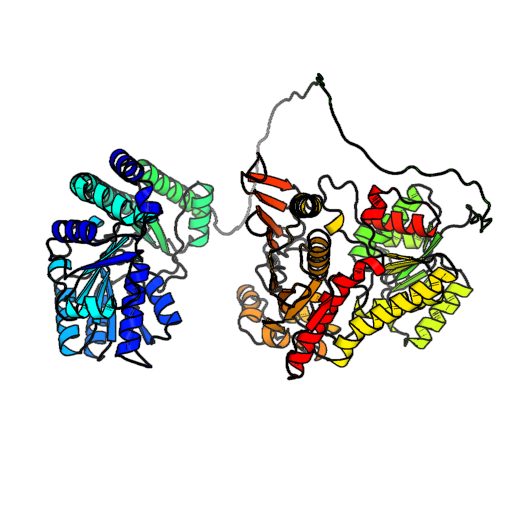R A N 1
ATOM 6586 C CA . THR A 1 853 ? 26.201 9.541 6.351 1.00 71.44 853 THR A CA 1
ATOM 6587 C C . THR A 1 853 ? 27.334 9.071 5.463 1.00 71.44 853 THR A C 1
ATOM 6589 O O . THR A 1 853 ? 27.754 7.904 5.645 1.00 71.44 853 THR A O 1
#

Sequence (853 aa):
METILRSASTAIPPETLRCYPATAETAALLARYFDTDTDRLVLTPGSDAALRLVCEHHRRRAGDGATVLLQDPNYPAWHQTAGLLNLRLRRITADLDNPTTQHDALVRAARRTKNALIAVSVPNGPLGSVLPPDTLSELAQVAERRGHLLVLDTCYQAFHGPIGDPVTRARGRTLVVQSLSKSHALAGTRIAAMFGDPELLRDLAAGPLEHAVSGASLTAADVVIRHHDAFQAIWDEVRDTRVRTAHSLRDLGYVPLPSAGNFLTLRLPDRVSAGACVAGLADLGYAIADLSETTGLAGCVRFTVADAETTDGVLAALRTVSRHNSLVKPAGCRSSTVGRPRPGHPITPTDDERTMRPPRANGNRPIPPATDATSTLEGNLVDRTRPVNILLIGGCGHWAAKENHVPALLDLKAEGFPVRVGAVCDPRDPYREGIGELGMAPLVDLVREDAPIWLDPARLPPDALYQALDALHARDPFDALVIACNPVHHMVYLRWAVTRGLHALCDKPVVCTENASWDPTAAHRIQHDFDDLLRELEKQQQVRPCHVVVPLRRRANDAYLTVAREIEEVQHVHQQGLTSLNLVKNAGMYRLPTEYGMGDAHGYGSGVGSLAFSSYHFIDVIAWYLSLAPGRATRLVLTNPYVRRLGNYLRTTESQLLGRILGVAGEPPVLAPEALRAEVDFVFHAELLDESRNTLGLVTYSCFNNTYSHRTTGASEVDSAGLVPFREKGRMSQFVMDINQGNLQHLVMTKNDVVGESYRIAVRRRRNPRVTEEPSREWLFEDAHHGSRITPRHLTQAFVRLAAGQELPPDVARHLSFLHDQRLSHAIFAGFYRLMAADYAGQPLEQLLVDLT

Foldseek 3Di:
DVVLLVVLQVQCDVCLVVDQADCQVLLVLVCVLLVHDSLQKDKALAVLRVLLLVLVLLCVVVPAQAEEEEAFPADCSNVVSCVVSVHHYDYQYADLVDRVVSLVSSLVVLLVAASHEYEEEACGDQQQDGDQPVSVVSSVVSCVVRVYQYEYEDQFVLLQDPSPSVQVVQEDRYKYKYDCVALQVLVVQSIIMIGHDSVVVCSSCVPPRRSNRRSSSSSSSSSRSVVSVVSSVVSVQLNVLVVVLCVLCVVLVWHWGHRSGQKIKIQDDPLDALVLLQVQVVVVVDHWARCCVGRPNNRIIMDGRDGNVVSVSSSVSSSVSSVVSVPDDPDDDDDDDDDDDDDDDDDDDDDDDDDDDDDDDDDDDDDDDDDDDDDDDDDDPDPQPAAQEEEEEQCLDCCNQAPAQLVLQVVCVVVVHRHAHQAYEAQDDCVPPPVVVSPRVSVSVNCVPRVHHYHHCVPDDLVRVLVVVVVSCVVPNHQEYEADNQQQCLLSVLVSCLLVQHAYEYEPDNHAHFQLLAALVRLVVLLVSLVVSVVSNVVSVVVDDYFYWYFQLLCLFPQLVVVLVVQLVCCVPPLFAWAEKEKEWAWQQQDALQCLVVDQDQNLLRLAHPCRDPNLSVLLSVLSSCLSGVRQFFKKWKAWPDWDFQLNVCPDVLSQVLCVVLVNRDDRDPGDPSSRNHTQWTKMKIFTAGPVRDTRHMYIHTYHHNDHWQDRCCPDPQNVPPPDDPPFFRIWGWMWMWIDRDQAKIKIWTWTDTGPDWTKIKIKMAGDCVNDVPRIDIDIDRHRCRPRPDDSSNLSSQSSCVSVVHDHDPSNVSSIDTSVNCQSSSLNSSLNSSQSNCVSVVHPNDTDMDTSD

Mean predicted aligned error: 18.07 Å

Radius of gyration: 34.46 Å; Cα contacts (8 Å, |Δi|>4): 1599; chains: 1; bounding box: 96×74×85 Å

Solvent-accessible surface area (backbone atoms only — not comparable to full-atom values): 46077 Å² total; per-residue (Å²): 106,68,70,52,55,50,49,20,63,70,64,51,53,74,62,44,76,77,46,87,38,78,59,67,66,48,43,49,52,51,16,61,74,62,66,46,58,55,68,32,47,48,72,27,50,16,56,66,48,48,56,43,39,53,52,50,48,46,37,72,74,49,42,87,70,20,34,32,44,31,51,25,58,53,62,63,63,60,58,54,47,30,57,76,68,62,37,40,75,45,71,37,63,50,40,90,94,47,56,68,58,26,58,56,50,43,50,53,49,54,73,74,47,64,52,29,38,36,43,41,48,44,24,22,77,67,56,14,45,69,78,54,67,66,58,55,52,50,47,52,55,46,18,61,81,32,57,22,40,35,37,40,34,33,48,29,29,67,34,62,47,81,75,65,62,55,60,72,61,21,43,80,44,28,35,27,37,40,34,39,36,64,63,66,73,33,52,90,49,34,41,17,36,42,27,22,32,47,69,60,50,49,68,56,47,69,65,87,45,74,60,53,46,52,30,58,33,44,45,29,46,47,50,42,60,78,48,46,76,69,41,51,64,52,33,50,51,40,41,52,49,48,54,54,49,46,52,57,38,44,79,71,66,36,48,59,46,64,54,25,33,64,39,46,29,31,42,49,48,95,80,44,52,29,67,58,52,34,49,53,28,41,80,72,75,40,88,52,42,66,29,53,88,41,64,87,30,63,39,16,33,36,40,71,55,57,59,70,69,63,40,52,49,52,52,52,44,54,52,53,48,53,53,62,57,65,69,72,68,86,92,78,83,90,84,85,90,89,88,87,83,90,85,89,86,91,88,85,89,83,89,85,87,83,90,90,85,86,92,89,87,80,89,85,88,87,88,84,82,89,76,91,73,95,73,91,78,92,72,78,86,72,70,88,82,63,51,47,23,27,37,31,31,19,50,78,35,69,59,33,11,62,71,23,54,39,40,25,54,49,52,37,42,75,72,68,43,63,59,41,46,58,30,35,41,29,70,73,50,54,90,77,71,45,58,84,76,68,79,35,66,46,42,45,53,48,46,71,73,50,61,40,48,79,38,56,58,85,82,42,60,71,72,55,43,52,52,51,52,49,53,50,36,75,75,55,66,59,45,31,36,40,40,51,58,64,37,59,56,36,51,66,55,50,50,56,30,32,80,68,41,28,23,32,42,36,49,72,43,66,54,41,38,58,31,13,28,43,34,47,71,34,11,52,43,26,48,52,54,45,54,50,51,50,54,46,39,56,57,31,44,75,77,41,84,49,49,50,34,33,80,44,65,62,71,44,14,61,70,55,44,49,52,49,50,59,44,29,50,45,16,71,78,66,55,41,15,60,27,33,35,44,34,42,35,37,47,5,54,62,60,53,58,53,53,73,64,62,59,74,64,50,38,21,70,45,6,38,10,40,56,59,42,87,47,40,64,54,45,42,50,52,37,49,50,43,70,55,14,37,45,69,44,40,32,32,40,36,48,66,89,39,77,38,31,39,47,64,47,67,71,37,70,71,46,49,42,62,30,53,76,72,73,66,63,69,78,70,54,90,64,58,73,44,27,36,51,4,40,50,29,40,30,38,38,34,38,28,16,28,90,87,65,48,80,63,28,42,34,37,44,36,38,37,32,81,32,76,43,70,63,38,97,57,75,39,82,80,54,51,63,84,77,73,73,98,85,56,70,34,27,22,50,31,36,40,38,42,38,27,32,65,90,48,33,40,36,40,38,39,33,71,35,48,41,91,55,89,33,52,39,40,40,39,41,42,38,33,68,92,81,35,95,68,37,63,52,76,47,78,33,72,33,79,52,71,83,37,92,57,49,71,30,53,51,48,41,49,51,56,40,44,60,68,70,44,87,66,60,69,84,58,46,76,40,51,37,41,60,79,76,38,52,56,32,46,52,55,53,28,46,51,26,35,48,41,3,25,54,67,65,71,42,82,81,66,74,42,78,43,71,68,116

Nearest PDB structures (foldseek):
  3hdo-assembly1_B  TM=8.932E-01  e=2.363E-19  Geobacter metallireducens GS-15
  3cq5-assembly2_C  TM=8.900E-01  e=1.451E-18  unclassified
  1uu1-assembly1_A  TM=8.784E-01  e=1.862E-16  Thermotoga maritima
  3p6k-assembly1_B  TM=8.115E-01  e=5.795E-13  Streptococcus suis 89/1591
  7vrx-assembly2_B  TM=7.766E-01  e=2.403E-12  Solanum melongena

Secondary structure (DSSP, 8-state):
-HHHHHHHHHT--HHHHHSPPP-HHHHHHHHHHTTS-GGGEEEESSHHHHHHHHHHHHHHHH-TT-EEEEEES--HHHHHHHHHTT-EEEEEEPPSS-THHHHHHHHHHHHH-SSEEEEEESS-TTT-----HHHHHHHHHHHHHHTPEEEEE-TTGGGT--SS-TTTT--TTEEEEEEHHHHTS-GGGT-EEEES-HHHHHHHHTTTTTT-S-HHHHHHHHHHHHTTHHHHHHHHHHHHHHHHHHHHHHHTT-EEPP--SSEEEEEPPTTS-HHHHHHHHHHTT---EE-TTSTT-TTEEEEE---HHHHHHHHHHHHHHHHHHTS-PPP-------------------------------------PPPP-----------TTS-EEEEEESTTSHIIIIISHHHHHHHHHHTT--EEEEEEE-S--HHHHTTTTS--HHHHHHHHHH-PEEE-GGGS-HHHHHHHHHHHHHHS--SEEEE-S-GGGHHHHHHHHHHHT-EEEEPSSS---TTTTT-HHHHHHHHHHHHHHHHHHHHHHHHS---EEEE-GGGG-HHHHHHHHHHHHHHHHH----SEEEEEEE------GGGGGSS-STTTTTT-TGGGTTTHHHHHHHHHHHHHS-TT--EEEEEEEEEEEHHHHHTSHHHHHHHHHTT---PPP---HHHHHSEEEEEEEEEEE-TT--EEEEEEEEEESSS-----TTTSHHHHT--S-TTSSS-EEEEEEEEEETTTEEEEEEEEEETTS---EEEEEEE-TTT-S--EEEEEESSSSTT-S--HHHHHHHHHHHHTTPPPPHHHHTTEEETGGGHHHHHHHHHHHHHHHHHHTT---PPEEEE--